Protein AF-0000000067994579 (afdb_homodimer)

Radius of gyration: 26.9 Å; Cα contacts (8 Å, |Δi|>4): 2052; chains: 2; bounding box: 60×89×66 Å

Foldseek 3Di:
DPPDDPVNVPDDCCVNPVPVVVVVVVVVVLPLQFAEWALFFAAADPQQVDLLPDPLQVDFFFDAQPDTPDPDCVVLNVLLVLLFVLVCVLQVFPGKFFFFFALLLLLQLVCLLQHFFAFEEEEADVLLFADCSQAPCVDPNVVRYHYHYFHADPVQSHGDLVSVLVSCQVPLGQEYEAEGHFGFEADDLQSVLVSCVVSVHFYEYECASFSLCSSLVLGDRNRVRGQKYKYFCCRLLNWDRGIMMGHHPVSRVSSSVSSPPNRHGGGSSSRSSRSSVSSVVSNDVLSSVLQVQLQLLQQLLLVLCCDPVNVVQVKHWRSSGGSGFKTKIFQPGHPAAQVRLQVLSVLLRYHWHRDAHNVWPDDPVTHGITITGRNNVSVLPDGNVLSNQVSVLSSQSRHPPHPSVVSSVSRSVSSVVRGDPPPVVPD/DPPDDPVNVPDDCCVNPVPVVVVVVVVVVLPLQFAEWALQFAAADPQQVDLLPDPLQVDFFFDAQPDTPDPDCPVLNVLLVLLFVLVCVLQVFPGKFFFFFALLLLLQLVCLLQHFFAFEEEEADVLLFADCSQAPCVDPNVVRYHYHYFHADPVLSHGDLVSVLVSCQVPLGQEYEAEGHFGFEADDLQSVLVSCVVSVHFYEYECASFSLCSSLVLGDRNRVRGQKYKYFCCRLLNWDRGIMMGHHPVSRVSSSVSSPPNRHGGGSSSRSSRSSVSSVVSNDVLSSVLQVQLQLLQQLLLVLCCDPVNVVQVKHWRSSGGSGFKTKIFQPGHPAAQVRLQVLSVLLRYHWHRDAHNVWPDDPVTHGITITGRNNVSVLPDGNVLSNQVSVLSSQSRHPPHPSVVSSVSRSVSSVVRGDPPPVVPD

Nearest PDB structures (foldseek):
  6uld-assembly1_A  TM=9.970E-01  e=4.420E-70  Mycobacterium tuberculosis
  3h7f-assembly1_A  TM=9.832E-01  e=1.360E-65  Mycobacterium tuberculosis
  6ccz-assembly1_B-2  TM=9.244E-01  e=9.752E-49  Medicago truncatula
  5x3v-assembly1_B  TM=9.174E-01  e=3.386E-45  Homo sapiens
  4uqv-assembly5_H  TM=9.152E-01  e=4.471E-34  Methanocaldococcus jannaschii

Secondary structure (DSSP, 8-state):
-----TTGGGS-HHHH-HHHHHHHHHHHHHHHHSEE--TT-----HHHHHHHTSGGGG----EETTEESSS--HHHHHHHHHHHHHHHHHHT-SEEE---SSHHHHHHHHHHHH--TT-EEEEE-GGGT--GGGT-TTSHHHHHSEEEEE-B-TTT-SB-HHHHHHHHHHH--SEEEEE-SS--S---HHHHHHHHHHHTPEEEEE-TTTHHHHHTTSS--STTT-SEEEEESSSTT---S-EEEEE-GGGHHHHHHIIIIII-SS--HHHHHHHHHHHHHHTSHHHHHHHHHHHHHHHHHHHHHTSHHHHHTT-EEGGGS-SSSEEEEE-TTSSS-HHHHHHHHHHTTEE-EE---TT-SS-TTT-SEEEEE-HHHHHHT--HHHHHHHHHHHHHHHSTT--HHHHHHHHHHHHHHS-SSTTGGG-/-----TTGGGS-HHHH-HHHHHHHHHHHHHHHHSEE--TT-----HHHHHHHTSGGGG----EETTEESSS--HHHHHHHHHHHHHHHHHHT-SEEE---SSHHHHHHHHHHHH--TT-EEEEE-GGGT--GGGT-TTSHHHHHSEEEEE-B-TTT-SB-HHHHHHHHHHH--SEEEEE-SS--S---HHHHHHHHHHHTPEEEEE-TTTHHHHHTTSS--STTT-SEEEEESSSTT---S-EEEEE-GGGHHHHHHIIIIII-SS--HHHHHHHHHHHHHHTSHHHHHHHHHHHHHHHHHHHHHTSHHHHHTT-EEGGGS-SSSEEEEE-TTSSS-HHHHHHHHHHTTEE-EE---TT-SS-TTT-SEEEEE-HHHHHHT--HHHHHHHHHHHHHHHSTT--HHHHHHHHHHHHHHS-SSTTGGG-

Sequence (854 aa):
MTNLSPNVTNLPLAEVDPEVAEAIQHEQERQQNTLEMIASENFAPRAVLEAQGSVLTNKYAEGYPGRRYYGGCEFVDVVEQLAIDRAKALFGADHANVQPHSGAQANNAVMHALLTPGDKIMGLSLAHGGHLTHGMKLNVSGKLYEVVAYGVDEESGRVNMDEVRELALAEKPKVIIAGWSAYTRQLDFASFREIADEVGAYLWVDMAHFAGLVAAGLHPNPVPHAHVVSSTVHKTLGGPRSGFILCVEDLKKKIDSAVFPGQQGGPLMHAIAGKATAFKIAGSDLFKDRQARTLEGAKILADRLNQSDMAEAGVKVISGGTDVHLVLVDLRDAEINGREAEDLLHEAGITVNRNAVPNDPRPPMVTSGLRIGTPALATRGFDTAAFTEVAGIIAETLKPGVDVAAQRARVTALCEKFPLYSGIEEWMTNLSPNVTNLPLAEVDPEVAEAIQHEQERQQNTLEMIASENFAPRAVLEAQGSVLTNKYAEGYPGRRYYGGCEFVDVVEQLAIDRAKALFGADHANVQPHSGAQANNAVMHALLTPGDKIMGLSLAHGGHLTHGMKLNVSGKLYEVVAYGVDEESGRVNMDEVRELALAEKPKVIIAGWSAYTRQLDFASFREIADEVGAYLWVDMAHFAGLVAAGLHPNPVPHAHVVSSTVHKTLGGPRSGFILCVEDLKKKIDSAVFPGQQGGPLMHAIAGKATAFKIAGSDLFKDRQARTLEGAKILADRLNQSDMAEAGVKVISGGTDVHLVLVDLRDAEINGREAEDLLHEAGITVNRNAVPNDPRPPMVTSGLRIGTPALATRGFDTAAFTEVAGIIAETLKPGVDVAAQRARVTALCEKFPLYSGIEEW

Solvent-accessible surface area (backbone atoms only — not comparable to full-atom values): 41045 Å² total; per-residue (Å²): 127,84,81,70,58,97,54,52,52,58,35,52,32,62,74,78,33,44,69,56,40,48,33,52,51,51,42,48,48,49,60,37,62,32,46,60,18,33,56,72,30,20,64,50,22,42,28,32,27,49,30,33,28,32,73,41,55,36,49,66,47,33,67,48,78,97,54,55,66,42,54,86,39,72,37,60,30,52,34,48,48,49,26,30,53,38,50,18,64,51,62,68,39,74,30,49,46,60,55,34,72,24,36,47,46,24,49,50,16,50,46,56,47,77,50,57,77,63,40,36,37,32,16,35,28,57,62,55,17,17,42,59,75,53,32,34,66,71,11,54,40,24,67,41,30,39,69,43,64,44,60,50,39,85,85,59,54,40,73,48,66,66,58,48,41,52,49,39,66,73,65,50,30,53,32,39,43,53,43,49,73,52,70,33,64,81,77,62,49,65,60,50,32,52,44,20,59,72,52,69,22,43,29,36,32,42,38,34,61,49,43,27,34,29,43,46,67,70,39,87,66,50,54,91,48,32,50,31,37,32,25,37,31,23,20,50,47,25,21,37,68,23,12,25,36,33,28,39,67,90,45,43,65,47,43,48,38,16,40,46,60,14,60,32,67,58,43,57,48,11,45,30,39,6,41,27,47,28,38,57,50,41,67,36,69,67,37,30,52,36,47,50,40,11,37,49,35,20,38,45,32,32,55,54,40,61,34,69,70,30,48,74,44,22,37,38,46,52,56,74,36,47,72,36,47,29,36,42,37,37,21,79,64,22,90,52,44,9,41,55,46,32,51,51,35,41,70,20,31,33,36,32,24,47,26,72,36,71,85,47,89,48,56,90,85,40,16,24,6,35,36,41,14,24,46,24,41,23,73,43,60,49,48,73,68,52,32,50,50,52,30,51,43,53,53,48,60,70,33,89,84,49,62,49,69,62,40,24,52,55,42,47,51,51,25,67,76,43,58,51,61,72,63,57,93,72,97,128,84,80,70,58,96,55,52,51,58,36,51,30,62,75,79,33,45,71,55,40,48,32,51,49,53,42,48,49,48,61,37,61,33,45,60,19,33,56,72,30,21,64,51,23,39,28,30,26,51,30,33,27,32,74,40,54,36,48,68,46,32,65,49,77,95,53,56,66,41,55,87,40,73,37,60,31,53,33,49,50,49,25,30,54,38,49,19,63,51,62,67,40,74,29,48,48,60,52,35,71,24,38,48,45,23,50,49,18,52,45,56,46,76,49,56,78,63,41,34,36,32,15,35,29,57,62,53,17,18,40,58,76,54,32,32,66,72,9,53,42,24,66,41,30,40,69,42,66,44,61,49,38,86,83,59,54,40,73,48,66,66,58,47,42,52,48,38,68,73,66,50,30,53,32,39,41,53,43,50,72,53,68,31,64,81,80,63,50,63,62,50,31,53,46,21,60,72,53,71,22,44,30,36,31,40,37,36,62,50,44,27,34,31,43,46,68,71,39,85,67,52,56,89,50,32,50,30,36,33,24,37,31,22,22,50,46,26,19,38,66,22,13,25,37,33,29,39,68,91,46,43,66,47,44,49,38,16,41,46,62,15,57,32,66,57,43,57,48,10,45,29,40,7,41,25,46,27,40,54,49,39,68,34,70,67,38,29,52,37,45,51,40,12,38,50,34,20,39,47,32,34,55,56,39,61,34,69,71,31,48,74,45,22,36,40,46,52,54,74,36,47,73,36,46,30,36,43,37,36,22,78,65,23,93,51,43,9,41,58,47,33,51,52,36,41,70,20,33,34,36,32,24,46,24,72,34,70,86,46,90,48,56,89,87,41,15,23,6,35,36,41,14,25,46,24,42,24,74,44,59,49,47,73,68,53,32,49,50,51,29,49,44,54,52,48,60,70,32,88,86,48,62,50,68,60,40,25,52,53,41,46,51,51,28,68,74,41,59,52,61,73,63,56,92,71,99

Structure (mmCIF, N/CA/C/O backbone):
data_AF-0000000067994579-model_v1
#
loop_
_entity.id
_entity.type
_entity.pdbx_description
1 polymer 'Serine hydroxymethyltransferase'
#
loop_
_atom_site.group_PDB
_atom_site.id
_atom_site.type_symbol
_atom_site.label_atom_id
_atom_site.label_alt_id
_atom_site.label_comp_id
_atom_site.label_asym_id
_atom_site.label_entity_id
_atom_site.label_seq_id
_atom_site.pdbx_PDB_ins_code
_atom_site.Cartn_x
_atom_site.Cartn_y
_atom_site.Cartn_z
_atom_site.occupancy
_atom_site.B_iso_or_equiv
_atom_site.auth_seq_id
_atom_site.auth_comp_id
_atom_site.auth_asym_id
_atom_site.auth_atom_id
_atom_site.pdbx_PDB_model_num
ATOM 1 N N . MET A 1 1 ? 1.056 0.147 32.125 1 35.41 1 MET A N 1
ATOM 2 C CA . MET A 1 1 ? 1.421 1.083 31.062 1 35.41 1 MET A CA 1
ATOM 3 C C . MET A 1 1 ? 2.932 1.106 30.859 1 35.41 1 MET A C 1
ATOM 5 O O . MET A 1 1 ? 3.686 1.431 31.781 1 35.41 1 MET A O 1
ATOM 9 N N . THR A 1 2 ? 3.57 0.225 30.109 1 44.41 2 THR A N 1
ATOM 10 C CA . THR A 1 2 ? 5.023 0.103 30.078 1 44.41 2 THR A CA 1
ATOM 11 C C . THR A 1 2 ? 5.672 1.452 29.797 1 44.41 2 THR A C 1
ATOM 13 O O . THR A 1 2 ? 5.227 2.184 28.906 1 44.41 2 THR A O 1
ATOM 16 N N . ASN A 1 3 ? 6.348 2.004 30.688 1 57.34 3 ASN A N 1
ATOM 17 C CA . ASN A 1 3 ? 7.09 3.258 30.703 1 57.34 3 ASN A CA 1
ATOM 18 C C . ASN A 1 3 ? 8.078 3.338 29.531 1 57.34 3 ASN A C 1
ATOM 20 O O . ASN A 1 3 ? 9.039 2.576 29.484 1 57.34 3 ASN A O 1
ATOM 24 N N . LEU A 1 4 ? 7.488 3.678 28.375 1 67.62 4 LEU A N 1
ATOM 25 C CA . LEU A 1 4 ? 8.398 3.846 27.25 1 67.62 4 LEU A CA 1
ATOM 26 C C . LEU A 1 4 ? 9.414 4.949 27.531 1 67.62 4 LEU A C 1
ATOM 28 O O . LEU A 1 4 ? 9.109 5.918 28.234 1 67.62 4 LEU A O 1
ATOM 32 N N . SER A 1 5 ? 10.656 4.668 27.25 1 72.69 5 SER A N 1
ATOM 33 C CA . SER A 1 5 ? 11.742 5.641 27.375 1 72.69 5 SER A CA 1
ATOM 34 C C . SER A 1 5 ? 11.523 6.828 26.453 1 72.69 5 SER A C 1
ATOM 36 O O . SER A 1 5 ? 10.891 6.699 25.391 1 72.69 5 SER A O 1
ATOM 38 N N . PRO A 1 6 ? 11.906 7.988 26.859 1 73 6 PRO A N 1
ATOM 39 C CA . PRO A 1 6 ? 11.82 9.18 26.016 1 73 6 PRO A CA 1
ATOM 40 C C . PRO A 1 6 ? 12.516 8.992 24.656 1 73 6 PRO A C 1
ATOM 42 O O . PRO A 1 6 ? 12.258 9.75 23.719 1 73 6 PRO A O 1
ATOM 45 N N . ASN A 1 7 ? 13.219 7.895 24.5 1 87.19 7 ASN A N 1
ATOM 46 C CA . ASN A 1 7 ? 13.938 7.609 23.25 1 87.19 7 ASN A CA 1
ATOM 47 C C . ASN A 1 7 ? 13.195 6.586 22.406 1 87.19 7 ASN A C 1
ATOM 49 O O . ASN A 1 7 ? 13.82 5.824 21.656 1 87.19 7 ASN A O 1
ATOM 53 N N . VAL A 1 8 ? 11.938 6.582 22.5 1 94.25 8 VAL A N 1
ATOM 54 C CA . VAL A 1 8 ? 11.125 5.551 21.875 1 94.25 8 VAL A CA 1
ATOM 55 C C . VAL A 1 8 ? 11.367 5.547 20.359 1 94.25 8 VAL A C 1
ATOM 57 O O . VAL A 1 8 ? 11.32 4.496 19.719 1 94.25 8 VAL A O 1
ATOM 60 N N . THR A 1 9 ? 11.773 6.637 19.797 1 95.56 9 THR A N 1
ATOM 61 C CA . THR A 1 9 ? 12.023 6.77 18.375 1 95.56 9 THR A CA 1
ATOM 62 C C . THR A 1 9 ? 13.203 5.895 17.938 1 95.56 9 THR A C 1
ATOM 64 O O . THR A 1 9 ? 13.242 5.41 16.812 1 95.56 9 THR A O 1
ATOM 67 N N . ASN A 1 10 ? 14.148 5.613 18.922 1 96.81 10 ASN A N 1
ATOM 68 C CA . ASN A 1 10 ? 15.391 4.941 18.562 1 96.81 10 ASN A CA 1
ATOM 69 C C . ASN A 1 10 ? 15.445 3.523 19.125 1 96.81 10 ASN A C 1
ATOM 71 O O . ASN A 1 10 ? 16.438 2.811 18.922 1 96.81 10 ASN A O 1
ATOM 75 N N . LEU A 1 11 ? 14.406 3.076 19.828 1 96.88 11 LEU A N 1
ATOM 76 C CA . LEU A 1 11 ? 14.438 1.783 20.5 1 96.88 11 LEU A CA 1
ATOM 77 C C . LEU A 1 11 ? 14.031 0.663 19.547 1 96.88 11 LEU A C 1
ATOM 79 O O . LEU A 1 11 ? 13.172 0.86 18.688 1 96.88 11 LEU A O 1
ATOM 83 N N . PRO A 1 12 ? 14.641 -0.522 19.734 1 96.88 12 PRO A N 1
ATOM 84 C CA . PRO A 1 12 ? 14.297 -1.652 18.875 1 96.88 12 PRO A CA 1
ATOM 85 C C . PRO A 1 12 ? 12.883 -2.18 19.125 1 96.88 12 PRO A C 1
ATOM 87 O O . PRO A 1 12 ? 12.344 -2 20.219 1 96.88 12 PRO A O 1
ATOM 90 N N . LEU A 1 13 ? 12.367 -2.842 18.203 1 98.06 13 LEU A N 1
ATOM 91 C CA . LEU A 1 13 ? 11.008 -3.383 18.234 1 98.06 13 LEU A CA 1
ATOM 92 C C . LEU A 1 13 ? 10.82 -4.289 19.438 1 98.06 13 LEU A C 1
ATOM 94 O O . LEU A 1 13 ? 9.789 -4.223 20.109 1 98.06 13 LEU A O 1
ATOM 98 N N . ALA A 1 14 ? 11.789 -5.145 19.75 1 97.69 14 ALA A N 1
ATOM 99 C CA . ALA A 1 14 ? 11.688 -6.121 20.828 1 97.69 14 ALA A CA 1
ATOM 100 C C . ALA A 1 14 ? 11.477 -5.426 22.172 1 97.69 14 ALA A C 1
ATOM 102 O O . ALA A 1 14 ? 10.836 -5.98 23.078 1 97.69 14 ALA A O 1
ATOM 103 N N . GLU A 1 15 ? 11.984 -4.184 22.266 1 97.38 15 GLU A N 1
ATOM 104 C CA . GLU A 1 15 ? 11.828 -3.418 23.5 1 97.38 15 GLU A CA 1
ATOM 105 C C . GLU A 1 15 ? 10.523 -2.635 23.516 1 97.38 15 GLU A C 1
ATOM 107 O O . GLU A 1 15 ? 9.828 -2.586 24.531 1 97.38 15 GLU A O 1
ATOM 112 N N . VAL A 1 16 ? 10.133 -2.033 22.438 1 97.88 16 VAL A N 1
ATOM 113 C CA . VAL A 1 16 ? 8.961 -1.163 22.344 1 97.88 16 VAL A CA 1
ATOM 114 C C . VAL A 1 16 ? 7.691 -2.006 22.344 1 97.88 16 VAL A C 1
ATOM 116 O O . VAL A 1 16 ? 6.703 -1.653 23 1 97.88 16 VAL A O 1
ATOM 119 N N . ASP A 1 17 ? 7.738 -3.123 21.625 1 98.44 17 ASP A N 1
ATOM 120 C CA . ASP A 1 17 ? 6.559 -3.955 21.406 1 98.44 17 ASP A CA 1
ATOM 121 C C . ASP A 1 17 ? 6.934 -5.434 21.344 1 98.44 17 ASP A C 1
ATOM 123 O O . ASP A 1 17 ? 6.922 -6.039 20.281 1 98.44 17 ASP A O 1
ATOM 127 N N . PRO A 1 18 ? 7.129 -6.051 22.422 1 98.56 18 PRO A N 1
ATOM 128 C CA . PRO A 1 18 ? 7.566 -7.449 22.453 1 98.56 18 PRO A CA 1
ATOM 129 C C . PRO A 1 18 ? 6.539 -8.406 21.859 1 98.56 18 PRO A C 1
ATOM 131 O O . PRO A 1 18 ? 6.91 -9.438 21.297 1 98.56 18 PRO A O 1
ATOM 134 N N . GLU A 1 19 ? 5.238 -8.102 21.938 1 98.69 19 GLU A N 1
ATOM 135 C CA . GLU A 1 19 ? 4.207 -8.969 21.375 1 98.69 19 GLU A CA 1
ATOM 136 C C . GLU A 1 19 ? 4.324 -9.062 19.859 1 98.69 19 GLU A C 1
ATOM 138 O O . GLU A 1 19 ? 4.289 -10.156 19.297 1 98.69 19 GLU A O 1
ATOM 143 N N . VAL A 1 20 ? 4.508 -7.902 19.219 1 98.81 20 VAL A N 1
ATOM 144 C CA . VAL A 1 20 ? 4.672 -7.887 17.766 1 98.81 20 VAL A CA 1
ATOM 145 C C . VAL A 1 20 ? 5.996 -8.539 17.391 1 98.81 20 VAL A C 1
ATOM 147 O O . VAL A 1 20 ? 6.066 -9.312 16.438 1 98.81 20 VAL A O 1
ATOM 150 N N . ALA A 1 21 ? 7.055 -8.211 18.156 1 98.69 21 ALA A N 1
ATOM 151 C CA . ALA A 1 21 ? 8.367 -8.797 17.906 1 98.69 21 ALA A CA 1
ATOM 152 C C . ALA A 1 21 ? 8.305 -10.32 17.953 1 98.69 21 ALA A C 1
ATOM 154 O O . ALA A 1 21 ? 8.891 -11.008 17.109 1 98.69 21 ALA A O 1
ATOM 155 N N . GLU A 1 22 ? 7.574 -10.836 18.922 1 98.69 22 GLU A N 1
ATOM 156 C CA . GLU A 1 22 ? 7.445 -12.281 19.078 1 98.69 22 GLU A CA 1
ATOM 157 C C . GLU A 1 22 ? 6.684 -12.906 17.922 1 98.69 22 GLU A C 1
ATOM 159 O O . GLU A 1 22 ? 7.066 -13.961 17.406 1 98.69 22 GLU A O 1
ATOM 164 N N . ALA A 1 23 ? 5.633 -12.305 17.516 1 98.69 23 ALA A N 1
ATOM 165 C CA . ALA A 1 23 ? 4.855 -12.805 16.391 1 98.69 23 ALA A CA 1
ATOM 166 C C . ALA A 1 23 ? 5.691 -12.828 15.109 1 98.69 23 ALA A C 1
ATOM 168 O O . ALA A 1 23 ? 5.605 -13.773 14.32 1 98.69 23 ALA A O 1
ATOM 169 N N . ILE A 1 24 ? 6.5 -11.781 14.883 1 98.56 24 ILE A N 1
ATOM 170 C CA . ILE A 1 24 ? 7.379 -11.719 13.719 1 98.56 24 ILE A CA 1
ATOM 171 C C . ILE A 1 24 ? 8.406 -12.844 13.789 1 98.56 24 ILE A C 1
ATOM 173 O O . ILE A 1 24 ? 8.688 -13.5 12.789 1 98.56 24 ILE A O 1
ATOM 177 N N . GLN A 1 25 ? 8.953 -13.062 14.945 1 98.31 25 GLN A N 1
ATOM 178 C CA . GLN A 1 25 ? 9.93 -14.133 15.133 1 98.31 25 GLN A CA 1
ATOM 179 C C . GLN A 1 25 ? 9.312 -15.492 14.82 1 98.31 25 GLN A C 1
ATOM 181 O O . GLN A 1 25 ? 9.938 -16.328 14.164 1 98.31 25 GLN A O 1
ATOM 186 N N . HIS A 1 26 ? 8.125 -15.711 15.289 1 98.38 26 HIS A N 1
ATOM 187 C CA . HIS A 1 26 ? 7.445 -16.984 15.023 1 98.38 26 HIS A CA 1
ATOM 188 C C . HIS A 1 26 ? 7.172 -17.156 13.539 1 98.38 26 HIS A C 1
ATOM 190 O O . HIS A 1 26 ? 7.309 -18.266 13.008 1 98.38 26 HIS A O 1
ATOM 196 N N . GLU A 1 27 ? 6.781 -16.125 12.875 1 98.25 27 GLU A N 1
ATOM 197 C CA . GLU A 1 27 ? 6.566 -16.203 11.438 1 98.25 27 GLU A CA 1
ATOM 198 C C . GLU A 1 27 ? 7.871 -16.484 10.703 1 98.25 27 GLU A C 1
ATOM 200 O O . GLU A 1 27 ? 7.891 -17.25 9.734 1 98.25 27 GLU A O 1
ATOM 205 N N . GLN A 1 28 ? 8.961 -15.812 11.141 1 98.06 28 GLN A N 1
ATOM 206 C CA . GLN A 1 28 ? 10.281 -16.094 10.578 1 98.06 28 GLN A CA 1
ATOM 207 C C . GLN A 1 28 ? 10.633 -17.578 10.711 1 98.06 28 GLN A C 1
ATOM 209 O O . GLN A 1 28 ? 11.086 -18.203 9.742 1 98.06 28 GLN A O 1
ATOM 214 N N . GLU A 1 29 ? 10.398 -18.094 11.875 1 97.88 29 GLU A N 1
ATOM 215 C CA . GLU A 1 29 ? 10.672 -19.516 12.133 1 97.88 29 GLU A CA 1
ATOM 216 C C . GLU A 1 29 ? 9.797 -20.406 11.258 1 97.88 29 GLU A C 1
ATOM 218 O O . GLU A 1 29 ? 10.273 -21.422 10.734 1 97.88 29 GLU A O 1
ATOM 223 N N . ARG A 1 30 ? 8.562 -20.062 11.148 1 97.56 30 ARG A N 1
ATOM 224 C CA . ARG A 1 30 ? 7.68 -20.844 10.289 1 97.56 30 ARG A CA 1
ATOM 225 C C . ARG A 1 30 ? 8.195 -20.875 8.859 1 97.56 30 ARG A C 1
ATOM 227 O O . ARG A 1 30 ? 8.258 -21.938 8.234 1 97.56 30 ARG A O 1
ATOM 234 N N . GLN A 1 31 ? 8.562 -19.688 8.328 1 97.88 31 GLN A N 1
ATOM 235 C CA . GLN A 1 31 ? 9.062 -19.609 6.965 1 97.88 31 GLN A CA 1
ATOM 236 C C . GLN A 1 31 ? 10.344 -20.422 6.797 1 97.88 31 GLN A C 1
ATOM 238 O O . GLN A 1 31 ? 10.539 -21.078 5.773 1 97.88 31 GLN A O 1
ATOM 243 N N . GLN A 1 32 ? 11.18 -20.406 7.766 1 98.12 32 GLN A N 1
ATOM 244 C CA . GLN A 1 32 ? 12.469 -21.094 7.699 1 98.12 32 GLN A CA 1
ATOM 245 C C . GLN A 1 32 ? 12.297 -22.594 7.82 1 98.12 32 GLN A C 1
ATOM 247 O O . GLN A 1 32 ? 13.086 -23.359 7.258 1 98.12 32 GLN A O 1
ATOM 252 N N . ASN A 1 33 ? 11.188 -23.016 8.516 1 98.06 33 ASN A N 1
ATOM 253 C CA . ASN A 1 33 ? 11.102 -24.422 8.883 1 98.06 33 ASN A CA 1
ATOM 254 C C . ASN A 1 33 ? 9.969 -25.125 8.133 1 98.06 33 ASN A C 1
ATOM 256 O O . ASN A 1 33 ? 9.586 -26.25 8.492 1 98.06 33 ASN A O 1
ATOM 260 N N . THR A 1 34 ? 9.414 -24.531 7.191 1 98.31 34 THR A N 1
ATOM 261 C CA . THR A 1 34 ? 8.438 -25.125 6.293 1 98.31 34 THR A CA 1
ATOM 262 C C . THR A 1 34 ? 8.75 -24.781 4.84 1 98.31 34 THR A C 1
ATOM 264 O O . THR A 1 34 ? 9.664 -24 4.566 1 98.31 34 THR A O 1
ATOM 267 N N . LEU A 1 35 ? 8.094 -25.469 3.926 1 98.75 35 LEU A N 1
ATOM 268 C CA . LEU A 1 35 ? 8.25 -25.203 2.5 1 98.75 35 LEU A CA 1
ATOM 269 C C . LEU A 1 35 ? 7.07 -24.391 1.969 1 98.75 35 LEU A C 1
ATOM 271 O O . LEU A 1 35 ? 5.938 -24.875 1.949 1 98.75 35 LEU A O 1
ATOM 275 N N . GLU A 1 36 ? 7.367 -23.141 1.636 1 98.25 36 GLU A N 1
ATOM 276 C CA . GLU A 1 36 ? 6.332 -22.266 1.095 1 98.25 36 GLU A CA 1
ATOM 277 C C . GLU A 1 36 ? 6.078 -22.547 -0.381 1 98.25 36 GLU A C 1
ATOM 279 O O . GLU A 1 36 ? 6.953 -22.344 -1.222 1 98.25 36 GLU A O 1
ATOM 284 N N . MET A 1 37 ? 4.863 -23.016 -0.693 1 98.5 37 MET A N 1
ATOM 285 C CA . MET A 1 37 ? 4.543 -23.344 -2.08 1 98.5 37 MET A CA 1
ATOM 286 C C . MET A 1 37 ? 3.211 -22.719 -2.49 1 98.5 37 MET A C 1
ATOM 288 O O . MET A 1 37 ? 2.467 -23.312 -3.277 1 98.5 37 MET A O 1
ATOM 292 N N . ILE A 1 38 ? 2.857 -21.641 -1.866 1 97.44 38 ILE A N 1
ATOM 293 C CA . ILE A 1 38 ? 1.796 -20.797 -2.387 1 97.44 38 ILE A CA 1
ATOM 294 C C . ILE A 1 38 ? 2.275 -20.094 -3.656 1 97.44 38 ILE A C 1
ATOM 296 O O . ILE A 1 38 ? 3.305 -19.406 -3.646 1 97.44 38 ILE A O 1
ATOM 300 N N . ALA A 1 39 ? 1.479 -20.141 -4.703 1 97.19 39 ALA A N 1
ATOM 301 C CA . ALA A 1 39 ? 1.906 -19.719 -6.031 1 97.19 39 ALA A CA 1
ATOM 302 C C . ALA A 1 39 ? 2.191 -18.219 -6.059 1 97.19 39 ALA A C 1
ATOM 304 O O . ALA A 1 39 ? 3.016 -17.75 -6.852 1 97.19 39 ALA A O 1
ATOM 305 N N . SER A 1 40 ? 1.555 -17.469 -5.188 1 96.38 40 SER A N 1
ATOM 306 C CA . SER A 1 40 ? 1.658 -16.016 -5.195 1 96.38 40 SER A CA 1
ATOM 307 C C . SER A 1 40 ? 2.635 -15.516 -4.133 1 96.38 40 SER A C 1
ATOM 309 O O . SER A 1 40 ? 2.686 -14.328 -3.832 1 96.38 40 SER A O 1
ATOM 311 N N . GLU A 1 41 ? 3.406 -16.391 -3.486 1 97.12 41 GLU A N 1
ATOM 312 C CA . GLU A 1 41 ? 4.371 -15.977 -2.471 1 97.12 41 GLU A CA 1
ATOM 313 C C . GLU A 1 41 ? 5.801 -16.281 -2.908 1 97.12 41 GLU A C 1
ATOM 315 O O . GLU A 1 41 ? 6.023 -17.188 -3.721 1 97.12 41 GLU A O 1
ATOM 320 N N . ASN A 1 42 ? 6.617 -15.523 -2.461 1 98.31 42 ASN A N 1
ATOM 321 C CA . ASN A 1 42 ? 8.055 -15.633 -2.65 1 98.31 42 ASN A CA 1
ATOM 322 C C . ASN A 1 42 ? 8.828 -15.031 -1.478 1 98.31 42 ASN A C 1
ATOM 324 O O . ASN A 1 42 ? 8.227 -14.57 -0.506 1 98.31 42 ASN A O 1
ATOM 328 N N . PHE A 1 43 ? 10.141 -15.164 -1.474 1 98.19 43 PHE A N 1
ATOM 329 C CA . PHE A 1 43 ? 10.969 -14.578 -0.432 1 98.19 43 PHE A CA 1
ATOM 330 C C . PHE A 1 43 ? 11.727 -13.367 -0.963 1 98.19 43 PHE A C 1
ATOM 332 O O . PHE A 1 43 ? 12.523 -13.484 -1.896 1 98.19 43 PHE A O 1
ATOM 339 N N . ALA A 1 44 ? 11.438 -12.211 -0.393 1 98.12 44 ALA A N 1
ATOM 340 C CA . ALA A 1 44 ? 12.172 -11 -0.738 1 98.12 44 ALA A CA 1
ATOM 341 C C . ALA A 1 44 ? 13.617 -11.062 -0.247 1 98.12 44 ALA A C 1
ATOM 343 O O . ALA A 1 44 ? 13.875 -11.523 0.867 1 98.12 44 ALA A O 1
ATOM 344 N N . PRO A 1 45 ? 14.539 -10.617 -1.093 1 98.12 45 PRO A N 1
ATOM 345 C CA . PRO A 1 45 ? 15.93 -10.57 -0.633 1 98.12 45 PRO A CA 1
ATOM 346 C C . PRO A 1 45 ? 16.141 -9.609 0.534 1 98.12 45 PRO A C 1
ATOM 348 O O . PRO A 1 45 ? 15.375 -8.656 0.696 1 98.12 45 PRO A O 1
ATOM 351 N N . ARG A 1 46 ? 17.219 -9.906 1.293 1 98.06 46 ARG A N 1
ATOM 352 C CA . ARG A 1 46 ? 17.609 -9.023 2.387 1 98.06 46 ARG A CA 1
ATOM 353 C C . ARG A 1 46 ? 17.688 -7.574 1.925 1 98.06 46 ARG A C 1
ATOM 355 O O . ARG A 1 46 ? 17.234 -6.668 2.635 1 98.06 46 ARG A O 1
ATOM 362 N N . ALA A 1 47 ? 18.234 -7.328 0.728 1 98.5 47 ALA A N 1
ATOM 363 C CA . ALA A 1 47 ? 18.391 -5.988 0.176 1 98.5 47 ALA A CA 1
ATOM 364 C C . ALA A 1 47 ? 17.047 -5.285 0.04 1 98.5 47 ALA A C 1
ATOM 366 O O . ALA A 1 47 ? 16.938 -4.086 0.302 1 98.5 47 ALA A O 1
ATOM 367 N N . VAL A 1 48 ? 16.031 -6.035 -0.374 1 98.62 48 VAL A N 1
ATOM 368 C CA . VAL A 1 48 ? 14.68 -5.492 -0.523 1 98.62 48 VAL A CA 1
ATOM 369 C C . VAL A 1 48 ? 14.078 -5.207 0.853 1 98.62 48 VAL A C 1
ATOM 371 O O . VAL A 1 48 ? 13.445 -4.172 1.056 1 98.62 48 VAL A O 1
ATOM 374 N N . LEU A 1 49 ? 14.266 -6.125 1.818 1 98.56 49 LEU A N 1
ATOM 375 C CA . LEU A 1 49 ? 13.773 -5.914 3.174 1 98.56 49 LEU A CA 1
ATOM 376 C C . LEU A 1 49 ? 14.406 -4.676 3.799 1 98.56 49 LEU A C 1
ATOM 378 O O . LEU A 1 49 ? 13.727 -3.908 4.488 1 98.56 49 LEU A O 1
ATOM 382 N N . GLU A 1 50 ? 15.719 -4.449 3.543 1 98.19 50 GLU A N 1
ATOM 383 C CA . GLU A 1 50 ? 16.406 -3.268 4.043 1 98.19 50 GLU A CA 1
ATOM 384 C C . GLU A 1 50 ? 15.805 -1.989 3.465 1 98.19 50 GLU A C 1
ATOM 386 O O . GLU A 1 50 ? 15.609 -1.011 4.188 1 98.19 50 GLU A O 1
ATOM 391 N N . ALA A 1 51 ? 15.531 -1.996 2.172 1 98.56 51 ALA A N 1
ATOM 392 C CA . ALA A 1 51 ? 14.898 -0.839 1.544 1 98.56 51 ALA A CA 1
ATOM 393 C C . ALA A 1 51 ? 13.523 -0.571 2.146 1 98.56 51 ALA A C 1
ATOM 395 O O . ALA A 1 51 ? 13.172 0.58 2.412 1 98.56 51 ALA A O 1
ATOM 396 N N . GLN A 1 52 ? 12.734 -1.641 2.406 1 97.94 52 GLN A N 1
ATOM 397 C CA . GLN A 1 52 ? 11.398 -1.544 2.99 1 97.94 52 GLN A CA 1
ATOM 398 C C . GLN A 1 52 ? 11.453 -0.903 4.375 1 97.94 52 GLN A C 1
ATOM 400 O O . GLN A 1 52 ? 10.555 -0.143 4.746 1 97.94 52 GLN A O 1
ATOM 405 N N . GLY A 1 53 ? 12.445 -1.226 5.145 1 97.94 53 GLY A N 1
ATOM 406 C CA . GLY A 1 53 ? 12.539 -0.719 6.504 1 97.94 53 GLY A CA 1
ATOM 407 C C . GLY A 1 53 ? 13.383 0.533 6.617 1 97.94 53 GLY A C 1
ATOM 408 O O . GLY A 1 53 ? 13.859 0.872 7.703 1 97.94 53 GLY A O 1
ATOM 409 N N . SER A 1 54 ? 13.625 1.278 5.484 1 98.12 54 SER A N 1
ATOM 410 C CA . SER A 1 54 ? 14.508 2.438 5.477 1 98.12 54 SER A CA 1
ATOM 411 C C . SER A 1 54 ? 13.75 3.715 5.828 1 98.12 54 SER A C 1
ATOM 413 O O . SER A 1 54 ? 12.523 3.701 5.941 1 98.12 54 SER A O 1
ATOM 415 N N . VAL A 1 55 ? 14.508 4.82 5.895 1 98.12 55 VAL A N 1
ATOM 416 C CA . VAL A 1 55 ? 13.977 6.129 6.258 1 98.12 55 VAL A CA 1
ATOM 417 C C . VAL A 1 55 ? 13.094 6.664 5.129 1 98.12 55 VAL A C 1
ATOM 419 O O . VAL A 1 55 ? 12.359 7.637 5.316 1 98.12 55 VAL A O 1
ATOM 422 N N . LEU A 1 56 ? 13.078 5.98 3.977 1 98.19 56 LEU A N 1
ATOM 423 C CA . LEU A 1 56 ? 12.188 6.395 2.898 1 98.19 56 LEU A CA 1
ATOM 424 C C . LEU A 1 56 ? 10.727 6.227 3.301 1 98.19 56 LEU A C 1
ATOM 426 O O . LEU A 1 56 ? 9.836 6.781 2.66 1 98.19 56 LEU A O 1
ATOM 430 N N . THR A 1 57 ? 10.469 5.457 4.375 1 97.12 57 THR A N 1
ATOM 431 C CA . THR A 1 57 ? 9.141 5.32 4.961 1 97.12 57 THR A CA 1
ATOM 432 C C . THR A 1 57 ? 8.586 6.684 5.355 1 97.12 57 THR A C 1
ATOM 434 O O . THR A 1 57 ? 7.367 6.887 5.344 1 97.12 57 THR A O 1
ATOM 437 N N . ASN A 1 58 ? 9.43 7.672 5.594 1 97.25 58 ASN A N 1
ATOM 438 C CA . ASN A 1 58 ? 9.039 8.961 6.152 1 97.25 58 ASN A CA 1
ATOM 439 C C . ASN A 1 58 ? 8.688 9.961 5.059 1 97.25 58 ASN A C 1
ATOM 441 O O . ASN A 1 58 ? 8.086 11 5.332 1 97.25 58 ASN A O 1
ATOM 445 N N . LYS A 1 59 ? 9.094 9.688 3.818 1 95.56 59 LYS A N 1
ATOM 446 C CA . LYS A 1 59 ? 9.141 10.766 2.838 1 95.56 59 LYS A CA 1
ATOM 447 C C . LYS A 1 59 ? 7.898 10.766 1.951 1 95.56 59 LYS A C 1
ATOM 449 O O . LYS A 1 59 ? 7.613 9.766 1.279 1 95.56 59 LYS A O 1
ATOM 454 N N . TYR A 1 60 ? 7.195 11.812 1.959 1 91.19 60 TYR A N 1
ATOM 455 C CA . TYR A 1 60 ? 6.141 12.07 0.983 1 91.19 60 TYR A CA 1
ATOM 456 C C . TYR A 1 60 ? 6.727 12.555 -0.338 1 91.19 60 TYR A C 1
ATOM 458 O O . TYR A 1 60 ? 7.699 13.312 -0.353 1 91.19 60 TYR A O 1
ATOM 466 N N . ALA A 1 61 ? 6.09 12.133 -1.408 1 93.69 61 ALA A N 1
ATOM 467 C CA . ALA A 1 61 ? 6.602 12.5 -2.727 1 93.69 61 ALA A CA 1
ATOM 468 C C . ALA A 1 61 ? 5.477 12.547 -3.756 1 93.69 61 ALA A C 1
ATOM 470 O O . ALA A 1 61 ? 5.598 11.977 -4.844 1 93.69 61 ALA A O 1
ATOM 471 N N . GLU A 1 62 ? 4.422 13.289 -3.484 1 92.19 62 GLU A N 1
ATOM 472 C CA . GLU A 1 62 ? 3.354 13.414 -4.473 1 92.19 62 GLU A CA 1
ATOM 473 C C . GLU A 1 62 ? 3.877 14 -5.781 1 92.19 62 GLU A C 1
ATOM 475 O O . GLU A 1 62 ? 4.75 14.875 -5.773 1 92.19 62 GLU A O 1
ATOM 480 N N . GLY A 1 63 ? 3.309 13.516 -6.832 1 94.31 63 GLY A N 1
ATOM 481 C CA . GLY A 1 63 ? 3.822 13.844 -8.156 1 94.31 63 GLY A CA 1
ATOM 482 C C . GLY A 1 63 ? 4.793 12.812 -8.695 1 94.31 63 GLY A C 1
ATOM 483 O O . GLY A 1 63 ? 4.77 11.648 -8.273 1 94.31 63 GLY A O 1
ATOM 484 N N . TYR A 1 64 ? 5.523 13.227 -9.734 1 96.62 64 TYR A N 1
ATOM 485 C CA . TYR A 1 64 ? 6.492 12.352 -10.391 1 96.62 64 TYR A CA 1
ATOM 486 C C . TYR A 1 64 ? 7.879 12.977 -10.391 1 96.62 64 TYR A C 1
ATOM 488 O O . TYR A 1 64 ? 8.031 14.172 -10.109 1 96.62 64 TYR A O 1
ATOM 496 N N . PRO A 1 65 ? 8.914 12.148 -10.602 1 96.56 65 PRO A N 1
ATOM 497 C CA . PRO A 1 65 ? 10.273 12.68 -10.555 1 96.56 65 PRO A CA 1
ATOM 498 C C . PRO A 1 65 ? 10.438 13.961 -11.375 1 96.56 65 PRO A C 1
ATOM 500 O O . PRO A 1 65 ? 10.039 13.992 -12.547 1 96.56 65 PRO A O 1
ATOM 503 N N . GLY A 1 66 ? 10.977 15.008 -10.75 1 92.81 66 GLY A N 1
ATOM 504 C CA . GLY A 1 66 ? 11.211 16.281 -11.406 1 92.81 66 GLY A CA 1
ATOM 505 C C . GLY A 1 66 ? 10.023 17.219 -11.328 1 92.81 66 GLY A C 1
ATOM 506 O O . GLY A 1 66 ? 10.148 18.406 -11.625 1 92.81 66 GLY A O 1
ATOM 507 N N . ARG A 1 67 ? 8.875 16.766 -10.914 1 91.25 67 ARG A N 1
ATOM 508 C CA . ARG A 1 67 ? 7.66 17.562 -10.781 1 91.25 67 ARG A CA 1
ATOM 509 C C . ARG A 1 67 ? 6.891 17.172 -9.523 1 91.25 67 ARG A C 1
ATOM 511 O O . ARG A 1 67 ? 5.777 16.641 -9.617 1 91.25 67 ARG A O 1
ATOM 518 N N . ARG A 1 68 ? 7.488 17.5 -8.43 1 91.69 68 ARG A N 1
ATOM 519 C CA . ARG A 1 68 ? 6.93 17.125 -7.133 1 91.69 68 ARG A CA 1
ATOM 520 C C . ARG A 1 68 ? 6.172 18.281 -6.508 1 91.69 68 ARG A C 1
ATOM 522 O O . ARG A 1 68 ? 6.508 19.453 -6.738 1 91.69 68 ARG A O 1
ATOM 529 N N . TYR A 1 69 ? 5.184 17.953 -5.668 1 85.5 69 TYR A N 1
ATOM 530 C CA . TYR A 1 69 ? 4.395 18.953 -4.961 1 85.5 69 TYR A CA 1
ATOM 531 C C . TYR A 1 69 ? 4.965 19.203 -3.572 1 85.5 69 TYR A C 1
ATOM 533 O O . TYR A 1 69 ? 4.551 20.156 -2.893 1 85.5 69 TYR A O 1
ATOM 541 N N . TYR A 1 70 ? 5.871 18.406 -3.188 1 86.81 70 TYR A N 1
ATOM 542 C CA . TYR A 1 70 ? 6.508 18.547 -1.882 1 86.81 70 TYR A CA 1
ATOM 543 C C . TYR A 1 70 ? 8 18.812 -2.029 1 86.81 70 TYR A C 1
ATOM 545 O O . TYR A 1 70 ? 8.625 18.375 -2.998 1 86.81 70 TYR A O 1
ATOM 553 N N . GLY A 1 71 ? 8.523 19.547 -1.123 1 87.19 71 GLY A N 1
ATOM 554 C CA . GLY A 1 71 ? 9.953 19.812 -1.108 1 87.19 71 GLY A CA 1
ATOM 555 C C . GLY A 1 71 ? 10.758 18.641 -0.575 1 87.19 71 GLY A C 1
ATOM 556 O O . GLY A 1 71 ? 10.211 17.734 0.051 1 87.19 71 GLY A O 1
ATOM 557 N N . GLY A 1 72 ? 12.039 18.594 -0.879 1 91.94 72 GLY A N 1
ATOM 558 C CA . GLY A 1 72 ? 12.961 17.625 -0.306 1 91.94 72 GLY A CA 1
ATOM 559 C C . GLY A 1 72 ? 12.93 16.281 -1.012 1 91.94 72 GLY A C 1
ATOM 560 O O . GLY A 1 72 ? 13.227 15.25 -0.405 1 91.94 72 GLY A O 1
ATOM 561 N N . CYS A 1 73 ? 12.562 16.234 -2.26 1 94.88 73 CYS A N 1
ATOM 562 C CA . CYS A 1 73 ? 12.367 14.961 -2.945 1 94.88 73 CYS A CA 1
ATOM 563 C C . CYS A 1 73 ? 13.562 14.625 -3.826 1 94.88 73 CYS A C 1
ATOM 565 O O . CYS A 1 73 ? 13.484 13.727 -4.668 1 94.88 73 CYS A O 1
ATOM 567 N N . GLU A 1 74 ? 14.711 15.297 -3.691 1 95.56 74 GLU A N 1
ATOM 568 C CA . GLU A 1 74 ? 15.844 15.148 -4.605 1 95.56 74 GLU A CA 1
ATOM 569 C C . GLU A 1 74 ? 16.359 13.711 -4.617 1 95.56 74 GLU A C 1
ATOM 571 O O . GLU A 1 74 ? 16.703 13.18 -5.676 1 95.56 74 GLU A O 1
ATOM 576 N N . PHE A 1 75 ? 16.359 13.031 -3.51 1 97.38 75 PHE A N 1
ATOM 577 C CA . PHE A 1 75 ? 16.984 11.719 -3.463 1 97.38 75 PHE A CA 1
ATOM 578 C C . PHE A 1 75 ? 15.969 10.617 -3.738 1 97.38 75 PHE A C 1
ATOM 580 O O . PHE A 1 75 ? 16.312 9.578 -4.309 1 97.38 75 PHE A O 1
ATOM 587 N N . VAL A 1 76 ? 14.742 10.859 -3.348 1 97.5 76 VAL A N 1
ATOM 588 C CA . VAL A 1 76 ? 13.719 9.875 -3.67 1 97.5 76 VAL A CA 1
ATOM 589 C C . VAL A 1 76 ? 13.438 9.898 -5.172 1 97.5 76 VAL A C 1
ATOM 591 O O . VAL A 1 76 ? 13.039 8.883 -5.75 1 97.5 76 VAL A O 1
ATOM 594 N N . ASP A 1 77 ? 13.656 11.047 -5.844 1 98.25 77 ASP A N 1
ATOM 595 C CA . ASP A 1 77 ? 13.539 11.109 -7.297 1 98.25 77 ASP A CA 1
ATOM 596 C C . ASP A 1 77 ? 14.555 10.195 -7.969 1 98.25 77 ASP A C 1
ATOM 598 O O . ASP A 1 77 ? 14.258 9.562 -8.992 1 98.25 77 ASP A O 1
ATOM 602 N N . VAL A 1 78 ? 15.758 10.125 -7.387 1 98.69 78 VAL A N 1
ATOM 603 C CA . VAL A 1 78 ? 16.781 9.234 -7.914 1 98.69 78 VAL A CA 1
ATOM 604 C C . VAL A 1 78 ? 16.297 7.789 -7.852 1 98.69 78 VAL A C 1
ATOM 606 O O . VAL A 1 78 ? 16.375 7.055 -8.836 1 98.69 78 VAL A O 1
ATOM 609 N N . VAL A 1 79 ? 15.742 7.41 -6.777 1 98.75 79 VAL A N 1
ATOM 610 C CA . VAL A 1 79 ? 15.281 6.051 -6.531 1 98.75 79 VAL A CA 1
ATOM 611 C C . VAL A 1 79 ? 14.148 5.707 -7.496 1 98.75 79 VAL A C 1
ATOM 613 O O . VAL A 1 79 ? 14.156 4.637 -8.109 1 98.75 79 VAL A O 1
ATOM 616 N N . GLU A 1 80 ? 13.156 6.602 -7.598 1 98.81 80 GLU A N 1
ATOM 617 C CA . GLU A 1 80 ? 12.008 6.328 -8.453 1 98.81 80 GLU A CA 1
ATOM 618 C C . GLU A 1 80 ? 12.422 6.27 -9.922 1 98.81 80 GLU A C 1
ATOM 620 O O . GLU A 1 80 ? 11.93 5.426 -10.68 1 98.81 80 GLU A O 1
ATOM 625 N N . GLN A 1 81 ? 13.336 7.145 -10.312 1 98.81 81 GLN A N 1
ATOM 626 C CA . GLN A 1 81 ? 13.797 7.117 -11.695 1 98.81 81 GLN A CA 1
ATOM 627 C C . GLN A 1 81 ? 14.531 5.812 -12 1 98.81 81 GLN A C 1
ATOM 629 O O . GLN A 1 81 ? 14.383 5.254 -13.094 1 98.81 81 GLN A O 1
ATOM 634 N N . LEU A 1 82 ? 15.344 5.328 -11.055 1 98.88 82 LEU A N 1
ATOM 635 C CA . LEU A 1 82 ? 16.016 4.043 -11.227 1 98.88 82 LEU A CA 1
ATOM 636 C C . LEU A 1 82 ? 14.992 2.93 -11.438 1 98.88 82 LEU A C 1
ATOM 638 O O . LEU A 1 82 ? 15.164 2.086 -12.32 1 98.88 82 LEU A O 1
ATOM 642 N N . ALA A 1 83 ? 13.961 2.932 -10.625 1 98.94 83 ALA A N 1
ATOM 643 C CA . ALA A 1 83 ? 12.922 1.911 -10.742 1 98.94 83 ALA A CA 1
ATOM 644 C C . ALA A 1 83 ? 12.25 1.97 -12.109 1 98.94 83 ALA A C 1
ATOM 646 O O . ALA A 1 83 ? 12.023 0.936 -12.742 1 98.94 83 ALA A O 1
ATOM 647 N N . ILE A 1 84 ? 11.914 3.189 -12.57 1 98.94 84 ILE A N 1
ATOM 648 C CA . ILE A 1 84 ? 11.258 3.393 -13.852 1 98.94 84 ILE A CA 1
ATOM 649 C C . ILE A 1 84 ? 12.156 2.875 -14.977 1 98.94 84 ILE A C 1
ATOM 651 O O . ILE A 1 84 ? 11.719 2.08 -15.812 1 98.94 84 ILE A O 1
ATOM 655 N N . ASP A 1 85 ? 13.414 3.279 -14.953 1 98.88 85 ASP A N 1
ATOM 656 C CA . ASP A 1 85 ? 14.352 2.904 -16 1 98.88 85 ASP A CA 1
ATOM 657 C C . ASP A 1 85 ? 14.562 1.392 -16.047 1 98.88 85 ASP A C 1
ATOM 659 O O . ASP A 1 85 ? 14.578 0.788 -17.125 1 98.88 85 ASP A O 1
ATOM 663 N N . ARG A 1 86 ? 14.68 0.812 -14.922 1 98.88 86 ARG A N 1
ATOM 664 C CA . ARG A 1 86 ? 14.953 -0.619 -14.844 1 98.88 86 ARG A CA 1
ATOM 665 C C . ARG A 1 86 ? 13.742 -1.433 -15.273 1 98.88 86 ARG A C 1
ATOM 667 O O . ARG A 1 86 ? 13.875 -2.463 -15.938 1 98.88 86 ARG A O 1
ATOM 674 N N . ALA A 1 87 ? 12.547 -0.981 -14.906 1 98.88 87 ALA A N 1
ATOM 675 C CA . ALA A 1 87 ? 11.328 -1.66 -15.352 1 98.88 87 ALA A CA 1
ATOM 676 C C . ALA A 1 87 ? 11.195 -1.602 -16.875 1 98.88 87 ALA A C 1
ATOM 678 O O . ALA A 1 87 ? 10.883 -2.605 -17.516 1 98.88 87 ALA A O 1
ATOM 679 N N . LYS A 1 88 ? 11.414 -0.419 -17.438 1 98.81 88 LYS A N 1
ATOM 680 C CA . LYS A 1 88 ? 11.352 -0.264 -18.891 1 98.81 88 LYS A CA 1
ATOM 681 C C . LYS A 1 88 ? 12.352 -1.182 -19.578 1 98.81 88 LYS A C 1
ATOM 683 O O . LYS A 1 88 ? 12.016 -1.847 -20.562 1 98.81 88 LYS A O 1
ATOM 688 N N . ALA A 1 89 ? 13.5 -1.219 -19.062 1 98.56 89 ALA A N 1
ATOM 689 C CA . ALA A 1 89 ? 14.555 -2.021 -19.672 1 98.56 89 ALA A CA 1
ATOM 690 C C . ALA A 1 89 ? 14.242 -3.512 -19.562 1 98.56 89 ALA A C 1
ATOM 692 O O . ALA A 1 89 ? 14.461 -4.266 -20.516 1 98.56 89 ALA A O 1
ATOM 693 N N . LEU A 1 90 ? 13.773 -3.949 -18.453 1 98.44 90 LEU A N 1
ATOM 694 C CA . LEU A 1 90 ? 13.508 -5.355 -18.172 1 98.44 90 LEU A CA 1
ATOM 695 C C . LEU A 1 90 ? 12.469 -5.922 -19.125 1 98.44 90 LEU A C 1
ATOM 697 O O . LEU A 1 90 ? 12.578 -7.07 -19.562 1 98.44 90 LEU A O 1
ATOM 701 N N . PHE A 1 91 ? 11.445 -5.117 -19.484 1 98.81 91 PHE A N 1
ATOM 702 C CA . PHE A 1 91 ? 10.305 -5.672 -20.203 1 98.81 91 PHE A CA 1
ATOM 703 C C . PHE A 1 91 ? 10.211 -5.094 -21.609 1 98.81 91 PHE A C 1
ATOM 705 O O . PHE A 1 91 ? 9.422 -5.559 -22.438 1 98.81 91 PHE A O 1
ATOM 712 N N . GLY A 1 92 ? 11.016 -4.09 -21.922 1 98.56 92 GLY A N 1
ATOM 713 C CA . GLY A 1 92 ? 10.992 -3.447 -23.234 1 98.56 92 GLY A CA 1
ATOM 714 C C . GLY A 1 92 ? 9.797 -2.529 -23.422 1 98.56 92 GLY A C 1
ATOM 715 O O . GLY A 1 92 ? 9.188 -2.516 -24.484 1 98.56 92 GLY A O 1
ATOM 716 N N . ALA A 1 93 ? 9.422 -1.805 -22.391 1 98.75 93 ALA A N 1
ATOM 717 C CA . ALA A 1 93 ? 8.227 -0.977 -22.438 1 98.75 93 ALA A CA 1
ATOM 718 C C . ALA A 1 93 ? 8.562 0.469 -22.797 1 98.75 93 ALA A C 1
ATOM 720 O O . ALA A 1 93 ? 9.648 0.954 -22.453 1 98.75 93 ALA A O 1
ATOM 721 N N . ASP A 1 94 ? 7.617 1.197 -23.375 1 98.69 94 ASP A N 1
ATOM 722 C CA . ASP A 1 94 ? 7.773 2.619 -23.672 1 98.69 94 ASP A CA 1
ATOM 723 C C . ASP A 1 94 ? 7.711 3.451 -22.391 1 98.69 94 ASP A C 1
ATOM 725 O O . ASP A 1 94 ? 8.461 4.414 -22.234 1 98.69 94 ASP A O 1
ATOM 729 N N . HIS A 1 95 ? 6.836 3.059 -21.516 1 98.81 95 HIS A N 1
ATOM 730 C CA . HIS A 1 95 ? 6.605 3.785 -20.281 1 98.81 95 HIS A CA 1
ATOM 731 C C . HIS A 1 95 ? 6.355 2.828 -19.125 1 98.81 95 HIS A C 1
ATOM 733 O O . HIS A 1 95 ? 5.824 1.733 -19.312 1 98.81 95 HIS A O 1
ATOM 739 N N . ALA A 1 96 ? 6.805 3.256 -17.953 1 98.94 96 ALA A N 1
ATOM 740 C CA . ALA A 1 96 ? 6.547 2.512 -16.719 1 98.94 96 ALA A CA 1
ATOM 741 C C . ALA A 1 96 ? 6.129 3.449 -15.594 1 98.94 96 ALA A C 1
ATOM 743 O O . ALA A 1 96 ? 6.781 4.465 -15.344 1 98.94 96 ALA A O 1
ATOM 744 N N . ASN A 1 97 ? 5.031 3.211 -14.992 1 98.94 97 ASN A N 1
ATOM 745 C CA . ASN A 1 97 ? 4.633 3.818 -13.727 1 98.94 97 ASN A CA 1
ATOM 746 C C . ASN A 1 97 ? 4.844 2.863 -12.562 1 98.94 97 ASN A C 1
ATOM 748 O O . ASN A 1 97 ? 4.223 1.8 -12.5 1 98.94 97 ASN A O 1
ATOM 752 N N . VAL A 1 98 ? 5.652 3.23 -11.547 1 98.88 98 VAL A N 1
ATOM 753 C CA . VAL A 1 98 ? 6.055 2.299 -10.5 1 98.88 98 VAL A CA 1
ATOM 754 C C . VAL A 1 98 ? 5.434 2.717 -9.172 1 98.88 98 VAL A C 1
ATOM 756 O O . VAL A 1 98 ? 5.871 2.27 -8.102 1 98.88 98 VAL A O 1
ATOM 759 N N . GLN A 1 99 ? 4.387 3.531 -9.172 1 98.75 99 GLN A N 1
ATOM 760 C CA . GLN A 1 99 ? 3.916 4.145 -7.938 1 98.75 99 GLN A CA 1
ATOM 761 C C . GLN A 1 99 ? 2.814 3.311 -7.293 1 98.75 99 GLN A C 1
ATOM 763 O O . GLN A 1 99 ? 2.568 3.422 -6.09 1 98.75 99 GLN A O 1
ATOM 768 N N . PRO A 1 100 ? 2.062 2.412 -8.047 1 98.69 100 PRO A N 1
ATOM 769 C CA . PRO A 1 100 ? 0.959 1.707 -7.391 1 98.69 100 PRO A CA 1
ATOM 770 C C . PRO A 1 100 ? 1.406 0.933 -6.152 1 98.69 100 PRO A C 1
ATOM 772 O O . PRO A 1 100 ? 2.48 0.327 -6.156 1 98.69 100 PRO A O 1
ATOM 775 N N . HIS A 1 101 ? 0.49 0.906 -5.117 1 98.19 101 HIS A N 1
ATOM 776 C CA . HIS A 1 101 ? 0.815 0.307 -3.83 1 98.19 101 HIS A CA 1
ATOM 777 C C . HIS A 1 101 ? 0.679 -1.212 -3.879 1 98.19 101 HIS A C 1
ATOM 779 O O . HIS A 1 101 ? 1.204 -1.914 -3.012 1 98.19 101 HIS A O 1
ATOM 785 N N . SER A 1 102 ? -0.059 -1.721 -4.809 1 97.62 102 SER A N 1
ATOM 786 C CA . SER A 1 102 ? -0.279 -3.148 -5.008 1 97.62 102 SER A CA 1
ATOM 787 C C . SER A 1 102 ? -0.693 -3.449 -6.445 1 97.62 102 SER A C 1
ATOM 789 O O . SER A 1 102 ? -0.925 -2.533 -7.234 1 97.62 102 SER A O 1
ATOM 791 N N . GLY A 1 103 ? -0.743 -4.715 -6.758 1 97.38 103 GLY A N 1
ATOM 792 C CA . GLY A 1 103 ? -1.255 -5.113 -8.062 1 97.38 103 GLY A CA 1
ATOM 793 C C . GLY A 1 103 ? -2.709 -4.738 -8.273 1 97.38 103 GLY A C 1
ATOM 794 O O . GLY A 1 103 ? -3.094 -4.316 -9.367 1 97.38 103 GLY A O 1
ATOM 795 N N . ALA A 1 104 ? -3.559 -4.902 -7.266 1 96.88 104 ALA A N 1
ATOM 796 C CA . ALA A 1 104 ? -4.969 -4.539 -7.352 1 96.88 104 ALA A CA 1
ATOM 797 C C . ALA A 1 104 ? -5.133 -3.043 -7.617 1 96.88 104 ALA A C 1
ATOM 799 O O . ALA A 1 104 ? -5.992 -2.637 -8.406 1 96.88 104 ALA A O 1
ATOM 800 N N . GLN A 1 105 ? -4.305 -2.266 -6.977 1 97.12 105 GLN A N 1
ATOM 801 C CA . GLN A 1 105 ? -4.383 -0.823 -7.184 1 97.12 105 GLN A CA 1
ATOM 802 C C . GLN A 1 105 ? -3.883 -0.439 -8.578 1 97.12 105 GLN A C 1
ATOM 804 O O . GLN A 1 105 ? -4.387 0.51 -9.18 1 97.12 105 GLN A O 1
ATOM 809 N N . ALA A 1 106 ? -2.846 -1.128 -9.031 1 98.56 106 ALA A N 1
ATOM 810 C CA . ALA A 1 106 ? -2.428 -0.933 -10.422 1 98.56 106 ALA A CA 1
ATOM 811 C C . ALA A 1 106 ? -3.576 -1.221 -11.383 1 98.56 106 ALA A C 1
ATOM 813 O O . ALA A 1 106 ? -3.83 -0.442 -12.305 1 98.56 106 ALA A O 1
ATOM 814 N N . ASN A 1 107 ? -4.281 -2.348 -11.164 1 98.38 107 ASN A N 1
ATOM 815 C CA . ASN A 1 107 ? -5.418 -2.723 -12 1 98.38 107 ASN A CA 1
ATOM 816 C C . ASN A 1 107 ? -6.523 -1.67 -11.953 1 98.38 107 ASN A C 1
ATOM 818 O O . ASN A 1 107 ? -7.105 -1.33 -12.977 1 98.38 107 ASN A O 1
ATOM 822 N N . ASN A 1 108 ? -6.805 -1.164 -10.766 1 97.5 108 ASN A N 1
ATOM 823 C CA . ASN A 1 108 ? -7.805 -0.111 -10.625 1 97.5 108 ASN A CA 1
ATOM 824 C C . ASN A 1 108 ? -7.422 1.135 -11.414 1 97.5 108 ASN A C 1
ATOM 826 O O . ASN A 1 108 ? -8.281 1.777 -12.023 1 97.5 108 ASN A O 1
ATOM 830 N N . ALA A 1 109 ? -6.156 1.477 -11.352 1 98.31 109 ALA A N 1
ATOM 831 C CA . ALA A 1 109 ? -5.684 2.645 -12.094 1 98.31 109 ALA A CA 1
ATOM 832 C C . ALA A 1 109 ? -5.832 2.438 -13.602 1 98.31 109 ALA A C 1
ATOM 834 O O . ALA A 1 109 ? -6.188 3.367 -14.328 1 98.31 109 ALA A O 1
ATOM 835 N N . VAL A 1 110 ? -5.516 1.226 -14.078 1 98.75 110 VAL A N 1
ATOM 836 C CA . VAL A 1 110 ? -5.676 0.919 -15.5 1 98.75 110 VAL A CA 1
ATOM 837 C C . VAL A 1 110 ? -7.137 1.095 -15.898 1 98.75 110 VAL A C 1
ATOM 839 O O . VAL A 1 110 ? -7.438 1.733 -16.906 1 98.75 110 VAL A O 1
ATOM 842 N N . MET A 1 111 ? -8.031 0.554 -15.102 1 97.94 111 MET A N 1
ATOM 843 C CA . MET A 1 111 ? -9.453 0.675 -15.406 1 97.94 111 MET A CA 1
ATOM 844 C C . MET A 1 111 ? -9.898 2.131 -15.336 1 97.94 111 MET A C 1
ATOM 846 O O . MET A 1 111 ? -10.68 2.586 -16.188 1 97.94 111 MET A O 1
ATOM 850 N N . HIS A 1 112 ? -9.398 2.822 -14.344 1 96.88 112 HIS A N 1
ATOM 851 C CA . HIS A 1 112 ? -9.703 4.242 -14.211 1 96.88 112 HIS A CA 1
ATOM 852 C C . HIS A 1 112 ? -9.25 5.02 -15.438 1 96.88 112 HIS A C 1
ATOM 854 O O . HIS A 1 112 ? -9.914 5.969 -15.859 1 96.88 112 HIS A O 1
ATOM 860 N N . ALA A 1 113 ? -8.172 4.68 -15.984 1 98.25 113 ALA A N 1
ATOM 861 C CA . ALA A 1 113 ? -7.582 5.371 -17.125 1 98.25 113 ALA A CA 1
ATOM 862 C C . ALA A 1 113 ? -8.359 5.07 -18.406 1 98.25 113 ALA A C 1
ATOM 864 O O . ALA A 1 113 ? -8.531 5.953 -19.266 1 98.25 113 ALA A O 1
ATOM 865 N N . LEU A 1 114 ? -8.875 3.83 -18.531 1 98.31 114 LEU A N 1
ATOM 866 C CA . LEU A 1 114 ? -9.328 3.379 -19.844 1 98.31 114 LEU A CA 1
ATOM 867 C C . LEU A 1 114 ? -10.852 3.303 -19.906 1 98.31 114 LEU A C 1
ATOM 869 O O . LEU A 1 114 ? -11.43 3.221 -21 1 98.31 114 LEU A O 1
ATOM 873 N N . LEU A 1 115 ? -11.531 3.342 -18.703 1 97.75 115 LEU A N 1
ATOM 874 C CA . LEU A 1 115 ? -12.953 3.002 -18.672 1 97.75 115 LEU A CA 1
ATOM 875 C C . LEU A 1 115 ? -13.758 4.082 -17.969 1 97.75 115 LEU A C 1
ATOM 877 O O . LEU A 1 115 ? -13.203 4.875 -17.203 1 97.75 115 LEU A O 1
ATOM 881 N N . THR A 1 116 ? -14.969 4.148 -18.219 1 95.62 116 THR A N 1
ATOM 882 C CA . THR A 1 116 ? -16.016 4.844 -17.453 1 95.62 116 THR A CA 1
ATOM 883 C C . THR A 1 116 ? -17.047 3.855 -16.938 1 95.62 116 THR A C 1
ATOM 885 O O . THR A 1 116 ? -17.25 2.793 -17.531 1 95.62 116 THR A O 1
ATOM 888 N N . PRO A 1 117 ? -17.656 4.156 -15.812 1 95.12 117 PRO A N 1
ATOM 889 C CA . PRO A 1 117 ? -18.672 3.234 -15.289 1 95.12 117 PRO A CA 1
ATOM 890 C C . PRO A 1 117 ? -19.703 2.836 -16.328 1 95.12 117 PRO A C 1
ATOM 892 O O . PRO A 1 117 ? -20.219 3.693 -17.062 1 95.12 117 PRO A O 1
ATOM 895 N N . GLY A 1 118 ? -19.969 1.569 -16.391 1 96.12 118 GLY A N 1
ATOM 896 C CA . GLY A 1 118 ? -20.906 1.069 -17.375 1 96.12 118 GLY A CA 1
ATOM 897 C C . GLY A 1 118 ? -20.25 0.47 -18.594 1 96.12 118 GLY A C 1
ATOM 898 O O . GLY A 1 118 ? -20.875 -0.279 -19.359 1 96.12 118 GLY A O 1
ATOM 899 N N . ASP A 1 119 ? -19 0.756 -18.828 1 97.88 119 ASP A N 1
ATOM 900 C CA . ASP A 1 119 ? -18.266 0.153 -19.938 1 97.88 119 ASP A CA 1
ATOM 901 C C . ASP A 1 119 ? -18.125 -1.354 -19.75 1 97.88 119 ASP A C 1
ATOM 903 O O . ASP A 1 119 ? -18.188 -1.853 -18.625 1 97.88 119 ASP A O 1
ATOM 907 N N . LYS A 1 120 ? -17.938 -2.041 -20.844 1 98.12 120 LYS A N 1
ATOM 908 C CA . LYS A 1 120 ? -17.844 -3.498 -20.828 1 98.12 120 LYS A CA 1
ATOM 909 C C . LYS A 1 120 ? -16.391 -3.953 -20.812 1 98.12 120 LYS A C 1
ATOM 911 O O . LYS A 1 120 ? -15.57 -3.467 -21.594 1 98.12 120 LYS A O 1
ATOM 916 N N . ILE A 1 121 ? -16.062 -4.84 -19.891 1 98.44 121 ILE A N 1
ATOM 917 C CA . ILE A 1 121 ? -14.758 -5.48 -19.844 1 98.44 121 ILE A CA 1
ATOM 918 C C . ILE A 1 121 ? -14.914 -6.988 -20.047 1 98.44 121 ILE A C 1
ATOM 920 O O . ILE A 1 121 ? -15.953 -7.559 -19.719 1 98.44 121 ILE A O 1
ATOM 924 N N . MET A 1 122 ? -13.914 -7.594 -20.625 1 98.62 122 MET A N 1
ATOM 925 C CA . MET A 1 122 ? -13.922 -9.031 -20.859 1 98.62 122 MET A CA 1
ATOM 926 C C . MET A 1 122 ? -12.648 -9.672 -20.312 1 98.62 122 MET A C 1
ATOM 928 O O . MET A 1 122 ? -11.539 -9.336 -20.75 1 98.62 122 MET A O 1
ATOM 932 N N . GLY A 1 123 ? -12.734 -10.445 -19.312 1 97.5 123 GLY A N 1
ATOM 933 C CA . GLY A 1 123 ? -11.609 -11.141 -18.703 1 97.5 123 GLY A CA 1
ATOM 934 C C . GLY A 1 123 ? -11.891 -12.602 -18.406 1 97.5 123 GLY A C 1
ATOM 935 O O . GLY A 1 123 ? -13 -13.086 -18.656 1 97.5 123 GLY A O 1
ATOM 936 N N . LEU A 1 124 ? -10.93 -13.336 -17.938 1 96.62 124 LEU A N 1
ATOM 937 C CA . LEU A 1 124 ? -11.086 -14.734 -17.562 1 96.62 124 LEU A CA 1
ATOM 938 C C . LEU A 1 124 ? -11.961 -14.867 -16.312 1 96.62 124 LEU A C 1
ATOM 940 O O . LEU A 1 124 ? -11.758 -14.148 -15.336 1 96.62 124 LEU A O 1
ATOM 944 N N . SER A 1 125 ? -12.898 -15.789 -16.391 1 93.31 125 SER A N 1
ATOM 945 C CA . SER A 1 125 ? -13.797 -15.992 -15.258 1 93.31 125 SER A CA 1
ATOM 946 C C . SER A 1 125 ? -13.031 -16.391 -14 1 93.31 125 SER A C 1
ATOM 948 O O . SER A 1 125 ? -12.055 -17.141 -14.078 1 93.31 125 SER A O 1
ATOM 950 N N . LEU A 1 126 ? -13.492 -15.922 -12.898 1 88.81 126 LEU A N 1
ATOM 951 C CA . LEU A 1 126 ? -12.883 -16.266 -11.617 1 88.81 126 LEU A CA 1
ATOM 952 C C . LEU A 1 126 ? -12.914 -17.766 -11.391 1 88.81 126 LEU A C 1
ATOM 954 O O . LEU A 1 126 ? -11.93 -18.344 -10.914 1 88.81 126 LEU A O 1
ATOM 958 N N . ALA A 1 127 ? -13.945 -18.391 -11.734 1 86.44 127 ALA A N 1
ATOM 959 C CA . ALA A 1 127 ? -14.133 -19.828 -11.531 1 86.44 127 ALA A CA 1
ATOM 960 C C . ALA A 1 127 ? -13.148 -20.641 -12.375 1 86.44 127 ALA A C 1
ATOM 962 O O . ALA A 1 127 ? -12.875 -21.797 -12.078 1 86.44 127 ALA A O 1
ATOM 963 N N . HIS A 1 128 ? -12.656 -20 -13.391 1 90.94 128 HIS A N 1
ATOM 964 C CA . HIS A 1 128 ? -11.758 -20.719 -14.297 1 90.94 128 HIS A CA 1
ATOM 965 C C . HIS A 1 128 ? -10.32 -20.234 -14.141 1 90.94 128 HIS A C 1
ATOM 967 O O . HIS A 1 128 ? -9.469 -20.516 -14.984 1 90.94 128 HIS A O 1
ATOM 973 N N . GLY A 1 129 ? -10.117 -19.406 -13.078 1 91.94 129 GLY A N 1
ATOM 974 C CA . GLY A 1 129 ? -8.742 -19.062 -12.773 1 91.94 129 GLY A CA 1
ATOM 975 C C . GLY A 1 129 ? -8.453 -17.578 -12.906 1 91.94 129 GLY A C 1
ATOM 976 O O . GLY A 1 129 ? -7.301 -17.156 -12.781 1 91.94 129 GLY A O 1
ATOM 977 N N . GLY A 1 130 ? -9.469 -16.766 -13.18 1 92 130 GLY A N 1
ATOM 978 C CA . GLY A 1 130 ? -9.297 -15.328 -13.234 1 92 130 GLY A CA 1
ATOM 979 C C . GLY A 1 130 ? -9.008 -14.703 -11.883 1 92 130 GLY A C 1
ATOM 980 O O . GLY A 1 130 ? -8.82 -15.414 -10.898 1 92 130 GLY A O 1
ATOM 981 N N . HIS A 1 131 ? -8.82 -13.414 -11.883 1 88 131 HIS A N 1
ATOM 982 C CA . HIS A 1 131 ? -8.547 -12.664 -10.656 1 88 131 HIS A CA 1
ATOM 983 C C . HIS A 1 131 ? -9.758 -11.844 -10.234 1 88 131 HIS A C 1
ATOM 985 O O . HIS A 1 131 ? -10.586 -11.469 -11.07 1 88 131 HIS A O 1
ATOM 991 N N . LEU A 1 132 ? -9.836 -11.539 -8.992 1 85.81 132 LEU A N 1
ATOM 992 C CA . LEU A 1 132 ? -10.992 -10.828 -8.445 1 85.81 132 LEU A CA 1
ATOM 993 C C . LEU A 1 132 ? -11.141 -9.461 -9.102 1 85.81 132 LEU A C 1
ATOM 995 O O . LEU A 1 132 ? -12.266 -8.977 -9.289 1 85.81 132 LEU A O 1
ATOM 999 N N . THR A 1 133 ? -10.031 -8.82 -9.477 1 89.88 133 THR A N 1
ATOM 1000 C CA . THR A 1 133 ? -10.078 -7.477 -10.031 1 89.88 133 THR A CA 1
ATOM 1001 C C . THR A 1 133 ? -10.539 -7.512 -11.484 1 89.88 133 THR A C 1
ATOM 1003 O O . THR A 1 133 ? -10.695 -6.465 -12.125 1 89.88 133 THR A O 1
ATOM 1006 N N . HIS A 1 134 ? -10.766 -8.672 -12.047 1 90.56 134 HIS A N 1
ATOM 1007 C CA . HIS A 1 134 ? -11.156 -8.781 -13.445 1 90.56 134 HIS A CA 1
ATOM 1008 C C . HIS A 1 134 ? -12.672 -8.859 -13.602 1 90.56 134 HIS A C 1
ATOM 1010 O O . HIS A 1 134 ? -13.172 -9.297 -14.641 1 90.56 134 HIS A O 1
ATOM 1016 N N . GLY A 1 135 ? -13.391 -8.547 -12.469 1 88 135 GLY A N 1
ATOM 1017 C CA . GLY A 1 135 ? -14.828 -8.453 -12.688 1 88 135 GLY A CA 1
ATOM 1018 C C . GLY A 1 135 ? -15.641 -9.133 -11.609 1 88 135 GLY A C 1
ATOM 1019 O O . GLY A 1 135 ? -16.859 -9.242 -11.719 1 88 135 GLY A O 1
ATOM 1020 N N . MET A 1 136 ? -14.969 -9.562 -10.531 1 87.62 136 MET A N 1
ATOM 1021 C CA . MET A 1 136 ? -15.75 -10.133 -9.438 1 87.62 136 MET A CA 1
ATOM 1022 C C . MET A 1 136 ? -16.812 -9.148 -8.969 1 87.62 136 MET A C 1
ATOM 1024 O O . MET A 1 136 ? -16.547 -7.957 -8.812 1 87.62 136 MET A O 1
ATOM 1028 N N . LYS A 1 137 ? -17.969 -9.641 -8.688 1 87.94 137 LYS A N 1
ATOM 1029 C CA . LYS A 1 137 ? -19.125 -8.805 -8.406 1 87.94 137 LYS A CA 1
ATOM 1030 C C . LYS A 1 137 ? -18.875 -7.895 -7.203 1 87.94 137 LYS A C 1
ATOM 1032 O O . LYS A 1 137 ? -19.266 -6.727 -7.207 1 87.94 137 LYS A O 1
ATOM 1037 N N . LEU A 1 138 ? -18.203 -8.383 -6.203 1 89.56 138 LEU A N 1
ATOM 1038 C CA . LEU A 1 138 ? -18 -7.621 -4.977 1 89.56 138 LEU A CA 1
ATOM 1039 C C . LEU A 1 138 ? -16.812 -6.668 -5.117 1 89.56 138 LEU A C 1
ATOM 1041 O O . LEU A 1 138 ? -16.641 -5.77 -4.293 1 89.56 138 LEU A O 1
ATOM 1045 N N . ASN A 1 139 ? -16.031 -6.852 -6.137 1 93.5 139 ASN A N 1
ATOM 1046 C CA . ASN A 1 139 ? -14.891 -5.977 -6.414 1 93.5 139 ASN A CA 1
ATOM 1047 C C . ASN A 1 139 ? -15.328 -4.699 -7.125 1 93.5 139 ASN A C 1
ATOM 1049 O O . ASN A 1 139 ? -16.391 -4.66 -7.742 1 93.5 139 ASN A O 1
ATOM 1053 N N . VAL A 1 140 ? -14.5 -3.684 -7.012 1 94.19 140 VAL A N 1
ATOM 1054 C CA . VAL A 1 140 ? -14.773 -2.41 -7.668 1 94.19 140 VAL A CA 1
ATOM 1055 C C . VAL A 1 140 ? -15 -2.639 -9.156 1 94.19 140 VAL A C 1
ATOM 1057 O O . VAL A 1 140 ? -15.836 -1.969 -9.773 1 94.19 140 VAL A O 1
ATOM 1060 N N . SER A 1 141 ? -14.289 -3.551 -9.766 1 93.88 141 SER A N 1
ATOM 1061 C CA . SER A 1 141 ? -14.43 -3.838 -11.195 1 93.88 141 SER A CA 1
ATOM 1062 C C . SER A 1 141 ? -15.828 -4.359 -11.516 1 93.88 141 SER A C 1
ATOM 1064 O O . SER A 1 141 ? -16.406 -3.996 -12.539 1 93.88 141 SER A O 1
ATOM 1066 N N . GLY A 1 142 ? -16.344 -5.234 -10.656 1 94.06 142 GLY A N 1
ATOM 1067 C CA . GLY A 1 142 ? -17.672 -5.777 -10.875 1 94.06 142 GLY A CA 1
ATOM 1068 C C . GLY A 1 142 ? -18.781 -4.781 -10.594 1 94.06 142 GLY A C 1
ATOM 1069 O O . GLY A 1 142 ? -19.859 -4.844 -11.203 1 94.06 142 GLY A O 1
ATOM 1070 N N . LYS A 1 143 ? -18.547 -3.904 -9.695 1 93.19 143 LYS A N 1
ATOM 1071 C CA . LYS A 1 143 ? -19.547 -2.904 -9.312 1 93.19 143 LYS A CA 1
ATOM 1072 C C . LYS A 1 143 ? -19.641 -1.8 -10.359 1 93.19 143 LYS A C 1
ATOM 1074 O O . LYS A 1 143 ? -20.734 -1.276 -10.617 1 93.19 143 LYS A O 1
ATOM 1079 N N . LEU A 1 144 ? -18.547 -1.462 -11 1 95.81 144 LEU A N 1
ATOM 1080 C CA . LEU A 1 144 ? -18.5 -0.259 -11.828 1 95.81 144 LEU A CA 1
ATOM 1081 C C . LEU A 1 144 ? -18.734 -0.599 -13.297 1 95.81 144 LEU A C 1
ATOM 1083 O O . LEU A 1 144 ? -19.219 0.241 -14.062 1 95.81 144 LEU A O 1
ATOM 1087 N N . TYR A 1 145 ? -18.391 -1.847 -13.68 1 97.19 145 TYR A N 1
ATOM 1088 C CA . TYR A 1 145 ? -18.375 -2.143 -15.102 1 97.19 145 TYR A CA 1
ATOM 1089 C C . TYR A 1 145 ? -19.25 -3.342 -15.422 1 97.19 145 TYR A C 1
ATOM 1091 O O . TYR A 1 145 ? -19.656 -4.086 -14.523 1 97.19 145 TYR A O 1
ATOM 1099 N N . GLU A 1 146 ? -19.609 -3.453 -16.703 1 97.75 146 GLU A N 1
ATOM 1100 C CA . GLU A 1 146 ? -20.281 -4.656 -17.203 1 97.75 146 GLU A CA 1
ATOM 1101 C C . GLU A 1 146 ? -19.266 -5.746 -17.531 1 97.75 146 GLU A C 1
ATOM 1103 O O . GLU A 1 146 ? -18.375 -5.543 -18.359 1 97.75 146 GLU A O 1
ATOM 1108 N N . VAL A 1 147 ? -19.438 -6.93 -16.969 1 97.31 147 VAL A N 1
ATOM 1109 C CA . VAL A 1 147 ? -18.391 -7.941 -17.031 1 97.31 147 VAL A CA 1
ATOM 1110 C C . VAL A 1 147 ? -18.828 -9.086 -17.938 1 97.31 147 VAL A C 1
ATOM 1112 O O . VAL A 1 147 ? -19.906 -9.648 -17.75 1 97.31 147 VAL A O 1
ATOM 1115 N N . VAL A 1 148 ? -18.031 -9.328 -18.891 1 97.19 148 VAL A N 1
ATOM 1116 C CA . VAL A 1 148 ? -18.125 -10.523 -19.734 1 97.19 148 VAL A CA 1
ATOM 1117 C C . VAL A 1 148 ? -16.922 -11.43 -19.469 1 97.19 148 VAL A C 1
ATOM 1119 O O . VAL A 1 148 ? -15.789 -10.953 -19.344 1 97.19 148 VAL A O 1
ATOM 1122 N N . ALA A 1 149 ? -17.203 -12.719 -19.328 1 96.25 149 ALA A N 1
ATOM 1123 C CA . ALA A 1 149 ? -16.094 -13.609 -18.984 1 96.25 149 ALA A CA 1
ATOM 1124 C C . ALA A 1 149 ? -15.922 -14.695 -20.031 1 96.25 149 ALA A C 1
ATOM 1126 O O . ALA A 1 149 ? -16.891 -15.297 -20.484 1 96.25 149 ALA A O 1
ATOM 1127 N N . TYR A 1 150 ? -14.711 -14.805 -20.484 1 96.75 150 TYR A N 1
ATOM 1128 C CA . TYR A 1 150 ? -14.367 -16.016 -21.219 1 96.75 150 TYR A CA 1
ATOM 1129 C C . TYR A 1 150 ? -13.852 -17.094 -20.281 1 96.75 150 TYR A C 1
ATOM 1131 O O . TYR A 1 150 ? -13.672 -16.859 -19.078 1 96.75 150 TYR A O 1
ATOM 1139 N N . GLY A 1 151 ? -13.719 -18.312 -20.75 1 94.25 151 GLY A N 1
ATOM 1140 C CA . GLY A 1 151 ? -13.336 -19.422 -19.891 1 94.25 151 GLY A CA 1
ATOM 1141 C C . GLY A 1 151 ? -12.328 -20.359 -20.547 1 94.25 151 GLY A C 1
ATOM 1142 O O . GLY A 1 151 ? -11.68 -19.984 -21.531 1 94.25 151 GLY A O 1
ATOM 1143 N N . VAL A 1 152 ? -12.102 -21.391 -19.844 1 94.44 152 VAL A N 1
ATOM 1144 C CA . VAL A 1 152 ? -11.234 -22.438 -20.375 1 94.44 152 VAL A CA 1
ATOM 1145 C C . VAL A 1 152 ? -12.094 -23.609 -20.859 1 94.44 152 VAL A C 1
ATOM 1147 O O . VAL A 1 152 ? -13.203 -23.812 -20.375 1 94.44 152 VAL A O 1
ATOM 1150 N N . ASP A 1 153 ? -11.523 -24.234 -21.891 1 92.62 153 ASP A N 1
ATOM 1151 C CA . ASP A 1 153 ? -12.148 -25.484 -22.344 1 92.62 153 ASP A CA 1
ATOM 1152 C C . ASP A 1 153 ? -12.102 -26.547 -21.25 1 92.62 153 ASP A C 1
ATOM 1154 O O . ASP A 1 153 ? -11.062 -26.766 -20.625 1 92.62 153 ASP A O 1
ATOM 1158 N N . GLU A 1 154 ? -13.164 -27.219 -21.047 1 84.19 154 GLU A N 1
ATOM 1159 C CA . GLU A 1 154 ? -13.281 -28.156 -19.922 1 84.19 154 GLU A CA 1
ATOM 1160 C C . GLU A 1 154 ? -12.336 -29.344 -20.094 1 84.19 154 GLU A C 1
ATOM 1162 O O . GLU A 1 154 ? -11.82 -29.875 -19.109 1 84.19 154 GLU A O 1
ATOM 1167 N N . GLU A 1 155 ? -12.172 -29.719 -21.266 1 87.94 155 GLU A N 1
ATOM 1168 C CA . GLU A 1 155 ? -11.367 -30.906 -21.516 1 87.94 155 GLU A CA 1
ATOM 1169 C C . GLU A 1 155 ? -9.875 -30.578 -21.516 1 87.94 155 GLU A C 1
ATOM 1171 O O . GLU A 1 155 ? -9.086 -31.25 -20.844 1 87.94 155 GLU A O 1
ATOM 1176 N N . SER A 1 156 ? -9.523 -29.516 -22.188 1 92.19 156 SER A N 1
ATOM 1177 C CA . SER A 1 156 ? -8.109 -29.203 -22.359 1 92.19 156 SER A CA 1
ATOM 1178 C C . SER A 1 156 ? -7.59 -28.328 -21.234 1 92.19 156 SER A C 1
ATOM 1180 O O . SER A 1 156 ? -6.379 -28.234 -21.016 1 92.19 156 SER A O 1
ATOM 1182 N N . GLY A 1 157 ? -8.523 -27.703 -20.531 1 92 157 GLY A N 1
ATOM 1183 C CA . GLY A 1 157 ? -8.133 -26.75 -19.5 1 92 157 GLY A CA 1
ATOM 1184 C C . GLY A 1 157 ? -7.469 -25.516 -20.047 1 92 157 GLY A C 1
ATOM 1185 O O . GLY A 1 157 ? -6.801 -24.781 -19.312 1 92 157 GLY A O 1
ATOM 1186 N N . ARG A 1 158 ? -7.602 -25.25 -21.344 1 95.81 158 ARG A N 1
ATOM 1187 C CA . ARG A 1 158 ? -6.922 -24.125 -22 1 95.81 158 ARG A CA 1
ATOM 1188 C C . ARG A 1 158 ? -7.926 -23.109 -22.531 1 95.81 158 ARG A C 1
ATOM 1190 O O . ARG A 1 158 ? -9.07 -23.469 -22.828 1 95.81 158 ARG A O 1
ATOM 1197 N N . VAL A 1 159 ? -7.52 -21.891 -22.641 1 96.88 159 VAL A N 1
ATOM 1198 C CA . VAL A 1 159 ? -8.336 -20.844 -23.25 1 96.88 159 VAL A CA 1
ATOM 1199 C C . VAL A 1 159 ? -8.461 -21.094 -24.75 1 96.88 159 VAL A C 1
ATOM 1201 O O . VAL A 1 159 ? -7.461 -21.344 -25.422 1 96.88 159 VAL A O 1
ATOM 1204 N N . ASN A 1 160 ? -9.703 -21.125 -25.234 1 95.88 160 ASN A N 1
ATOM 1205 C CA . ASN A 1 160 ? -9.977 -21.234 -26.656 1 95.88 160 ASN A CA 1
ATOM 1206 C C . ASN A 1 160 ? -10.133 -19.859 -27.312 1 95.88 160 ASN A C 1
ATOM 1208 O O . ASN A 1 160 ? -11.148 -19.203 -27.141 1 95.88 160 ASN A O 1
ATOM 1212 N N . MET A 1 161 ? -9.188 -19.562 -28.188 1 97.44 161 MET A N 1
ATOM 1213 C CA . MET A 1 161 ? -9.148 -18.219 -28.75 1 97.44 161 MET A CA 1
ATOM 1214 C C . MET A 1 161 ? -10.32 -17.969 -29.688 1 97.44 161 MET A C 1
ATOM 1216 O O . MET A 1 161 ? -10.758 -16.844 -29.875 1 97.44 161 MET A O 1
ATOM 1220 N N . ASP A 1 162 ? -10.875 -19.031 -30.266 1 97.31 162 ASP A N 1
ATOM 1221 C CA . ASP A 1 162 ? -12.062 -18.875 -31.094 1 97.31 162 ASP A CA 1
ATOM 1222 C C . ASP A 1 162 ? -13.266 -18.438 -30.266 1 97.31 162 ASP A C 1
ATOM 1224 O O . ASP A 1 162 ? -14.055 -17.609 -30.688 1 97.31 162 ASP A O 1
ATOM 1228 N N . GLU A 1 163 ? -13.352 -19.031 -29.141 1 96.94 163 GLU A N 1
ATOM 1229 C CA . GLU A 1 163 ? -14.422 -18.641 -28.234 1 96.94 163 GLU A CA 1
ATOM 1230 C C . GLU A 1 163 ? -14.242 -17.203 -27.75 1 96.94 163 GLU A C 1
ATOM 1232 O O . GLU A 1 163 ? -15.211 -16.453 -27.625 1 96.94 163 GLU A O 1
ATOM 1237 N N . VAL A 1 164 ? -13.023 -16.828 -27.438 1 98.44 164 VAL A N 1
ATOM 1238 C CA . VAL A 1 164 ? -12.719 -15.469 -27.031 1 98.44 164 VAL A CA 1
ATOM 1239 C C . VAL A 1 164 ? -13.125 -14.5 -28.141 1 98.44 164 VAL A C 1
ATOM 1241 O O . VAL A 1 164 ? -13.758 -13.469 -27.875 1 98.44 164 VAL A O 1
ATOM 1244 N N . ARG A 1 165 ? -12.773 -14.852 -29.375 1 98.62 165 ARG A N 1
ATOM 1245 C CA . ARG A 1 165 ? -13.094 -14.008 -30.516 1 98.62 165 ARG A CA 1
ATOM 1246 C C . ARG A 1 165 ? -14.602 -13.867 -30.688 1 98.62 165 ARG A C 1
ATOM 1248 O O . ARG A 1 165 ? -15.109 -12.758 -30.891 1 98.62 165 ARG A O 1
ATOM 1255 N N . GLU A 1 166 ? -15.273 -14.977 -30.641 1 98.56 166 GLU A N 1
ATOM 1256 C CA . GLU A 1 166 ? -16.719 -14.969 -30.797 1 98.56 166 GLU A CA 1
ATOM 1257 C C . GLU A 1 166 ? -17.391 -14.078 -29.75 1 98.56 166 GLU A C 1
ATOM 1259 O O . GLU A 1 166 ? -18.281 -13.289 -30.062 1 98.56 166 GLU A O 1
ATOM 1264 N N . LEU A 1 167 ? -16.953 -14.258 -28.562 1 98.38 167 LEU A N 1
ATOM 1265 C CA . LEU A 1 167 ? -17.5 -13.477 -27.453 1 98.38 167 LEU A CA 1
ATOM 1266 C C . LEU A 1 167 ? -17.188 -11.992 -27.641 1 98.38 167 LEU A C 1
ATOM 1268 O O . LEU A 1 167 ? -18.047 -11.141 -27.391 1 98.38 167 LEU A O 1
ATOM 1272 N N . ALA A 1 168 ? -15.953 -11.656 -28.031 1 98.75 168 ALA A N 1
ATOM 1273 C CA . ALA A 1 168 ? -15.547 -10.273 -28.234 1 98.75 168 ALA A CA 1
ATOM 1274 C C . ALA A 1 168 ? -16.375 -9.617 -29.344 1 98.75 168 ALA A C 1
ATOM 1276 O O . ALA A 1 168 ? -16.781 -8.461 -29.234 1 98.75 168 ALA A O 1
ATOM 1277 N N . LEU A 1 169 ? -16.594 -10.359 -30.391 1 98.69 169 LEU A N 1
ATOM 1278 C CA . LEU A 1 169 ? -17.375 -9.852 -31.516 1 98.69 169 LEU A CA 1
ATOM 1279 C C . LEU A 1 169 ? -18.828 -9.609 -31.109 1 98.69 169 LEU A C 1
ATOM 1281 O O . LEU A 1 169 ? -19.438 -8.625 -31.516 1 98.69 169 LEU A O 1
ATOM 1285 N N . ALA A 1 170 ? -19.328 -10.5 -30.297 1 98.69 170 ALA A N 1
ATOM 1286 C CA . ALA A 1 170 ? -20.719 -10.406 -29.859 1 98.69 170 ALA A CA 1
ATOM 1287 C C . ALA A 1 170 ? -20.906 -9.281 -28.844 1 98.69 170 ALA A C 1
ATOM 1289 O O . ALA A 1 170 ? -21.906 -8.562 -28.875 1 98.69 170 ALA A O 1
ATOM 1290 N N . GLU A 1 171 ? -19.953 -9.117 -27.938 1 98.5 171 GLU A N 1
ATOM 1291 C CA . GLU A 1 171 ? -20.156 -8.266 -26.766 1 98.5 171 GLU A CA 1
ATOM 1292 C C . GLU A 1 171 ? -19.5 -6.898 -26.953 1 98.5 171 GLU A C 1
ATOM 1294 O O . GLU A 1 171 ? -19.859 -5.93 -26.297 1 98.5 171 GLU A O 1
ATOM 1299 N N . LYS A 1 172 ? -18.5 -6.793 -27.766 1 98.5 172 LYS A N 1
ATOM 1300 C CA . LYS A 1 172 ? -17.797 -5.562 -28.094 1 98.5 172 LYS A CA 1
ATOM 1301 C C . LYS A 1 172 ? -17.312 -4.852 -26.828 1 98.5 172 LYS A C 1
ATOM 1303 O O . LYS A 1 172 ? -17.609 -3.678 -26.609 1 98.5 172 LYS A O 1
ATOM 1308 N N . PRO A 1 173 ? -16.469 -5.512 -26.062 1 98.75 173 PRO A N 1
ATOM 1309 C CA . PRO A 1 173 ? -15.922 -4.867 -24.859 1 98.75 173 PRO A CA 1
ATOM 1310 C C . PRO A 1 173 ? -15 -3.695 -25.188 1 98.75 173 PRO A C 1
ATOM 1312 O O . PRO A 1 173 ? -14.422 -3.646 -26.281 1 98.75 173 PRO A O 1
ATOM 1315 N N . LYS A 1 174 ? -14.898 -2.762 -24.25 1 98.69 174 LYS A N 1
ATOM 1316 C CA . LYS A 1 174 ? -13.953 -1.657 -24.391 1 98.69 174 LYS A CA 1
ATOM 1317 C C . LYS A 1 174 ? -12.531 -2.109 -24.078 1 98.69 174 LYS A C 1
ATOM 1319 O O . LYS A 1 174 ? -11.562 -1.583 -24.625 1 98.69 174 LYS A O 1
ATOM 1324 N N . VAL A 1 175 ? -12.406 -3.055 -23.172 1 98.81 175 VAL A N 1
ATOM 1325 C CA . VAL A 1 175 ? -11.117 -3.607 -22.766 1 98.81 175 VAL A CA 1
ATOM 1326 C C . VAL A 1 175 ? -11.203 -5.133 -22.719 1 98.81 175 VAL A C 1
ATOM 1328 O O . VAL A 1 175 ? -12.156 -5.691 -22.156 1 98.81 175 VAL A O 1
ATOM 1331 N N . ILE A 1 176 ? -10.273 -5.789 -23.297 1 98.88 176 ILE A N 1
ATOM 1332 C CA . ILE A 1 176 ? -10.055 -7.223 -23.125 1 98.88 176 ILE A CA 1
ATOM 1333 C C . ILE A 1 176 ? -8.875 -7.453 -22.188 1 98.88 176 ILE A C 1
ATOM 1335 O O . ILE A 1 176 ? -7.793 -6.906 -22.391 1 98.88 176 ILE A O 1
ATOM 1339 N N . ILE A 1 177 ? -9.102 -8.219 -21.141 1 98.75 177 ILE A N 1
ATOM 1340 C CA . ILE A 1 177 ? -8.102 -8.492 -20.109 1 98.75 177 ILE A CA 1
ATOM 1341 C C . ILE A 1 177 ? -7.52 -9.891 -20.312 1 98.75 177 ILE A C 1
ATOM 1343 O O . ILE A 1 177 ? -8.258 -10.883 -20.312 1 98.75 177 ILE A O 1
ATOM 1347 N N . ALA A 1 178 ? -6.246 -9.953 -20.531 1 98.5 178 ALA A N 1
ATOM 1348 C CA . ALA A 1 178 ? -5.52 -11.219 -20.562 1 98.5 178 ALA A CA 1
ATOM 1349 C C . ALA A 1 178 ? -4.668 -11.383 -19.312 1 98.5 178 ALA A C 1
ATOM 1351 O O . ALA A 1 178 ? -3.566 -10.836 -19.219 1 98.5 178 ALA A O 1
ATOM 1352 N N . GLY A 1 179 ? -5.129 -12.086 -18.359 1 96.81 179 GLY A N 1
ATOM 1353 C CA . GLY A 1 179 ? -4.449 -12.352 -17.094 1 96.81 179 GLY A CA 1
ATOM 1354 C C . GLY A 1 179 ? -5.137 -13.422 -16.266 1 96.81 179 GLY A C 1
ATOM 1355 O O . GLY A 1 179 ? -6.305 -13.734 -16.484 1 96.81 179 GLY A O 1
ATOM 1356 N N . TRP A 1 180 ? -4.422 -13.945 -15.367 1 96.44 180 TRP A N 1
ATOM 1357 C CA . TRP A 1 180 ? -4.969 -15.039 -14.57 1 96.44 180 TRP A CA 1
ATOM 1358 C C . TRP A 1 180 ? -4.238 -15.156 -13.234 1 96.44 180 TRP A C 1
ATOM 1360 O O . TRP A 1 180 ? -3.121 -14.656 -13.086 1 96.44 180 TRP A O 1
ATOM 1370 N N . SER A 1 181 ? -4.922 -15.836 -12.273 1 94.88 181 SER A N 1
ATOM 1371 C CA . SER A 1 181 ? -4.332 -16.188 -10.984 1 94.88 181 SER A CA 1
ATOM 1372 C C . SER A 1 181 ? -4.09 -17.688 -10.883 1 94.88 181 SER A C 1
ATOM 1374 O O . SER A 1 181 ? -3.242 -18.141 -10.102 1 94.88 181 SER A O 1
ATOM 1376 N N . ALA A 1 182 ? -4.906 -18.484 -11.586 1 95.31 182 ALA A N 1
ATOM 1377 C CA . ALA A 1 182 ? -4.84 -19.938 -11.531 1 95.31 182 ALA A CA 1
ATOM 1378 C C . ALA A 1 182 ? -4.992 -20.547 -12.914 1 95.31 182 ALA A C 1
ATOM 1380 O O . ALA A 1 182 ? -6.051 -21.078 -13.258 1 95.31 182 ALA A O 1
ATOM 1381 N N . TYR A 1 183 ? -4.031 -20.453 -13.734 1 95.94 183 TYR A N 1
ATOM 1382 C CA . TYR A 1 183 ? -3.895 -20.984 -15.086 1 95.94 183 TYR A CA 1
ATOM 1383 C C . TYR A 1 183 ? -2.482 -21.5 -15.328 1 95.94 183 TYR A C 1
ATOM 1385 O O . TYR A 1 183 ? -1.504 -20.875 -14.93 1 95.94 183 TYR A O 1
ATOM 1393 N N . THR A 1 184 ? -2.346 -22.625 -15.922 1 97.5 184 THR A N 1
ATOM 1394 C CA . THR A 1 184 ? -1.052 -23.312 -15.891 1 97.5 184 THR A CA 1
ATOM 1395 C C . THR A 1 184 ? -0.402 -23.297 -17.266 1 97.5 184 THR A C 1
ATOM 1397 O O . THR A 1 184 ? 0.598 -23.984 -17.5 1 97.5 184 THR A O 1
ATOM 1400 N N . ARG A 1 185 ? -1.013 -22.578 -18.219 1 97.81 185 ARG A N 1
ATOM 1401 C CA . ARG A 1 185 ? -0.483 -22.5 -19.578 1 97.81 185 ARG A CA 1
ATOM 1402 C C . ARG A 1 185 ? -0.215 -21.062 -19.984 1 97.81 185 ARG A C 1
ATOM 1404 O O . ARG A 1 185 ? -0.471 -20.125 -19.203 1 97.81 185 ARG A O 1
ATOM 1411 N N . GLN A 1 186 ? 0.425 -20.875 -21.109 1 98.06 186 GLN A N 1
ATOM 1412 C CA . GLN A 1 186 ? 0.703 -19.531 -21.625 1 98.06 186 GLN A CA 1
ATOM 1413 C C . GLN A 1 186 ? -0.458 -19.016 -22.453 1 98.06 186 GLN A C 1
ATOM 1415 O O . GLN A 1 186 ? -1.126 -19.781 -23.156 1 98.06 186 GLN A O 1
ATOM 1420 N N . LEU A 1 187 ? -0.748 -17.766 -22.359 1 98 187 LEU A N 1
ATOM 1421 C CA . LEU A 1 187 ? -1.765 -17.141 -23.188 1 98 187 LEU A CA 1
ATOM 1422 C C . LEU A 1 187 ? -1.167 -16.656 -24.5 1 98 187 LEU A C 1
ATOM 1424 O O . LEU A 1 187 ? 0.026 -16.344 -24.578 1 98 187 LEU A O 1
ATOM 1428 N N . ASP A 1 188 ? -1.982 -16.656 -25.531 1 98.19 188 ASP A N 1
ATOM 1429 C CA . ASP A 1 188 ? -1.58 -16.188 -26.859 1 98.19 188 ASP A CA 1
ATOM 1430 C C . ASP A 1 188 ? -1.826 -14.688 -27.016 1 98.19 188 ASP A C 1
ATOM 1432 O O . ASP A 1 188 ? -2.811 -14.273 -27.625 1 98.19 188 ASP A O 1
ATOM 1436 N N . PHE A 1 189 ? -0.853 -13.844 -26.625 1 98.75 189 PHE A N 1
ATOM 1437 C CA . PHE A 1 189 ? -1.037 -12.398 -26.562 1 98.75 189 PHE A CA 1
ATOM 1438 C C . PHE A 1 189 ? -1.225 -11.828 -27.969 1 98.75 189 PHE A C 1
ATOM 1440 O O . PHE A 1 189 ? -1.953 -10.844 -28.141 1 98.75 189 PHE A O 1
ATOM 1447 N N . ALA A 1 190 ? -0.527 -12.398 -28.938 1 98.69 190 ALA A N 1
ATOM 1448 C CA . ALA A 1 190 ? -0.688 -11.938 -30.312 1 98.69 190 ALA A CA 1
ATOM 1449 C C . ALA A 1 190 ? -2.131 -12.102 -30.781 1 98.69 190 ALA A C 1
ATOM 1451 O O . ALA A 1 190 ? -2.703 -11.188 -31.391 1 98.69 190 ALA A O 1
ATOM 1452 N N . SER A 1 191 ? -2.695 -13.266 -30.547 1 98.75 191 SER A N 1
ATOM 1453 C CA . SER A 1 191 ? -4.086 -13.508 -30.906 1 98.75 191 SER A CA 1
ATOM 1454 C C . SER A 1 191 ? -5.031 -12.586 -30.141 1 98.75 191 SER A C 1
ATOM 1456 O O . SER A 1 191 ? -6.012 -12.094 -30.703 1 98.75 191 SER A O 1
ATOM 1458 N N . PHE A 1 192 ? -4.801 -12.375 -28.859 1 98.88 192 PHE A N 1
ATOM 1459 C CA . PHE A 1 192 ? -5.605 -11.445 -28.078 1 98.88 192 PHE A CA 1
ATOM 1460 C C . PHE A 1 192 ? -5.582 -10.055 -28.703 1 98.88 192 PHE A C 1
ATOM 1462 O O . PHE A 1 192 ? -6.613 -9.383 -28.766 1 98.88 192 PHE A O 1
ATOM 1469 N N . ARG A 1 193 ? -4.387 -9.656 -29.141 1 98.81 193 ARG A N 1
ATOM 1470 C CA . ARG A 1 193 ? -4.258 -8.336 -29.75 1 98.81 193 ARG A CA 1
ATOM 1471 C C . ARG A 1 193 ? -5.055 -8.25 -31.047 1 98.81 193 ARG A C 1
ATOM 1473 O O . ARG A 1 193 ? -5.734 -7.25 -31.297 1 98.81 193 ARG A O 1
ATOM 1480 N N . GLU A 1 194 ? -4.973 -9.266 -31.859 1 98.81 194 GLU A N 1
ATOM 1481 C CA . GLU A 1 194 ? -5.738 -9.305 -33.094 1 98.81 194 GLU A CA 1
ATOM 1482 C C . GLU A 1 194 ? -7.23 -9.156 -32.844 1 98.81 194 GLU A C 1
ATOM 1484 O O . GLU A 1 194 ? -7.922 -8.406 -33.531 1 98.81 194 GLU A O 1
ATOM 1489 N N . ILE A 1 195 ? -7.723 -9.867 -31.859 1 98.88 195 ILE A N 1
ATOM 1490 C CA . ILE A 1 195 ? -9.141 -9.828 -31.5 1 98.88 195 ILE A CA 1
ATOM 1491 C C . ILE A 1 195 ? -9.5 -8.438 -30.984 1 98.88 195 ILE A C 1
ATOM 1493 O O . ILE A 1 195 ? -10.539 -7.887 -31.359 1 98.88 195 ILE A O 1
ATOM 1497 N N . ALA A 1 196 ? -8.648 -7.859 -30.109 1 98.88 196 ALA A N 1
ATOM 1498 C CA . ALA A 1 196 ? -8.883 -6.516 -29.594 1 98.88 196 ALA A CA 1
ATOM 1499 C C . ALA A 1 196 ? -8.992 -5.5 -30.719 1 98.88 196 ALA A C 1
ATOM 1501 O O . ALA A 1 196 ? -9.898 -4.668 -30.734 1 98.88 196 ALA A O 1
ATOM 1502 N N . ASP A 1 197 ? -8.062 -5.598 -31.688 1 98.75 197 ASP A N 1
ATOM 1503 C CA . ASP A 1 197 ? -8.07 -4.684 -32.812 1 98.75 197 ASP A CA 1
ATOM 1504 C C . ASP A 1 197 ? -9.344 -4.855 -33.656 1 98.75 197 ASP A C 1
ATOM 1506 O O . ASP A 1 197 ? -9.914 -3.877 -34.125 1 98.75 197 ASP A O 1
ATOM 1510 N N . GLU A 1 198 ? -9.727 -6.082 -33.781 1 98.62 198 GLU A N 1
ATOM 1511 C CA . GLU A 1 198 ? -10.898 -6.395 -34.594 1 98.62 198 GLU A CA 1
ATOM 1512 C C . GLU A 1 198 ? -12.148 -5.727 -34.031 1 98.62 198 GLU A C 1
ATOM 1514 O O . GLU A 1 198 ? -13.023 -5.297 -34.781 1 98.62 198 GLU A O 1
ATOM 1519 N N . VAL A 1 199 ? -12.281 -5.605 -32.781 1 98.62 199 VAL A N 1
ATOM 1520 C CA . VAL A 1 199 ? -13.508 -5.086 -32.188 1 98.62 199 VAL A CA 1
ATOM 1521 C C . VAL A 1 199 ? -13.273 -3.672 -31.656 1 98.62 199 VAL A C 1
ATOM 1523 O O . VAL A 1 199 ? -14.164 -3.072 -31.047 1 98.62 199 VAL A O 1
ATOM 1526 N N . GLY A 1 200 ? -12.086 -3.121 -31.797 1 98.5 200 GLY A N 1
ATOM 1527 C CA . GLY A 1 200 ? -11.766 -1.771 -31.359 1 98.5 200 GLY A CA 1
ATOM 1528 C C . GLY A 1 200 ? -11.531 -1.663 -29.859 1 98.5 200 GLY A C 1
ATOM 1529 O O . GLY A 1 200 ? -11.789 -0.616 -29.266 1 98.5 200 GLY A O 1
ATOM 1530 N N . ALA A 1 201 ? -11.07 -2.727 -29.188 1 98.88 201 ALA A N 1
ATOM 1531 C CA . ALA A 1 201 ? -10.836 -2.75 -27.75 1 98.88 201 ALA A CA 1
ATOM 1532 C C . ALA A 1 201 ? -9.367 -2.488 -27.422 1 98.88 201 ALA A C 1
ATOM 1534 O O . ALA A 1 201 ? -8.492 -2.674 -28.281 1 98.88 201 ALA A O 1
ATOM 1535 N N . TYR A 1 202 ? -9.094 -1.983 -26.188 1 98.88 202 TYR A N 1
ATOM 1536 C CA . TYR A 1 202 ? -7.75 -2.059 -25.641 1 98.88 202 TYR A CA 1
ATOM 1537 C C . TYR A 1 202 ? -7.422 -3.479 -25.188 1 98.88 202 TYR A C 1
ATOM 1539 O O . TYR A 1 202 ? -8.281 -4.184 -24.656 1 98.88 202 TYR A O 1
ATOM 1547 N N . LEU A 1 203 ? -6.207 -3.906 -25.391 1 98.94 203 LEU A N 1
ATOM 1548 C CA . LEU A 1 203 ? -5.707 -5.113 -24.75 1 98.94 203 LEU A CA 1
ATOM 1549 C C . LEU A 1 203 ? -4.922 -4.77 -23.484 1 98.94 203 LEU A C 1
ATOM 1551 O O . LEU A 1 203 ? -3.912 -4.062 -23.547 1 98.94 203 LEU A O 1
ATOM 1555 N N . TRP A 1 204 ? -5.398 -5.219 -22.375 1 98.94 204 TRP A N 1
ATOM 1556 C CA . TRP A 1 204 ? -4.75 -5.109 -21.062 1 98.94 204 TRP A CA 1
ATOM 1557 C C . TRP A 1 204 ? -4.293 -6.477 -20.562 1 98.94 204 TRP A C 1
ATOM 1559 O O . TRP A 1 204 ? -5.102 -7.395 -20.406 1 98.94 204 TRP A O 1
ATOM 1569 N N . VAL A 1 205 ? -2.971 -6.605 -20.344 1 98.94 205 VAL A N 1
ATOM 1570 C CA . VAL A 1 205 ? -2.449 -7.859 -19.812 1 98.94 205 VAL A CA 1
ATOM 1571 C C . VAL A 1 205 ? -2.064 -7.676 -18.344 1 98.94 205 VAL A C 1
ATOM 1573 O O . VAL A 1 205 ? -1.283 -6.781 -18.016 1 98.94 205 VAL A O 1
ATOM 1576 N N . ASP A 1 206 ? -2.643 -8.492 -17.453 1 98.62 206 ASP A N 1
ATOM 1577 C CA . ASP A 1 206 ? -2.215 -8.609 -16.078 1 98.62 206 ASP A CA 1
ATOM 1578 C C . ASP A 1 206 ? -1.191 -9.734 -15.906 1 98.62 206 ASP A C 1
ATOM 1580 O O . ASP A 1 206 ? -1.557 -10.906 -15.828 1 98.62 206 ASP A O 1
ATOM 1584 N N . MET A 1 207 ? 0.078 -9.391 -15.773 1 98.38 207 MET A N 1
ATOM 1585 C CA . MET A 1 207 ? 1.098 -10.438 -15.75 1 98.38 207 MET A CA 1
ATOM 1586 C C . MET A 1 207 ? 1.613 -10.672 -14.336 1 98.38 207 MET A C 1
ATOM 1588 O O . MET A 1 207 ? 2.738 -11.133 -14.148 1 98.38 207 MET A O 1
ATOM 1592 N N . ALA A 1 208 ? 0.824 -10.336 -13.289 1 98.06 208 ALA A N 1
ATOM 1593 C CA . ALA A 1 208 ? 1.207 -10.383 -11.883 1 98.06 208 ALA A CA 1
ATOM 1594 C C . ALA A 1 208 ? 1.901 -11.703 -11.555 1 98.06 208 ALA A C 1
ATOM 1596 O O . ALA A 1 208 ? 2.932 -11.719 -10.875 1 98.06 208 ALA A O 1
ATOM 1597 N N . HIS A 1 209 ? 1.384 -12.781 -12.07 1 98.19 209 HIS A N 1
ATOM 1598 C CA . HIS A 1 209 ? 1.872 -14.094 -11.672 1 98.19 209 HIS A CA 1
ATOM 1599 C C . HIS A 1 209 ? 3.139 -14.469 -12.43 1 98.19 209 HIS A C 1
ATOM 1601 O O . HIS A 1 209 ? 3.992 -15.188 -11.914 1 98.19 209 HIS A O 1
ATOM 1607 N N . PHE A 1 210 ? 3.281 -14.023 -13.688 1 98.56 210 PHE A N 1
ATOM 1608 C CA . PHE A 1 210 ? 4.352 -14.594 -14.5 1 98.56 210 PHE A CA 1
ATOM 1609 C C . PHE A 1 210 ? 5.355 -13.523 -14.898 1 98.56 210 PHE A C 1
ATOM 1611 O O . PHE A 1 210 ? 6.164 -13.734 -15.812 1 98.56 210 PHE A O 1
ATOM 1618 N N . ALA A 1 211 ? 5.367 -12.383 -14.266 1 98.81 211 ALA A N 1
ATOM 1619 C CA . ALA A 1 211 ? 6.25 -11.266 -14.594 1 98.81 211 ALA A CA 1
ATOM 1620 C C . ALA A 1 211 ? 7.715 -11.688 -14.508 1 98.81 211 ALA A C 1
ATOM 1622 O O . ALA A 1 211 ? 8.531 -11.258 -15.328 1 98.81 211 ALA A O 1
ATOM 1623 N N . GLY A 1 212 ? 8.031 -12.438 -13.477 1 98.81 212 GLY A N 1
ATOM 1624 C CA . GLY A 1 212 ? 9.406 -12.898 -13.359 1 98.81 212 GLY A CA 1
ATOM 1625 C C . GLY A 1 212 ? 9.852 -13.766 -14.523 1 98.81 212 GLY A C 1
ATOM 1626 O O . GLY A 1 212 ? 10.984 -13.656 -14.992 1 98.81 212 GLY A O 1
ATOM 1627 N N . LEU A 1 213 ? 8.977 -14.648 -14.984 1 98.88 213 LEU A N 1
ATOM 1628 C CA . LEU A 1 213 ? 9.289 -15.492 -16.125 1 98.88 213 LEU A CA 1
ATOM 1629 C C . LEU A 1 213 ? 9.5 -14.648 -17.391 1 98.88 213 LEU A C 1
ATOM 1631 O O . LEU A 1 213 ? 10.398 -14.938 -18.188 1 98.88 213 LEU A O 1
ATOM 1635 N N . VAL A 1 214 ? 8.695 -13.633 -17.547 1 98.88 214 VAL A N 1
ATOM 1636 C CA . VAL A 1 214 ? 8.844 -12.719 -18.672 1 98.88 214 VAL A CA 1
ATOM 1637 C C . VAL A 1 214 ? 10.18 -11.992 -18.578 1 98.88 214 VAL A C 1
ATOM 1639 O O . VAL A 1 214 ? 10.914 -11.898 -19.578 1 98.88 214 VAL A O 1
ATOM 1642 N N . ALA A 1 215 ? 10.5 -11.477 -17.391 1 98.75 215 ALA A N 1
ATOM 1643 C CA . ALA A 1 215 ? 11.75 -10.75 -17.188 1 98.75 215 ALA A CA 1
ATOM 1644 C C . ALA A 1 215 ? 12.961 -11.617 -17.531 1 98.75 215 ALA A C 1
ATOM 1646 O O . ALA A 1 215 ? 13.961 -11.117 -18.047 1 98.75 215 ALA A O 1
ATOM 1647 N N . ALA A 1 216 ? 12.836 -12.914 -17.344 1 98.5 216 ALA A N 1
ATOM 1648 C CA . ALA A 1 216 ? 13.938 -13.852 -17.547 1 98.5 216 ALA A CA 1
ATOM 1649 C C . ALA A 1 216 ? 13.961 -14.352 -19 1 98.5 216 ALA A C 1
ATOM 1651 O O . ALA A 1 216 ? 14.859 -15.094 -19.391 1 98.5 216 ALA A O 1
ATOM 1652 N N . GLY A 1 217 ? 12.961 -13.953 -19.797 1 98.38 217 GLY A N 1
ATOM 1653 C CA . GLY A 1 217 ? 12.875 -14.383 -21.188 1 98.38 217 GLY A CA 1
ATOM 1654 C C . GLY A 1 217 ? 12.383 -15.812 -21.328 1 98.38 217 GLY A C 1
ATOM 1655 O O . GLY A 1 217 ? 12.648 -16.469 -22.344 1 98.38 217 GLY A O 1
ATOM 1656 N N . LEU A 1 218 ? 11.672 -16.328 -20.312 1 98.75 218 LEU A N 1
ATOM 1657 C CA . LEU A 1 218 ? 11.258 -17.719 -20.312 1 98.75 218 LEU A CA 1
ATOM 1658 C C . LEU A 1 218 ? 9.742 -17.844 -20.453 1 98.75 218 LEU A C 1
ATOM 1660 O O . LEU A 1 218 ? 9.18 -18.922 -20.219 1 98.75 218 LEU A O 1
ATOM 1664 N N . HIS A 1 219 ? 9.062 -16.844 -20.766 1 98.69 219 HIS A N 1
ATOM 1665 C CA . HIS A 1 219 ? 7.637 -16.703 -21.047 1 98.69 219 HIS A CA 1
ATOM 1666 C C . HIS A 1 219 ? 7.383 -15.633 -22.109 1 98.69 219 HIS A C 1
ATOM 1668 O O . HIS A 1 219 ? 8.109 -14.641 -22.172 1 98.69 219 HIS A O 1
ATOM 1674 N N . PRO A 1 220 ? 6.348 -15.805 -22.969 1 98.56 220 PRO A N 1
ATOM 1675 C CA . PRO A 1 220 ? 6.07 -14.734 -23.938 1 98.56 220 PRO A CA 1
ATOM 1676 C C . PRO A 1 220 ? 5.914 -13.367 -23.266 1 98.56 220 PRO A C 1
ATOM 1678 O O . PRO A 1 220 ? 5.301 -13.266 -22.203 1 98.56 220 PRO A O 1
ATOM 1681 N N . ASN A 1 221 ? 6.566 -12.383 -23.859 1 98.75 221 ASN A N 1
ATOM 1682 C CA . ASN A 1 221 ? 6.449 -11 -23.391 1 98.75 221 ASN A CA 1
ATOM 1683 C C . ASN A 1 221 ? 5.18 -10.344 -23.922 1 98.75 221 ASN A C 1
ATOM 1685 O O . ASN A 1 221 ? 4.996 -10.219 -25.141 1 98.75 221 ASN A O 1
ATOM 1689 N N . PRO A 1 222 ? 4.316 -9.906 -23.047 1 98.88 222 PRO A N 1
ATOM 1690 C CA . PRO A 1 222 ? 3.076 -9.289 -23.516 1 98.88 222 PRO A CA 1
ATOM 1691 C C . PRO A 1 222 ? 3.277 -7.863 -24.031 1 98.88 222 PRO A C 1
ATOM 1693 O O . PRO A 1 222 ? 2.412 -7.324 -24.719 1 98.88 222 PRO A O 1
ATOM 1696 N N . VAL A 1 223 ? 4.359 -7.211 -23.703 1 98.81 223 VAL A N 1
ATOM 1697 C CA . VAL A 1 223 ? 4.566 -5.773 -23.875 1 98.81 223 VAL A CA 1
ATOM 1698 C C . VAL A 1 223 ? 4.445 -5.402 -25.344 1 98.81 223 VAL A C 1
ATOM 1700 O O . VAL A 1 223 ? 3.816 -4.398 -25.688 1 98.81 223 VAL A O 1
ATOM 1703 N N . PRO A 1 224 ? 4.988 -6.207 -26.328 1 98.62 224 PRO A N 1
ATOM 1704 C CA . PRO A 1 224 ? 4.875 -5.836 -27.734 1 98.62 224 PRO A CA 1
ATOM 1705 C C . PRO A 1 224 ? 3.436 -5.891 -28.25 1 98.62 224 PRO A C 1
ATOM 1707 O O . PRO A 1 224 ? 3.127 -5.324 -29.297 1 98.62 224 PRO A O 1
ATOM 1710 N N . HIS A 1 225 ? 2.523 -6.562 -27.562 1 98.81 225 HIS A N 1
ATOM 1711 C CA . HIS A 1 225 ? 1.166 -6.781 -28.047 1 98.81 225 HIS A CA 1
ATOM 1712 C C . HIS A 1 225 ? 0.166 -5.906 -27.297 1 98.81 225 HIS A C 1
ATOM 1714 O O . HIS A 1 225 ? -0.799 -5.414 -27.875 1 98.81 225 HIS A O 1
ATOM 1720 N N . ALA A 1 226 ? 0.332 -5.719 -25.969 1 98.88 226 ALA A N 1
ATOM 1721 C CA . ALA A 1 226 ? -0.658 -5.109 -25.094 1 98.88 226 ALA A CA 1
ATOM 1722 C C . ALA A 1 226 ? -0.591 -3.588 -25.156 1 98.88 226 ALA A C 1
ATOM 1724 O O . ALA A 1 226 ? 0.486 -3.016 -25.344 1 98.88 226 ALA A O 1
ATOM 1725 N N . HIS A 1 227 ? -1.706 -2.914 -25.016 1 98.88 227 HIS A N 1
ATOM 1726 C CA . HIS A 1 227 ? -1.721 -1.468 -24.812 1 98.88 227 HIS A CA 1
ATOM 1727 C C . HIS A 1 227 ? -1.225 -1.095 -23.422 1 98.88 227 HIS A C 1
ATOM 1729 O O . HIS A 1 227 ? -0.576 -0.061 -23.25 1 98.88 227 HIS A O 1
ATOM 1735 N N . VAL A 1 228 ? -1.572 -1.909 -22.484 1 98.88 228 VAL A N 1
ATOM 1736 C CA . VAL A 1 228 ? -1.188 -1.734 -21.094 1 98.88 228 VAL A CA 1
ATOM 1737 C C . VAL A 1 228 ? -0.869 -3.092 -20.469 1 98.88 228 VAL A C 1
ATOM 1739 O O . VAL A 1 228 ? -1.534 -4.09 -20.766 1 98.88 228 VAL A O 1
ATOM 1742 N N . VAL A 1 229 ? 0.168 -3.137 -19.641 1 98.94 229 VAL A N 1
ATOM 1743 C CA . VAL A 1 229 ? 0.523 -4.297 -18.828 1 98.94 229 VAL A CA 1
ATOM 1744 C C . VAL A 1 229 ? 0.633 -3.885 -17.359 1 98.94 229 VAL A C 1
ATOM 1746 O O . VAL A 1 229 ? 1.329 -2.922 -17.031 1 98.94 229 VAL A O 1
ATOM 1749 N N . SER A 1 230 ? -0.106 -4.523 -16.484 1 98.88 230 SER A N 1
ATOM 1750 C CA . SER A 1 230 ? 0.021 -4.301 -15.047 1 98.88 230 SER A CA 1
ATOM 1751 C C . SER A 1 230 ? 0.63 -5.512 -14.344 1 98.88 230 SER A C 1
ATOM 1753 O O . SER A 1 230 ? 0.592 -6.625 -14.883 1 98.88 230 SER A O 1
ATOM 1755 N N . SER A 1 231 ? 1.23 -5.246 -13.172 1 98.69 231 SER A N 1
ATOM 1756 C CA . SER A 1 231 ? 1.841 -6.367 -12.461 1 98.69 231 SER A CA 1
ATOM 1757 C C . SER A 1 231 ? 2.068 -6.027 -10.992 1 98.69 231 SER A C 1
ATOM 1759 O O . SER A 1 231 ? 1.896 -4.879 -10.586 1 98.69 231 SER A O 1
ATOM 1761 N N . THR A 1 232 ? 2.316 -7.02 -10.203 1 97.94 232 THR A N 1
ATOM 1762 C CA . THR A 1 232 ? 2.914 -6.887 -8.883 1 97.94 232 THR A CA 1
ATOM 1763 C C . THR A 1 232 ? 4.406 -7.195 -8.93 1 97.94 232 THR A C 1
ATOM 1765 O O . THR A 1 232 ? 4.934 -7.594 -9.977 1 97.94 232 THR A O 1
ATOM 1768 N N . VAL A 1 233 ? 5.086 -7.027 -7.801 1 98.19 233 VAL A N 1
ATOM 1769 C CA . VAL A 1 233 ? 6.531 -7.234 -7.812 1 98.19 233 VAL A CA 1
ATOM 1770 C C . VAL A 1 233 ? 6.898 -8.367 -6.848 1 98.19 233 VAL A C 1
ATOM 1772 O O . VAL A 1 233 ? 8.055 -8.789 -6.797 1 98.19 233 VAL A O 1
ATOM 1775 N N . HIS A 1 234 ? 5.945 -8.922 -6.105 1 97 234 HIS A N 1
ATOM 1776 C CA . HIS A 1 234 ? 6.309 -9.789 -4.988 1 97 234 HIS A CA 1
ATOM 1777 C C . HIS A 1 234 ? 6.102 -11.258 -5.34 1 97 234 HIS A C 1
ATOM 1779 O O . HIS A 1 234 ? 6.438 -12.141 -4.547 1 97 234 HIS A O 1
ATOM 1785 N N . LYS A 1 235 ? 5.504 -11.609 -6.465 1 98 235 LYS A N 1
ATOM 1786 C CA . LYS A 1 235 ? 5.281 -13.008 -6.82 1 98 235 LYS A CA 1
ATOM 1787 C C . LYS A 1 235 ? 6.52 -13.609 -7.473 1 98 235 LYS A C 1
ATOM 1789 O O . LYS A 1 235 ? 7.574 -13.719 -6.84 1 98 235 LYS A O 1
ATOM 1794 N N . THR A 1 236 ? 6.551 -13.805 -8.758 1 98.62 236 THR A N 1
ATOM 1795 C CA . THR A 1 236 ? 7.684 -14.445 -9.422 1 98.62 236 THR A CA 1
ATOM 1796 C C . THR A 1 236 ? 8.867 -13.484 -9.508 1 98.62 236 THR A C 1
ATOM 1798 O O . THR A 1 236 ? 10.016 -13.922 -9.617 1 98.62 236 THR A O 1
ATOM 1801 N N . LEU A 1 237 ? 8.664 -12.164 -9.375 1 98.44 237 LEU A N 1
ATOM 1802 C CA . LEU A 1 237 ? 9.766 -11.203 -9.383 1 98.44 237 LEU A CA 1
ATOM 1803 C C . LEU A 1 237 ? 10.5 -11.211 -8.039 1 98.44 237 LEU A C 1
ATOM 1805 O O . LEU A 1 237 ? 11.656 -10.797 -7.965 1 98.44 237 LEU A O 1
ATOM 1809 N N . GLY A 1 238 ? 9.797 -11.594 -6.969 1 98 238 GLY A N 1
ATOM 1810 C CA . GLY A 1 238 ? 10.43 -11.797 -5.676 1 98 238 GLY A CA 1
ATOM 1811 C C . GLY A 1 238 ? 10.797 -10.5 -4.98 1 98 238 GLY A C 1
ATOM 1812 O O . GLY A 1 238 ? 11.781 -10.453 -4.234 1 98 238 GLY A O 1
ATOM 1813 N N . GLY A 1 239 ? 10.156 -9.438 -5.312 1 98.19 239 GLY A N 1
ATOM 1814 C CA . GLY A 1 239 ? 10.406 -8.148 -4.695 1 98.19 239 GLY A CA 1
ATOM 1815 C C . GLY A 1 239 ? 9.398 -7.789 -3.619 1 98.19 239 GLY A C 1
ATOM 1816 O O . GLY A 1 239 ? 8.797 -8.672 -3.01 1 98.19 239 GLY A O 1
ATOM 1817 N N . PRO A 1 240 ? 9.297 -6.512 -3.295 1 98.25 240 PRO A N 1
ATOM 1818 C CA . PRO A 1 240 ? 8.359 -6.086 -2.254 1 98.25 240 PRO A CA 1
ATOM 1819 C C . PRO A 1 240 ? 6.906 -6.156 -2.707 1 98.25 240 PRO A C 1
ATOM 1821 O O . PRO A 1 240 ? 6.629 -6.133 -3.908 1 98.25 240 PRO A O 1
ATOM 1824 N N . ARG A 1 241 ? 5.984 -6.262 -1.762 1 97.38 241 ARG A N 1
ATOM 1825 C CA . ARG A 1 241 ? 4.566 -6.109 -2.07 1 97.38 241 ARG A CA 1
ATOM 1826 C C . ARG A 1 241 ? 4.277 -4.73 -2.658 1 97.38 241 ARG A C 1
ATOM 1828 O O . ARG A 1 241 ? 4.488 -3.711 -1.998 1 97.38 241 ARG A O 1
ATOM 1835 N N . SER A 1 242 ? 3.855 -4.66 -3.826 1 97.94 242 SER A N 1
ATOM 1836 C CA . SER A 1 242 ? 3.629 -3.436 -4.586 1 97.94 242 SER A CA 1
ATOM 1837 C C . SER A 1 242 ? 3.139 -3.742 -5.996 1 97.94 242 SER A C 1
ATOM 1839 O O . SER A 1 242 ? 2.936 -4.906 -6.352 1 97.94 242 SER A O 1
ATOM 1841 N N . GLY A 1 243 ? 2.871 -2.719 -6.789 1 98.5 243 GLY A N 1
ATOM 1842 C CA . GLY A 1 243 ? 2.453 -2.883 -8.172 1 98.5 243 GLY A CA 1
ATOM 1843 C C . GLY A 1 243 ? 3.137 -1.917 -9.125 1 98.5 243 GLY A C 1
ATOM 1844 O O . GLY A 1 243 ? 3.834 -0.998 -8.688 1 98.5 243 GLY A O 1
ATOM 1845 N N . PHE A 1 244 ? 3.037 -2.168 -10.375 1 98.94 244 PHE A N 1
ATOM 1846 C CA . PHE A 1 244 ? 3.506 -1.256 -11.414 1 98.94 244 PHE A CA 1
ATOM 1847 C C . PHE A 1 244 ? 2.713 -1.449 -12.695 1 98.94 244 PHE A C 1
ATOM 1849 O O . PHE A 1 244 ? 1.969 -2.422 -12.836 1 98.94 244 PHE A O 1
ATOM 1856 N N . ILE A 1 245 ? 2.783 -0.469 -13.586 1 98.94 245 ILE A N 1
ATOM 1857 C CA . ILE A 1 245 ? 2.066 -0.464 -14.852 1 98.94 245 ILE A CA 1
ATOM 1858 C C . ILE A 1 245 ? 3.027 -0.119 -15.992 1 98.94 245 ILE A C 1
ATOM 1860 O O . ILE A 1 245 ? 3.818 0.819 -15.875 1 98.94 245 ILE A O 1
ATOM 1864 N N . LEU A 1 246 ? 3.023 -0.894 -17 1 98.94 246 LEU A N 1
ATOM 1865 C CA . LEU A 1 246 ? 3.676 -0.593 -18.266 1 98.94 246 LEU A CA 1
ATOM 1866 C C . LEU A 1 246 ? 2.648 -0.231 -19.344 1 98.94 246 LEU A C 1
ATOM 1868 O O . LEU A 1 246 ? 1.554 -0.796 -19.375 1 98.94 246 LEU A O 1
ATOM 1872 N N . CYS A 1 247 ? 3.008 0.698 -20.234 1 98.88 247 CYS A N 1
ATOM 1873 C CA . CYS A 1 247 ? 2.061 1.024 -21.297 1 98.88 247 CYS A CA 1
ATOM 1874 C C . CYS A 1 247 ? 2.773 1.647 -22.484 1 98.88 247 CYS A C 1
ATOM 1876 O O . CYS A 1 247 ? 3.957 1.978 -22.406 1 98.88 247 CYS A O 1
ATOM 1878 N N . VAL A 1 248 ? 2.078 1.729 -23.578 1 98.81 248 VAL A N 1
ATOM 1879 C CA . VAL A 1 248 ? 2.566 2.406 -24.766 1 98.81 248 VAL A CA 1
ATOM 1880 C C . VAL A 1 248 ? 2.652 3.91 -24.516 1 98.81 248 VAL A C 1
ATOM 1882 O O . VAL A 1 248 ? 1.99 4.43 -23.609 1 98.81 248 VAL A O 1
ATOM 1885 N N . GLU A 1 249 ? 3.406 4.559 -25.297 1 98.5 249 GLU A N 1
ATOM 1886 C CA . GLU A 1 249 ? 3.689 5.98 -25.125 1 98.5 249 GLU A CA 1
ATOM 1887 C C . GLU A 1 249 ? 2.406 6.805 -25.141 1 98.5 249 GLU A C 1
ATOM 1889 O O . GLU A 1 249 ? 2.262 7.762 -24.375 1 98.5 249 GLU A O 1
ATOM 1894 N N . ASP A 1 250 ? 1.462 6.43 -25.922 1 98.31 250 ASP A N 1
ATOM 1895 C CA . ASP A 1 250 ? 0.248 7.211 -26.141 1 98.31 250 ASP A CA 1
ATOM 1896 C C . ASP A 1 250 ? -0.632 7.223 -24.891 1 98.31 250 ASP A C 1
ATOM 1898 O O . ASP A 1 250 ? -1.479 8.102 -24.734 1 98.31 250 ASP A O 1
ATOM 1902 N N . LEU A 1 251 ? -0.419 6.25 -24.031 1 98.69 251 LEU A N 1
ATOM 1903 C CA . LEU A 1 251 ? -1.294 6.129 -22.859 1 98.69 251 LEU A CA 1
ATOM 1904 C C . LEU A 1 251 ? -0.601 6.637 -21.609 1 98.69 251 LEU A C 1
ATOM 1906 O O . LEU A 1 251 ? -1.2 6.656 -20.531 1 98.69 251 LEU A O 1
ATOM 1910 N N . LYS A 1 252 ? 0.645 7.102 -21.703 1 98.44 252 LYS A N 1
ATOM 1911 C CA . LYS A 1 252 ? 1.478 7.43 -20.547 1 98.44 252 LYS A CA 1
ATOM 1912 C C . LYS A 1 252 ? 0.807 8.484 -19.672 1 98.44 252 LYS A C 1
ATOM 1914 O O . LYS A 1 252 ? 0.722 8.312 -18.453 1 98.44 252 LYS A O 1
ATOM 1919 N N . LYS A 1 253 ? 0.279 9.539 -20.234 1 98.12 253 LYS A N 1
ATOM 1920 C CA . LYS A 1 253 ? -0.33 10.617 -19.453 1 98.12 253 LYS A CA 1
ATOM 1921 C C . LYS A 1 253 ? -1.593 10.141 -18.75 1 98.12 253 LYS A C 1
ATOM 1923 O O . LYS A 1 253 ? -1.825 10.484 -17.578 1 98.12 253 LYS A O 1
ATOM 1928 N N . LYS A 1 254 ? -2.391 9.336 -19.453 1 98.12 254 LYS A N 1
ATOM 1929 C CA . LYS A 1 254 ? -3.633 8.828 -18.875 1 98.12 254 LYS A CA 1
ATOM 1930 C C . LYS A 1 254 ? -3.354 7.902 -17.703 1 98.12 254 LYS A C 1
ATOM 1932 O O . LYS A 1 254 ? -4.035 7.973 -16.672 1 98.12 254 LYS A O 1
ATOM 1937 N N . ILE A 1 255 ? -2.373 7.062 -17.875 1 98.81 255 ILE A N 1
ATOM 1938 C CA . ILE A 1 255 ? -2.033 6.098 -16.828 1 98.81 255 ILE A CA 1
ATOM 1939 C C . ILE A 1 255 ? -1.467 6.832 -15.617 1 98.81 255 ILE A C 1
ATOM 1941 O O . ILE A 1 255 ? -1.873 6.574 -14.484 1 98.81 255 ILE A O 1
ATOM 1945 N N . ASP A 1 256 ? -0.548 7.766 -15.852 1 98.56 256 ASP A N 1
ATOM 1946 C CA . ASP A 1 256 ? 0.058 8.508 -14.75 1 98.56 256 ASP A CA 1
ATOM 1947 C C . ASP A 1 256 ? -0.993 9.305 -13.984 1 98.56 256 ASP A C 1
ATOM 1949 O O . ASP A 1 256 ? -0.97 9.336 -12.75 1 98.56 256 ASP A O 1
ATOM 1953 N N . SER A 1 257 ? -1.946 9.906 -14.695 1 97.81 257 SER A N 1
ATOM 1954 C CA . SER A 1 257 ? -3.012 10.672 -14.062 1 97.81 257 SER A CA 1
ATOM 1955 C C . SER A 1 257 ? -3.953 9.766 -13.273 1 97.81 257 SER A C 1
ATOM 1957 O O . SER A 1 257 ? -4.484 10.172 -12.242 1 97.81 257 SER A O 1
ATOM 1959 N N . ALA A 1 258 ? -4.145 8.562 -13.773 1 98.25 258 ALA A N 1
ATOM 1960 C CA . ALA A 1 258 ? -5.031 7.609 -13.109 1 98.25 258 ALA A CA 1
ATOM 1961 C C . ALA A 1 258 ? -4.422 7.109 -11.805 1 98.25 258 ALA A C 1
ATOM 1963 O O . ALA A 1 258 ? -5.141 6.832 -10.836 1 98.25 258 ALA A O 1
ATOM 1964 N N . VAL A 1 259 ? -3.096 6.98 -11.844 1 98.38 259 VAL A N 1
ATOM 1965 C CA . VAL A 1 259 ? -2.426 6.586 -10.609 1 98.38 259 VAL A CA 1
ATOM 1966 C C . VAL A 1 259 ? -2.424 7.75 -9.625 1 98.38 259 VAL A C 1
ATOM 1968 O O . VAL A 1 259 ? -3.01 7.656 -8.547 1 98.38 259 VAL A O 1
ATOM 1971 N N . PHE A 1 260 ? -1.847 8.852 -9.992 1 97.38 260 PHE A N 1
ATOM 1972 C CA . PHE A 1 260 ? -1.868 10.086 -9.211 1 97.38 260 PHE A CA 1
ATOM 1973 C C . PHE A 1 260 ? -2.283 11.266 -10.078 1 97.38 260 PHE A C 1
ATOM 1975 O O . PHE A 1 260 ? -1.67 11.523 -11.117 1 97.38 260 PHE A O 1
ATOM 1982 N N . PRO A 1 261 ? -3.293 11.922 -9.664 1 95.19 261 PRO A N 1
ATOM 1983 C CA . PRO A 1 261 ? -3.998 11.898 -8.383 1 95.19 261 PRO A CA 1
ATOM 1984 C C . PRO A 1 261 ? -5.27 11.055 -8.422 1 95.19 261 PRO A C 1
ATOM 1986 O O . PRO A 1 261 ? -6.145 11.211 -7.566 1 95.19 261 PRO A O 1
ATOM 1989 N N . GLY A 1 262 ? -5.402 10.172 -9.328 1 96.12 262 GLY A N 1
ATOM 1990 C CA . GLY A 1 262 ? -6.645 9.453 -9.562 1 96.12 262 GLY A CA 1
ATOM 1991 C C . GLY A 1 262 ? -6.988 8.477 -8.453 1 96.12 262 GLY A C 1
ATOM 1992 O O . GLY A 1 262 ? -8.07 8.555 -7.863 1 96.12 262 GLY A O 1
ATOM 1993 N N . GLN A 1 263 ? -6.051 7.578 -8.156 1 95.81 263 GLN A N 1
ATOM 1994 C CA . GLN A 1 263 ? -6.355 6.469 -7.262 1 95.81 263 GLN A CA 1
ATOM 1995 C C . GLN A 1 263 ? -5.699 6.668 -5.898 1 95.81 263 GLN A C 1
ATOM 1997 O O . GLN A 1 263 ? -6.125 6.074 -4.906 1 95.81 263 GLN A O 1
ATOM 2002 N N . GLN A 1 264 ? -4.66 7.469 -5.891 1 95.31 264 GLN A N 1
ATOM 2003 C CA . GLN A 1 264 ? -3.881 7.598 -4.664 1 95.31 264 GLN A CA 1
ATOM 2004 C C . GLN A 1 264 ? -3.244 8.984 -4.562 1 95.31 264 GLN A C 1
ATOM 2006 O O . GLN A 1 264 ? -3.248 9.742 -5.531 1 95.31 264 GLN A O 1
ATOM 2011 N N . GLY A 1 265 ? -2.803 9.32 -3.332 1 92.25 265 GLY A N 1
ATOM 2012 C CA . GLY A 1 265 ? -2.006 10.516 -3.113 1 92.25 265 GLY A CA 1
ATOM 2013 C C . GLY A 1 265 ? -0.517 10.289 -3.293 1 92.25 265 GLY A C 1
ATOM 2014 O O . GLY A 1 265 ? -0.036 10.156 -4.422 1 92.25 265 GLY A O 1
ATOM 2015 N N . GLY A 1 266 ? 0.185 9.992 -2.238 1 91.69 266 GLY A N 1
ATOM 2016 C CA . GLY A 1 266 ? 1.625 9.797 -2.299 1 91.69 266 GLY A CA 1
ATOM 2017 C C . GLY A 1 266 ? 2.021 8.352 -2.523 1 91.69 266 GLY A C 1
ATOM 2018 O O . GLY A 1 266 ? 1.312 7.434 -2.104 1 91.69 266 GLY A O 1
ATOM 2019 N N . PRO A 1 267 ? 3.143 8.125 -3.242 1 96.69 267 PRO A N 1
ATOM 2020 C CA . PRO A 1 267 ? 3.703 6.777 -3.379 1 96.69 267 PRO A CA 1
ATOM 2021 C C . PRO A 1 267 ? 4.406 6.301 -2.111 1 96.69 267 PRO A C 1
ATOM 2023 O O . PRO A 1 267 ? 4.598 7.078 -1.175 1 96.69 267 PRO A O 1
ATOM 2026 N N . LEU A 1 268 ? 4.652 5.02 -1.99 1 98.12 268 LEU A N 1
ATOM 2027 C CA . LEU A 1 268 ? 5.48 4.422 -0.947 1 98.12 268 LEU A CA 1
ATOM 2028 C C . LEU A 1 268 ? 6.93 4.312 -1.399 1 98.12 268 LEU A C 1
ATOM 2030 O O . LEU A 1 268 ? 7.324 3.312 -2.004 1 98.12 268 LEU A O 1
ATOM 2034 N N . MET A 1 269 ? 7.734 5.328 -1.052 1 98.56 269 MET A N 1
ATOM 2035 C CA . MET A 1 269 ? 9.078 5.445 -1.605 1 98.56 269 MET A CA 1
ATOM 2036 C C . MET A 1 269 ? 9.969 4.305 -1.123 1 98.56 269 MET A C 1
ATOM 2038 O O . MET A 1 269 ? 10.852 3.852 -1.851 1 98.56 269 MET A O 1
ATOM 2042 N N . HIS A 1 270 ? 9.742 3.775 0.124 1 98.69 270 HIS A N 1
ATOM 2043 C CA . HIS A 1 270 ? 10.484 2.605 0.593 1 98.69 270 HIS A CA 1
ATOM 2044 C C . HIS A 1 270 ? 10.211 1.394 -0.291 1 98.69 270 HIS A C 1
ATOM 2046 O O . HIS A 1 270 ? 11.133 0.654 -0.639 1 98.69 270 HIS A O 1
ATOM 2052 N N . ALA A 1 271 ? 8.961 1.198 -0.692 1 98.69 271 ALA A N 1
ATOM 2053 C CA . ALA A 1 271 ? 8.602 0.102 -1.587 1 98.69 271 ALA A CA 1
ATOM 2054 C C . ALA A 1 271 ? 9.195 0.311 -2.977 1 98.69 271 ALA A C 1
ATOM 2056 O O . ALA A 1 271 ? 9.586 -0.65 -3.641 1 98.69 271 ALA A O 1
ATOM 2057 N N . ILE A 1 272 ? 9.188 1.588 -3.443 1 98.88 272 ILE A N 1
ATOM 2058 C CA . ILE A 1 272 ? 9.742 1.89 -4.758 1 98.88 272 ILE A CA 1
ATOM 2059 C C . ILE A 1 272 ? 11.242 1.595 -4.762 1 98.88 272 ILE A C 1
ATOM 2061 O O . ILE A 1 272 ? 11.781 1.088 -5.746 1 98.88 272 ILE A O 1
ATOM 2065 N N . ALA A 1 273 ? 11.906 1.879 -3.656 1 98.94 273 ALA A N 1
ATOM 2066 C CA . ALA A 1 273 ? 13.312 1.503 -3.535 1 98.94 273 ALA A CA 1
ATOM 2067 C C . ALA A 1 273 ? 13.484 -0.011 -3.623 1 98.94 273 ALA A C 1
ATOM 2069 O O . ALA A 1 273 ? 14.398 -0.5 -4.301 1 98.94 273 ALA A O 1
ATOM 2070 N N . GLY A 1 274 ? 12.617 -0.72 -2.916 1 98.88 274 GLY A N 1
ATOM 2071 C CA . GLY A 1 274 ? 12.633 -2.17 -3.023 1 98.88 274 GLY A CA 1
ATOM 2072 C C . GLY A 1 274 ? 12.391 -2.666 -4.438 1 98.88 274 GLY A C 1
ATOM 2073 O O . GLY A 1 274 ? 13.031 -3.625 -4.879 1 98.88 274 GLY A O 1
ATOM 2074 N N . LYS A 1 275 ? 11.477 -2.023 -5.152 1 98.88 275 LYS A N 1
ATOM 2075 C CA . LYS A 1 275 ? 11.211 -2.389 -6.539 1 98.88 275 LYS A CA 1
ATOM 2076 C C . LYS A 1 275 ? 12.445 -2.201 -7.41 1 98.88 275 LYS A C 1
ATOM 2078 O O . LYS A 1 275 ? 12.766 -3.059 -8.234 1 98.88 275 LYS A O 1
ATOM 2083 N N . ALA A 1 276 ? 13.078 -1.05 -7.219 1 98.94 276 ALA A N 1
ATOM 2084 C CA . ALA A 1 276 ? 14.281 -0.771 -8 1 98.94 276 ALA A CA 1
ATOM 2085 C C . ALA A 1 276 ? 15.312 -1.885 -7.84 1 98.94 276 ALA A C 1
ATOM 2087 O O . ALA A 1 276 ? 15.891 -2.352 -8.828 1 98.94 276 ALA A O 1
ATOM 2088 N N . THR A 1 277 ? 15.516 -2.295 -6.66 1 98.88 277 THR A N 1
ATOM 2089 C CA . THR A 1 277 ? 16.5 -3.338 -6.359 1 98.88 277 THR A CA 1
ATOM 2090 C C . THR A 1 277 ? 16.047 -4.68 -6.93 1 98.88 277 THR A C 1
ATOM 2092 O O . THR A 1 277 ? 16.844 -5.418 -7.504 1 98.88 277 THR A O 1
ATOM 2095 N N . ALA A 1 278 ? 14.781 -4.996 -6.785 1 98.75 278 ALA A N 1
ATOM 2096 C CA . ALA A 1 278 ? 14.234 -6.238 -7.328 1 98.75 278 ALA A CA 1
ATOM 2097 C C . ALA A 1 278 ? 14.383 -6.285 -8.844 1 98.75 278 ALA A C 1
ATOM 2099 O O . ALA A 1 278 ? 14.703 -7.332 -9.414 1 98.75 278 ALA A O 1
ATOM 2100 N N . PHE A 1 279 ? 14.102 -5.133 -9.5 1 98.88 279 PHE A N 1
ATOM 2101 C CA . PHE A 1 279 ? 14.242 -5.062 -10.953 1 98.88 279 PHE A CA 1
ATOM 2102 C C . PHE A 1 279 ? 15.688 -5.266 -11.367 1 98.88 279 PHE A C 1
ATOM 2104 O O . PHE A 1 279 ? 15.961 -5.895 -12.391 1 98.88 279 PHE A O 1
ATOM 2111 N N . LYS A 1 280 ? 16.594 -4.715 -10.578 1 98.69 280 LYS A N 1
ATOM 2112 C CA . LYS A 1 280 ? 18.016 -4.934 -10.859 1 98.69 280 LYS A CA 1
ATOM 2113 C C . LYS A 1 280 ? 18.359 -6.418 -10.789 1 98.69 280 LYS A C 1
ATOM 2115 O O . LYS A 1 280 ? 19.016 -6.945 -11.688 1 98.69 280 LYS A O 1
ATOM 2120 N N . ILE A 1 281 ? 17.922 -7.086 -9.789 1 98.5 281 ILE A N 1
ATOM 2121 C CA . ILE A 1 281 ? 18.172 -8.516 -9.617 1 98.5 281 ILE A CA 1
ATOM 2122 C C . ILE A 1 281 ? 17.547 -9.289 -10.773 1 98.5 281 ILE A C 1
ATOM 2124 O O . ILE A 1 281 ? 18.172 -10.195 -11.336 1 98.5 281 ILE A O 1
ATOM 2128 N N . ALA A 1 282 ? 16.359 -8.898 -11.211 1 98.5 282 ALA A N 1
ATOM 2129 C CA . ALA A 1 282 ? 15.594 -9.602 -12.25 1 98.5 282 ALA A CA 1
ATOM 2130 C C . ALA A 1 282 ? 16.297 -9.516 -13.594 1 98.5 282 ALA A C 1
ATOM 2132 O O . ALA A 1 282 ? 16.062 -10.344 -14.484 1 98.5 282 ALA A O 1
ATOM 2133 N N . GLY A 1 283 ? 17.156 -8.555 -13.75 1 97.88 283 GLY A N 1
ATOM 2134 C CA . GLY A 1 283 ? 17.891 -8.398 -14.992 1 97.88 283 GLY A CA 1
ATOM 2135 C C . GLY A 1 283 ? 19.172 -9.203 -15.039 1 97.88 283 GLY A C 1
ATOM 2136 O O . GLY A 1 283 ? 19.891 -9.164 -16.031 1 97.88 283 GLY A O 1
ATOM 2137 N N . SER A 1 284 ? 19.453 -10.031 -14.047 1 97.31 284 SER A N 1
ATOM 2138 C CA . SER A 1 284 ? 20.719 -10.75 -13.93 1 97.31 284 SER A CA 1
ATOM 2139 C C . SER A 1 284 ? 20.609 -12.172 -14.461 1 97.31 284 SER A C 1
ATOM 2141 O O . SER A 1 284 ? 19.5 -12.703 -14.586 1 97.31 284 SER A O 1
ATOM 2143 N N . ASP A 1 285 ? 21.766 -12.789 -14.734 1 96.75 285 ASP A N 1
ATOM 2144 C CA . ASP A 1 285 ? 21.812 -14.188 -15.148 1 96.75 285 ASP A CA 1
ATOM 2145 C C . ASP A 1 285 ? 21.406 -15.117 -14.008 1 96.75 285 ASP A C 1
ATOM 2147 O O . ASP A 1 285 ? 20.812 -16.172 -14.234 1 96.75 285 ASP A O 1
ATOM 2151 N N . LEU A 1 286 ? 21.766 -14.68 -12.852 1 96.31 286 LEU A N 1
ATOM 2152 C CA . LEU A 1 286 ? 21.375 -15.461 -11.68 1 96.31 286 LEU A CA 1
ATOM 2153 C C . LEU A 1 286 ? 19.859 -15.586 -11.586 1 96.31 286 LEU A C 1
ATOM 2155 O O . LEU A 1 286 ? 19.344 -16.641 -11.211 1 96.31 286 LEU A O 1
ATOM 2159 N N . PHE A 1 287 ? 19.25 -14.523 -11.906 1 97.81 287 PHE A N 1
ATOM 2160 C CA . PHE A 1 287 ? 17.797 -14.531 -11.867 1 97.81 287 PHE A CA 1
ATOM 2161 C C . PHE A 1 287 ? 17.234 -15.43 -12.969 1 97.81 287 PHE A C 1
ATOM 2163 O O . PHE A 1 287 ? 16.266 -16.156 -12.742 1 97.81 287 PHE A O 1
ATOM 2170 N N . LYS A 1 288 ? 17.766 -15.359 -14.086 1 97.94 288 LYS A N 1
ATOM 2171 C CA . LYS A 1 288 ? 17.344 -16.234 -15.18 1 97.94 288 LYS A CA 1
ATOM 2172 C C . LYS A 1 288 ? 17.469 -17.703 -14.797 1 97.94 288 LYS A C 1
ATOM 2174 O O . LYS A 1 288 ? 16.578 -18.5 -15.086 1 97.94 288 LYS A O 1
ATOM 2179 N N . ASP A 1 289 ? 18.547 -18.016 -14.18 1 97.75 289 ASP A N 1
ATOM 2180 C CA . ASP A 1 289 ? 18.75 -19.391 -13.703 1 97.75 289 ASP A CA 1
ATOM 2181 C C . ASP A 1 289 ? 17.688 -19.781 -12.688 1 97.75 289 ASP A C 1
ATOM 2183 O O . ASP A 1 289 ? 17.156 -20.891 -12.742 1 97.75 289 ASP A O 1
ATOM 2187 N N . ARG A 1 290 ? 17.422 -18.922 -11.734 1 97.5 290 ARG A N 1
ATOM 2188 C CA . ARG A 1 290 ? 16.391 -19.156 -10.727 1 97.5 290 ARG A CA 1
ATOM 2189 C C . ARG A 1 290 ? 15.039 -19.422 -11.367 1 97.5 290 ARG A C 1
ATOM 2191 O O . ARG A 1 290 ? 14.312 -20.328 -10.938 1 97.5 290 ARG A O 1
ATOM 2198 N N . GLN A 1 291 ? 14.68 -18.625 -12.383 1 98.56 291 GLN A N 1
ATOM 2199 C CA . GLN A 1 291 ? 13.398 -18.797 -13.055 1 98.56 291 GLN A CA 1
ATOM 2200 C C . GLN A 1 291 ? 13.352 -20.094 -13.844 1 98.56 291 GLN A C 1
ATOM 2202 O O . GLN A 1 291 ? 12.297 -20.734 -13.945 1 98.56 291 GLN A O 1
ATOM 2207 N N . ALA A 1 292 ? 14.469 -20.469 -14.422 1 98.69 292 ALA A N 1
ATOM 2208 C CA . ALA A 1 292 ? 14.539 -21.766 -15.086 1 98.69 292 ALA A CA 1
ATOM 2209 C C . ALA A 1 292 ? 14.266 -22.906 -14.102 1 98.69 292 ALA A C 1
ATOM 2211 O O . ALA A 1 292 ? 13.539 -23.844 -14.422 1 98.69 292 ALA A O 1
ATOM 2212 N N . ARG A 1 293 ? 14.852 -22.828 -12.945 1 98.56 293 ARG A N 1
ATOM 2213 C CA . ARG A 1 293 ? 14.609 -23.828 -11.914 1 98.56 293 ARG A CA 1
ATOM 2214 C C . ARG A 1 293 ? 13.156 -23.797 -11.445 1 98.56 293 ARG A C 1
ATOM 2216 O O . ARG A 1 293 ? 12.586 -24.828 -11.102 1 98.56 293 ARG A O 1
ATOM 2223 N N . THR A 1 294 ? 12.594 -22.594 -11.359 1 98.75 294 THR A N 1
ATOM 2224 C CA . THR A 1 294 ? 11.18 -22.453 -11.023 1 98.75 294 THR A CA 1
ATOM 2225 C C . THR A 1 294 ? 10.312 -23.266 -11.984 1 98.75 294 THR A C 1
ATOM 2227 O O . THR A 1 294 ? 9.445 -24.031 -11.547 1 98.75 294 THR A O 1
ATOM 2230 N N . LEU A 1 295 ? 10.57 -23.125 -13.266 1 98.88 295 LEU A N 1
ATOM 2231 C CA . LEU A 1 295 ? 9.812 -23.828 -14.289 1 98.88 295 LEU A CA 1
ATOM 2232 C C . LEU A 1 295 ? 10.086 -25.328 -14.219 1 98.88 295 LEU A C 1
ATOM 2234 O O . LEU A 1 295 ? 9.164 -26.141 -14.352 1 98.88 295 LEU A O 1
ATOM 2238 N N . GLU A 1 296 ? 11.32 -25.672 -14.047 1 98.75 296 GLU A N 1
ATOM 2239 C CA . GLU A 1 296 ? 11.688 -27.078 -13.945 1 98.75 296 GLU A CA 1
ATOM 2240 C C . GLU A 1 296 ? 11.008 -27.75 -12.75 1 98.75 296 GLU A C 1
ATOM 2242 O O . GLU A 1 296 ? 10.5 -28.859 -12.859 1 98.75 296 GLU A O 1
ATOM 2247 N N . GLY A 1 297 ? 11.031 -27.031 -11.633 1 98.81 297 GLY A N 1
ATOM 2248 C CA . GLY A 1 297 ? 10.367 -27.547 -10.445 1 98.81 297 GLY A CA 1
ATOM 2249 C C . GLY A 1 297 ? 8.883 -27.797 -10.648 1 98.81 297 GLY A C 1
ATOM 2250 O O . GLY A 1 297 ? 8.359 -28.812 -10.219 1 98.81 297 GLY A O 1
ATOM 2251 N N . ALA A 1 298 ? 8.219 -26.844 -11.281 1 98.88 298 ALA A N 1
ATOM 2252 C CA . ALA A 1 298 ? 6.797 -27 -11.555 1 98.88 298 ALA A CA 1
ATOM 2253 C C . ALA A 1 298 ? 6.535 -28.188 -12.461 1 98.88 298 ALA A C 1
ATOM 2255 O O . ALA A 1 298 ? 5.57 -28.938 -12.258 1 98.88 298 ALA A O 1
ATOM 2256 N N . LYS A 1 299 ? 7.363 -28.359 -13.43 1 98.75 299 LYS A N 1
ATOM 2257 C CA . LYS A 1 299 ? 7.23 -29.5 -14.344 1 98.75 299 LYS A CA 1
ATOM 2258 C C . LYS A 1 299 ? 7.434 -30.812 -13.617 1 98.75 299 LYS A C 1
ATOM 2260 O O . LYS A 1 299 ? 6.691 -31.781 -13.836 1 98.75 299 LYS A O 1
ATOM 2265 N N . ILE A 1 300 ? 8.445 -30.891 -12.789 1 98.88 300 ILE A N 1
ATOM 2266 C CA . ILE A 1 300 ? 8.727 -32.094 -12 1 98.88 300 ILE A CA 1
ATOM 2267 C C . ILE A 1 300 ? 7.508 -32.438 -11.141 1 98.88 300 ILE A C 1
ATOM 2269 O O . ILE A 1 300 ? 7.102 -33.594 -11.07 1 98.88 300 ILE A O 1
ATOM 2273 N N . LEU A 1 301 ? 6.941 -31.453 -10.484 1 98.81 301 LEU A N 1
ATOM 2274 C CA . LEU A 1 301 ? 5.766 -31.641 -9.641 1 98.81 301 LEU A CA 1
ATOM 2275 C C . LEU A 1 301 ? 4.59 -32.156 -10.461 1 98.81 301 LEU A C 1
ATOM 2277 O O . LEU A 1 301 ? 3.93 -33.125 -10.07 1 98.81 301 LEU A O 1
ATOM 2281 N N . ALA A 1 302 ? 4.32 -31.484 -11.617 1 98.75 302 ALA A N 1
ATOM 2282 C CA . ALA A 1 302 ? 3.223 -31.906 -12.477 1 98.75 302 ALA A CA 1
ATOM 2283 C C . ALA A 1 302 ? 3.414 -33.344 -12.953 1 98.75 302 ALA A C 1
ATOM 2285 O O . ALA A 1 302 ? 2.473 -34.125 -12.93 1 98.75 302 ALA A O 1
ATOM 2286 N N . ASP A 1 303 ? 4.621 -33.656 -13.375 1 98.69 303 ASP A N 1
ATOM 2287 C CA . ASP A 1 303 ? 4.93 -35 -13.859 1 98.69 303 ASP A CA 1
ATOM 2288 C C . ASP A 1 303 ? 4.707 -36.031 -12.773 1 98.69 303 ASP A C 1
ATOM 2290 O O . ASP A 1 303 ? 4.145 -37.094 -13.039 1 98.69 303 ASP A O 1
ATOM 2294 N N . ARG A 1 304 ? 5.125 -35.75 -11.594 1 98.75 304 ARG A N 1
ATOM 2295 C CA . ARG A 1 304 ? 4.949 -36.688 -10.492 1 98.75 304 ARG A CA 1
ATOM 2296 C C . ARG A 1 304 ? 3.471 -36.906 -10.195 1 98.75 304 ARG A C 1
ATOM 2298 O O . ARG A 1 304 ? 3.051 -38.031 -9.945 1 98.75 304 ARG A O 1
ATOM 2305 N N . LEU A 1 305 ? 2.664 -35.844 -10.203 1 98.5 305 LEU A N 1
ATOM 2306 C CA . LEU A 1 305 ? 1.25 -35.906 -9.852 1 98.5 305 LEU A CA 1
ATOM 2307 C C . LEU A 1 305 ? 0.44 -36.531 -10.992 1 98.5 305 LEU A C 1
ATOM 2309 O O . LEU A 1 305 ? -0.732 -36.875 -10.82 1 98.5 305 LEU A O 1
ATOM 2313 N N . ASN A 1 306 ? 1.082 -36.719 -12.164 1 98.06 306 ASN A N 1
ATOM 2314 C CA . ASN A 1 306 ? 0.427 -37.312 -13.312 1 98.06 306 ASN A CA 1
ATOM 2315 C C . ASN A 1 306 ? 0.646 -38.844 -13.336 1 98.06 306 ASN A C 1
ATOM 2317 O O . ASN A 1 306 ? 0.087 -39.531 -14.188 1 98.06 306 ASN A O 1
ATOM 2321 N N . GLN A 1 307 ? 1.406 -39.344 -12.43 1 98.25 307 GLN A N 1
ATOM 2322 C CA . GLN A 1 307 ? 1.716 -40.781 -12.43 1 98.25 307 GLN A CA 1
ATOM 2323 C C . GLN A 1 307 ? 0.493 -41.625 -12.039 1 98.25 307 GLN A C 1
ATOM 2325 O O . GLN A 1 307 ? -0.462 -41.094 -11.461 1 98.25 307 GLN A O 1
ATOM 2330 N N . SER A 1 308 ? 0.544 -42.938 -12.273 1 97.88 308 SER A N 1
ATOM 2331 C CA . SER A 1 308 ? -0.605 -43.844 -12.18 1 97.88 308 SER A CA 1
ATOM 2332 C C . SER A 1 308 ? -1.098 -43.938 -10.742 1 97.88 308 SER A C 1
ATOM 2334 O O . SER A 1 308 ? -2.301 -44.094 -10.5 1 97.88 308 SER A O 1
ATOM 2336 N N . ASP A 1 309 ? -0.222 -43.906 -9.859 1 97.44 309 ASP A N 1
ATOM 2337 C CA . ASP A 1 309 ? -0.626 -44.031 -8.469 1 97.44 309 ASP A CA 1
ATOM 2338 C C . ASP A 1 309 ? -1.451 -42.844 -8.016 1 97.44 309 ASP A C 1
ATOM 2340 O O . ASP A 1 309 ? -2.316 -42.969 -7.145 1 97.44 309 ASP A O 1
ATOM 2344 N N . MET A 1 310 ? -1.186 -41.719 -8.562 1 98 310 MET A N 1
ATOM 2345 C CA . MET A 1 310 ? -1.96 -40.531 -8.234 1 98 310 MET A CA 1
ATOM 2346 C C . MET A 1 310 ? -3.336 -40.562 -8.891 1 98 310 MET A C 1
ATOM 2348 O O . MET A 1 310 ? -4.332 -40.188 -8.281 1 98 310 MET A O 1
ATOM 2352 N N . ALA A 1 311 ? -3.332 -41.062 -10.078 1 97.44 311 ALA A N 1
ATOM 2353 C CA . ALA A 1 311 ? -4.613 -41.25 -10.75 1 97.44 311 ALA A CA 1
ATOM 2354 C C . ALA A 1 311 ? -5.5 -42.219 -9.961 1 97.44 311 ALA A C 1
ATOM 2356 O O . ALA A 1 311 ? -6.711 -42 -9.859 1 97.44 311 ALA A O 1
ATOM 2357 N N . GLU A 1 312 ? -4.883 -43.25 -9.492 1 97.44 312 GLU A N 1
ATOM 2358 C CA . GLU A 1 312 ? -5.609 -44.219 -8.695 1 97.44 312 GLU A CA 1
ATOM 2359 C C . GLU A 1 312 ? -6.156 -43.594 -7.414 1 97.44 312 GLU A C 1
ATOM 2361 O O . GLU A 1 312 ? -7.223 -44 -6.93 1 97.44 312 GLU A O 1
ATOM 2366 N N . ALA A 1 313 ? -5.473 -42.594 -6.965 1 97.31 313 ALA A N 1
ATOM 2367 C CA . ALA A 1 313 ? -5.895 -41.906 -5.75 1 97.31 313 ALA A CA 1
ATOM 2368 C C . ALA A 1 313 ? -6.902 -40.812 -6.066 1 97.31 313 ALA A C 1
ATOM 2370 O O . ALA A 1 313 ? -7.352 -40.094 -5.172 1 97.31 313 ALA A O 1
ATOM 2371 N N . GLY A 1 314 ? -7.223 -40.625 -7.371 1 97.44 314 GLY A N 1
ATOM 2372 C CA . GLY A 1 314 ? -8.219 -39.656 -7.777 1 97.44 314 GLY A CA 1
ATOM 2373 C C . GLY A 1 314 ? -7.633 -38.281 -7.988 1 97.44 314 GLY A C 1
ATOM 2374 O O . GLY A 1 314 ? -8.375 -37.281 -8.055 1 97.44 314 GLY A O 1
ATOM 2375 N N . VAL A 1 315 ? -6.297 -38.156 -8.023 1 97.62 315 VAL A N 1
ATOM 2376 C CA . VAL A 1 315 ? -5.617 -36.875 -8.195 1 97.62 315 VAL A CA 1
ATOM 2377 C C . VAL A 1 315 ? -5.332 -36.625 -9.68 1 97.62 315 VAL A C 1
ATOM 2379 O O . VAL A 1 315 ? -4.816 -37.5 -10.367 1 97.62 315 VAL A O 1
ATOM 2382 N N . LYS A 1 316 ? -5.68 -35.469 -10.148 1 96.06 316 LYS A N 1
ATOM 2383 C CA . LYS A 1 316 ? -5.426 -35.094 -11.539 1 96.06 316 LYS A CA 1
ATOM 2384 C C . LYS A 1 316 ? -4.781 -33.719 -11.625 1 96.06 316 LYS A C 1
ATOM 2386 O O . LYS A 1 316 ? -5.047 -32.844 -10.789 1 96.06 316 LYS A O 1
ATOM 2391 N N . VAL A 1 317 ? -3.938 -33.562 -12.594 1 97.06 317 VAL A N 1
ATOM 2392 C CA . VAL A 1 317 ? -3.35 -32.281 -12.891 1 97.06 317 VAL A CA 1
ATOM 2393 C C . 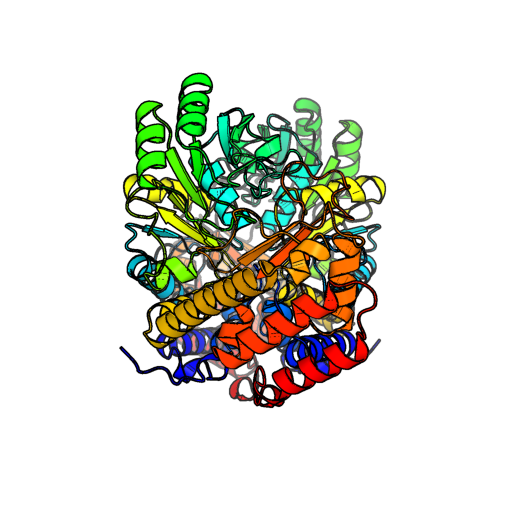VAL A 1 317 ? -4.156 -31.578 -13.992 1 97.06 317 VAL A C 1
ATOM 2395 O O . VAL A 1 317 ? -4.32 -32.125 -15.086 1 97.06 317 VAL A O 1
ATOM 2398 N N . ILE A 1 318 ? -4.668 -30.375 -13.711 1 94.94 318 ILE A N 1
ATOM 2399 C CA . ILE A 1 318 ? -5.453 -29.641 -14.688 1 94.94 318 ILE A CA 1
ATOM 2400 C C . ILE A 1 318 ? -4.582 -29.281 -15.891 1 94.94 318 ILE A C 1
ATOM 2402 O O . ILE A 1 318 ? -3.434 -28.859 -15.727 1 94.94 318 ILE A O 1
ATOM 2406 N N . SER A 1 319 ? -5.07 -29.453 -17.094 1 95.19 319 SER A N 1
ATOM 2407 C CA . SER A 1 319 ? -4.441 -29.203 -18.391 1 95.19 319 SER A CA 1
ATOM 2408 C C . SER A 1 319 ? -3.305 -30.188 -18.641 1 95.19 319 SER A C 1
ATOM 2410 O O . SER A 1 319 ? -2.525 -30.016 -19.578 1 95.19 319 SER A O 1
ATOM 2412 N N . GLY A 1 320 ? -3.033 -31.125 -17.766 1 95.69 320 GLY A N 1
ATOM 2413 C CA . GLY A 1 320 ? -2.09 -32.219 -17.969 1 95.69 320 GLY A CA 1
ATOM 2414 C C . GLY A 1 320 ? -0.659 -31.828 -17.641 1 95.69 320 GLY A C 1
ATOM 2415 O O . GLY A 1 320 ? 0.248 -32.656 -17.719 1 95.69 320 GLY A O 1
ATOM 2416 N N . GLY A 1 321 ? -0.482 -30.656 -17.281 1 97.12 321 GLY A N 1
ATOM 2417 C CA . GLY A 1 321 ? 0.853 -30.156 -16.984 1 97.12 321 GLY A CA 1
ATOM 2418 C C . GLY A 1 321 ? 0.893 -28.656 -16.75 1 97.12 321 GLY A C 1
ATOM 2419 O O . GLY A 1 321 ? -0.086 -28.062 -16.281 1 97.12 321 GLY A O 1
ATOM 2420 N N . THR A 1 322 ? 2.062 -28.125 -16.906 1 98.31 322 THR A N 1
ATOM 2421 C CA . THR A 1 322 ? 2.215 -26.688 -16.703 1 98.31 322 THR A CA 1
ATOM 2422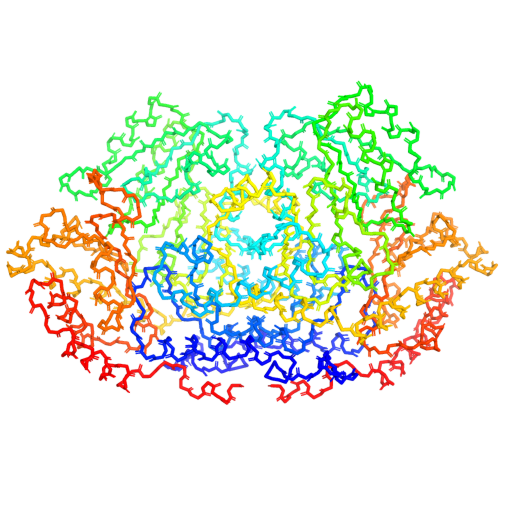 C C . THR A 1 322 ? 3.332 -26.125 -17.578 1 98.31 322 THR A C 1
ATOM 2424 O O . THR A 1 322 ? 4.289 -26.844 -17.906 1 98.31 322 THR A O 1
ATOM 2427 N N . ASP A 1 323 ? 3.137 -24.875 -18.047 1 97.81 323 ASP A N 1
ATOM 2428 C CA . ASP A 1 323 ? 4.18 -24.094 -18.703 1 97.81 323 ASP A CA 1
ATOM 2429 C C . ASP A 1 323 ? 4.645 -22.938 -17.828 1 97.81 323 ASP A C 1
ATOM 2431 O O . ASP A 1 323 ? 5.461 -22.109 -18.25 1 97.81 323 ASP A O 1
ATOM 2435 N N . VAL A 1 324 ? 4.125 -22.859 -16.625 1 98.56 324 VAL A N 1
ATOM 2436 C CA . VAL A 1 324 ? 4.395 -21.703 -15.781 1 98.56 324 VAL A CA 1
ATOM 2437 C C . VAL A 1 324 ? 4.852 -22.172 -14.406 1 98.56 324 VAL A C 1
ATOM 2439 O O . VAL A 1 324 ? 5.328 -23.297 -14.25 1 98.56 324 VAL A O 1
ATOM 2442 N N . HIS A 1 325 ? 4.75 -21.312 -13.383 1 98.81 325 HIS A N 1
ATOM 2443 C CA . HIS A 1 325 ? 5.402 -21.531 -12.094 1 98.81 325 HIS A CA 1
ATOM 2444 C C . HIS A 1 325 ? 4.484 -22.266 -11.125 1 98.81 325 HIS A C 1
ATOM 2446 O O . HIS A 1 325 ? 4.781 -22.359 -9.93 1 98.81 325 HIS A O 1
ATOM 2452 N N . LEU A 1 326 ? 3.289 -22.75 -11.586 1 98.62 326 LEU A N 1
ATOM 2453 C CA . LEU A 1 326 ? 2.355 -23.375 -10.656 1 98.62 326 LEU A CA 1
ATOM 2454 C C . LEU A 1 326 ? 1.662 -24.578 -11.297 1 98.62 326 LEU A C 1
ATOM 2456 O O . LEU A 1 326 ? 1.679 -24.719 -12.523 1 98.62 326 LEU A O 1
ATOM 2460 N N . VAL A 1 327 ? 1.175 -25.453 -10.461 1 98.44 327 VAL A N 1
ATOM 2461 C CA . VAL A 1 327 ? 0.395 -26.625 -10.844 1 98.44 327 VAL A CA 1
ATOM 2462 C C . VAL A 1 327 ? -0.978 -26.562 -10.172 1 98.44 327 VAL A C 1
ATOM 2464 O O . VAL A 1 327 ? -1.092 -26.203 -9 1 98.44 327 VAL A O 1
ATOM 2467 N N . LEU A 1 328 ? -1.974 -26.844 -10.945 1 97.25 328 LEU A N 1
ATOM 2468 C CA . LEU A 1 328 ? -3.326 -26.953 -10.406 1 97.25 328 LEU A CA 1
ATOM 2469 C C . LEU A 1 328 ? -3.725 -28.422 -10.25 1 97.25 328 LEU A C 1
ATOM 2471 O O . LEU A 1 328 ? -3.65 -29.203 -11.203 1 97.25 328 LEU A O 1
ATOM 2475 N N . VAL A 1 329 ? -4.125 -28.719 -9.094 1 97.81 329 VAL A N 1
ATOM 2476 C CA . VAL A 1 329 ? -4.469 -30.094 -8.75 1 97.81 329 VAL A CA 1
ATOM 2477 C C . VAL A 1 329 ? -5.98 -30.234 -8.586 1 97.81 329 VAL A C 1
ATOM 2479 O O . VAL A 1 329 ? -6.605 -29.453 -7.867 1 97.81 329 VAL A O 1
ATOM 2482 N N . ASP A 1 330 ? -6.535 -31.172 -9.25 1 96.38 330 ASP A N 1
ATOM 2483 C CA . ASP A 1 330 ? -7.953 -31.5 -9.18 1 96.38 330 ASP A CA 1
ATOM 2484 C C . ASP A 1 330 ? -8.195 -32.688 -8.25 1 96.38 330 ASP A C 1
ATOM 2486 O O . ASP A 1 330 ? -7.684 -33.781 -8.484 1 96.38 330 ASP A O 1
ATOM 2490 N N . LEU A 1 331 ? -8.961 -32.438 -7.246 1 97.25 331 LEU A N 1
ATOM 2491 C CA . LEU A 1 331 ? -9.211 -33.438 -6.234 1 97.25 331 LEU A CA 1
ATOM 2492 C C . LEU A 1 331 ? -10.672 -33.875 -6.238 1 97.25 331 LEU A C 1
ATOM 2494 O O . LEU A 1 331 ? -11.148 -34.5 -5.293 1 97.25 331 LEU A O 1
ATOM 2498 N N . ARG A 1 332 ? -11.461 -33.688 -7.297 1 95.69 332 ARG A N 1
ATOM 2499 C CA . ARG A 1 332 ? -12.883 -34 -7.359 1 95.69 332 ARG A CA 1
ATOM 2500 C C . ARG A 1 332 ? -13.117 -35.5 -7.199 1 95.69 332 ARG A C 1
ATOM 2502 O O . ARG A 1 332 ? -14.117 -35.938 -6.609 1 95.69 332 ARG A O 1
ATOM 2509 N N . ASP A 1 333 ? -12.172 -36.156 -7.66 1 95.69 333 ASP A N 1
ATOM 2510 C CA . ASP A 1 333 ? -12.328 -37.594 -7.633 1 95.69 333 ASP A CA 1
ATOM 2511 C C . ASP A 1 333 ? -11.516 -38.219 -6.496 1 95.69 333 ASP A C 1
ATOM 2513 O O . ASP A 1 333 ? -11.406 -39.438 -6.395 1 95.69 333 ASP A O 1
ATOM 2517 N N . ALA A 1 334 ? -10.852 -37.469 -5.762 1 96.56 334 ALA A N 1
ATOM 2518 C CA . ALA A 1 334 ? -10.078 -37.938 -4.617 1 96.56 334 ALA A CA 1
ATOM 2519 C C . ALA A 1 334 ? -10.961 -38.062 -3.377 1 96.56 334 ALA A C 1
ATOM 2521 O O . ALA A 1 334 ? -12.055 -37.5 -3.326 1 96.56 334 ALA A O 1
ATOM 2522 N N . GLU A 1 335 ? -10.492 -38.812 -2.42 1 95.38 335 GLU A N 1
ATOM 2523 C CA . GLU A 1 335 ? -11.211 -38.938 -1.156 1 95.38 335 GLU A CA 1
ATOM 2524 C C . GLU A 1 335 ? -11.164 -37.656 -0.354 1 95.38 335 GLU A C 1
ATOM 2526 O O . GLU A 1 335 ? -12.102 -37.312 0.375 1 95.38 335 GLU A O 1
ATOM 2531 N N . ILE A 1 336 ? -10.086 -36.906 -0.495 1 96.12 336 ILE A N 1
ATOM 2532 C CA . ILE A 1 336 ? -9.906 -35.688 0.266 1 96.12 336 ILE A CA 1
ATOM 2533 C C . ILE A 1 336 ? -10.297 -34.469 -0.591 1 96.12 336 ILE A C 1
ATOM 2535 O O . ILE A 1 336 ? -10.164 -34.5 -1.816 1 96.12 336 ILE A O 1
ATOM 2539 N N . ASN A 1 337 ? -10.852 -33.375 0.045 1 96.56 337 ASN A N 1
ATOM 2540 C CA . ASN A 1 337 ? -11.156 -32.125 -0.647 1 96.56 337 ASN A CA 1
ATOM 2541 C C . ASN A 1 337 ? -10 -31.141 -0.556 1 96.56 337 ASN A C 1
ATOM 2543 O O . ASN A 1 337 ? -8.93 -31.484 -0.054 1 96.56 337 ASN A O 1
ATOM 2547 N N . GLY A 1 338 ? -10.195 -29.953 -1.137 1 96.62 338 GLY A N 1
ATOM 2548 C CA . GLY A 1 338 ? -9.141 -28.953 -1.167 1 96.62 338 GLY A CA 1
ATOM 2549 C C . GLY A 1 338 ? -8.688 -28.516 0.216 1 96.62 338 GLY A C 1
ATOM 2550 O O . GLY A 1 338 ? -7.484 -28.438 0.479 1 96.62 338 GLY A O 1
ATOM 2551 N N . ARG A 1 339 ? -9.609 -28.25 1.099 1 95.75 339 ARG A N 1
ATOM 2552 C CA . ARG A 1 339 ? -9.297 -27.797 2.449 1 95.75 339 ARG A CA 1
ATOM 2553 C C . ARG A 1 339 ? -8.539 -28.859 3.225 1 95.75 339 ARG A C 1
ATOM 2555 O O . ARG A 1 339 ? -7.547 -28.578 3.893 1 95.75 339 ARG A O 1
ATOM 2562 N N . GLU A 1 340 ? -8.992 -30.031 3.15 1 96.31 340 GLU A N 1
ATOM 2563 C CA . GLU A 1 340 ? -8.352 -31.141 3.838 1 96.31 340 GLU A CA 1
ATOM 2564 C C . GLU A 1 340 ? -6.934 -31.375 3.314 1 96.31 340 GLU A C 1
ATOM 2566 O O . GLU A 1 340 ? -6.016 -31.656 4.09 1 96.31 340 GLU A O 1
ATOM 2571 N N . ALA A 1 341 ? -6.809 -31.312 2.004 1 97.56 341 ALA A N 1
ATOM 2572 C CA . ALA A 1 341 ? -5.488 -31.469 1.401 1 97.56 341 ALA A CA 1
ATOM 2573 C C . ALA A 1 341 ? -4.535 -30.375 1.873 1 97.56 341 ALA A C 1
ATOM 2575 O O . ALA A 1 341 ? -3.373 -30.641 2.184 1 97.56 341 ALA A O 1
ATOM 2576 N N . GLU A 1 342 ? -4.996 -29.125 1.846 1 96.69 342 GLU A N 1
ATOM 2577 C CA . GLU A 1 342 ? -4.215 -28 2.346 1 96.69 342 GLU A CA 1
ATOM 2578 C C . GLU A 1 342 ? -3.76 -28.234 3.783 1 96.69 342 GLU A C 1
ATOM 2580 O O . GLU A 1 342 ? -2.594 -28.016 4.117 1 96.69 342 GLU A O 1
ATOM 2585 N N . ASP A 1 343 ? -4.656 -28.688 4.637 1 95.62 343 ASP A N 1
ATOM 2586 C CA . ASP A 1 343 ? -4.367 -28.938 6.047 1 95.62 343 ASP A CA 1
ATOM 2587 C C . ASP A 1 343 ? -3.342 -30.062 6.207 1 95.62 343 ASP A C 1
ATOM 2589 O O . ASP A 1 343 ? -2.438 -29.969 7.039 1 95.62 343 ASP A O 1
ATOM 2593 N N . LEU A 1 344 ? -3.568 -31.094 5.434 1 97.06 344 LEU A N 1
ATOM 2594 C CA . LEU A 1 344 ? -2.664 -32.219 5.504 1 97.06 344 LEU A CA 1
ATOM 2595 C C . LEU A 1 344 ? -1.252 -31.828 5.086 1 97.06 344 LEU A C 1
ATOM 2597 O O . LEU A 1 344 ? -0.275 -32.25 5.719 1 97.06 344 LEU A O 1
ATOM 2601 N N . LEU A 1 345 ? -1.152 -31.125 4.023 1 98.19 345 LEU A N 1
ATOM 2602 C CA . LEU A 1 345 ? 0.151 -30.656 3.561 1 98.19 345 LEU A CA 1
ATOM 2603 C C . LEU A 1 345 ? 0.781 -29.719 4.574 1 98.19 345 LEU A C 1
ATOM 2605 O O . LEU A 1 345 ? 1.994 -29.75 4.793 1 98.19 345 LEU A O 1
ATOM 2609 N N . HIS A 1 346 ? -0.025 -28.875 5.152 1 96.81 346 HIS A N 1
ATOM 2610 C CA . HIS A 1 346 ? 0.471 -27.984 6.195 1 96.81 346 HIS A CA 1
ATOM 2611 C C . HIS A 1 346 ? 1.054 -28.766 7.363 1 96.81 346 HIS A C 1
ATOM 2613 O O . HIS A 1 346 ? 2.104 -28.406 7.898 1 96.81 346 HIS A O 1
ATOM 2619 N N . GLU A 1 347 ? 0.36 -29.781 7.773 1 97.31 347 GLU A N 1
ATOM 2620 C CA . GLU A 1 347 ? 0.853 -30.656 8.836 1 97.31 347 GLU A CA 1
ATOM 2621 C C . GLU A 1 347 ? 2.178 -31.297 8.453 1 97.31 347 GLU A C 1
ATOM 2623 O O . GLU A 1 347 ? 3.035 -31.531 9.305 1 97.31 347 GLU A O 1
ATOM 2628 N N . ALA A 1 348 ? 2.299 -31.578 7.18 1 98.38 348 ALA A N 1
ATOM 2629 C CA . ALA A 1 348 ? 3.535 -32.188 6.684 1 98.38 348 ALA A CA 1
ATOM 2630 C C . ALA A 1 348 ? 4.629 -31.141 6.527 1 98.38 348 ALA A C 1
ATOM 2632 O O . ALA A 1 348 ? 5.785 -31.469 6.246 1 98.38 348 ALA A O 1
ATOM 2633 N N . GLY A 1 349 ? 4.312 -29.828 6.676 1 98.31 349 GLY A N 1
ATOM 2634 C CA . GLY A 1 349 ? 5.301 -28.766 6.617 1 98.31 349 GLY A CA 1
ATOM 2635 C C . GLY A 1 349 ? 5.344 -28.062 5.273 1 98.31 349 GLY A C 1
ATOM 2636 O O . GLY A 1 349 ? 6.324 -27.391 4.953 1 98.31 349 GLY A O 1
ATOM 2637 N N . ILE A 1 350 ? 4.355 -28.281 4.445 1 98.62 350 ILE A N 1
ATOM 2638 C CA . ILE A 1 350 ? 4.27 -27.625 3.145 1 98.62 350 ILE A CA 1
ATOM 2639 C C . ILE A 1 350 ? 3.057 -26.703 3.115 1 98.62 350 ILE A C 1
ATOM 2641 O O . ILE A 1 350 ? 1.926 -27.141 3.338 1 98.62 350 ILE A O 1
ATOM 2645 N N . THR A 1 351 ? 3.316 -25.422 2.879 1 97.5 351 THR A N 1
ATOM 2646 C CA . THR A 1 351 ? 2.236 -24.438 2.854 1 97.5 351 THR A CA 1
ATOM 2647 C C . THR A 1 351 ? 1.749 -24.219 1.425 1 97.5 351 THR A C 1
ATOM 2649 O O . THR A 1 351 ? 2.521 -23.797 0.562 1 97.5 351 THR A O 1
ATOM 2652 N N . VAL A 1 352 ? 0.512 -24.547 1.129 1 96.75 352 VAL A N 1
ATOM 2653 C CA . VAL A 1 352 ? -0.127 -24.328 -0.166 1 96.75 352 VAL A CA 1
ATOM 2654 C C . VAL A 1 352 ? -1.472 -23.641 0.029 1 96.75 352 VAL A C 1
ATOM 2656 O O . VAL A 1 352 ? -1.827 -23.266 1.149 1 96.75 352 VAL A O 1
ATOM 2659 N N . ASN A 1 353 ? -2.145 -23.312 -1.024 1 93.38 353 ASN A N 1
ATOM 2660 C CA . ASN A 1 353 ? -3.508 -22.812 -0.874 1 93.38 353 ASN A CA 1
ATOM 2661 C C . ASN A 1 353 ? -4.508 -23.688 -1.63 1 93.38 353 ASN A C 1
ATOM 2663 O O . ASN A 1 353 ? -4.215 -24.172 -2.725 1 93.38 353 ASN A O 1
ATOM 2667 N N . ARG A 1 354 ? -5.633 -23.938 -0.972 1 94.06 354 ARG A N 1
ATOM 2668 C CA . ARG A 1 354 ? -6.754 -24.562 -1.667 1 94.06 354 ARG A CA 1
ATOM 2669 C C . ARG A 1 354 ? -7.273 -23.656 -2.779 1 94.06 354 ARG A C 1
ATOM 2671 O O . ARG A 1 354 ? -7.164 -22.438 -2.697 1 94.06 354 ARG A O 1
ATOM 2678 N N . ASN A 1 355 ? -7.723 -24.266 -3.793 1 93.94 355 ASN A N 1
ATOM 2679 C CA . ASN A 1 355 ? -8.148 -23.531 -4.973 1 93.94 355 ASN A CA 1
ATOM 2680 C C . ASN A 1 355 ? -9.336 -24.188 -5.66 1 93.94 355 ASN A C 1
ATOM 2682 O O . ASN A 1 355 ? -9.398 -25.422 -5.746 1 93.94 355 ASN A O 1
ATOM 2686 N N . ALA A 1 356 ? -10.211 -23.359 -6.098 1 91.5 356 ALA A N 1
ATOM 2687 C CA . ALA A 1 356 ? -11.312 -23.891 -6.895 1 91.5 356 ALA A CA 1
ATOM 2688 C C . ALA A 1 356 ? -10.82 -24.422 -8.234 1 91.5 356 ALA A C 1
ATOM 2690 O O . ALA A 1 356 ? -9.836 -23.938 -8.781 1 91.5 356 ALA A O 1
ATOM 2691 N N . VAL A 1 357 ? -11.469 -25.469 -8.727 1 90.62 357 VAL A N 1
ATOM 2692 C CA . VAL A 1 357 ? -11.234 -25.984 -10.07 1 90.62 357 VAL A CA 1
ATOM 2693 C C . VAL A 1 357 ? -12.422 -25.656 -10.969 1 90.62 357 VAL A C 1
ATOM 2695 O O . VAL A 1 357 ? -13.5 -25.297 -10.477 1 90.62 357 VAL A O 1
ATOM 2698 N N . PRO A 1 358 ? -12.172 -25.594 -12.289 1 86.38 358 PRO A N 1
ATOM 2699 C CA . PRO A 1 358 ? -13.312 -25.312 -13.172 1 86.38 358 PRO A CA 1
ATOM 2700 C C . PRO A 1 358 ? -14.5 -26.234 -12.883 1 86.38 358 PRO A C 1
ATOM 2702 O O . PRO A 1 358 ? -14.344 -27.453 -12.789 1 86.38 358 PRO A O 1
ATOM 2705 N N . ASN A 1 359 ? -15.672 -25.688 -12.664 1 84.19 359 ASN A N 1
ATOM 2706 C CA . ASN A 1 359 ? -16.906 -26.406 -12.344 1 84.19 359 ASN A CA 1
ATOM 2707 C C . ASN A 1 359 ? -16.812 -27.109 -10.992 1 84.19 359 ASN A C 1
ATOM 2709 O O . ASN A 1 359 ? -17.234 -28.25 -10.859 1 84.19 359 ASN A O 1
ATOM 2713 N N . ASP A 1 360 ? -16.25 -26.406 -10.078 1 91.06 360 ASP A N 1
ATOM 2714 C CA . ASP A 1 360 ? -16.047 -26.953 -8.742 1 91.06 360 ASP A CA 1
ATOM 2715 C C . ASP A 1 360 ? -17.375 -27.234 -8.047 1 91.06 360 ASP A C 1
ATOM 2717 O O . ASP A 1 360 ? -18.188 -26.344 -7.879 1 91.06 360 ASP A O 1
ATOM 2721 N N . PRO A 1 361 ? -17.594 -28.438 -7.625 1 92.44 361 PRO A N 1
ATOM 2722 C CA . PRO A 1 361 ? -18.844 -28.781 -6.949 1 92.44 361 PRO A CA 1
ATOM 2723 C C . PRO A 1 361 ? -18.875 -28.312 -5.496 1 92.44 361 PRO A C 1
ATOM 2725 O O . PRO A 1 361 ? -19.938 -28.328 -4.859 1 92.44 361 PRO A O 1
ATOM 2728 N N . ARG A 1 362 ? -17.766 -27.938 -4.922 1 93.25 362 ARG A N 1
ATOM 2729 C CA . ARG A 1 362 ? -17.656 -27.562 -3.512 1 93.25 362 ARG A CA 1
ATOM 2730 C C . ARG A 1 362 ? -17.594 -26.047 -3.344 1 93.25 362 ARG A C 1
ATOM 2732 O O . ARG A 1 362 ? -17.219 -25.328 -4.27 1 93.25 362 ARG A O 1
ATOM 2739 N N . PRO A 1 363 ? -17.984 -25.562 -2.164 1 89.06 363 PRO A N 1
ATOM 2740 C CA . PRO A 1 363 ? -17.953 -24.125 -1.931 1 89.06 363 PRO A CA 1
ATOM 2741 C C . PRO A 1 363 ? -16.531 -23.562 -1.851 1 89.06 363 PRO A C 1
ATOM 2743 O O . PRO A 1 363 ? -15.586 -24.312 -1.598 1 89.06 363 PRO A O 1
ATOM 2746 N N . PRO A 1 364 ? -16.422 -22.234 -1.941 1 83.31 364 PRO A N 1
ATOM 2747 C CA . PRO A 1 364 ? -15.117 -21.562 -2.01 1 83.31 364 PRO A CA 1
ATOM 2748 C C . PRO A 1 364 ? -14.25 -21.828 -0.779 1 83.31 364 PRO A C 1
ATOM 2750 O O . PRO A 1 364 ? -13.023 -21.812 -0.871 1 83.31 364 PRO A O 1
ATOM 2753 N N . MET A 1 365 ? -14.773 -22.094 0.346 1 86.38 365 MET A N 1
ATOM 2754 C CA . MET A 1 365 ? -13.992 -22.266 1.566 1 86.38 365 MET A CA 1
ATOM 2755 C C . MET A 1 365 ? -13.492 -23.703 1.69 1 86.38 365 MET A C 1
ATOM 2757 O O . MET A 1 365 ? -12.609 -23.984 2.494 1 86.38 365 MET A O 1
ATOM 2761 N N . VAL A 1 366 ? -13.977 -24.609 0.956 1 91.19 366 VAL A N 1
ATOM 2762 C CA . VAL A 1 366 ? -13.586 -26.016 0.991 1 91.19 366 VAL A CA 1
ATOM 2763 C C . VAL A 1 366 ? -12.828 -26.375 -0.282 1 91.19 366 VAL A C 1
ATOM 2765 O O . VAL A 1 366 ? -11.688 -26.859 -0.22 1 91.19 366 VAL A O 1
ATOM 2768 N N . THR A 1 367 ? -13.336 -26.062 -1.46 1 93.25 367 THR A N 1
ATOM 2769 C CA . THR A 1 367 ? -12.844 -26.203 -2.826 1 93.25 367 THR A CA 1
ATOM 2770 C C . THR A 1 367 ? -12.516 -27.656 -3.135 1 93.25 367 THR A C 1
ATOM 2772 O O . THR A 1 367 ? -12.625 -28.516 -2.266 1 93.25 367 THR A O 1
ATOM 2775 N N . SER A 1 368 ? -12.156 -27.953 -4.371 1 96.25 368 SER A N 1
ATOM 2776 C CA . SER A 1 368 ? -11.852 -29.297 -4.848 1 96.25 368 SER A CA 1
ATOM 2777 C C . SER A 1 368 ? -10.461 -29.359 -5.461 1 96.25 368 SER A C 1
ATOM 2779 O O . SER A 1 368 ? -10.188 -30.219 -6.297 1 96.25 368 SER A O 1
ATOM 2781 N N . GLY A 1 369 ? -9.68 -28.391 -5.094 1 96.31 369 GLY A N 1
ATOM 2782 C CA . GLY A 1 369 ? -8.359 -28.422 -5.707 1 96.31 369 GLY A CA 1
ATOM 2783 C C . GLY A 1 369 ? -7.309 -27.688 -4.898 1 96.31 369 GLY A C 1
ATOM 2784 O O . GLY A 1 369 ? -7.586 -27.203 -3.799 1 96.31 369 GLY A O 1
ATOM 2785 N N . LEU A 1 370 ? -6.082 -27.734 -5.398 1 97.38 370 LEU A N 1
ATOM 2786 C CA . LEU A 1 370 ? -4.926 -27.031 -4.867 1 97.38 370 LEU A CA 1
ATOM 2787 C C . LEU A 1 370 ? -4.227 -26.234 -5.965 1 97.38 370 LEU A C 1
ATOM 2789 O O . LEU A 1 370 ? -4.277 -26.594 -7.141 1 97.38 370 LEU A O 1
ATOM 2793 N N . ARG A 1 371 ? -3.74 -25.109 -5.617 1 97.56 371 ARG A N 1
ATOM 2794 C CA . ARG A 1 371 ? -2.791 -24.344 -6.418 1 97.56 371 ARG A CA 1
ATOM 2795 C C . ARG A 1 371 ? -1.411 -24.328 -5.77 1 97.56 371 ARG A C 1
ATOM 2797 O O . ARG A 1 371 ? -1.23 -23.766 -4.691 1 97.56 371 ARG A O 1
ATOM 2804 N N . ILE A 1 372 ? -0.449 -25.016 -6.383 1 98.5 372 ILE A N 1
ATOM 2805 C CA . ILE A 1 372 ? 0.868 -25.234 -5.793 1 98.5 372 ILE A CA 1
ATOM 2806 C C . ILE A 1 372 ? 1.931 -24.531 -6.633 1 98.5 372 ILE A C 1
ATOM 2808 O O . ILE A 1 372 ? 2.062 -24.797 -7.828 1 98.5 372 ILE A O 1
ATOM 2812 N N . GLY A 1 373 ? 2.652 -23.609 -6.008 1 98.56 373 GLY A N 1
ATOM 2813 C CA . GLY A 1 373 ? 3.66 -22.828 -6.715 1 98.56 373 GLY A CA 1
ATOM 2814 C C . GLY A 1 373 ? 5.078 -23.219 -6.34 1 98.56 373 GLY A C 1
ATOM 2815 O O . GLY A 1 373 ? 5.305 -23.844 -5.301 1 98.56 373 GLY A O 1
ATOM 2816 N N . THR A 1 374 ? 6.074 -22.828 -7.168 1 98.75 374 THR A N 1
ATOM 2817 C CA . THR A 1 374 ? 7.434 -23.312 -6.965 1 98.75 374 THR A CA 1
ATOM 2818 C C . THR A 1 374 ? 8.406 -22.141 -6.82 1 98.75 374 THR A C 1
ATOM 2820 O O . THR A 1 374 ? 9.594 -22.359 -6.547 1 98.75 374 THR A O 1
ATOM 2823 N N . PRO A 1 375 ? 7.941 -20.891 -6.988 1 98.56 375 PRO A N 1
ATOM 2824 C CA . PRO A 1 375 ? 8.914 -19.797 -7.031 1 98.56 375 PRO A CA 1
ATOM 2825 C C . PRO A 1 375 ? 9.688 -19.641 -5.723 1 98.56 375 PRO A C 1
ATOM 2827 O O . PRO A 1 375 ? 10.898 -19.406 -5.742 1 98.56 375 PRO A O 1
ATOM 2830 N N . ALA A 1 376 ? 9.047 -19.719 -4.594 1 98.44 376 ALA A N 1
ATOM 2831 C CA . ALA A 1 376 ? 9.695 -19.516 -3.299 1 98.44 376 ALA A CA 1
ATOM 2832 C C . ALA A 1 376 ? 10.789 -20.547 -3.066 1 98.44 376 ALA A C 1
ATOM 2834 O O . ALA A 1 376 ? 11.844 -20.234 -2.51 1 98.44 376 ALA A O 1
ATOM 2835 N N . LEU A 1 377 ? 10.547 -21.797 -3.498 1 98.62 377 LEU A N 1
ATOM 2836 C CA . LEU A 1 377 ? 11.539 -22.844 -3.301 1 98.62 377 LEU A CA 1
ATOM 2837 C C . LEU A 1 377 ? 12.75 -22.625 -4.203 1 98.62 377 LEU A C 1
ATOM 2839 O O . LEU A 1 377 ? 13.883 -22.922 -3.812 1 98.62 377 LEU A O 1
ATOM 2843 N N . ALA A 1 378 ? 12.5 -22.188 -5.43 1 98.31 378 ALA A N 1
ATOM 2844 C CA . ALA A 1 378 ? 13.625 -21.828 -6.293 1 98.31 378 ALA A CA 1
ATOM 2845 C C . ALA A 1 378 ? 14.453 -20.719 -5.68 1 98.31 378 ALA A C 1
ATOM 2847 O O . ALA A 1 378 ? 15.688 -20.75 -5.734 1 98.31 378 ALA A O 1
ATOM 2848 N N . THR A 1 379 ? 13.82 -19.719 -5.109 1 97.56 379 THR A N 1
ATOM 2849 C CA . THR A 1 379 ? 14.516 -18.625 -4.438 1 97.56 379 THR A CA 1
ATOM 2850 C C . THR A 1 379 ? 15.336 -19.141 -3.266 1 97.56 379 THR A C 1
ATOM 2852 O O . THR A 1 379 ? 16.453 -18.656 -3.021 1 97.56 379 THR A O 1
ATOM 2855 N N . ARG A 1 380 ? 14.734 -20.141 -2.609 1 96.81 380 ARG A N 1
ATOM 2856 C CA . ARG A 1 380 ? 15.383 -20.75 -1.454 1 96.81 380 ARG A CA 1
ATOM 2857 C C . ARG A 1 380 ? 16.594 -21.578 -1.881 1 96.81 380 ARG A C 1
ATOM 2859 O O . ARG A 1 380 ? 17.438 -21.938 -1.051 1 96.81 380 ARG A O 1
ATOM 2866 N N . GLY A 1 381 ? 16.688 -21.969 -3.182 1 97 381 GLY A N 1
ATOM 2867 C CA . GLY A 1 381 ? 17.891 -22.625 -3.695 1 97 381 GLY A CA 1
ATOM 2868 C C . GLY A 1 381 ? 17.641 -24.047 -4.156 1 97 381 GLY A C 1
ATOM 2869 O O . GLY A 1 381 ? 18.578 -24.781 -4.449 1 97 381 GLY A O 1
ATOM 2870 N N . PHE A 1 382 ? 16.391 -24.406 -4.234 1 98.25 382 PHE A N 1
ATOM 2871 C CA . PHE A 1 382 ? 16.078 -25.781 -4.602 1 98.25 382 PHE A CA 1
ATOM 2872 C C . PHE A 1 382 ? 16.641 -26.125 -5.973 1 98.25 382 PHE A C 1
ATOM 2874 O O . PHE A 1 382 ? 16.578 -25.312 -6.898 1 98.25 382 PHE A O 1
ATOM 2881 N N . ASP A 1 383 ? 17.203 -27.266 -6.078 1 97.62 383 ASP A N 1
ATOM 2882 C CA . ASP A 1 383 ? 17.656 -27.844 -7.344 1 97.62 383 ASP A CA 1
ATOM 2883 C C . ASP A 1 383 ? 16.75 -28.969 -7.801 1 97.62 383 ASP A C 1
ATOM 2885 O O . ASP A 1 383 ? 15.695 -29.203 -7.195 1 97.62 383 ASP A O 1
ATOM 2889 N N . THR A 1 384 ? 17.141 -29.641 -8.859 1 98.44 384 THR A N 1
ATOM 2890 C CA . THR A 1 384 ? 16.328 -30.688 -9.469 1 98.44 384 THR A CA 1
ATOM 2891 C C . THR A 1 384 ? 16.031 -31.797 -8.461 1 98.44 384 THR A C 1
ATOM 2893 O O . THR A 1 384 ? 14.891 -32.25 -8.352 1 98.44 384 THR A O 1
ATOM 2896 N N . ALA A 1 385 ? 17 -32.188 -7.719 1 98.69 385 ALA A N 1
ATOM 2897 C CA . ALA A 1 385 ? 16.828 -33.281 -6.746 1 98.69 385 ALA A CA 1
ATOM 2898 C C . ALA A 1 385 ? 15.875 -32.875 -5.633 1 98.69 385 ALA A C 1
ATOM 2900 O O . ALA A 1 385 ? 15.055 -33.688 -5.195 1 98.69 385 ALA A O 1
ATOM 2901 N N . ALA A 1 386 ? 16.047 -31.672 -5.141 1 98.81 386 ALA A N 1
ATOM 2902 C CA . ALA A 1 386 ? 15.172 -31.172 -4.074 1 98.81 386 ALA A CA 1
ATOM 2903 C C . ALA A 1 386 ? 13.727 -31.078 -4.551 1 98.81 386 ALA A C 1
ATOM 2905 O O . ALA A 1 386 ? 12.797 -31.422 -3.816 1 98.81 386 ALA A O 1
ATOM 2906 N N . PHE A 1 387 ? 13.461 -30.578 -5.77 1 98.88 387 PHE A N 1
ATOM 2907 C CA . PHE A 1 387 ? 12.109 -30.5 -6.32 1 98.88 387 PHE A CA 1
ATOM 2908 C C . PHE A 1 387 ? 11.523 -31.891 -6.516 1 98.88 387 PHE A C 1
ATOM 2910 O O . PHE A 1 387 ? 10.32 -32.094 -6.324 1 98.88 387 PHE A O 1
ATOM 2917 N N . THR A 1 388 ? 12.367 -32.844 -6.926 1 98.88 388 THR A N 1
ATOM 2918 C CA . THR A 1 388 ? 11.906 -34.219 -7.047 1 98.88 388 THR A CA 1
ATOM 2919 C C . THR A 1 388 ? 11.453 -34.75 -5.691 1 98.88 388 THR A C 1
ATOM 2921 O O . THR A 1 388 ? 10.406 -35.406 -5.594 1 98.88 388 THR A O 1
ATOM 2924 N N . GLU A 1 389 ? 12.258 -34.469 -4.688 1 98.88 389 GLU A N 1
ATOM 2925 C CA . GLU A 1 389 ? 11.938 -34.906 -3.336 1 98.88 389 GLU A CA 1
ATOM 2926 C C . GLU A 1 389 ? 10.625 -34.312 -2.846 1 98.88 389 GLU A C 1
ATOM 2928 O O . GLU A 1 389 ? 9.773 -35.031 -2.32 1 98.88 389 GLU A O 1
ATOM 2933 N N . VAL A 1 390 ? 10.445 -33.031 -3 1 98.81 390 VAL A N 1
ATOM 2934 C CA . VAL A 1 390 ? 9.234 -32.406 -2.49 1 98.81 390 VAL A CA 1
ATOM 2935 C C . VAL A 1 390 ? 8.023 -32.875 -3.293 1 98.81 390 VAL A C 1
ATOM 2937 O O . VAL A 1 390 ? 6.934 -33.031 -2.746 1 98.81 390 VAL A O 1
ATOM 2940 N N . ALA A 1 391 ? 8.172 -33.094 -4.586 1 98.88 391 ALA A N 1
ATOM 2941 C CA . ALA A 1 391 ? 7.094 -33.656 -5.395 1 98.88 391 ALA A CA 1
ATOM 2942 C C . ALA A 1 391 ? 6.656 -35.031 -4.855 1 98.88 391 ALA A C 1
ATOM 2944 O O . ALA A 1 391 ? 5.461 -35.312 -4.816 1 98.88 391 ALA A O 1
ATOM 2945 N N . GLY A 1 392 ? 7.621 -35.812 -4.492 1 98.75 392 GLY A N 1
ATOM 2946 C CA . GLY A 1 392 ? 7.32 -37.094 -3.875 1 98.75 392 GLY A CA 1
ATOM 2947 C C . GLY A 1 392 ? 6.574 -36.938 -2.561 1 98.75 392 GLY A C 1
ATOM 2948 O O . GLY A 1 392 ? 5.637 -37.719 -2.293 1 98.75 392 GLY A O 1
ATOM 2949 N N . ILE A 1 393 ? 6.992 -36.031 -1.722 1 98.88 393 ILE A N 1
ATOM 2950 C CA . ILE A 1 393 ? 6.348 -35.781 -0.436 1 98.88 393 ILE A CA 1
ATOM 2951 C C . ILE A 1 393 ? 4.891 -35.406 -0.658 1 98.88 393 ILE A C 1
ATOM 2953 O O . ILE A 1 393 ? 3.99 -35.906 0.01 1 98.88 393 ILE A O 1
ATOM 2957 N N . ILE A 1 394 ? 4.637 -34.438 -1.608 1 98.81 394 ILE A N 1
ATOM 2958 C CA . ILE A 1 394 ? 3.287 -33.969 -1.9 1 98.81 394 ILE A CA 1
ATOM 2959 C C . ILE A 1 394 ? 2.432 -35.156 -2.395 1 98.81 394 ILE A C 1
ATOM 2961 O O . ILE A 1 394 ? 1.307 -35.344 -1.927 1 98.81 394 ILE A O 1
ATOM 2965 N N . ALA A 1 395 ? 2.975 -35.938 -3.324 1 98.62 395 ALA A N 1
ATOM 2966 C CA . ALA A 1 395 ? 2.248 -37.094 -3.859 1 98.62 395 ALA A CA 1
ATOM 2967 C C . ALA A 1 395 ? 1.849 -38.062 -2.748 1 98.62 395 ALA A C 1
ATOM 2969 O O . ALA A 1 395 ? 0.69 -38.469 -2.664 1 98.62 395 ALA A O 1
ATOM 2970 N N . GLU A 1 396 ? 2.773 -38.375 -1.916 1 98.31 396 GLU A N 1
ATOM 2971 C CA . GLU A 1 396 ? 2.498 -39.312 -0.828 1 98.31 396 GLU A CA 1
ATOM 2972 C C . GLU A 1 396 ? 1.47 -38.75 0.143 1 98.31 396 GLU A C 1
ATOM 2974 O O . GLU A 1 396 ? 0.61 -39.469 0.645 1 98.31 396 GLU A O 1
ATOM 2979 N N . THR A 1 397 ? 1.61 -37.469 0.434 1 98.31 397 THR A N 1
ATOM 2980 C CA . THR A 1 397 ? 0.746 -36.812 1.407 1 98.31 397 THR A CA 1
ATOM 2981 C C . THR A 1 397 ? -0.701 -36.812 0.922 1 98.31 397 THR A C 1
ATOM 2983 O O . THR A 1 397 ? -1.633 -36.875 1.729 1 98.31 397 THR A O 1
ATOM 2986 N N . LEU A 1 398 ? -0.931 -36.75 -0.396 1 97.94 398 LEU A N 1
ATOM 2987 C CA . LEU A 1 398 ? -2.273 -36.656 -0.956 1 97.94 398 LEU A CA 1
ATOM 2988 C C . LEU A 1 398 ? -2.936 -38 -1.058 1 97.94 398 LEU A C 1
ATOM 2990 O O . LEU A 1 398 ? -4.141 -38.094 -1.303 1 97.94 398 LEU A O 1
ATOM 2994 N N . LYS A 1 399 ? -2.234 -39.094 -0.809 1 96.88 399 LYS A N 1
ATOM 2995 C CA . LYS A 1 399 ? -2.791 -40.438 -0.862 1 96.88 399 LYS A CA 1
ATOM 2996 C C . LYS A 1 399 ? -3.479 -40.812 0.451 1 96.88 399 LYS A C 1
ATOM 2998 O O . LYS A 1 399 ? -3.117 -40.281 1.511 1 96.88 399 LYS A O 1
ATOM 3003 N N . PRO A 1 400 ? -4.473 -41.719 0.334 1 94.62 400 PRO A N 1
ATOM 3004 C CA . PRO A 1 400 ? -5.109 -42.188 1.567 1 94.62 400 PRO A CA 1
ATOM 3005 C C . PRO A 1 400 ? -4.133 -42.906 2.496 1 94.62 400 PRO A C 1
ATOM 3007 O O . PRO A 1 400 ? -3.256 -43.656 2.031 1 94.62 400 PRO A O 1
ATOM 3010 N N . GLY A 1 401 ? -4.281 -42.719 3.746 1 92.69 401 GLY A N 1
ATOM 3011 C CA . GLY A 1 401 ? -3.529 -43.438 4.746 1 92.69 401 GLY A CA 1
ATOM 3012 C C . GLY A 1 401 ? -2.1 -42.969 4.898 1 92.69 401 GLY A C 1
ATOM 3013 O O . GLY A 1 401 ? -1.23 -43.719 5.352 1 92.69 401 GLY A O 1
ATOM 3014 N N . VAL A 1 402 ? -1.844 -41.719 4.508 1 93.12 402 VAL A N 1
ATOM 3015 C CA . VAL A 1 402 ? -0.498 -41.156 4.551 1 93.12 402 VAL A CA 1
ATOM 3016 C C . VAL A 1 402 ? 0.005 -41.125 5.992 1 93.12 402 VAL A C 1
ATOM 3018 O O . VAL A 1 402 ? -0.765 -40.875 6.918 1 93.12 402 VAL A O 1
ATOM 3021 N N . ASP A 1 403 ? 1.308 -41.469 6.191 1 97.19 403 ASP A N 1
ATOM 3022 C CA . ASP A 1 403 ? 2.047 -41.188 7.418 1 97.19 403 ASP A CA 1
ATOM 3023 C C . ASP A 1 403 ? 2.594 -39.75 7.402 1 97.19 403 ASP A C 1
ATOM 3025 O O . ASP A 1 403 ? 3.746 -39.531 7.027 1 97.19 403 ASP A O 1
ATOM 3029 N N . VAL A 1 404 ? 1.856 -38.875 7.906 1 97.56 404 VAL A N 1
ATOM 3030 C CA . VAL A 1 404 ? 2.16 -37.469 7.805 1 97.56 404 VAL A CA 1
ATOM 3031 C C . VAL A 1 404 ? 3.463 -37.156 8.539 1 97.56 404 VAL A C 1
ATOM 3033 O O . VAL A 1 404 ? 4.238 -36.281 8.117 1 97.56 404 VAL A O 1
ATOM 3036 N N . ALA A 1 405 ? 3.686 -37.812 9.664 1 98.06 405 ALA A N 1
ATOM 3037 C CA . ALA A 1 405 ? 4.902 -37.594 10.445 1 98.06 405 ALA A CA 1
ATOM 3038 C C . ALA A 1 405 ? 6.145 -37.938 9.625 1 98.06 405 ALA A C 1
ATOM 3040 O O . ALA A 1 405 ? 7.168 -37.25 9.734 1 98.06 405 ALA A O 1
ATOM 3041 N N . ALA A 1 406 ? 6.059 -38.969 8.875 1 98.44 406 ALA A N 1
ATOM 3042 C CA . ALA A 1 406 ? 7.18 -39.344 8.016 1 98.44 406 ALA A CA 1
ATOM 3043 C C . ALA A 1 406 ? 7.449 -38.281 6.953 1 98.44 406 ALA A C 1
ATOM 3045 O O . ALA A 1 406 ? 8.602 -38 6.625 1 98.44 406 ALA A O 1
ATOM 3046 N N . GLN A 1 407 ? 6.379 -37.75 6.348 1 98.56 407 GLN A N 1
ATOM 3047 C CA . GLN A 1 407 ? 6.543 -36.719 5.352 1 98.56 407 GLN A CA 1
ATOM 3048 C C . GLN A 1 407 ? 7.117 -35.438 5.977 1 98.56 407 GLN A C 1
ATOM 3050 O O . GLN A 1 407 ? 7.961 -34.781 5.375 1 98.56 407 GLN A O 1
ATOM 3055 N N . ARG A 1 408 ? 6.668 -35.125 7.227 1 98.62 408 ARG A N 1
ATOM 3056 C CA . ARG A 1 408 ? 7.188 -33.969 7.953 1 98.62 408 ARG A CA 1
ATOM 3057 C C . ARG A 1 408 ? 8.695 -34.094 8.164 1 98.62 408 ARG A C 1
ATOM 3059 O O . ARG A 1 408 ? 9.422 -33.094 8.062 1 98.62 408 ARG A O 1
ATOM 3066 N N . ALA A 1 409 ? 9.125 -35.25 8.477 1 98.75 409 ALA A N 1
ATOM 3067 C CA . ALA A 1 409 ? 10.555 -35.5 8.672 1 98.75 409 ALA A CA 1
ATOM 3068 C C . ALA A 1 409 ? 11.328 -35.219 7.387 1 98.75 409 ALA A C 1
ATOM 3070 O O . ALA A 1 409 ? 12.438 -34.688 7.422 1 98.75 409 ALA A O 1
ATOM 3071 N N . ARG A 1 410 ? 10.781 -35.625 6.285 1 98.69 410 ARG A N 1
ATOM 3072 C CA . ARG A 1 410 ? 11.414 -35.406 4.988 1 98.69 410 ARG A CA 1
ATOM 3073 C C . ARG A 1 410 ? 11.461 -33.906 4.66 1 98.69 410 ARG A C 1
ATOM 3075 O O . ARG A 1 410 ? 12.461 -33.438 4.133 1 98.69 410 ARG A O 1
ATOM 3082 N N . VAL A 1 411 ? 10.406 -33.188 5.008 1 98.81 411 VAL A N 1
ATOM 3083 C CA . VAL A 1 411 ? 10.367 -31.734 4.809 1 98.81 411 VAL A CA 1
ATOM 3084 C C . VAL A 1 411 ? 11.422 -31.062 5.684 1 98.81 411 VAL A C 1
ATOM 3086 O O . VAL A 1 411 ? 12.125 -30.156 5.227 1 98.81 411 VAL A O 1
ATOM 3089 N N . THR A 1 412 ? 11.531 -31.484 6.934 1 98.75 412 THR A N 1
ATOM 3090 C CA . THR A 1 412 ? 12.516 -30.938 7.855 1 98.75 412 THR A CA 1
ATOM 3091 C C . THR A 1 412 ? 13.93 -31.094 7.293 1 98.75 412 THR A C 1
ATOM 3093 O O . THR A 1 412 ? 14.742 -30.172 7.359 1 98.75 412 THR A O 1
ATOM 3096 N N . ALA A 1 413 ? 14.172 -32.25 6.707 1 98.75 413 ALA A N 1
ATOM 3097 C CA . ALA A 1 413 ? 15.477 -32.5 6.121 1 98.75 413 ALA A CA 1
ATOM 3098 C C . ALA A 1 413 ? 15.766 -31.562 4.965 1 98.75 413 ALA A C 1
ATOM 3100 O O . ALA A 1 413 ? 16.891 -31.094 4.797 1 98.75 413 ALA A O 1
ATOM 3101 N N . LEU A 1 414 ? 14.781 -31.297 4.133 1 98.81 414 LEU A N 1
ATOM 3102 C CA . LEU A 1 414 ? 14.938 -30.359 3.023 1 98.81 414 LEU A CA 1
ATOM 3103 C C . LEU A 1 414 ? 15.211 -28.953 3.537 1 98.81 414 LEU A C 1
ATOM 3105 O O . LEU A 1 414 ? 16.062 -28.234 2.994 1 98.81 414 LEU A O 1
ATOM 3109 N N . CYS A 1 415 ? 14.469 -28.547 4.59 1 98.56 415 CYS A N 1
ATOM 3110 C CA . CYS A 1 415 ? 14.656 -27.219 5.156 1 98.56 415 CYS A CA 1
ATOM 3111 C C . CYS A 1 415 ? 16.078 -27.062 5.707 1 98.56 415 CYS A C 1
ATOM 3113 O O . CYS A 1 415 ? 16.672 -25.984 5.586 1 98.56 415 CYS A O 1
ATOM 3115 N N . GLU A 1 416 ? 16.594 -28.109 6.32 1 98.19 416 GLU A N 1
ATOM 3116 C CA . GLU A 1 416 ? 17.938 -28.078 6.871 1 98.19 416 GLU A CA 1
ATOM 3117 C C . GLU A 1 416 ? 18.984 -28 5.766 1 98.19 416 GLU A C 1
ATOM 3119 O O . GLU A 1 416 ? 20 -27.312 5.906 1 98.19 416 GLU A O 1
ATOM 3124 N N . LYS A 1 417 ? 18.734 -28.688 4.703 1 98.12 417 LYS A N 1
ATOM 3125 C CA . LYS A 1 417 ? 19.672 -28.719 3.586 1 98.12 417 LYS A CA 1
ATOM 3126 C C . LYS A 1 417 ? 19.672 -27.406 2.818 1 98.12 417 LYS A C 1
ATOM 3128 O O . LYS A 1 417 ? 20.703 -27 2.271 1 98.12 417 LYS A O 1
ATOM 3133 N N . PHE A 1 418 ? 18.547 -26.703 2.752 1 97.75 418 PHE A N 1
ATOM 3134 C CA . PHE A 1 418 ? 18.391 -25.438 2.047 1 97.75 418 PHE A CA 1
ATOM 3135 C C . PHE A 1 418 ? 17.891 -24.359 2.99 1 97.75 418 PHE A C 1
ATOM 3137 O O . PHE A 1 418 ? 16.75 -23.906 2.873 1 97.75 418 PHE A O 1
ATOM 3144 N N . PRO A 1 419 ? 18.766 -23.875 3.859 1 97.25 419 PRO A N 1
ATOM 3145 C CA . PRO A 1 419 ? 18.312 -22.891 4.844 1 97.25 419 PRO A CA 1
ATOM 3146 C C . PRO A 1 419 ? 17.875 -21.562 4.203 1 97.25 419 PRO A C 1
ATOM 3148 O O . PRO A 1 419 ? 18.469 -21.125 3.219 1 97.25 419 PRO A O 1
ATOM 3151 N N . LEU A 1 420 ? 16.828 -21.016 4.695 1 97.25 420 LEU A N 1
ATOM 3152 C CA . LEU A 1 420 ? 16.328 -19.719 4.262 1 97.25 420 LEU A CA 1
ATOM 3153 C C . LEU A 1 420 ? 16.812 -18.609 5.188 1 97.25 420 LEU A C 1
ATOM 3155 O O . LEU A 1 420 ? 16.703 -18.719 6.41 1 97.25 420 LEU A O 1
ATOM 3159 N N . TYR A 1 421 ? 17.328 -17.469 4.57 1 96.94 421 TYR A N 1
ATOM 3160 C CA . TYR A 1 421 ? 17.734 -16.266 5.289 1 96.94 421 TYR A CA 1
ATOM 3161 C C . TYR A 1 421 ? 18.844 -16.578 6.289 1 96.94 421 TYR A C 1
ATOM 3163 O O . TYR A 1 421 ? 18.75 -16.219 7.465 1 96.94 421 TYR A O 1
ATOM 3171 N N . SER A 1 422 ? 19.844 -17.219 5.812 1 94.69 422 SER A N 1
ATOM 3172 C CA . SER A 1 422 ? 20.984 -17.531 6.66 1 94.69 422 SER A CA 1
ATOM 3173 C C . SER A 1 422 ? 21.594 -16.266 7.25 1 94.69 422 SER A C 1
ATOM 3175 O O . SER A 1 422 ? 21.906 -15.312 6.523 1 94.69 422 SER A O 1
ATOM 3177 N N . GLY A 1 423 ? 21.688 -16.203 8.578 1 93.31 423 GLY A N 1
ATOM 3178 C CA . GLY A 1 423 ? 22.297 -15.078 9.258 1 93.31 423 GLY A CA 1
ATOM 3179 C C . GLY A 1 423 ? 21.328 -13.953 9.539 1 93.31 423 GLY A C 1
ATOM 3180 O O . GLY A 1 423 ? 21.734 -12.844 9.891 1 93.31 423 GLY A O 1
ATOM 3181 N N . ILE A 1 424 ? 20.094 -14.211 9.461 1 94.25 424 ILE A N 1
ATOM 3182 C CA . ILE A 1 424 ? 19.062 -13.172 9.57 1 94.25 424 ILE A CA 1
ATOM 3183 C C . ILE A 1 424 ? 19.156 -12.492 10.93 1 94.25 424 ILE A C 1
ATOM 3185 O O . ILE A 1 424 ? 18.844 -11.305 11.062 1 94.25 424 ILE A O 1
ATOM 3189 N N . GLU A 1 425 ? 19.625 -13.195 11.953 1 89.12 425 GLU A N 1
ATOM 3190 C CA . GLU A 1 425 ? 19.734 -12.625 13.289 1 89.12 425 GLU A CA 1
ATOM 3191 C C . GLU A 1 425 ? 20.781 -11.508 13.328 1 89.12 425 GLU A C 1
ATOM 3193 O O . GLU A 1 425 ? 20.812 -10.719 14.273 1 89.12 425 GLU A O 1
ATOM 3198 N N . GLU A 1 426 ? 21.547 -11.445 12.211 1 88.44 426 GLU A N 1
ATOM 3199 C CA . GLU A 1 426 ? 22.641 -10.477 12.172 1 88.44 426 GLU A CA 1
ATOM 3200 C C . GLU A 1 426 ? 22.328 -9.328 11.219 1 88.44 426 GLU A C 1
ATOM 3202 O O . GLU A 1 426 ? 23.156 -8.445 11.008 1 88.44 426 GLU A O 1
ATOM 3207 N N . TRP A 1 427 ? 21.234 -9.57 10.602 1 89 427 TRP A N 1
ATOM 3208 C CA . TRP A 1 427 ? 20.906 -8.508 9.656 1 89 427 TRP A CA 1
ATOM 3209 C C . TRP A 1 427 ? 20.766 -7.168 10.367 1 89 427 TRP A C 1
ATOM 3211 O O . TRP A 1 427 ? 20.266 -7.105 11.492 1 89 427 TRP A O 1
ATOM 3221 N N . MET B 1 1 ? 27.656 -6.359 -16.203 1 35.31 1 MET B N 1
ATOM 3222 C CA . MET B 1 1 ? 26.625 -7.125 -15.516 1 35.31 1 MET B CA 1
ATOM 3223 C C . MET B 1 1 ? 27.094 -7.578 -14.141 1 35.31 1 MET B C 1
ATOM 3225 O O . MET B 1 1 ? 28.094 -8.297 -14.031 1 35.31 1 MET B O 1
ATOM 3229 N N . THR B 1 2 ? 27.031 -6.82 -13.062 1 44.78 2 THR B N 1
ATOM 3230 C CA . THR B 1 2 ? 27.672 -7.164 -11.797 1 44.78 2 THR B CA 1
ATOM 3231 C C . THR B 1 2 ? 27.281 -8.57 -11.359 1 44.78 2 THR B C 1
ATOM 3233 O O . THR B 1 2 ? 26.094 -8.938 -11.406 1 44.78 2 THR B O 1
ATOM 3236 N N . ASN B 1 3 ? 28.156 -9.469 -11.344 1 57.66 3 ASN B N 1
ATOM 3237 C CA . ASN B 1 3 ? 28.094 -10.875 -10.977 1 57.66 3 ASN B CA 1
ATOM 3238 C C . ASN B 1 3 ? 27.516 -11.055 -9.57 1 57.66 3 ASN B C 1
ATOM 3240 O O . ASN B 1 3 ? 28.125 -10.664 -8.586 1 57.66 3 ASN B O 1
ATOM 3244 N N . LEU B 1 4 ? 26.172 -10.969 -9.555 1 67.62 4 LEU B N 1
ATOM 3245 C CA . LEU B 1 4 ? 25.578 -11.219 -8.25 1 67.62 4 LEU B CA 1
ATOM 3246 C C . LEU B 1 4 ? 25.891 -12.625 -7.762 1 67.62 4 LEU B C 1
ATOM 3248 O O . LEU B 1 4 ? 26.031 -13.547 -8.562 1 67.62 4 LEU B O 1
ATOM 3252 N N . SER B 1 5 ? 26.297 -12.711 -6.508 1 73.06 5 SER B N 1
ATOM 3253 C CA . SER B 1 5 ? 26.562 -13.984 -5.859 1 73.06 5 SER B CA 1
ATOM 3254 C C . SER B 1 5 ? 25.312 -14.844 -5.777 1 73.06 5 SER B C 1
ATOM 3256 O O . SER B 1 5 ? 24.203 -14.32 -5.734 1 73.06 5 SER B O 1
ATOM 3258 N N . PRO B 1 6 ? 25.453 -16.125 -5.887 1 73.25 6 PRO B N 1
ATOM 3259 C CA . PRO B 1 6 ? 24.312 -17.031 -5.738 1 73.25 6 PRO B CA 1
ATOM 3260 C C . PRO B 1 6 ? 23.562 -16.828 -4.426 1 73.25 6 PRO B C 1
ATOM 3262 O O . PRO B 1 6 ? 22.406 -17.266 -4.293 1 73.25 6 PRO B O 1
ATOM 3265 N N . ASN B 1 7 ? 24.109 -16.016 -3.551 1 87.38 7 ASN B N 1
ATOM 3266 C CA . ASN B 1 7 ? 23.484 -15.758 -2.256 1 87.38 7 ASN B CA 1
ATOM 3267 C C . ASN B 1 7 ? 22.766 -14.406 -2.24 1 87.38 7 ASN B C 1
ATOM 3269 O O . ASN B 1 7 ? 22.672 -13.766 -1.195 1 87.38 7 ASN B O 1
ATO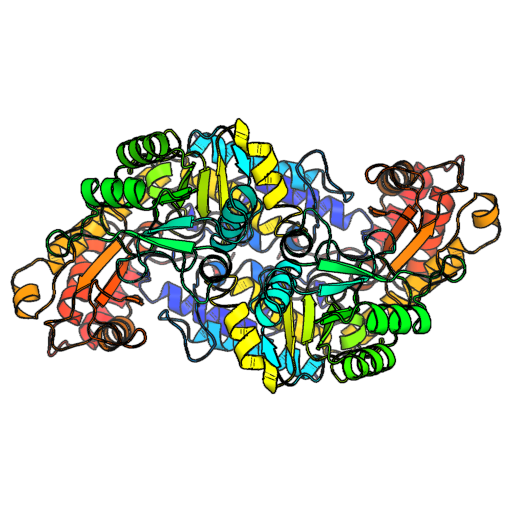M 3273 N N . VAL B 1 8 ? 22.312 -14.008 -3.35 1 94.25 8 VAL B N 1
ATOM 3274 C CA . VAL B 1 8 ? 21.75 -12.664 -3.51 1 94.25 8 VAL B CA 1
ATOM 3275 C C . VAL B 1 8 ? 20.594 -12.469 -2.523 1 94.25 8 VAL B C 1
ATOM 3277 O O . VAL B 1 8 ? 20.375 -11.359 -2.037 1 94.25 8 VAL B O 1
ATOM 3280 N N . THR B 1 9 ? 19.953 -13.508 -2.094 1 95.56 9 THR B N 1
ATOM 3281 C CA . THR B 1 9 ? 18.828 -13.445 -1.169 1 95.56 9 THR B CA 1
ATOM 3282 C C . THR B 1 9 ? 19.281 -12.93 0.197 1 95.56 9 THR B C 1
ATOM 3284 O O . THR B 1 9 ? 18.516 -12.281 0.906 1 95.56 9 THR B O 1
ATOM 3287 N N . ASN B 1 10 ? 20.609 -13.148 0.537 1 96.75 10 ASN B N 1
ATOM 3288 C CA . ASN B 1 10 ? 21.078 -12.859 1.887 1 96.75 10 ASN B CA 1
ATOM 3289 C C . ASN B 1 10 ? 22.016 -11.664 1.903 1 96.75 10 ASN B C 1
ATOM 3291 O O . ASN B 1 10 ? 22.531 -11.281 2.959 1 96.75 10 ASN B O 1
ATOM 3295 N N . LEU B 1 11 ? 22.297 -11.047 0.752 1 96.88 11 LEU B N 1
ATOM 3296 C CA . LEU B 1 11 ? 23.297 -9.984 0.674 1 96.88 11 LEU B CA 1
ATOM 3297 C C . LEU B 1 11 ? 22.672 -8.633 1.026 1 96.88 11 LEU B C 1
ATOM 3299 O O . LEU B 1 11 ? 21.516 -8.383 0.716 1 96.88 11 LEU B O 1
ATOM 3303 N N . PRO B 1 12 ? 23.484 -7.766 1.659 1 96.81 12 PRO B N 1
ATOM 3304 C CA . PRO B 1 12 ? 22.969 -6.445 2.025 1 96.81 12 PRO B CA 1
ATOM 3305 C C . PRO B 1 12 ? 22.719 -5.551 0.812 1 96.81 12 PRO B C 1
ATOM 3307 O O . PRO B 1 12 ? 23.344 -5.75 -0.242 1 96.81 12 PRO B O 1
ATOM 3310 N N . LEU B 1 13 ? 21.938 -4.59 0.988 1 98.06 13 LEU B N 1
ATOM 3311 C CA . LEU B 1 13 ? 21.531 -3.66 -0.062 1 98.06 13 LEU B CA 1
ATOM 3312 C C . LEU B 1 13 ? 22.75 -2.984 -0.682 1 98.06 13 LEU B C 1
ATOM 3314 O O . LEU B 1 13 ? 22.828 -2.842 -1.904 1 98.06 13 LEU B O 1
ATOM 3318 N N . ALA B 1 14 ? 23.719 -2.555 0.13 1 97.62 14 ALA B N 1
ATOM 3319 C CA . ALA B 1 14 ? 24.891 -1.819 -0.342 1 97.62 14 ALA B CA 1
ATOM 3320 C C . ALA B 1 14 ? 25.688 -2.65 -1.339 1 97.62 14 ALA B C 1
ATOM 3322 O O . ALA B 1 14 ? 26.328 -2.102 -2.238 1 97.62 14 ALA B O 1
ATOM 3323 N N . GLU B 1 15 ? 25.594 -3.982 -1.192 1 97.38 15 GLU B N 1
ATOM 3324 C CA . GLU B 1 15 ? 26.312 -4.875 -2.1 1 97.38 15 GLU B CA 1
ATOM 3325 C C . GLU B 1 15 ? 25.484 -5.18 -3.342 1 97.38 15 GLU B C 1
ATOM 3327 O O . GLU B 1 15 ? 26 -5.191 -4.457 1 97.38 15 GLU B O 1
ATOM 3332 N N . VAL B 1 16 ? 24.219 -5.41 -3.219 1 97.88 16 VAL B N 1
ATOM 3333 C CA . VAL B 1 16 ? 23.344 -5.828 -4.312 1 97.88 16 VAL B CA 1
ATOM 3334 C C . VAL B 1 16 ? 23.047 -4.633 -5.215 1 97.88 16 VAL B C 1
ATOM 3336 O O . VAL B 1 16 ? 23.031 -4.762 -6.441 1 97.88 16 VAL B O 1
ATOM 3339 N N . ASP B 1 17 ? 22.828 -3.482 -4.602 1 98.44 17 ASP B N 1
ATOM 3340 C CA . ASP B 1 17 ? 22.391 -2.291 -5.32 1 98.44 17 ASP B CA 1
ATOM 3341 C C . ASP B 1 17 ? 22.984 -1.027 -4.703 1 98.44 17 ASP B C 1
ATOM 3343 O O . ASP B 1 17 ? 22.266 -0.26 -4.047 1 98.44 17 ASP B O 1
ATOM 3347 N N . PRO B 1 18 ? 24.172 -0.72 -4.977 1 98.56 18 PRO B N 1
ATOM 3348 C CA . PRO B 1 18 ? 24.844 0.429 -4.371 1 98.56 18 PRO B CA 1
ATOM 3349 C C . PRO B 1 18 ? 24.203 1.761 -4.738 1 98.56 18 PRO B C 1
ATOM 3351 O O . PRO B 1 18 ? 24.219 2.707 -3.949 1 98.56 18 PRO B O 1
ATOM 3354 N N . GLU B 1 19 ? 23.578 1.886 -5.922 1 98.69 19 GLU B N 1
ATOM 3355 C CA . GLU B 1 19 ? 22.938 3.131 -6.336 1 98.69 19 GLU B CA 1
ATOM 3356 C C . GLU B 1 19 ? 21.734 3.461 -5.438 1 98.69 19 GLU B C 1
ATOM 3358 O O . GLU B 1 19 ? 21.609 4.594 -4.969 1 98.69 19 GLU B O 1
ATOM 3363 N N . VAL B 1 20 ? 20.922 2.441 -5.176 1 98.81 20 VAL B N 1
ATOM 3364 C CA . VAL B 1 20 ? 19.781 2.645 -4.293 1 98.81 20 VAL B CA 1
ATOM 3365 C C . VAL B 1 20 ? 20.266 2.895 -2.867 1 98.81 20 VAL B C 1
ATOM 3367 O O . VAL B 1 20 ? 19.734 3.768 -2.172 1 98.81 20 VAL B O 1
ATOM 3370 N N . ALA B 1 21 ? 21.266 2.111 -2.439 1 98.69 21 ALA B N 1
ATOM 3371 C CA . ALA B 1 21 ? 21.812 2.283 -1.098 1 98.69 21 ALA B CA 1
ATOM 3372 C C . ALA B 1 21 ? 22.328 3.707 -0.893 1 98.69 21 ALA B C 1
ATOM 3374 O O . ALA B 1 21 ? 22.109 4.305 0.163 1 98.69 21 ALA B O 1
ATOM 3375 N N . GLU B 1 22 ? 22.969 4.234 -1.899 1 98.69 22 GLU B N 1
ATOM 3376 C CA . GLU B 1 22 ? 23.516 5.586 -1.822 1 98.69 22 GLU B CA 1
ATOM 3377 C C . GLU B 1 22 ? 22.406 6.625 -1.74 1 98.69 22 GLU B C 1
ATOM 3379 O O . GLU B 1 22 ? 22.5 7.578 -0.961 1 98.69 22 GLU B O 1
ATOM 3384 N N . ALA B 1 23 ? 21.406 6.48 -2.529 1 98.69 23 ALA B N 1
ATOM 3385 C CA . ALA B 1 23 ? 20.281 7.414 -2.502 1 98.69 23 ALA B CA 1
ATOM 3386 C C . ALA B 1 23 ? 19.594 7.402 -1.141 1 98.69 23 ALA B C 1
ATOM 3388 O O . ALA B 1 23 ? 19.203 8.453 -0.629 1 98.69 23 ALA B O 1
ATOM 3389 N N . ILE B 1 24 ? 19.422 6.207 -0.543 1 98.56 24 ILE B N 1
ATOM 3390 C CA . ILE B 1 24 ? 18.828 6.086 0.779 1 98.56 24 ILE B CA 1
ATOM 3391 C C . ILE B 1 24 ? 19.703 6.785 1.813 1 98.56 24 ILE B C 1
ATOM 3393 O O . ILE B 1 24 ? 19.203 7.492 2.689 1 98.56 24 ILE B O 1
ATOM 3397 N N . GLN B 1 25 ? 20.984 6.598 1.715 1 98.31 25 GLN B N 1
ATOM 3398 C CA . GLN B 1 25 ? 21.922 7.246 2.633 1 98.31 25 GLN B CA 1
ATOM 3399 C C . GLN B 1 25 ? 21.828 8.766 2.529 1 98.31 25 GLN B C 1
ATOM 3401 O O . GLN B 1 25 ? 21.828 9.461 3.545 1 98.31 25 GLN B O 1
ATOM 3406 N N . HIS B 1 26 ? 21.75 9.266 1.339 1 98.44 26 HIS B N 1
ATOM 3407 C CA . HIS B 1 26 ? 21.641 10.711 1.143 1 98.44 26 HIS B CA 1
ATOM 3408 C C . HIS B 1 26 ? 20.344 11.242 1.719 1 98.44 26 HIS B C 1
ATOM 3410 O O . HIS B 1 26 ? 20.312 12.32 2.314 1 98.44 26 HIS B O 1
ATOM 3416 N N . GLU B 1 27 ? 19.281 10.531 1.54 1 98.25 27 GLU B N 1
ATOM 3417 C CA . GLU B 1 27 ? 18 10.945 2.121 1 98.25 27 GLU B CA 1
ATOM 3418 C C . GLU B 1 27 ? 18.062 10.922 3.646 1 98.25 27 GLU B C 1
ATOM 3420 O O . GLU B 1 27 ? 17.5 11.805 4.305 1 98.25 27 GLU B O 1
ATOM 3425 N N . GLN B 1 28 ? 18.703 9.859 4.203 1 98.12 28 GLN B N 1
ATOM 3426 C CA . GLN B 1 28 ? 18.906 9.797 5.648 1 98.12 28 GLN B CA 1
ATOM 3427 C C . GLN B 1 28 ? 19.641 11.031 6.152 1 98.12 28 GLN B C 1
ATOM 3429 O O . GLN B 1 28 ? 19.234 11.648 7.137 1 98.12 28 GLN B O 1
ATOM 3434 N N . GLU B 1 29 ? 20.688 11.383 5.453 1 97.88 29 GLU B N 1
ATOM 3435 C CA . GLU B 1 29 ? 21.484 12.555 5.812 1 97.88 29 GLU B CA 1
ATOM 3436 C C . GLU B 1 29 ? 20.656 13.836 5.703 1 97.88 29 GLU B C 1
ATOM 3438 O O . GLU B 1 29 ? 20.75 14.719 6.555 1 97.88 29 GLU B O 1
ATOM 3443 N N . ARG B 1 30 ? 19.891 13.938 4.656 1 97.56 30 ARG B N 1
ATOM 3444 C CA . ARG B 1 30 ? 19.031 15.102 4.508 1 97.56 30 ARG B CA 1
ATOM 3445 C C . ARG B 1 30 ? 18.078 15.227 5.688 1 97.56 30 ARG B C 1
ATOM 3447 O O . ARG B 1 30 ? 17.922 16.312 6.262 1 97.56 30 ARG B O 1
ATOM 3454 N N . GLN B 1 31 ? 17.422 14.117 6.051 1 97.88 31 GLN B N 1
ATOM 3455 C CA . GLN B 1 31 ? 16.484 14.133 7.16 1 97.88 31 GLN B CA 1
ATOM 3456 C C . GLN B 1 31 ? 17.172 14.508 8.469 1 97.88 31 GLN B C 1
ATOM 3458 O O . GLN B 1 31 ? 16.609 15.242 9.289 1 97.88 31 GLN B O 1
ATOM 3463 N N . GLN B 1 32 ? 18.344 14.047 8.656 1 98.12 32 GLN B N 1
ATOM 3464 C CA . GLN B 1 32 ? 19.078 14.273 9.898 1 98.12 32 GLN B CA 1
ATOM 3465 C C . GLN B 1 32 ? 19.594 15.711 9.977 1 98.12 32 GLN B C 1
ATOM 3467 O O . GLN B 1 32 ? 19.719 16.266 11.062 1 98.12 32 GLN B O 1
ATOM 3472 N N . ASN B 1 33 ? 19.812 16.328 8.766 1 98.06 33 ASN B N 1
ATOM 3473 C CA . ASN B 1 33 ? 20.547 17.594 8.766 1 98.06 33 ASN B CA 1
ATOM 3474 C C . ASN B 1 33 ? 19.641 18.75 8.336 1 98.06 33 ASN B C 1
ATOM 3476 O O . ASN B 1 33 ? 20.125 19.844 8.039 1 98.06 33 ASN B O 1
ATOM 3480 N N . THR B 1 34 ? 18.406 18.547 8.242 1 98.31 34 THR B N 1
ATOM 3481 C CA . THR B 1 34 ? 17.422 19.578 8.008 1 98.31 34 THR B CA 1
ATOM 3482 C C . THR B 1 34 ? 16.234 19.438 8.953 1 98.31 34 THR B C 1
ATOM 3484 O O . THR B 1 34 ? 16.156 18.469 9.719 1 98.31 34 THR B O 1
ATOM 3487 N N . LEU B 1 35 ? 15.391 20.438 9.008 1 98.75 35 LEU B N 1
ATOM 3488 C CA . LEU B 1 35 ? 14.18 20.406 9.82 1 98.75 35 LEU B CA 1
ATOM 3489 C C . LEU B 1 35 ? 12.953 20.125 8.961 1 98.75 35 LEU B C 1
ATOM 3491 O O . LEU B 1 35 ? 12.594 20.953 8.109 1 98.75 35 LEU B O 1
ATOM 3495 N N . GLU B 1 36 ? 12.398 18.938 9.156 1 98.25 36 GLU B N 1
ATOM 3496 C CA . GLU B 1 36 ? 11.203 18.562 8.406 1 98.25 36 GLU B CA 1
ATOM 3497 C C . GLU B 1 36 ? 9.953 19.188 9.008 1 98.25 36 GLU B C 1
ATOM 3499 O O . GLU B 1 36 ? 9.562 18.859 10.125 1 98.25 36 GLU B O 1
ATOM 3504 N N . MET B 1 37 ? 9.297 20.062 8.234 1 98.5 37 MET B N 1
ATOM 3505 C CA . MET B 1 37 ? 8.102 20.734 8.742 1 98.5 37 MET B CA 1
ATOM 3506 C C . MET B 1 37 ? 6.969 20.656 7.723 1 98.5 37 MET B C 1
ATOM 3508 O O . MET B 1 37 ? 6.172 21.594 7.613 1 98.5 37 MET B O 1
ATOM 3512 N N . ILE B 1 38 ? 6.988 19.656 6.898 1 97.38 38 ILE B N 1
ATOM 3513 C CA . ILE B 1 38 ? 5.809 19.297 6.121 1 97.38 38 ILE B CA 1
ATOM 3514 C C . ILE B 1 38 ? 4.734 18.734 7.047 1 97.38 38 ILE B C 1
ATOM 3516 O O . ILE B 1 38 ? 4.98 17.766 7.777 1 97.38 38 ILE B O 1
ATOM 3520 N N . ALA B 1 39 ? 3.529 19.25 6.938 1 97.19 39 ALA B N 1
ATOM 3521 C CA . ALA B 1 39 ? 2.469 18.969 7.902 1 97.19 39 ALA B CA 1
ATOM 3522 C C . ALA B 1 39 ? 2.09 17.484 7.883 1 97.19 39 ALA B C 1
ATOM 3524 O O . ALA B 1 39 ? 1.647 16.938 8.891 1 97.19 39 ALA B O 1
ATOM 3525 N N . SER B 1 40 ? 2.295 16.812 6.762 1 96.38 40 SER B N 1
ATOM 3526 C CA . SER B 1 40 ? 1.867 15.43 6.586 1 96.38 40 SER B CA 1
ATOM 3527 C C . SER B 1 40 ? 3.033 14.461 6.766 1 96.38 40 SER B C 1
ATOM 3529 O O . SER B 1 40 ? 2.92 13.281 6.441 1 96.38 40 SER B O 1
ATOM 3531 N N . GLU B 1 41 ? 4.191 14.898 7.23 1 97.12 41 GLU B N 1
ATOM 3532 C CA . GLU B 1 41 ? 5.34 14.023 7.434 1 97.12 41 GLU B CA 1
ATOM 3533 C C . GLU B 1 41 ? 5.711 13.93 8.906 1 97.12 41 GLU B C 1
ATOM 3535 O O . GLU B 1 41 ? 5.418 14.844 9.688 1 97.12 41 GLU B O 1
ATOM 3540 N N . ASN B 1 42 ? 6.203 12.875 9.219 1 98.31 42 ASN B N 1
ATOM 3541 C CA . ASN B 1 42 ? 6.723 12.547 10.547 1 98.31 42 ASN B CA 1
ATOM 3542 C C . ASN B 1 42 ? 7.852 11.523 10.461 1 98.31 42 ASN B C 1
ATOM 3544 O O . ASN B 1 42 ? 8.25 11.117 9.367 1 98.31 42 ASN B O 1
ATOM 3548 N N . PHE B 1 43 ? 8.477 11.219 11.586 1 98.19 43 PHE B N 1
ATOM 3549 C CA . PHE B 1 43 ? 9.531 10.211 11.633 1 98.19 43 PHE B CA 1
ATOM 3550 C C . PHE B 1 43 ? 9.031 8.938 12.305 1 98.19 43 PHE B C 1
ATOM 3552 O O . PHE B 1 43 ? 8.656 8.961 13.484 1 98.19 43 PHE B O 1
ATOM 3559 N N . ALA B 1 44 ? 9.008 7.859 11.547 1 98.12 44 ALA B N 1
ATOM 3560 C CA . ALA B 1 44 ? 8.648 6.555 12.109 1 98.12 44 ALA B CA 1
ATOM 3561 C C . ALA B 1 44 ? 9.727 6.062 13.07 1 98.12 44 ALA B C 1
ATOM 3563 O O . ALA B 1 44 ? 10.922 6.195 12.805 1 98.12 44 ALA B O 1
ATOM 3564 N N . PRO B 1 45 ? 9.289 5.508 14.203 1 98.12 45 PRO B N 1
ATOM 3565 C CA . PRO B 1 45 ? 10.273 4.938 15.125 1 98.12 45 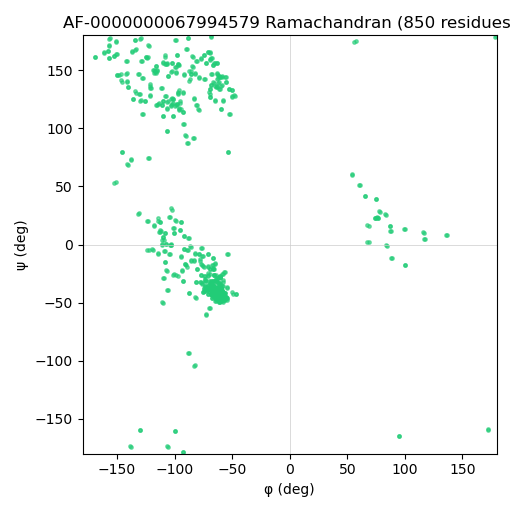PRO B CA 1
ATOM 3566 C C . PRO B 1 45 ? 11.031 3.76 14.516 1 98.12 45 PRO B C 1
ATOM 3568 O O . PRO B 1 45 ? 10.523 3.092 13.609 1 98.12 45 PRO B O 1
ATOM 3571 N N . ARG B 1 46 ? 12.234 3.545 15.078 1 98.06 46 ARG B N 1
ATOM 3572 C CA . ARG B 1 46 ? 13.039 2.396 14.688 1 98.06 46 ARG B CA 1
ATOM 3573 C C . ARG B 1 46 ? 12.219 1.113 14.711 1 98.06 46 ARG B C 1
ATOM 3575 O O . ARG B 1 46 ? 12.328 0.281 13.805 1 98.06 46 ARG B O 1
ATOM 3582 N N . ALA B 1 47 ? 11.383 0.932 15.75 1 98.5 47 ALA B N 1
ATOM 3583 C CA . ALA B 1 47 ? 10.562 -0.263 15.922 1 98.5 47 ALA B CA 1
ATOM 3584 C C . ALA B 1 47 ? 9.625 -0.453 14.727 1 98.5 47 ALA B C 1
ATOM 3586 O O . ALA B 1 47 ? 9.406 -1.578 14.273 1 98.5 47 ALA B O 1
ATOM 3587 N N . VAL B 1 48 ? 9.07 0.64 14.227 1 98.62 48 VAL B N 1
ATOM 3588 C CA . VAL B 1 48 ? 8.172 0.601 13.078 1 98.62 48 VAL B CA 1
ATOM 3589 C C . VAL B 1 48 ? 8.961 0.271 11.812 1 98.62 48 VAL B C 1
ATOM 3591 O O . VAL B 1 48 ? 8.516 -0.521 10.984 1 98.62 48 VAL B O 1
ATOM 3594 N N . LEU B 1 49 ? 10.148 0.887 11.648 1 98.56 49 LEU B N 1
ATOM 3595 C CA . LEU B 1 49 ? 10.992 0.598 10.492 1 98.56 49 LEU B CA 1
ATOM 3596 C C . LEU B 1 49 ? 11.398 -0.873 10.469 1 98.56 49 LEU B C 1
ATOM 3598 O O . LEU B 1 49 ? 11.422 -1.494 9.398 1 98.56 49 LEU B O 1
ATOM 3602 N N . GLU B 1 50 ? 11.695 -1.453 11.656 1 98.19 50 GLU B N 1
ATOM 3603 C CA . GLU B 1 50 ? 12.039 -2.869 11.758 1 98.19 50 GLU B CA 1
ATOM 3604 C C . GLU B 1 50 ? 10.875 -3.75 11.312 1 98.19 50 GLU B C 1
ATOM 3606 O O . GLU B 1 50 ? 11.07 -4.73 10.594 1 98.19 50 GLU B O 1
ATOM 3611 N N . ALA B 1 51 ? 9.672 -3.42 11.758 1 98.56 51 ALA B N 1
ATOM 3612 C CA . ALA B 1 51 ? 8.492 -4.172 11.344 1 98.56 51 ALA B CA 1
ATOM 3613 C C . ALA B 1 51 ? 8.297 -4.09 9.828 1 98.56 51 ALA B C 1
ATOM 3615 O O . ALA B 1 51 ? 7.992 -5.094 9.18 1 98.56 51 ALA B O 1
ATOM 3616 N N . GLN B 1 52 ? 8.508 -2.893 9.227 1 97.94 52 GLN B N 1
ATOM 3617 C CA . GLN B 1 52 ? 8.375 -2.66 7.793 1 97.94 52 GLN B CA 1
ATOM 3618 C C . GLN B 1 52 ? 9.352 -3.527 7.004 1 97.94 52 GLN B C 1
ATOM 3620 O O . GLN B 1 52 ? 9.023 -4.012 5.918 1 97.94 52 GLN B O 1
ATOM 3625 N N . GLY B 1 53 ? 10.539 -3.688 7.492 1 97.94 53 GLY B N 1
ATOM 3626 C CA . GLY B 1 53 ? 11.555 -4.441 6.777 1 97.94 53 GLY B CA 1
ATOM 3627 C C . GLY B 1 53 ? 11.617 -5.898 7.195 1 97.94 53 GLY B C 1
ATOM 3628 O O . GLY B 1 53 ? 12.625 -6.57 6.965 1 97.94 53 GLY B O 1
ATOM 3629 N N . SER B 1 54 ? 10.531 -6.453 7.844 1 98.12 54 SER B N 1
ATOM 3630 C CA . SER B 1 54 ? 10.547 -7.812 8.367 1 98.12 54 SER B CA 1
ATOM 3631 C C . SER B 1 54 ? 10.094 -8.82 7.316 1 98.12 54 SER B C 1
ATOM 3633 O O . SER B 1 54 ? 9.641 -8.43 6.234 1 98.12 54 SER B O 1
ATOM 3635 N N . VAL B 1 55 ? 10.125 -10.102 7.707 1 98.12 55 VAL B N 1
ATOM 3636 C CA . VAL B 1 55 ? 9.773 -11.211 6.832 1 98.12 55 VAL B CA 1
ATOM 3637 C C . VAL B 1 55 ? 8.266 -11.219 6.578 1 98.12 55 VAL B C 1
ATOM 3639 O O . VAL B 1 55 ? 7.781 -11.914 5.688 1 98.12 55 VAL B O 1
ATOM 3642 N N . LEU B 1 56 ? 7.516 -10.367 7.285 1 98.19 56 LEU B N 1
ATOM 3643 C CA . LEU B 1 56 ? 6.082 -10.266 7.023 1 98.19 56 LEU B CA 1
ATOM 3644 C C . LEU B 1 56 ? 5.824 -9.719 5.625 1 98.19 56 LEU B C 1
ATOM 3646 O O . LEU B 1 56 ? 4.711 -9.828 5.109 1 98.19 56 LEU B O 1
ATOM 3650 N N . THR B 1 57 ? 6.852 -9.109 5.008 1 97.12 57 THR B N 1
ATOM 3651 C CA . THR B 1 57 ? 6.789 -8.664 3.621 1 97.12 57 THR B CA 1
ATOM 3652 C C . THR B 1 57 ? 6.438 -9.82 2.693 1 97.12 57 THR B C 1
ATOM 3654 O O . THR B 1 57 ? 5.816 -9.617 1.646 1 97.12 57 THR B O 1
ATOM 3657 N N . ASN B 1 58 ? 6.695 -11.055 3.09 1 97.25 58 ASN B N 1
ATOM 3658 C CA . ASN B 1 58 ? 6.578 -12.227 2.23 1 97.25 58 ASN B CA 1
ATOM 3659 C C . ASN B 1 58 ? 5.184 -12.844 2.311 1 97.25 58 ASN B C 1
ATOM 3661 O O . ASN B 1 58 ? 4.812 -13.664 1.472 1 97.25 58 ASN B O 1
ATOM 3665 N N . LYS B 1 59 ? 4.418 -12.492 3.346 1 95.56 59 LYS B N 1
ATOM 3666 C CA . LYS B 1 59 ? 3.271 -13.328 3.686 1 95.56 59 LYS B CA 1
ATOM 3667 C C . LYS B 1 59 ? 1.982 -12.758 3.107 1 95.56 59 LYS B C 1
ATOM 3669 O O . LYS B 1 59 ? 1.615 -11.617 3.408 1 95.56 59 LYS B O 1
ATOM 3674 N N . TYR B 1 60 ? 1.343 -13.508 2.318 1 91.25 60 TYR B N 1
ATOM 3675 C CA . TYR B 1 60 ? -0.023 -13.219 1.894 1 91.25 60 TYR B CA 1
ATOM 3676 C C . TYR B 1 60 ? -1.024 -13.617 2.971 1 91.25 60 TYR B C 1
ATOM 3678 O O . TYR B 1 60 ? -0.86 -14.641 3.633 1 91.25 60 TYR B O 1
ATOM 3686 N N . ALA B 1 61 ? -2.055 -12.805 3.082 1 93.81 61 ALA B N 1
ATOM 3687 C CA . ALA B 1 61 ? -3.051 -13.07 4.117 1 93.81 61 ALA B CA 1
ATOM 3688 C C . ALA B 1 61 ? -4.426 -12.555 3.699 1 93.81 61 ALA B C 1
ATOM 3690 O O . ALA B 1 61 ? -5.09 -11.852 4.465 1 93.81 61 ALA B O 1
ATOM 3691 N N . GLU B 1 62 ? -4.902 -12.961 2.537 1 92.31 62 GLU B N 1
ATOM 3692 C CA . GLU B 1 62 ? -6.246 -12.555 2.127 1 92.31 62 GLU B CA 1
ATOM 3693 C C . GLU B 1 62 ? -7.293 -13.023 3.133 1 92.31 62 GLU B C 1
ATOM 3695 O O . GLU B 1 62 ? -7.18 -14.109 3.701 1 92.31 62 GLU B O 1
ATOM 3700 N N . GLY B 1 63 ? -8.266 -12.188 3.285 1 94.31 63 GLY B N 1
ATOM 3701 C CA . GLY B 1 63 ? -9.25 -12.422 4.332 1 94.31 63 GLY B CA 1
ATOM 3702 C C . GLY B 1 63 ? -8.938 -11.672 5.617 1 94.31 63 GLY B C 1
ATOM 3703 O O . GLY B 1 63 ? -8.227 -10.664 5.598 1 94.31 63 GLY B O 1
ATOM 3704 N N . TYR B 1 64 ? -9.617 -12.102 6.688 1 96.62 64 TYR B N 1
ATOM 3705 C CA . TYR B 1 64 ? -9.461 -11.477 7.996 1 96.62 64 TYR B CA 1
ATOM 3706 C C . TYR B 1 64 ? -9.047 -12.508 9.039 1 96.62 64 TYR B C 1
ATOM 3708 O O . TYR B 1 64 ? -9.125 -13.719 8.797 1 96.62 64 TYR B O 1
ATOM 3716 N N . PRO B 1 65 ? -8.484 -12.031 10.172 1 96.69 65 PRO B N 1
ATOM 3717 C CA . PRO B 1 65 ? -8.008 -12.984 11.18 1 96.69 65 PRO B CA 1
ATOM 3718 C C . PRO B 1 65 ? -9.039 -14.062 11.5 1 96.69 65 PRO B C 1
ATOM 3720 O O . PRO B 1 65 ? -10.203 -13.758 11.758 1 96.69 65 PRO B O 1
ATOM 3723 N N . GLY B 1 66 ? -8.617 -15.328 11.438 1 92.81 66 GLY B N 1
ATOM 3724 C CA . GLY B 1 66 ? -9.469 -16.469 11.727 1 92.81 66 GLY B CA 1
ATOM 3725 C C . GLY B 1 66 ? -10.234 -16.969 10.516 1 92.81 66 GLY B C 1
ATOM 3726 O O . GLY B 1 66 ? -10.797 -18.062 10.547 1 92.81 66 GLY B O 1
ATOM 3727 N N . ARG B 1 67 ? -10.25 -16.25 9.438 1 91.31 67 ARG B N 1
ATOM 3728 C CA . ARG B 1 67 ? -10.93 -16.625 8.203 1 91.31 67 ARG B CA 1
ATOM 3729 C C . ARG B 1 67 ? -10.102 -16.234 6.984 1 91.31 67 ARG B C 1
ATOM 3731 O O . ARG B 1 67 ? -10.492 -15.375 6.199 1 91.31 67 ARG B O 1
ATOM 3738 N N . ARG B 1 68 ? -9.031 -16.938 6.855 1 91.75 68 ARG B N 1
ATOM 3739 C CA . ARG B 1 68 ? -8.078 -16.656 5.789 1 91.75 68 ARG B CA 1
ATOM 3740 C C . ARG B 1 68 ? -8.266 -17.609 4.613 1 91.75 68 ARG B C 1
ATOM 3742 O O . ARG B 1 68 ? -8.68 -18.766 4.797 1 91.75 68 ARG B O 1
ATOM 3749 N N . TYR B 1 69 ? -7.891 -17.125 3.426 1 85.62 69 TYR B N 1
ATOM 3750 C CA . TYR B 1 69 ? -7.977 -17.938 2.215 1 85.62 69 TYR B CA 1
ATOM 3751 C C . TYR B 1 69 ? -6.648 -18.625 1.929 1 85.62 69 TYR B C 1
ATOM 3753 O O . TYR B 1 69 ? -6.57 -19.5 1.066 1 85.62 69 TYR B O 1
ATOM 3761 N N . TYR B 1 70 ? -5.656 -18.234 2.623 1 86.81 70 TYR B N 1
A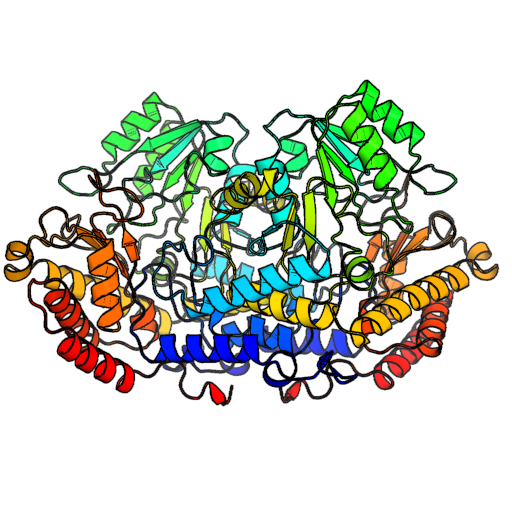TOM 3762 C CA . TYR B 1 70 ? -4.328 -18.812 2.463 1 86.81 70 TYR B CA 1
ATOM 3763 C C . TYR B 1 70 ? -3.883 -19.516 3.738 1 86.81 70 TYR B C 1
ATOM 3765 O O . TYR B 1 70 ? -4.277 -19.125 4.84 1 86.81 70 TYR B O 1
ATOM 3773 N N . GLY B 1 71 ? -3.131 -20.547 3.582 1 87.19 71 GLY B N 1
ATOM 3774 C CA . GLY B 1 71 ? -2.566 -21.234 4.73 1 87.19 71 GLY B CA 1
ATOM 3775 C C . GLY B 1 71 ? -1.382 -20.516 5.34 1 87.19 71 GLY B C 1
ATOM 3776 O O . GLY B 1 71 ? -0.812 -19.609 4.719 1 87.19 71 GLY B O 1
ATOM 3777 N N . GLY B 1 72 ? -1.052 -20.812 6.559 1 91.88 72 GLY B N 1
ATOM 3778 C CA . GLY B 1 72 ? 0.151 -20.328 7.211 1 91.88 72 GLY B CA 1
ATOM 3779 C C . GLY B 1 72 ? -0.016 -18.938 7.805 1 91.88 72 GLY B C 1
ATOM 3780 O O . GLY B 1 72 ? 0.956 -18.188 7.938 1 91.88 72 GLY B O 1
ATOM 3781 N N . CYS B 1 73 ? -1.212 -18.547 8.141 1 94.88 73 CYS B N 1
ATOM 3782 C CA . CYS B 1 73 ? -1.464 -17.172 8.57 1 94.88 73 CYS B CA 1
ATOM 3783 C C . CYS B 1 73 ? -1.56 -17.078 10.086 1 94.88 73 CYS B C 1
ATOM 3785 O O . CYS B 1 73 ? -2.016 -16.078 10.625 1 94.88 73 CYS B O 1
ATOM 3787 N N . GLU B 1 74 ? -1.144 -18.094 10.852 1 95.5 74 GLU B N 1
ATOM 3788 C CA . GLU B 1 74 ? -1.359 -18.156 12.297 1 95.5 74 GLU B CA 1
ATOM 3789 C C . GLU B 1 74 ? -0.679 -16.984 13.008 1 95.5 74 GLU B C 1
ATOM 3791 O O . GLU B 1 74 ? -1.239 -16.406 13.945 1 95.5 74 GLU B O 1
ATOM 3796 N N . PHE B 1 75 ? 0.469 -16.578 12.57 1 97.38 75 PHE B N 1
ATOM 3797 C CA . PHE B 1 75 ? 1.21 -15.562 13.32 1 97.38 75 PHE B CA 1
ATOM 3798 C C . PHE B 1 75 ? 0.882 -14.164 12.812 1 97.38 75 PHE B C 1
ATOM 3800 O O . PHE B 1 75 ? 0.892 -13.203 13.578 1 97.38 75 PHE B O 1
ATOM 3807 N N . VAL B 1 76 ? 0.584 -14.07 11.531 1 97.56 76 VAL B N 1
ATOM 3808 C CA . VAL B 1 76 ? 0.176 -12.758 11.031 1 97.56 76 VAL B CA 1
ATOM 3809 C C . VAL B 1 76 ? -1.21 -12.414 11.562 1 97.56 76 VAL B C 1
ATOM 3811 O O . VAL B 1 76 ? -1.542 -11.234 11.727 1 97.56 76 VAL B O 1
ATOM 3814 N N . ASP B 1 77 ? -2.043 -13.422 11.883 1 98.25 77 ASP B N 1
ATOM 3815 C CA . ASP B 1 77 ? -3.332 -13.172 12.516 1 98.25 77 ASP B CA 1
ATOM 3816 C C . ASP B 1 77 ? -3.148 -12.531 13.891 1 98.25 77 ASP B C 1
ATOM 3818 O O . ASP B 1 77 ? -3.932 -11.664 14.289 1 98.25 77 ASP B O 1
ATOM 3822 N N . VAL B 1 78 ? -2.117 -12.961 14.602 1 98.69 78 VAL B N 1
ATOM 3823 C CA . VAL B 1 78 ? -1.813 -12.367 15.898 1 98.69 78 VAL B CA 1
ATOM 3824 C C . VAL B 1 78 ? -1.518 -10.883 15.727 1 98.69 78 VAL B C 1
ATOM 3826 O O . VAL B 1 78 ? -2.068 -10.047 16.453 1 98.69 78 VAL B O 1
ATOM 3829 N N . VAL B 1 79 ? -0.733 -10.555 14.797 1 98.75 79 VAL B N 1
ATOM 3830 C CA . VAL B 1 79 ? -0.294 -9.188 14.539 1 98.75 79 VAL B CA 1
ATOM 3831 C C . VAL B 1 79 ? -1.493 -8.32 14.148 1 98.75 79 VAL B C 1
ATOM 3833 O O . VAL B 1 79 ? -1.664 -7.219 14.672 1 98.75 79 VAL B O 1
ATOM 3836 N N . GLU B 1 80 ? -2.305 -8.812 13.211 1 98.81 80 GLU B N 1
ATOM 3837 C CA . GLU B 1 80 ? -3.447 -8.031 12.742 1 98.81 80 GLU B CA 1
ATOM 3838 C C . GLU B 1 80 ? -4.473 -7.836 13.859 1 98.81 80 GLU B C 1
ATOM 3840 O O . GLU B 1 80 ? -5.051 -6.754 13.992 1 98.81 80 GLU B O 1
ATOM 3845 N N . GLN B 1 81 ? -4.676 -8.867 14.656 1 98.81 81 GLN B N 1
ATOM 3846 C CA . GLN B 1 81 ? -5.613 -8.734 15.758 1 98.81 81 GLN B CA 1
ATOM 3847 C C . GLN B 1 81 ? -5.125 -7.707 16.781 1 98.81 81 GLN B C 1
ATOM 3849 O O . GLN B 1 81 ? -5.922 -6.941 17.328 1 98.81 81 GLN B O 1
ATOM 3854 N N . LEU B 1 82 ? -3.814 -7.695 17.062 1 98.88 82 LEU B N 1
ATOM 3855 C CA . LEU B 1 82 ? -3.248 -6.684 17.938 1 98.88 82 LEU B CA 1
ATOM 3856 C C . LEU B 1 82 ? -3.521 -5.281 17.406 1 98.88 82 LEU B C 1
ATOM 3858 O O . LEU B 1 82 ? -3.91 -4.391 18.172 1 98.88 82 LEU B O 1
ATOM 3862 N N . ALA B 1 83 ? -3.299 -5.109 16.125 1 98.94 83 ALA B N 1
ATOM 3863 C CA . ALA B 1 83 ? -3.529 -3.803 15.508 1 98.94 83 ALA B CA 1
ATOM 3864 C C . ALA B 1 83 ? -4.992 -3.385 15.641 1 98.94 83 ALA B C 1
ATOM 3866 O O . ALA B 1 83 ? -5.285 -2.234 15.977 1 98.94 83 ALA B O 1
ATOM 3867 N N . ILE B 1 84 ? -5.914 -4.324 15.375 1 98.94 84 ILE B N 1
ATOM 3868 C CA . ILE B 1 84 ? -7.348 -4.062 15.453 1 98.94 84 ILE B CA 1
ATOM 3869 C C . ILE B 1 84 ? -7.719 -3.662 16.875 1 98.94 84 ILE B C 1
ATOM 3871 O O . ILE B 1 84 ? -8.359 -2.629 17.094 1 98.94 84 ILE B O 1
ATOM 3875 N N . ASP B 1 85 ? -7.27 -4.445 17.844 1 98.88 85 ASP B N 1
ATOM 3876 C CA . ASP B 1 85 ? -7.613 -4.203 19.234 1 98.88 85 ASP B CA 1
ATOM 3877 C C . ASP B 1 85 ? -7.062 -2.859 19.719 1 98.88 85 ASP B C 1
ATOM 3879 O O . ASP B 1 85 ? -7.758 -2.107 20.406 1 98.88 85 ASP B O 1
ATOM 3883 N N . ARG B 1 86 ? -5.883 -2.57 19.359 1 98.88 86 ARG B N 1
ATOM 3884 C CA . ARG B 1 86 ? -5.234 -1.343 19.812 1 98.88 86 ARG B CA 1
ATOM 3885 C C . ARG B 1 86 ? -5.875 -0.116 19.172 1 98.88 86 ARG B C 1
ATOM 3887 O O . ARG B 1 86 ? -6.039 0.917 19.812 1 98.88 86 ARG B O 1
ATOM 3894 N N . ALA B 1 87 ? -6.25 -0.224 17.891 1 98.88 87 ALA B N 1
ATOM 3895 C CA . ALA B 1 87 ? -6.945 0.881 17.234 1 98.88 87 ALA B CA 1
ATOM 3896 C C . ALA B 1 87 ? -8.289 1.15 17.906 1 98.88 87 ALA B C 1
ATOM 3898 O O . ALA B 1 87 ? -8.648 2.305 18.156 1 98.88 87 ALA B O 1
ATOM 3899 N N . LYS B 1 88 ? -9.039 0.09 18.156 1 98.88 88 LYS B N 1
ATOM 3900 C CA . LYS B 1 88 ? -10.336 0.235 18.812 1 98.88 88 LYS B CA 1
ATOM 3901 C C . LYS B 1 88 ? -10.18 0.894 20.188 1 98.88 88 LYS B C 1
ATOM 3903 O O . LYS B 1 88 ? -10.938 1.801 20.531 1 98.88 88 LYS B O 1
ATOM 3908 N N . ALA B 1 89 ? -9.219 0.462 20.875 1 98.56 89 ALA B N 1
ATOM 3909 C CA . ALA B 1 89 ? -9 0.982 22.219 1 98.56 89 ALA B CA 1
ATOM 3910 C C . ALA B 1 89 ? -8.578 2.447 22.188 1 98.56 89 ALA B C 1
ATOM 3912 O O . ALA B 1 89 ? -9.031 3.254 23 1 98.56 89 ALA B O 1
ATOM 3913 N N . LEU B 1 90 ? -7.711 2.795 21.297 1 98.44 90 LEU B N 1
ATOM 3914 C CA . LEU B 1 90 ? -7.137 4.133 21.188 1 98.44 90 LEU B CA 1
ATOM 3915 C C . LEU B 1 90 ? -8.219 5.172 20.922 1 98.44 90 LEU B C 1
ATOM 3917 O O . LEU B 1 90 ? -8.164 6.281 21.453 1 98.44 90 LEU B O 1
ATOM 3921 N N . PHE B 1 91 ? -9.234 4.832 20.094 1 98.81 91 PHE B N 1
ATOM 3922 C CA . PHE B 1 91 ? -10.164 5.848 19.625 1 98.81 91 PHE B CA 1
ATOM 3923 C C . PHE B 1 91 ? -11.562 5.602 20.156 1 98.81 91 PHE B C 1
ATOM 3925 O O . PHE B 1 91 ? -12.453 6.441 20 1 98.81 91 PHE B O 1
ATOM 3932 N N . GLY B 1 92 ? -11.797 4.477 20.812 1 98.62 92 GLY B N 1
ATOM 3933 C CA . GLY B 1 92 ? -13.109 4.129 21.344 1 98.62 92 GLY B CA 1
ATOM 3934 C C . GLY B 1 92 ? -14.086 3.695 20.281 1 98.62 92 GLY B C 1
ATOM 3935 O O . GLY B 1 92 ? -15.258 4.082 20.312 1 98.62 92 GLY B O 1
ATOM 3936 N N . ALA B 1 93 ? -13.625 2.941 19.297 1 98.75 93 ALA B N 1
ATOM 3937 C CA . ALA B 1 93 ? -14.469 2.57 18.172 1 98.75 93 ALA B CA 1
ATOM 3938 C C . ALA B 1 93 ? -15.07 1.183 18.359 1 98.75 93 ALA B C 1
ATOM 3940 O O . ALA B 1 93 ? -14.469 0.322 19.016 1 98.75 93 ALA B O 1
ATOM 3941 N N . ASP B 1 94 ? -16.219 0.925 17.734 1 98.69 94 ASP B N 1
ATOM 3942 C CA . ASP B 1 94 ? -16.844 -0.392 17.75 1 98.69 94 ASP B CA 1
ATOM 3943 C C . ASP B 1 94 ? -16.078 -1.381 16.875 1 98.69 94 ASP B C 1
ATOM 3945 O O . ASP B 1 94 ? -15.922 -2.547 17.25 1 98.69 94 ASP B O 1
ATOM 3949 N N . HIS B 1 95 ? -15.617 -0.899 15.781 1 98.81 95 HIS B N 1
ATOM 3950 C CA . HIS B 1 95 ? -14.914 -1.732 14.812 1 98.81 95 HIS B CA 1
ATOM 3951 C C . HIS B 1 95 ? -13.742 -0.979 14.18 1 98.81 95 HIS B C 1
ATOM 3953 O O . HIS B 1 95 ? -13.797 0.244 14.039 1 98.81 95 HIS B O 1
ATOM 3959 N N . ALA B 1 96 ? -12.711 -1.735 13.867 1 98.94 96 ALA B N 1
ATOM 3960 C CA . ALA B 1 96 ? -11.555 -1.193 13.164 1 98.94 96 ALA B CA 1
ATOM 3961 C C . ALA B 1 96 ? -11.102 -2.137 12.047 1 98.94 96 ALA B C 1
ATOM 3963 O O . ALA B 1 96 ? -10.93 -3.336 12.281 1 98.94 96 ALA B O 1
ATOM 3964 N N . ASN B 1 97 ? -11.008 -1.671 10.875 1 98.94 97 ASN B N 1
ATOM 3965 C CA . ASN B 1 97 ? -10.328 -2.342 9.773 1 98.94 97 ASN B CA 1
ATOM 3966 C C . ASN B 1 97 ? -8.945 -1.739 9.523 1 98.94 97 ASN B C 1
ATOM 3968 O O . ASN B 1 97 ? -8.836 -0.563 9.172 1 98.94 97 ASN B O 1
ATOM 3972 N N . VAL B 1 98 ? -7.855 -2.527 9.609 1 98.88 98 VAL B N 1
ATOM 3973 C CA . VAL B 1 98 ? -6.504 -1.985 9.578 1 98.88 98 VAL B CA 1
ATOM 3974 C C . VAL B 1 98 ? -5.801 -2.418 8.297 1 98.88 98 VAL B C 1
ATOM 3976 O O . VAL B 1 98 ? -4.574 -2.344 8.195 1 98.88 98 VAL B O 1
ATOM 3979 N N . GLN B 1 99 ? -6.539 -2.836 7.27 1 98.75 99 GLN B N 1
ATOM 3980 C CA . GLN B 1 99 ? -5.91 -3.488 6.125 1 98.75 99 GLN B CA 1
ATOM 3981 C C . GLN B 1 99 ? -5.586 -2.48 5.027 1 98.75 99 GLN B C 1
ATOM 3983 O O . GLN B 1 99 ? -4.719 -2.725 4.188 1 98.75 99 GLN B O 1
ATOM 3988 N N . PRO B 1 100 ? -6.266 -1.267 4.949 1 98.69 100 PRO B N 1
ATOM 3989 C CA . PRO B 1 100 ? -5.977 -0.379 3.818 1 98.69 100 PRO B CA 1
ATOM 3990 C C . PRO B 1 100 ? -4.496 -0.036 3.699 1 98.69 100 PRO B C 1
ATOM 3992 O O . PRO B 1 100 ? -3.824 0.182 4.711 1 98.69 100 PRO B O 1
ATOM 3995 N N . HIS B 1 101 ? -4.023 0.09 2.406 1 98.12 101 HIS B N 1
ATOM 3996 C CA . HIS B 1 101 ? -2.609 0.301 2.127 1 98.12 101 HIS B CA 1
ATOM 3997 C C . HIS B 1 101 ? -2.221 1.763 2.32 1 98.12 101 HIS B C 1
ATOM 3999 O O . HIS B 1 101 ? -1.037 2.084 2.443 1 98.12 101 HIS B O 1
ATOM 4005 N N . SER B 1 102 ? -3.17 2.646 2.275 1 97.62 102 SER B N 1
ATOM 4006 C CA . SER B 1 102 ? -2.975 4.078 2.461 1 97.62 102 SER B CA 1
ATOM 4007 C C . SER B 1 102 ? -4.262 4.762 2.91 1 97.62 102 SER B C 1
ATOM 4009 O O . SER B 1 102 ? -5.324 4.133 2.949 1 97.62 102 SER B O 1
ATOM 4011 N N . GLY B 1 103 ? -4.137 6.008 3.271 1 97.31 103 GLY B N 1
ATOM 4012 C CA . GLY B 1 103 ? -5.324 6.785 3.592 1 97.31 103 GLY B CA 1
ATOM 4013 C C . GLY B 1 103 ? -6.27 6.941 2.414 1 97.31 103 GLY B C 1
ATOM 4014 O O . GLY B 1 103 ? -7.488 6.879 2.578 1 97.31 103 GLY B O 1
ATOM 4015 N N . ALA B 1 104 ? -5.754 7.188 1.215 1 96.88 104 ALA B N 1
ATOM 4016 C CA . ALA B 1 104 ? -6.57 7.32 0.013 1 96.88 104 ALA B CA 1
ATOM 4017 C C . ALA B 1 104 ? -7.348 6.035 -0.267 1 96.88 104 ALA B C 1
ATOM 4019 O O . ALA B 1 104 ? -8.516 6.082 -0.654 1 96.88 104 ALA B O 1
ATOM 4020 N N . GLN B 1 105 ? -6.699 4.926 -0.052 1 97.12 105 GLN B N 1
ATOM 4021 C CA . GLN B 1 105 ? -7.371 3.652 -0.279 1 97.12 105 GLN B CA 1
ATOM 4022 C C . GLN B 1 105 ? -8.438 3.395 0.784 1 97.12 105 GLN B C 1
ATOM 4024 O O . GLN B 1 105 ? -9.469 2.789 0.499 1 97.12 105 GLN B O 1
ATOM 4029 N N . ALA B 1 106 ? -8.141 3.783 2.02 1 98.56 106 ALA B N 1
ATOM 4030 C CA . ALA B 1 106 ? -9.172 3.725 3.047 1 98.56 106 ALA B CA 1
ATOM 4031 C C . ALA B 1 106 ? -10.398 4.539 2.639 1 98.56 106 ALA B C 1
ATOM 4033 O O . ALA B 1 106 ? -11.531 4.07 2.756 1 98.56 106 ALA B O 1
ATOM 4034 N N . ASN B 1 107 ? -10.164 5.777 2.148 1 98.38 107 ASN B N 1
ATOM 4035 C CA . ASN B 1 107 ? -11.242 6.648 1.698 1 98.38 107 ASN B CA 1
ATOM 4036 C C . ASN B 1 107 ? -12.031 6.016 0.554 1 98.38 107 ASN B C 1
ATOM 4038 O O . ASN B 1 107 ? -13.266 6.082 0.532 1 98.38 107 ASN B O 1
ATOM 4042 N N . ASN B 1 108 ? -11.328 5.414 -0.399 1 97.5 108 ASN B N 1
ATOM 4043 C CA . ASN B 1 108 ? -11.992 4.738 -1.506 1 97.5 108 ASN B CA 1
ATOM 4044 C C . ASN B 1 108 ? -12.883 3.604 -1.013 1 97.5 108 ASN B C 1
ATOM 4046 O O . ASN B 1 108 ? -13.977 3.395 -1.543 1 97.5 108 ASN B O 1
ATOM 4050 N N . ALA B 1 109 ? -12.383 2.861 -0.043 1 98.31 109 ALA B N 1
ATOM 4051 C CA . ALA B 1 109 ? -13.164 1.763 0.513 1 98.31 109 ALA B CA 1
ATOM 4052 C C . ALA B 1 109 ? -14.422 2.281 1.203 1 98.31 109 ALA B C 1
ATOM 4054 O O . ALA B 1 109 ? -15.492 1.671 1.105 1 98.31 109 ALA B O 1
ATOM 4055 N N . VAL B 1 110 ? -14.297 3.396 1.943 1 98.75 110 VAL B N 1
ATOM 4056 C CA . VAL B 1 110 ? -15.453 3.996 2.596 1 98.75 110 VAL B CA 1
ATOM 4057 C C . VAL B 1 110 ? -16.5 4.379 1.549 1 98.75 110 VAL B C 1
ATOM 4059 O O . VAL B 1 110 ? -17.688 4.07 1.701 1 98.75 110 VAL B O 1
ATOM 4062 N N . MET B 1 111 ? -16.047 5.02 0.492 1 97.94 111 MET B N 1
ATOM 4063 C CA . MET B 1 111 ? -16.969 5.426 -0.566 1 97.94 111 MET B CA 1
ATOM 4064 C C . MET B 1 111 ? -17.578 4.207 -1.247 1 97.94 111 MET B C 1
ATOM 4066 O O . MET B 1 111 ? -18.781 4.191 -1.542 1 97.94 111 MET B O 1
ATOM 4070 N N . HIS B 1 112 ? -16.75 3.213 -1.473 1 96.88 112 HIS B N 1
ATOM 4071 C CA . HIS B 1 112 ? -17.234 1.97 -2.064 1 96.88 112 HIS B CA 1
ATOM 4072 C C . HIS B 1 112 ? -18.312 1.33 -1.196 1 96.88 112 HIS B C 1
ATOM 4074 O O . HIS B 1 112 ? -19.266 0.742 -1.715 1 96.88 112 HIS B O 1
ATOM 4080 N N . ALA B 1 113 ? -18.188 1.402 0.055 1 98.25 113 ALA B N 1
ATOM 4081 C CA . ALA B 1 113 ? -19.094 0.783 1.009 1 98.25 113 ALA B CA 1
ATOM 4082 C C . ALA B 1 113 ? -20.422 1.546 1.077 1 98.25 113 ALA B C 1
ATOM 4084 O O . ALA B 1 113 ? -21.484 0.942 1.204 1 98.25 113 ALA B O 1
ATOM 4085 N N . LEU B 1 114 ? -20.359 2.889 0.946 1 98.31 114 LEU B N 1
ATOM 4086 C CA . LEU B 1 114 ? -21.5 3.693 1.334 1 98.31 114 LEU B CA 1
ATOM 4087 C C . LEU B 1 114 ? -22.203 4.27 0.106 1 98.31 114 LEU B C 1
ATOM 4089 O O . LEU B 1 114 ? -23.344 4.734 0.196 1 98.31 114 LEU B O 1
ATOM 4093 N N . LEU B 1 115 ? -21.516 4.23 -1.1 1 97.75 115 LEU B N 1
ATOM 4094 C CA . LEU B 1 115 ? -22.016 5 -2.232 1 97.75 115 LEU B CA 1
ATOM 4095 C C . LEU B 1 115 ? -22.125 4.125 -3.479 1 97.75 115 LEU B C 1
ATOM 4097 O O . LEU B 1 115 ? -21.484 3.068 -3.557 1 97.75 115 LEU B O 1
ATOM 4101 N N . THR B 1 116 ? -22.891 4.496 -4.367 1 95.69 116 THR B N 1
ATOM 4102 C CA . THR B 1 116 ? -22.938 4.047 -5.754 1 95.69 116 THR B CA 1
ATOM 4103 C C . THR B 1 116 ? -22.672 5.203 -6.711 1 95.69 116 THR B C 1
ATOM 4105 O O . THR B 1 116 ? -22.906 6.363 -6.375 1 95.69 116 THR B O 1
ATOM 4108 N N . PRO B 1 117 ? -22.094 4.914 -7.859 1 95.12 117 PRO B N 1
ATOM 4109 C CA . PRO B 1 117 ? -21.797 6 -8.805 1 95.12 117 PRO B CA 1
ATOM 4110 C C . PRO B 1 117 ? -23.016 6.895 -9.055 1 95.12 117 PRO B C 1
ATOM 4112 O O . PRO B 1 117 ? -24.125 6.395 -9.266 1 95.12 117 PRO B O 1
ATOM 4115 N N . GLY B 1 118 ? -22.781 8.172 -9 1 96.12 118 GLY B N 1
ATOM 4116 C CA . GLY B 1 118 ? -23.859 9.117 -9.188 1 96.12 118 GLY B CA 1
ATOM 4117 C C . GLY B 1 118 ? -24.391 9.688 -7.891 1 96.12 118 GLY B C 1
ATOM 4118 O O . GLY B 1 118 ? -25.062 10.719 -7.887 1 96.12 118 GLY B O 1
ATOM 4119 N N . ASP B 1 119 ? -24.109 9.055 -6.781 1 97.88 119 ASP B N 1
ATOM 4120 C CA . ASP B 1 119 ? -24.531 9.586 -5.48 1 97.88 119 ASP B CA 1
ATOM 4121 C C . ASP B 1 119 ? -23.812 10.906 -5.18 1 97.88 119 ASP B C 1
ATOM 4123 O O . ASP B 1 119 ? -22.75 11.18 -5.727 1 97.88 119 ASP B O 1
ATOM 4127 N N . LYS B 1 120 ? -24.438 11.695 -4.324 1 98.12 120 LYS B N 1
ATOM 4128 C CA . LYS B 1 120 ? -23.891 13.016 -3.986 1 98.12 120 LYS B CA 1
ATOM 4129 C C . LYS B 1 120 ? -23.094 12.961 -2.693 1 98.12 120 LYS B C 1
ATOM 4131 O O . LYS B 1 120 ? -23.531 12.391 -1.696 1 98.12 120 LYS B O 1
ATOM 4136 N N . ILE B 1 121 ? -21.891 13.508 -2.738 1 98.44 121 ILE B N 1
ATOM 4137 C CA . ILE B 1 121 ? -21.062 13.672 -1.546 1 98.44 121 ILE B CA 1
ATOM 4138 C C . ILE B 1 121 ? -20.812 15.156 -1.291 1 98.44 121 ILE B C 1
ATOM 4140 O O . ILE B 1 121 ? -20.828 15.961 -2.225 1 98.44 121 ILE B O 1
ATOM 4144 N N . MET B 1 122 ? -20.672 15.508 -0.039 1 98.56 122 MET B N 1
ATOM 4145 C CA . MET B 1 122 ? -20.391 16.891 0.346 1 98.56 122 MET B CA 1
ATOM 4146 C C . MET B 1 122 ? -19.172 16.969 1.247 1 98.56 122 MET B C 1
ATOM 4148 O O . MET B 1 122 ? -19.141 16.375 2.326 1 98.56 122 MET B O 1
ATOM 4152 N N . GLY B 1 123 ? -18.125 17.531 0.799 1 97.5 123 GLY B N 1
ATOM 4153 C CA . GLY B 1 123 ? -16.891 17.703 1.557 1 97.5 123 GLY B CA 1
ATOM 4154 C C . GLY B 1 123 ? -16.312 19.094 1.438 1 97.5 123 GLY B C 1
ATOM 4155 O O . GLY B 1 123 ? -16.859 19.953 0.734 1 97.5 123 GLY B O 1
ATOM 4156 N N . LEU B 1 124 ? -15.242 19.391 2.137 1 96.56 124 LEU B N 1
ATOM 4157 C CA . LEU B 1 124 ? -14.547 20.672 2.07 1 96.56 124 LEU B CA 1
ATOM 4158 C C . LEU B 1 124 ? -13.859 20.844 0.721 1 96.56 124 LEU B C 1
ATOM 4160 O O . LEU B 1 124 ? -13.18 19.922 0.243 1 96.56 124 LEU B O 1
ATOM 4164 N N . SER B 1 125 ? -14.039 22.016 0.145 1 93.25 125 SER B N 1
ATOM 4165 C CA . SER B 1 125 ? -13.43 22.281 -1.152 1 93.25 125 SER B CA 1
ATOM 4166 C C . SER B 1 125 ? -11.914 22.172 -1.086 1 93.25 125 SER B C 1
ATOM 4168 O O . SER B 1 125 ? -11.297 22.562 -0.096 1 93.25 125 SER B O 1
ATOM 4170 N N . LEU B 1 126 ? -11.359 21.672 -2.139 1 88.75 126 LEU B N 1
ATOM 4171 C CA . LEU B 1 126 ? -9.906 21.547 -2.232 1 88.75 126 LEU B CA 1
ATOM 4172 C C . LEU B 1 126 ? -9.242 22.906 -2.094 1 88.75 126 LEU B C 1
ATOM 4174 O O . LEU B 1 126 ? -8.219 23.047 -1.414 1 88.75 126 LEU B O 1
ATOM 4178 N N . ALA B 1 127 ? -9.789 23.906 -2.654 1 86.38 127 ALA B N 1
ATOM 4179 C CA . ALA B 1 127 ? -9.25 25.25 -2.648 1 86.38 127 ALA B CA 1
ATOM 4180 C C . ALA B 1 127 ? -9.25 25.844 -1.241 1 86.38 127 ALA B C 1
ATOM 4182 O O . ALA B 1 127 ? -8.508 26.781 -0.951 1 86.38 127 ALA B O 1
ATOM 4183 N N . HIS B 1 128 ? -10.078 25.281 -0.42 1 90.88 128 HIS B N 1
ATOM 4184 C CA . HIS B 1 128 ? -10.211 25.812 0.929 1 90.88 128 HIS B CA 1
ATOM 4185 C C . HIS B 1 128 ? -9.594 24.875 1.96 1 90.88 128 HIS B C 1
ATOM 4187 O O . HIS B 1 128 ? -9.836 25.016 3.16 1 90.88 128 HIS B O 1
ATOM 4193 N N . GLY B 1 129 ? -8.875 23.859 1.424 1 91.88 129 GLY B N 1
ATOM 4194 C CA . GLY B 1 129 ? -8.117 23.031 2.357 1 91.88 129 GLY B CA 1
ATOM 4195 C C . GLY B 1 129 ? -8.578 21.594 2.389 1 91.88 129 GLY B C 1
ATOM 4196 O O . GLY B 1 129 ? -8.102 20.797 3.205 1 91.88 129 GLY B O 1
ATOM 4197 N N . GLY B 1 130 ? -9.523 21.219 1.524 1 92.06 130 GLY B N 1
ATOM 4198 C CA . GLY B 1 130 ? -9.961 19.828 1.431 1 92.06 130 GLY B CA 1
ATOM 4199 C C . GLY B 1 130 ? -8.906 18.906 0.863 1 92.06 130 GLY B C 1
ATOM 4200 O O . GLY B 1 130 ? -7.766 19.328 0.64 1 92.06 130 GLY B O 1
ATOM 4201 N N . HIS B 1 131 ? -9.234 17.641 0.771 1 88.12 131 HIS B N 1
ATOM 4202 C CA . HIS B 1 131 ? -8.328 16.625 0.229 1 88.12 131 HIS B CA 1
ATOM 4203 C C . HIS B 1 131 ? -8.773 16.172 -1.157 1 88.12 131 HIS B C 1
ATOM 4205 O O . HIS B 1 131 ? -9.961 16.25 -1.484 1 88.12 131 HIS B O 1
ATOM 4211 N N . LEU B 1 132 ? -7.871 15.695 -1.923 1 86.19 132 LEU B N 1
ATOM 4212 C CA . LEU B 1 132 ? -8.156 15.305 -3.299 1 86.19 132 LEU B CA 1
ATOM 4213 C C . LEU B 1 132 ? -9.211 14.203 -3.342 1 86.19 132 LEU B C 1
ATOM 4215 O O . LEU B 1 132 ? -10.023 14.148 -4.27 1 86.19 132 LEU B O 1
ATOM 4219 N N . THR B 1 133 ? -9.227 13.32 -2.34 1 89.81 133 THR B N 1
ATOM 4220 C CA . THR B 1 133 ? -10.148 12.188 -2.338 1 89.81 133 THR B CA 1
ATOM 4221 C C . THR B 1 133 ? -11.555 12.641 -1.971 1 89.81 133 THR B C 1
ATOM 4223 O O . THR B 1 133 ? -12.492 11.836 -1.961 1 89.81 133 THR B O 1
ATOM 4226 N N . HIS B 1 134 ? -11.758 13.898 -1.659 1 90.62 134 HIS B N 1
ATOM 4227 C CA . HIS B 1 134 ? -13.062 14.383 -1.238 1 90.62 134 HIS B CA 1
ATOM 4228 C C . HIS B 1 134 ? -13.836 14.977 -2.412 1 90.62 134 HIS B C 1
ATOM 4230 O O . HIS B 1 134 ? -14.781 15.742 -2.213 1 90.62 134 HIS B O 1
ATOM 4236 N N . GLY B 1 135 ? -13.312 14.711 -3.654 1 88.06 135 GLY B N 1
ATOM 4237 C CA . GLY B 1 135 ? -14.164 15.133 -4.754 1 88.06 135 GLY B CA 1
ATOM 4238 C C . GLY B 1 135 ? -13.398 15.828 -5.867 1 88.06 135 GLY B C 1
ATOM 4239 O O . GLY B 1 135 ? -14.008 16.344 -6.809 1 88.06 135 GLY B O 1
ATOM 4240 N N . MET B 1 136 ? -12.062 15.797 -5.773 1 87.81 136 MET B N 1
ATOM 4241 C CA . MET B 1 136 ? -11.32 16.375 -6.891 1 87.81 136 MET B CA 1
ATOM 4242 C C . MET B 1 136 ? -11.719 15.727 -8.211 1 87.81 136 MET B C 1
ATOM 4244 O O . MET B 1 136 ? -11.852 14.5 -8.281 1 87.81 136 MET B O 1
ATOM 4248 N N . LYS B 1 137 ? -11.828 16.5 -9.227 1 88.06 137 LYS B N 1
ATOM 4249 C CA . LYS B 1 137 ? -12.383 16.047 -10.5 1 88.06 137 LYS B CA 1
ATOM 4250 C C . LYS B 1 137 ? -11.562 14.898 -11.078 1 88.06 137 LYS B C 1
ATOM 4252 O O . LYS B 1 137 ? -12.117 13.938 -11.625 1 88.06 137 LYS B O 1
ATOM 4257 N N . LEU B 1 138 ? -10.273 14.938 -10.938 1 89.62 138 LEU B N 1
ATOM 4258 C CA . LEU B 1 138 ? -9.398 13.938 -11.547 1 89.62 138 LEU B CA 1
ATOM 4259 C C . LEU B 1 138 ? -9.305 12.695 -10.664 1 89.62 138 LEU B C 1
ATOM 4261 O O . LEU B 1 138 ? -8.82 11.648 -11.102 1 89.62 138 LEU B O 1
ATOM 4265 N N . ASN B 1 139 ? -9.742 12.797 -9.438 1 93.62 139 ASN B N 1
ATOM 4266 C CA . ASN B 1 139 ? -9.75 11.672 -8.508 1 93.62 139 ASN B CA 1
ATOM 4267 C C . ASN B 1 139 ? -10.953 10.758 -8.742 1 93.62 139 ASN B C 1
ATOM 4269 O O . ASN B 1 139 ? -11.953 11.18 -9.328 1 93.62 139 ASN B O 1
ATOM 4273 N N . VAL B 1 140 ? -10.812 9.539 -8.289 1 94.19 140 VAL B N 1
ATOM 4274 C CA . VAL B 1 140 ? -11.898 8.562 -8.414 1 94.19 140 VAL B CA 1
ATOM 4275 C C . VAL B 1 140 ? -13.172 9.133 -7.797 1 94.19 140 VAL B C 1
ATOM 4277 O O . VAL B 1 140 ? -14.273 8.891 -8.305 1 94.19 140 VAL B O 1
ATOM 4280 N N . SER B 1 141 ? -13.07 9.859 -6.715 1 93.94 141 SER B N 1
ATOM 4281 C CA . SER B 1 141 ? -14.234 10.438 -6.051 1 93.94 141 SER B CA 1
ATOM 4282 C C . SER B 1 141 ? -14.953 11.43 -6.957 1 93.94 141 SER B C 1
ATOM 4284 O O . SER B 1 141 ? -16.188 11.469 -6.988 1 93.94 141 SER B O 1
ATOM 4286 N N . GLY B 1 142 ? -14.18 12.258 -7.672 1 94.12 142 GLY B N 1
ATOM 4287 C CA . GLY B 1 142 ? -14.781 13.227 -8.57 1 94.12 142 GLY B CA 1
ATOM 4288 C C . GLY B 1 142 ? -15.352 12.609 -9.828 1 94.12 142 GLY B C 1
ATOM 4289 O O . GLY B 1 142 ? -16.312 13.117 -10.398 1 94.12 142 GLY B O 1
ATOM 4290 N N . LYS B 1 143 ? -14.781 11.547 -10.25 1 93.25 143 LYS B N 1
ATOM 4291 C CA . LYS B 1 143 ? -15.219 10.859 -11.461 1 93.25 143 LYS B CA 1
ATOM 4292 C C . LYS B 1 143 ? -16.5 10.07 -11.211 1 93.25 143 LYS B C 1
ATOM 4294 O O . LYS B 1 143 ? -17.359 9.977 -12.086 1 93.25 143 LYS B O 1
ATOM 4299 N N . LEU B 1 144 ? -16.672 9.531 -10.023 1 95.88 144 LEU B N 1
ATOM 4300 C CA . LEU B 1 144 ? -17.719 8.555 -9.789 1 95.88 144 LEU B CA 1
ATOM 4301 C C . LEU B 1 144 ? -18.938 9.219 -9.156 1 95.88 144 LEU B C 1
ATOM 4303 O O . LEU B 1 144 ? -20.062 8.734 -9.32 1 95.88 144 LEU B O 1
ATOM 4307 N N . TYR B 1 145 ? -18.703 10.328 -8.438 1 97.19 145 TYR B N 1
ATOM 4308 C CA . TYR B 1 145 ? -19.797 10.867 -7.633 1 97.19 145 TYR B CA 1
ATOM 4309 C C . TYR B 1 145 ? -20.062 12.32 -7.98 1 97.19 145 TYR B C 1
ATOM 4311 O O . TYR B 1 145 ? -19.25 12.969 -8.641 1 97.19 145 TYR B O 1
ATOM 4319 N N . GLU B 1 146 ? -21.266 12.781 -7.594 1 97.75 146 GLU B N 1
ATOM 4320 C CA . GLU B 1 146 ? -21.594 14.203 -7.668 1 97.75 146 GLU B CA 1
ATOM 4321 C C . GLU B 1 146 ? -21.062 14.953 -6.445 1 97.75 146 GLU B C 1
ATOM 4323 O O . GLU B 1 146 ? -21.406 14.625 -5.312 1 97.75 146 GLU B O 1
ATOM 4328 N N . VAL B 1 147 ? -20.281 16 -6.668 1 97.31 147 VAL B N 1
ATOM 4329 C CA . VAL B 1 147 ? -19.547 16.625 -5.574 1 97.31 147 VAL B CA 1
ATOM 4330 C C . VAL B 1 147 ? -20.125 17.984 -5.258 1 97.31 147 VAL B C 1
ATOM 4332 O O . VAL B 1 147 ? -20.266 18.828 -6.152 1 97.31 147 VAL B O 1
ATOM 4335 N N . VAL B 1 148 ? -20.5 18.141 -4.051 1 97.19 148 VAL B N 1
ATOM 4336 C CA . VAL B 1 148 ? -20.859 19.422 -3.471 1 97.19 148 VAL B CA 1
ATOM 4337 C C . VAL B 1 148 ? -19.812 19.828 -2.438 1 97.19 148 VAL B C 1
ATOM 4339 O O . VAL B 1 148 ? -19.359 19.016 -1.637 1 97.19 148 VAL B O 1
ATOM 4342 N N . ALA B 1 149 ? -19.406 21.078 -2.496 1 96.25 149 ALA B N 1
ATOM 4343 C CA . ALA B 1 149 ? -18.344 21.5 -1.592 1 96.25 149 ALA B CA 1
ATOM 4344 C C . ALA B 1 149 ? -18.781 22.641 -0.692 1 96.25 149 ALA B C 1
ATOM 4346 O O . ALA B 1 149 ? -19.406 23.594 -1.159 1 96.25 149 ALA B O 1
ATOM 4347 N N . TYR B 1 150 ? -18.578 22.438 0.561 1 96.75 150 TYR B N 1
ATOM 4348 C CA . TYR B 1 150 ? -18.656 23.578 1.453 1 96.75 150 TYR B CA 1
ATOM 4349 C C . TYR B 1 150 ? -17.281 24.25 1.605 1 96.75 150 TYR B C 1
ATOM 4351 O O . TYR B 1 150 ? -16.281 23.734 1.1 1 96.75 150 TYR B O 1
ATOM 4359 N N . GLY B 1 151 ? -17.234 25.422 2.178 1 94.25 151 GLY B N 1
ATOM 4360 C CA . GLY B 1 151 ? -15.992 26.172 2.266 1 94.25 151 GLY B CA 1
ATOM 4361 C C . GLY B 1 151 ? -15.789 26.828 3.615 1 94.25 151 GLY B C 1
ATOM 4362 O O . GLY B 1 151 ? -16.438 26.453 4.598 1 94.25 151 GLY B O 1
ATOM 4363 N N . VAL B 1 152 ? -14.766 27.578 3.641 1 94.44 152 VAL B N 1
ATOM 4364 C CA . VAL B 1 152 ? -14.492 28.375 4.828 1 94.44 152 VAL B CA 1
ATOM 4365 C C . VAL B 1 152 ? -14.906 29.828 4.586 1 94.44 152 VAL B C 1
ATOM 4367 O O . VAL B 1 152 ? -14.93 30.297 3.445 1 94.44 152 VAL B O 1
ATOM 4370 N N . ASP B 1 153 ? -15.305 30.422 5.711 1 92.69 153 ASP B N 1
ATOM 4371 C CA . ASP B 1 153 ? -15.562 31.859 5.656 1 92.69 153 ASP B CA 1
ATOM 4372 C C . ASP B 1 153 ? -14.289 32.625 5.32 1 92.69 153 ASP B C 1
ATOM 4374 O O . ASP B 1 153 ? -13.234 32.375 5.906 1 92.69 153 ASP B O 1
ATOM 4378 N N . GLU B 1 154 ? -14.383 33.562 4.461 1 84.31 154 GLU B N 1
ATOM 4379 C CA . GLU B 1 154 ? -13.203 34.281 3.955 1 84.31 154 GLU B CA 1
ATOM 4380 C C . GLU B 1 154 ? -12.539 35.094 5.055 1 84.31 154 GLU B C 1
ATOM 4382 O O . GLU B 1 154 ? -11.312 35.25 5.07 1 84.31 154 GLU B O 1
ATOM 4387 N N . GLU B 1 155 ? -13.312 35.625 5.863 1 87.94 155 GLU B N 1
ATOM 4388 C CA . GLU B 1 155 ? -12.781 36.5 6.891 1 87.94 155 GLU B CA 1
ATOM 4389 C C . GLU B 1 155 ? -12.227 35.719 8.07 1 87.94 155 GLU B C 1
ATOM 4391 O O . GLU B 1 155 ? -11.102 35.969 8.516 1 87.94 155 GLU B O 1
ATOM 4396 N N . SER B 1 156 ? -12.977 34.75 8.523 1 92.19 156 SER B N 1
ATOM 4397 C CA . SER B 1 156 ? -12.594 34.031 9.742 1 92.19 156 SER B CA 1
ATOM 4398 C C . SER B 1 156 ? -11.695 32.844 9.422 1 92.19 156 SER B C 1
ATOM 4400 O O . SER B 1 156 ? -11.016 32.312 10.305 1 92.19 156 SER B O 1
ATOM 4402 N N . GLY B 1 157 ? -11.734 32.406 8.164 1 92.06 157 GLY B N 1
ATOM 4403 C CA . GLY B 1 157 ? -10.992 31.234 7.777 1 92.06 157 GLY B CA 1
ATOM 4404 C C . GLY B 1 157 ? -11.555 29.953 8.383 1 92.06 157 GLY B C 1
ATOM 4405 O O . GLY B 1 157 ? -10.875 28.922 8.422 1 92.06 157 GLY B O 1
ATOM 4406 N N . ARG B 1 158 ? -12.797 30 8.898 1 95.81 158 ARG B N 1
ATOM 4407 C CA . ARG B 1 158 ? -13.391 28.859 9.594 1 95.81 158 ARG B CA 1
ATOM 4408 C C . ARG B 1 158 ? -14.617 28.344 8.836 1 95.81 158 ARG B C 1
ATOM 4410 O O . ARG B 1 158 ? -15.258 29.094 8.102 1 95.81 158 ARG B O 1
ATOM 4417 N N . VAL B 1 159 ? -14.906 27.094 9.008 1 96.88 159 VAL B N 1
ATOM 4418 C CA . VAL B 1 159 ? -16.109 26.5 8.445 1 96.88 159 VAL B CA 1
ATOM 4419 C C . VAL B 1 159 ? -17.344 27.047 9.164 1 96.88 159 VAL B C 1
ATOM 4421 O O . VAL B 1 159 ? -17.391 27.062 10.398 1 96.88 159 VAL B O 1
ATOM 4424 N N . ASN B 1 160 ? -18.297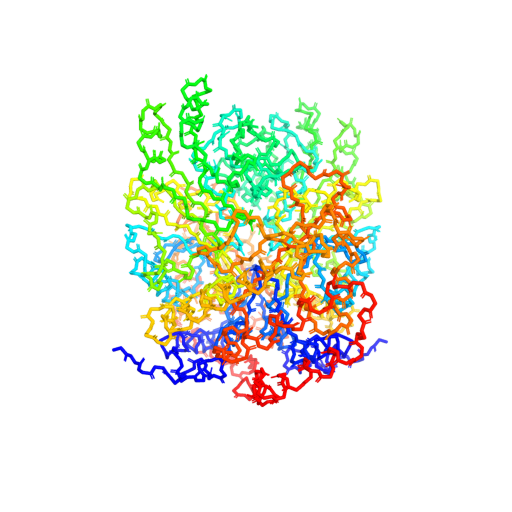 27.562 8.391 1 95.88 160 ASN B N 1
ATOM 4425 C CA . ASN B 1 160 ? -19.562 28.031 8.922 1 95.88 160 ASN B CA 1
ATOM 4426 C C . ASN B 1 160 ? -20.625 26.922 8.875 1 95.88 160 ASN B C 1
ATOM 4428 O O . ASN B 1 160 ? -21.141 26.594 7.805 1 95.88 160 ASN B O 1
ATOM 4432 N N . MET B 1 161 ? -21.047 26.5 10.047 1 97.5 161 MET B N 1
ATOM 4433 C CA . MET B 1 161 ? -21.922 25.328 10.125 1 97.5 161 MET B CA 1
ATOM 4434 C C . MET B 1 161 ? -23.312 25.672 9.586 1 97.5 161 MET B C 1
ATOM 4436 O O . MET B 1 161 ? -24.016 24.781 9.102 1 97.5 161 MET B O 1
ATOM 4440 N N . ASP B 1 162 ? -23.703 26.938 9.617 1 97.25 162 ASP B N 1
ATOM 4441 C CA . ASP B 1 162 ? -24.969 27.328 9.016 1 97.25 162 ASP B CA 1
ATOM 4442 C C . ASP B 1 162 ? -24.938 27.156 7.5 1 97.25 162 ASP B C 1
ATOM 4444 O O . ASP B 1 162 ? -25.922 26.719 6.902 1 97.25 162 ASP B O 1
ATOM 4448 N N . GLU B 1 163 ? -23.844 27.531 6.953 1 96.94 163 GLU B N 1
ATOM 4449 C CA . GLU B 1 163 ? -23.688 27.344 5.516 1 96.94 163 GLU B CA 1
ATOM 4450 C C . GLU B 1 163 ? -23.672 25.859 5.156 1 96.94 163 GLU B C 1
ATOM 4452 O O . GLU B 1 163 ? -24.25 25.453 4.141 1 96.94 163 GLU B O 1
ATOM 4457 N N . VAL B 1 164 ? -23 25.062 5.941 1 98.38 164 VAL B N 1
ATOM 4458 C CA . VAL B 1 164 ? -22.969 23.625 5.734 1 98.38 164 VAL B CA 1
ATOM 4459 C C . VAL B 1 164 ? -24.391 23.062 5.785 1 98.38 164 VAL B C 1
ATOM 4461 O O . VAL B 1 164 ? -24.766 22.25 4.93 1 98.38 164 VAL B O 1
ATOM 4464 N N . ARG B 1 165 ? -25.141 23.516 6.781 1 98.62 165 ARG B N 1
ATOM 4465 C CA . ARG B 1 165 ? -26.516 23.031 6.945 1 98.62 165 ARG B CA 1
ATOM 4466 C C . ARG B 1 165 ? -27.375 23.422 5.746 1 98.62 165 ARG B C 1
ATOM 4468 O O . ARG B 1 165 ? -28.109 22.594 5.211 1 98.62 165 ARG B O 1
ATOM 4475 N N . GLU B 1 166 ? -27.266 24.672 5.367 1 98.56 166 GLU B N 1
ATOM 4476 C CA . GLU B 1 166 ? -28.047 25.156 4.234 1 98.56 166 GLU B CA 1
ATOM 4477 C C . GLU B 1 166 ? -27.75 24.344 2.973 1 98.56 166 GLU B C 1
ATOM 4479 O O . GLU B 1 166 ? -28.656 23.953 2.246 1 98.56 166 GLU B O 1
ATOM 4484 N N . LEU B 1 167 ? -26.5 24.141 2.76 1 98.38 167 LEU B N 1
ATOM 4485 C CA . LEU B 1 167 ? -26.078 23.391 1.586 1 98.38 167 LEU B CA 1
ATOM 4486 C C . LEU B 1 167 ? -26.578 21.953 1.66 1 98.38 167 LEU B C 1
ATOM 4488 O O . LEU B 1 167 ? -27.016 21.391 0.656 1 98.38 167 LEU B O 1
ATOM 4492 N N . ALA B 1 168 ? -26.453 21.312 2.828 1 98.75 168 ALA B N 1
ATOM 4493 C CA . ALA B 1 168 ? -26.906 19.922 3.02 1 98.75 168 ALA B CA 1
ATOM 4494 C C . ALA B 1 168 ? -28.406 19.797 2.779 1 98.75 168 ALA B C 1
ATOM 4496 O O . ALA B 1 168 ? -28.859 18.828 2.166 1 98.75 168 ALA B O 1
ATOM 4497 N N . LEU B 1 169 ? -29.141 20.75 3.273 1 98.69 169 LEU B N 1
ATOM 4498 C CA . LEU B 1 169 ? -30.578 20.734 3.107 1 98.69 169 LEU B CA 1
ATOM 4499 C C . LEU B 1 169 ? -30.969 20.906 1.641 1 98.69 169 LEU B C 1
ATOM 4501 O O . LEU B 1 169 ? -31.906 20.266 1.163 1 98.69 169 LEU B O 1
ATOM 4505 N N . ALA B 1 170 ? -30.219 21.734 0.962 1 98.69 170 ALA B N 1
ATOM 4506 C CA . ALA B 1 170 ? -30.516 22.016 -0.441 1 98.69 170 ALA B CA 1
ATOM 4507 C C . ALA B 1 170 ? -30.109 20.844 -1.331 1 98.69 170 ALA B C 1
ATOM 4509 O O . ALA B 1 170 ? -30.828 20.516 -2.285 1 98.69 170 ALA B O 1
ATOM 4510 N N . GLU B 1 171 ? -28.984 20.203 -1.032 1 98.5 171 GLU B N 1
ATOM 4511 C CA . GLU B 1 171 ? -28.359 19.266 -1.96 1 98.5 171 GLU B CA 1
ATOM 4512 C C . GLU B 1 171 ? -28.672 17.828 -1.566 1 98.5 171 GLU B C 1
ATOM 4514 O O . GLU B 1 171 ? -28.578 16.922 -2.396 1 98.5 171 GLU B O 1
ATOM 4519 N N . LYS B 1 172 ? -28.938 17.562 -0.346 1 98.5 172 LYS B N 1
ATOM 4520 C CA . LYS B 1 172 ? -29.297 16.25 0.189 1 98.5 172 LYS B CA 1
ATOM 4521 C C . LYS B 1 172 ? -28.25 15.195 -0.186 1 98.5 172 LYS B C 1
ATOM 4523 O O . LYS B 1 172 ? -28.578 14.164 -0.764 1 98.5 172 LYS B O 1
ATOM 4528 N N . PRO B 1 173 ? -27.016 15.398 0.236 1 98.75 173 PRO B N 1
ATOM 4529 C CA . PRO B 1 173 ? -25.984 14.398 -0.051 1 98.75 173 PRO B CA 1
ATOM 4530 C C . PRO B 1 173 ? -26.219 13.078 0.674 1 98.75 173 PRO B C 1
ATOM 4532 O O . PRO B 1 173 ? -26.891 13.047 1.71 1 98.75 173 PRO B O 1
ATOM 4535 N N . LYS B 1 174 ? -25.688 12 0.116 1 98.69 174 LYS B N 1
ATOM 4536 C CA . LYS B 1 174 ? -25.734 10.703 0.771 1 98.69 174 LYS B CA 1
ATOM 4537 C C . LYS B 1 174 ? -24.688 10.602 1.881 1 98.69 174 LYS B C 1
ATOM 4539 O O . LYS B 1 174 ? -24.891 9.906 2.877 1 98.69 174 LYS B O 1
ATOM 4544 N N . VAL B 1 175 ? -23.578 11.273 1.687 1 98.81 175 VAL B N 1
ATOM 4545 C CA . VAL B 1 175 ? -22.484 11.297 2.654 1 98.81 175 VAL B CA 1
ATOM 4546 C C . VAL B 1 175 ? -22 12.727 2.844 1 98.81 175 VAL B C 1
ATOM 4548 O O . VAL B 1 175 ? -21.781 13.453 1.867 1 98.81 175 VAL B O 1
ATOM 4551 N N . ILE B 1 176 ? -21.875 13.164 4.047 1 98.88 176 ILE B N 1
ATOM 4552 C CA . ILE B 1 176 ? -21.172 14.391 4.41 1 98.88 176 ILE B CA 1
ATOM 4553 C C . ILE B 1 176 ? -19.781 14.055 4.953 1 98.88 176 ILE B C 1
ATOM 4555 O O . ILE B 1 176 ? -19.656 13.242 5.871 1 98.88 176 ILE B O 1
ATOM 4559 N N . ILE B 1 177 ? -18.75 14.641 4.367 1 98.75 177 ILE B N 1
ATOM 4560 C CA . ILE B 1 177 ? -17.375 14.375 4.727 1 98.75 177 ILE B CA 1
ATOM 4561 C C . ILE B 1 177 ? -16.828 15.523 5.578 1 98.75 177 ILE B C 1
ATOM 4563 O O . ILE B 1 177 ? -16.844 16.688 5.148 1 98.75 177 ILE B O 1
ATOM 4567 N N . ALA B 1 178 ? -16.422 15.211 6.762 1 98.5 178 ALA B N 1
ATOM 4568 C CA . ALA B 1 178 ? -15.711 16.156 7.621 1 98.5 178 ALA B CA 1
ATOM 4569 C C . ALA B 1 178 ? -14.234 15.805 7.719 1 98.5 178 ALA B C 1
ATOM 4571 O O . ALA B 1 178 ? -13.844 14.93 8.492 1 98.5 178 ALA B O 1
ATOM 4572 N N . GLY B 1 179 ? -13.422 16.422 6.965 1 96.81 179 GLY B N 1
ATOM 4573 C CA . GLY B 1 179 ? -11.984 16.219 6.93 1 96.81 179 GLY B CA 1
ATOM 4574 C C . GLY B 1 179 ? -11.25 17.266 6.121 1 96.81 179 GLY B C 1
ATOM 4575 O O . GLY B 1 179 ? -11.859 17.984 5.316 1 96.81 179 GLY B O 1
ATOM 4576 N N . TRP B 1 180 ? -10.008 17.359 6.355 1 96.44 180 TRP B N 1
ATOM 4577 C CA . TRP B 1 180 ? -9.234 18.406 5.684 1 96.44 180 TRP B CA 1
ATOM 4578 C C . TRP B 1 180 ? -7.762 18.031 5.625 1 96.44 180 TRP B C 1
ATOM 4580 O O . TRP B 1 180 ? -7.297 17.188 6.387 1 96.44 180 TRP B O 1
ATOM 4590 N N . SER B 1 181 ? -7.035 18.703 4.684 1 94.88 181 SER B N 1
ATOM 4591 C CA . SER B 1 181 ? -5.586 18.609 4.574 1 94.88 181 SER B CA 1
ATOM 4592 C C . SER B 1 181 ? -4.906 19.906 5.004 1 94.88 181 SER B C 1
ATOM 4594 O O . SER B 1 181 ? -3.736 19.891 5.395 1 94.88 181 SER B O 1
ATOM 4596 N N . ALA B 1 182 ? -5.609 21.031 4.832 1 95.31 182 ALA B N 1
ATOM 4597 C CA . ALA B 1 182 ? -5.055 22.344 5.129 1 95.31 182 ALA B CA 1
ATOM 4598 C C . ALA B 1 182 ? -6.086 23.219 5.836 1 95.31 182 ALA B C 1
ATOM 4600 O O . ALA B 1 182 ? -6.664 24.125 5.223 1 95.31 182 ALA B O 1
ATOM 4601 N N . TYR B 1 183 ? -6.379 22.984 7.055 1 95.88 183 TYR B N 1
ATOM 4602 C CA . TYR B 1 183 ? -7.277 23.672 7.965 1 95.88 183 TYR B CA 1
ATOM 4603 C C . TYR B 1 183 ? -6.688 23.75 9.367 1 95.88 183 TYR B C 1
ATOM 4605 O O . TYR B 1 183 ? -6.113 22.781 9.859 1 95.88 183 TYR B O 1
ATOM 4613 N N . THR B 1 184 ? -6.758 24.859 9.992 1 97.44 184 THR B N 1
ATOM 4614 C CA . THR B 1 184 ? -5.941 25.062 11.18 1 97.44 184 THR B CA 1
ATOM 4615 C C . THR B 1 184 ? -6.809 25.094 12.438 1 97.44 184 THR B C 1
ATOM 4617 O O . THR B 1 184 ? -6.336 25.453 13.516 1 97.44 184 THR B O 1
ATOM 4620 N N . ARG B 1 185 ? -8.102 24.797 12.273 1 97.81 185 ARG B N 1
ATOM 4621 C CA . ARG B 1 185 ? -9.023 24.812 13.406 1 97.81 185 ARG B CA 1
ATOM 4622 C C . ARG B 1 185 ? -9.711 23.469 13.578 1 97.81 185 ARG B C 1
ATOM 4624 O O . ARG B 1 185 ? -9.484 22.547 12.789 1 97.81 185 ARG B O 1
ATOM 4631 N N . GLN B 1 186 ? -10.43 23.297 14.664 1 98.06 186 GLN B N 1
ATOM 4632 C CA . GLN B 1 186 ? -11.164 22.062 14.914 1 98.06 186 GLN B CA 1
ATOM 4633 C C . GLN B 1 186 ? -12.555 22.109 14.281 1 98.06 186 GLN B C 1
ATOM 4635 O O . GLN B 1 186 ? -13.188 23.172 14.234 1 98.06 186 GLN B O 1
ATOM 4640 N N . LEU B 1 187 ? -12.984 21.031 13.734 1 98.06 187 LEU B N 1
ATOM 4641 C CA . LEU B 1 187 ? -14.336 20.922 13.195 1 98.06 187 LEU B CA 1
ATOM 4642 C C . LEU B 1 187 ? -15.328 20.531 14.289 1 98.06 187 LEU B C 1
ATOM 4644 O O . LEU B 1 187 ? -14.953 19.859 15.258 1 98.06 187 LEU B O 1
ATOM 4648 N N . ASP B 1 188 ? -16.562 20.984 14.148 1 98.19 188 ASP B N 1
ATOM 4649 C CA . ASP B 1 188 ? -17.641 20.672 15.078 1 98.19 188 ASP B CA 1
ATOM 4650 C C . ASP B 1 188 ? -18.359 19.391 14.672 1 98.19 188 ASP B C 1
ATOM 4652 O O . ASP B 1 188 ? -19.438 19.438 14.094 1 98.19 188 ASP B O 1
ATOM 4656 N N . PHE B 1 189 ? -17.859 18.219 15.125 1 98.75 189 PHE B N 1
ATOM 4657 C CA . PHE B 1 189 ? -18.359 16.922 14.672 1 98.75 189 PHE B CA 1
ATOM 4658 C C . PHE B 1 189 ? -19.797 16.719 15.133 1 98.75 189 PHE B C 1
ATOM 4660 O O . PHE B 1 189 ? -20.594 16.078 14.438 1 98.75 189 PHE B O 1
ATOM 4667 N N . ALA B 1 190 ? -20.125 17.203 16.328 1 98.69 190 ALA B N 1
ATOM 4668 C CA . ALA B 1 190 ? -21.5 17.078 16.812 1 98.69 190 ALA B CA 1
ATOM 4669 C C . ALA B 1 190 ? -22.469 17.781 15.883 1 98.69 190 ALA B C 1
ATOM 4671 O O . ALA B 1 190 ? -23.531 17.234 15.547 1 98.69 190 ALA B O 1
ATOM 4672 N N . SER B 1 191 ? -22.156 19 15.508 1 98.75 191 SER B N 1
ATOM 4673 C CA . SER B 1 191 ? -23 19.75 14.578 1 98.75 191 SER B CA 1
ATOM 4674 C C . SER B 1 191 ? -23.062 19.047 13.219 1 98.75 191 SER B C 1
ATOM 4676 O O . SER B 1 191 ? -24.125 19.016 12.594 1 98.75 191 SER B O 1
ATOM 4678 N N . PHE B 1 192 ? -21.953 18.547 12.703 1 98.88 192 PHE B N 1
ATOM 4679 C CA . PHE B 1 192 ? -21.969 17.797 11.453 1 98.88 192 PHE B CA 1
ATOM 4680 C C . PHE B 1 192 ? -22.922 16.609 11.539 1 98.88 192 PHE B C 1
ATOM 4682 O O . PHE B 1 192 ? -23.641 16.328 10.586 1 98.88 192 PHE B O 1
ATOM 4689 N N . ARG B 1 193 ? -22.891 15.93 12.695 1 98.81 193 ARG B N 1
ATOM 4690 C CA . ARG B 1 193 ? -23.766 14.773 12.875 1 98.81 193 ARG B CA 1
ATOM 4691 C C . ARG B 1 193 ? -25.234 15.195 12.859 1 98.81 193 ARG B C 1
ATOM 4693 O O . ARG B 1 193 ? -26.062 14.531 12.234 1 98.81 193 ARG B O 1
ATOM 4700 N N . GLU B 1 194 ? -25.531 16.266 13.531 1 98.81 194 GLU B N 1
ATOM 4701 C CA . GLU B 1 194 ? -26.906 16.781 13.539 1 98.81 194 GLU B CA 1
ATOM 4702 C C . GLU B 1 194 ? -27.391 17.062 12.125 1 98.81 194 GLU B C 1
ATOM 4704 O O . GLU B 1 194 ? -28.516 16.719 11.766 1 98.81 194 GLU B O 1
ATOM 4709 N N . ILE B 1 195 ? -26.578 17.703 11.344 1 98.88 195 ILE B N 1
ATOM 4710 C CA . ILE B 1 195 ? -26.922 18.062 9.969 1 98.88 195 ILE B CA 1
ATOM 4711 C C . ILE B 1 195 ? -27.094 16.797 9.141 1 98.88 195 ILE B C 1
ATOM 4713 O O . ILE B 1 195 ? -28.047 16.688 8.359 1 98.88 195 ILE B O 1
ATOM 4717 N N . ALA B 1 196 ? -26.172 15.812 9.297 1 98.88 196 ALA B N 1
ATOM 4718 C CA . ALA B 1 196 ? -26.266 14.547 8.578 1 98.88 196 ALA B CA 1
ATOM 4719 C C . ALA B 1 196 ? -27.594 13.844 8.891 1 98.88 196 ALA B C 1
ATOM 4721 O O . ALA B 1 196 ? -28.281 13.367 7.98 1 98.88 196 ALA B O 1
ATOM 4722 N N . ASP B 1 197 ? -27.953 13.82 10.18 1 98.75 197 ASP B N 1
ATOM 4723 C CA . ASP B 1 197 ? -29.203 13.188 10.586 1 98.75 197 ASP B CA 1
ATOM 4724 C C . ASP B 1 197 ? -30.406 13.914 9.984 1 98.75 197 ASP B C 1
ATOM 4726 O O . ASP B 1 197 ? -31.375 13.273 9.57 1 98.75 197 ASP B O 1
ATOM 4730 N N . GLU B 1 198 ? -30.281 15.195 9.961 1 98.62 198 GLU B N 1
ATOM 4731 C CA . GLU B 1 198 ? -31.391 16.016 9.453 1 98.62 198 GLU B CA 1
ATOM 4732 C C . GLU B 1 198 ? -31.688 15.695 7.996 1 98.62 198 GLU B C 1
ATOM 4734 O O . GLU B 1 198 ? -32.844 15.711 7.574 1 98.62 198 GLU B O 1
ATOM 4739 N N . VAL B 1 199 ? -30.734 15.383 7.211 1 98.62 199 VAL B N 1
ATOM 4740 C CA . VAL B 1 199 ? -30.953 15.188 5.781 1 98.62 199 VAL B CA 1
ATOM 4741 C C . VAL B 1 199 ? -30.859 13.703 5.445 1 98.62 199 VAL B C 1
ATOM 4743 O O . VAL B 1 199 ? -30.953 13.312 4.277 1 98.62 199 VAL B O 1
ATOM 4746 N N . GLY B 1 200 ? -30.625 12.828 6.418 1 98.5 200 GLY B N 1
ATOM 4747 C CA . GLY B 1 200 ? -30.547 11.391 6.211 1 98.5 200 GLY B CA 1
ATOM 4748 C C . GLY B 1 200 ? -29.234 10.938 5.613 1 98.5 200 GLY B C 1
ATOM 4749 O O . GLY B 1 200 ? -29.188 9.93 4.898 1 98.5 200 GLY B O 1
ATOM 4750 N N . ALA B 1 201 ? -28.125 11.648 5.844 1 98.88 201 ALA B N 1
ATOM 4751 C CA . ALA B 1 201 ? -26.812 11.328 5.301 1 98.88 201 ALA B CA 1
ATOM 4752 C C . ALA B 1 201 ? -25.969 10.555 6.312 1 98.88 201 ALA B C 1
ATOM 4754 O O . ALA B 1 201 ? -26.25 10.594 7.516 1 98.88 201 ALA B O 1
ATOM 4755 N N . TYR B 1 202 ? -24.984 9.773 5.805 1 98.88 202 TYR B N 1
ATOM 4756 C CA . TYR B 1 202 ? -23.891 9.305 6.656 1 98.88 202 TYR B CA 1
ATOM 4757 C C . TYR B 1 202 ? -22.922 10.438 6.969 1 98.88 202 TYR B C 1
ATOM 4759 O O . TYR B 1 202 ? -22.641 11.273 6.105 1 98.88 202 TYR B O 1
ATOM 4767 N N . LEU B 1 203 ? -22.406 10.484 8.164 1 98.94 203 LEU B N 1
ATOM 4768 C CA . LEU B 1 203 ? -21.25 11.32 8.484 1 98.94 203 LEU B CA 1
ATOM 4769 C C . LEU B 1 203 ? -19.969 10.516 8.422 1 98.94 203 LEU B C 1
ATOM 4771 O O . LEU B 1 203 ? -19.797 9.547 9.164 1 98.94 203 LEU B O 1
ATOM 4775 N N . TRP B 1 204 ? -19.109 10.875 7.539 1 98.94 204 TRP B N 1
ATOM 4776 C CA . TRP B 1 204 ? -17.766 10.32 7.387 1 98.94 204 TRP B CA 1
ATOM 4777 C C . TRP B 1 204 ? -16.703 11.352 7.77 1 98.94 204 TRP B C 1
ATOM 4779 O O . TRP B 1 204 ? -16.641 12.438 7.184 1 98.94 204 TRP B O 1
ATOM 4789 N N . VAL B 1 205 ? -15.883 11.016 8.773 1 98.94 205 VAL B N 1
ATOM 4790 C CA . VAL B 1 205 ? -14.805 11.906 9.172 1 98.94 205 VAL B CA 1
ATOM 4791 C C . VAL B 1 205 ? -13.469 11.344 8.703 1 98.94 205 VAL B C 1
ATOM 4793 O O . VAL B 1 205 ? -13.125 10.203 9.016 1 98.94 205 VAL B O 1
ATOM 4796 N N . ASP B 1 206 ? -12.727 12.117 7.91 1 98.62 206 ASP B N 1
ATOM 4797 C CA . ASP B 1 206 ? -11.336 11.836 7.57 1 98.62 206 ASP B CA 1
ATOM 4798 C C . ASP B 1 206 ? -10.383 12.516 8.555 1 98.62 206 ASP B C 1
ATOM 4800 O O . ASP B 1 206 ? -10.102 13.711 8.43 1 98.62 206 ASP B O 1
ATOM 4804 N N . MET B 1 207 ? -9.812 11.773 9.477 1 98.44 207 MET B N 1
ATOM 4805 C CA . MET B 1 207 ? -9.008 12.414 10.508 1 98.44 207 MET B CA 1
ATOM 4806 C C . MET B 1 207 ? -7.52 12.203 10.25 1 98.44 207 MET B C 1
ATOM 4808 O O . MET B 1 207 ? -6.711 12.242 11.188 1 98.44 207 MET B O 1
ATOM 4812 N N . ALA B 1 208 ? -7.102 11.953 9 1 98.06 208 ALA B N 1
ATOM 4813 C CA . ALA B 1 208 ? -5.738 11.617 8.609 1 98.06 208 ALA B CA 1
ATOM 4814 C C . ALA B 1 208 ? -4.73 12.555 9.266 1 98.06 208 ALA B C 1
ATOM 4816 O O . ALA B 1 208 ? -3.701 12.109 9.781 1 98.06 208 ALA B O 1
ATOM 4817 N N . HIS B 1 209 ? -5.043 13.812 9.297 1 98.19 209 HIS B N 1
ATOM 4818 C CA . HIS B 1 209 ? -4.07 14.805 9.742 1 98.19 209 HIS B CA 1
ATOM 4819 C C . HIS B 1 209 ? -4.023 14.883 11.266 1 98.19 209 HIS B C 1
ATOM 4821 O O . HIS B 1 209 ? -2.979 15.188 11.844 1 98.19 209 HIS B O 1
ATOM 4827 N N . PHE B 1 210 ? -5.156 14.648 11.945 1 98.56 210 PHE B N 1
ATOM 4828 C CA . PHE B 1 210 ? -5.176 14.984 13.359 1 98.56 210 PHE B CA 1
ATOM 4829 C C . PHE B 1 210 ? -5.41 13.742 14.211 1 98.56 210 PHE B C 1
ATOM 4831 O O . PHE B 1 210 ? -5.734 13.844 15.398 1 98.56 210 PHE B O 1
ATOM 4838 N N . ALA B 1 211 ? -5.234 12.562 13.68 1 98.81 211 ALA B N 1
ATOM 4839 C CA . ALA B 1 211 ? -5.473 11.305 14.375 1 98.81 211 ALA B CA 1
ATOM 4840 C C . ALA B 1 211 ? -4.617 11.203 15.633 1 98.81 211 ALA B C 1
ATOM 4842 O O . ALA B 1 211 ? -5.078 10.703 16.672 1 98.81 211 ALA B O 1
ATOM 4843 N N . GLY B 1 212 ? -3.373 11.602 15.516 1 98.81 212 GLY B N 1
ATOM 4844 C CA . GLY B 1 212 ? -2.514 11.57 16.688 1 98.81 212 GLY B CA 1
ATOM 4845 C C . GLY B 1 212 ? -3.012 12.445 17.828 1 98.81 212 GLY B C 1
ATOM 4846 O O . GLY B 1 212 ? -2.932 12.062 18.984 1 98.81 212 GLY B O 1
ATOM 4847 N N . LEU B 1 213 ? -3.5 13.633 17.484 1 98.88 213 LEU B N 1
ATOM 4848 C CA . LEU B 1 213 ? -4.047 14.531 18.5 1 98.88 213 LEU B CA 1
ATOM 4849 C C . LEU B 1 213 ? -5.27 13.914 19.172 1 98.88 213 LEU B C 1
ATOM 4851 O O . LEU B 1 213 ? -5.445 14.039 20.391 1 98.88 213 LEU B O 1
ATOM 4855 N N . VAL B 1 214 ? -6.098 13.25 18.391 1 98.88 214 VAL B N 1
ATOM 4856 C CA . VAL B 1 214 ? -7.27 12.57 18.922 1 98.88 214 VAL B CA 1
ATOM 4857 C C . VAL B 1 214 ? -6.828 11.445 19.859 1 98.88 214 VAL B C 1
ATOM 4859 O O . VAL B 1 214 ? -7.352 11.305 20.969 1 98.88 214 VAL B O 1
ATOM 4862 N N . ALA B 1 215 ? -5.859 10.641 19.422 1 98.75 215 ALA B N 1
ATOM 4863 C CA . ALA B 1 215 ? -5.355 9.523 20.219 1 98.75 215 ALA B CA 1
ATOM 4864 C C . ALA B 1 215 ? -4.832 10.008 21.562 1 98.75 215 ALA B C 1
ATOM 4866 O O . ALA B 1 215 ? -4.973 9.32 22.578 1 98.75 215 ALA B O 1
ATOM 4867 N N . ALA B 1 216 ? -4.297 11.211 21.609 1 98.5 216 ALA B N 1
ATOM 4868 C CA . ALA B 1 216 ? -3.688 11.773 22.812 1 98.5 216 ALA B CA 1
ATOM 4869 C C . ALA B 1 216 ? -4.723 12.492 23.672 1 98.5 216 ALA B C 1
ATOM 4871 O O . ALA B 1 216 ? -4.406 12.969 24.766 1 98.5 216 ALA B O 1
ATOM 4872 N N . GLY B 1 217 ? -5.965 12.586 23.188 1 98.38 217 GLY B N 1
ATOM 4873 C CA . GLY B 1 217 ? -7.023 13.273 23.906 1 98.38 217 GLY B CA 1
ATOM 4874 C C . GLY B 1 217 ? -6.902 14.789 23.844 1 98.38 217 GLY B C 1
ATOM 4875 O O . GLY B 1 217 ? -7.426 15.492 24.703 1 98.38 217 GLY B O 1
ATOM 4876 N N . LEU B 1 218 ? -6.215 15.305 22.828 1 98.75 218 LEU B N 1
ATOM 4877 C CA . LEU B 1 218 ? -5.938 16.734 22.734 1 98.75 218 LEU B CA 1
ATOM 4878 C C . LEU B 1 218 ? -6.691 17.359 21.562 1 98.75 218 LEU B C 1
ATOM 4880 O O . LEU B 1 218 ? -6.41 18.5 21.172 1 98.75 218 LEU B O 1
ATOM 4884 N N . HIS B 1 219 ? -7.594 16.703 20.984 1 98.69 219 HIS B N 1
ATOM 4885 C CA . HIS B 1 219 ? -8.5 17.078 19.906 1 98.69 219 HIS B CA 1
ATOM 4886 C C . HIS B 1 219 ? -9.844 16.375 20.031 1 98.69 219 HIS B C 1
ATOM 4888 O O . HIS B 1 219 ? -9.906 15.234 20.5 1 98.69 219 HIS B O 1
ATOM 4894 N N . PRO B 1 220 ? -10.977 17.031 19.641 1 98.56 220 PRO B N 1
ATOM 4895 C CA . PRO B 1 220 ? -12.25 16.312 19.703 1 98.56 220 PRO B CA 1
ATOM 4896 C C . PRO B 1 220 ? -12.195 14.969 18.969 1 98.56 220 PRO B C 1
ATOM 4898 O O . PRO B 1 220 ? -11.609 14.875 17.891 1 98.56 220 PRO B O 1
ATOM 4901 N N . ASN B 1 221 ? -12.719 13.945 19.641 1 98.75 221 ASN B N 1
ATOM 4902 C CA . ASN B 1 221 ? -12.828 12.617 19.047 1 98.75 221 ASN B CA 1
ATOM 4903 C C . ASN B 1 221 ? -14.047 12.516 18.125 1 98.75 221 ASN B C 1
ATOM 4905 O O . ASN B 1 221 ? -15.18 12.688 18.578 1 98.75 221 ASN B O 1
ATOM 4909 N N . PRO B 1 222 ? -13.836 12.227 16.875 1 98.88 222 PRO B N 1
ATOM 4910 C CA . PRO B 1 222 ? -14.984 12.148 15.961 1 98.88 222 PRO B CA 1
ATOM 4911 C C . PRO B 1 222 ? -15.773 10.859 16.125 1 98.88 222 PRO B C 1
ATOM 4913 O O . PRO B 1 222 ? -16.922 10.758 15.656 1 98.88 222 PRO B O 1
ATOM 4916 N N . VAL B 1 223 ? -15.242 9.836 16.75 1 98.81 223 VAL B N 1
ATOM 4917 C CA . VAL B 1 223 ? -15.75 8.469 16.734 1 98.81 223 VAL B CA 1
ATOM 4918 C C . VAL B 1 223 ? -17.156 8.438 17.328 1 98.81 223 VAL B C 1
ATOM 4920 O O . VAL B 1 223 ? -18.047 7.77 16.781 1 98.81 223 VAL B O 1
ATOM 4923 N N . PRO B 1 224 ? -17.469 9.188 18.438 1 98.62 224 PRO B N 1
ATOM 4924 C CA . PRO B 1 224 ? -18.812 9.141 19 1 98.62 224 PRO B CA 1
ATOM 4925 C C . PRO B 1 224 ? -19.859 9.75 18.062 1 98.62 224 PRO B C 1
ATOM 4927 O O . PRO B 1 224 ? -21.062 9.516 18.25 1 98.62 224 PRO B O 1
ATOM 4930 N N . HIS B 1 225 ? -19.484 10.539 17.078 1 98.81 225 HIS B N 1
ATOM 4931 C CA . HIS B 1 225 ? -20.422 11.273 16.234 1 98.81 225 HIS B CA 1
ATOM 4932 C C . HIS B 1 225 ? -20.531 10.641 14.844 1 98.81 225 HIS B C 1
ATOM 4934 O O . HIS B 1 225 ? -21.609 10.617 14.25 1 98.81 225 HIS B O 1
ATOM 4940 N N . ALA B 1 226 ? -19.406 10.164 14.266 1 98.88 226 ALA B N 1
ATOM 4941 C CA . ALA B 1 226 ? -19.312 9.758 12.867 1 98.88 226 ALA B CA 1
ATOM 4942 C C . ALA B 1 226 ? -19.828 8.336 12.68 1 98.88 226 ALA B C 1
ATOM 4944 O O . ALA B 1 226 ? -19.688 7.488 13.562 1 98.88 226 ALA B O 1
ATOM 4945 N N . HIS B 1 227 ? -20.406 8.039 11.547 1 98.88 227 HIS B N 1
ATOM 4946 C CA . HIS B 1 227 ? -20.719 6.668 11.164 1 98.88 227 HIS B CA 1
ATOM 4947 C C . HIS B 1 227 ? -19.453 5.902 10.789 1 98.88 227 HIS B C 1
ATOM 4949 O O . HIS B 1 227 ? -19.359 4.703 11.039 1 98.88 227 HIS B O 1
ATOM 4955 N N . VAL B 1 228 ? -18.562 6.59 10.172 1 98.94 228 VAL B N 1
ATOM 4956 C CA . VAL B 1 228 ? -17.281 6.047 9.734 1 98.94 228 VAL B CA 1
ATOM 4957 C C . VAL B 1 228 ? -16.188 7.09 9.938 1 98.94 228 VAL B C 1
ATOM 4959 O O . VAL B 1 228 ? -16.406 8.281 9.719 1 98.94 228 VAL B O 1
ATOM 4962 N N . VAL B 1 229 ? -15.016 6.648 10.391 1 98.94 229 VAL B N 1
ATOM 4963 C CA . VAL B 1 229 ? -13.805 7.461 10.484 1 98.94 229 VAL B CA 1
ATOM 4964 C C . VAL B 1 229 ? -12.664 6.773 9.742 1 98.94 229 VAL B C 1
ATOM 4966 O O . VAL B 1 229 ? -12.391 5.594 9.969 1 98.94 229 VAL B O 1
ATOM 4969 N N . SER B 1 230 ? -12.047 7.434 8.789 1 98.88 230 SER B N 1
ATOM 4970 C CA . SER B 1 230 ? -10.859 6.918 8.109 1 98.88 230 SER B CA 1
ATOM 4971 C C . SER B 1 230 ? -9.625 7.719 8.492 1 98.88 230 SER B C 1
ATOM 4973 O O . SER B 1 230 ? -9.727 8.859 8.945 1 98.88 230 SER B O 1
ATOM 4975 N N . SER B 1 231 ? -8.461 7.074 8.336 1 98.69 231 SER B N 1
ATOM 4976 C CA . SER B 1 231 ? -7.23 7.785 8.68 1 98.69 231 SER B CA 1
ATOM 4977 C C . SER B 1 231 ? -6.012 7.125 8.047 1 98.69 231 SER B C 1
ATOM 4979 O O . SER B 1 231 ? -6.113 6.031 7.484 1 98.69 231 SER B O 1
ATOM 4981 N N . THR B 1 232 ? -4.922 7.812 8.031 1 97.88 232 THR B N 1
ATOM 4982 C CA . THR B 1 232 ? -3.59 7.254 7.828 1 97.88 232 THR B CA 1
ATOM 4983 C C . THR B 1 232 ? -2.873 7.062 9.164 1 97.88 232 THR B C 1
ATOM 4985 O O . THR B 1 232 ? -3.387 7.457 10.211 1 97.88 232 THR B O 1
ATOM 4988 N N . VAL B 1 233 ? -1.68 6.484 9.109 1 98.19 233 VAL B N 1
ATOM 4989 C CA . VAL B 1 233 ? -0.983 6.207 10.367 1 98.19 233 VAL B CA 1
ATOM 4990 C C . VAL B 1 233 ? 0.347 6.957 10.391 1 98.19 233 VAL B C 1
ATOM 4992 O O . VAL B 1 233 ? 1.043 6.961 11.414 1 98.19 233 VAL B O 1
ATOM 4995 N N . HIS B 1 234 ? 0.721 7.652 9.32 1 97 234 HIS B N 1
ATOM 4996 C CA . HIS B 1 234 ? 2.096 8.125 9.219 1 97 234 HIS B CA 1
ATOM 4997 C C . HIS B 1 234 ? 2.186 9.625 9.5 1 97 234 HIS B C 1
ATOM 4999 O O . HIS B 1 234 ? 3.281 10.188 9.547 1 97 234 HIS B O 1
ATOM 5005 N N . LYS B 1 235 ? 1.096 10.359 9.625 1 97.94 235 LYS B N 1
ATOM 5006 C CA . LYS B 1 235 ? 1.147 11.797 9.883 1 97.94 235 LYS B CA 1
ATOM 5007 C C . LYS B 1 235 ? 1.348 12.086 11.367 1 97.94 235 LYS B C 1
ATOM 5009 O O . LYS B 1 235 ? 2.391 11.75 11.938 1 97.94 235 LYS B O 1
ATOM 5014 N N . THR B 1 236 ? 0.346 12.484 12.094 1 98.62 236 THR B N 1
ATOM 5015 C CA . THR B 1 236 ? 0.501 12.828 13.508 1 98.62 236 THR B CA 1
ATOM 5016 C C . THR B 1 236 ? 0.647 11.578 14.359 1 98.62 236 THR B C 1
ATOM 5018 O O . THR B 1 236 ? 1.206 11.633 15.461 1 98.62 236 THR B O 1
ATOM 5021 N N . LEU B 1 237 ? 0.251 10.383 13.867 1 98.5 237 LEU B N 1
ATOM 5022 C CA . LEU B 1 237 ? 0.427 9.141 14.609 1 98.5 237 LEU B CA 1
ATOM 5023 C C . LEU B 1 237 ? 1.874 8.664 14.531 1 98.5 237 LEU B C 1
ATOM 5025 O O . LEU B 1 237 ? 2.32 7.891 15.383 1 98.5 237 LEU B O 1
ATOM 5029 N N . GLY B 1 238 ? 2.578 9.047 13.469 1 98 238 GLY B N 1
ATOM 5030 C CA . GLY B 1 238 ? 4.008 8.789 13.367 1 98 238 GLY B CA 1
ATOM 5031 C C . GLY B 1 238 ? 4.336 7.34 13.078 1 98 238 GLY B C 1
ATOM 5032 O O . GLY B 1 238 ? 5.383 6.84 13.492 1 98 238 GLY B O 1
ATOM 5033 N N . GLY B 1 239 ? 3.428 6.613 12.516 1 98.19 239 GLY B N 1
ATOM 5034 C CA . GLY B 1 239 ? 3.645 5.219 12.172 1 98.19 239 GLY B CA 1
ATOM 5035 C C . GLY B 1 239 ? 3.984 5.016 10.703 1 98.19 239 GLY B C 1
ATOM 5036 O O . GLY B 1 239 ? 4.516 5.918 10.055 1 98.19 239 GLY B O 1
ATOM 5037 N N . PRO B 1 240 ? 3.801 3.805 10.211 1 98.25 240 PRO B N 1
ATOM 5038 C CA . PRO B 1 240 ? 4.113 3.521 8.812 1 98.25 240 PRO B CA 1
ATOM 5039 C C . PRO B 1 240 ? 3.109 4.141 7.844 1 98.25 240 PRO B C 1
ATOM 5041 O O . PRO B 1 240 ? 1.971 4.422 8.227 1 98.25 240 PRO B O 1
ATOM 5044 N N . ARG B 1 241 ? 3.518 4.371 6.609 1 97.38 241 ARG B N 1
ATOM 5045 C CA . ARG B 1 241 ? 2.576 4.75 5.559 1 97.38 241 ARG B CA 1
ATOM 5046 C C . ARG B 1 241 ? 1.52 3.668 5.355 1 97.38 241 ARG B C 1
ATOM 5048 O O . ARG B 1 241 ? 1.844 2.535 4.996 1 97.38 241 ARG B O 1
ATOM 5055 N N . SER B 1 242 ? 0.337 3.949 5.594 1 97.94 242 SER B N 1
ATOM 5056 C CA . SER B 1 242 ? -0.792 3.025 5.562 1 97.94 242 SER B CA 1
ATOM 5057 C C . SER B 1 242 ? -2.094 3.729 5.93 1 97.94 242 SER B C 1
ATOM 5059 O O . SER B 1 242 ? -2.113 4.945 6.129 1 97.94 242 SER B O 1
ATOM 5061 N N . GLY B 1 243 ? -3.209 3.002 5.934 1 98.44 243 GLY B N 1
ATOM 5062 C CA . GLY B 1 243 ? -4.5 3.547 6.324 1 98.44 243 GLY B CA 1
ATOM 5063 C C . GLY B 1 243 ? -5.301 2.607 7.207 1 98.44 243 GLY B C 1
ATOM 5064 O O . GLY B 1 243 ? -4.922 1.449 7.398 1 98.44 243 GLY B O 1
ATOM 5065 N N . PHE B 1 244 ? -6.309 3.111 7.82 1 98.94 244 PHE B N 1
ATOM 5066 C CA . PHE B 1 244 ? -7.262 2.307 8.578 1 98.94 244 PHE B CA 1
ATOM 5067 C C . PHE B 1 244 ? -8.633 2.979 8.617 1 98.94 244 PHE B C 1
ATOM 5069 O O . PHE B 1 244 ? -8.758 4.152 8.25 1 98.94 244 PHE B O 1
ATOM 5076 N N . ILE B 1 245 ? -9.648 2.205 8.945 1 98.94 245 ILE B N 1
ATOM 5077 C CA . ILE B 1 245 ? -11.031 2.666 9 1 98.94 245 ILE B CA 1
ATOM 5078 C C . ILE B 1 245 ? -11.664 2.246 10.328 1 98.94 245 ILE B C 1
ATOM 5080 O O . ILE B 1 245 ? -11.516 1.101 10.758 1 98.94 245 ILE B O 1
ATOM 5084 N N . LEU B 1 246 ? -12.266 3.158 10.992 1 98.94 246 LEU B N 1
ATOM 5085 C CA . LEU B 1 246 ? -13.133 2.904 12.133 1 98.94 246 LEU B CA 1
ATOM 5086 C C . LEU B 1 246 ? -14.602 3.098 11.758 1 98.94 246 LEU B C 1
ATOM 5088 O O . LEU B 1 246 ? -14.93 3.98 10.961 1 98.94 246 LEU B O 1
ATOM 5092 N N . CYS B 1 247 ? -15.484 2.281 12.344 1 98.88 247 CYS B N 1
ATOM 5093 C CA . CYS B 1 247 ? -16.891 2.479 12.039 1 98.88 247 CYS B CA 1
ATOM 5094 C C . CYS B 1 247 ? -17.781 1.893 13.133 1 98.88 247 CYS B C 1
ATOM 5096 O O . CYS B 1 247 ? -17.281 1.188 14.023 1 98.88 247 CYS B O 1
ATOM 5098 N N . VAL B 1 248 ? -19.016 2.24 13.102 1 98.81 248 VAL B N 1
ATOM 5099 C CA . VAL B 1 248 ? -20.031 1.678 14 1 98.81 248 VAL B CA 1
ATOM 5100 C C . VAL B 1 248 ? -20.25 0.207 13.664 1 98.81 248 VAL B C 1
ATOM 5102 O O . VAL B 1 248 ? -19.953 -0.234 12.547 1 98.81 248 VAL B O 1
ATOM 5105 N N . GLU B 1 249 ? -20.781 -0.491 14.57 1 98.5 249 GLU B N 1
ATOM 5106 C CA . GLU B 1 249 ? -20.969 -1.934 14.453 1 98.5 249 GLU B CA 1
ATOM 5107 C C . GLU B 1 249 ? -21.828 -2.283 13.242 1 98.5 249 GLU B C 1
ATOM 5109 O O . GLU B 1 249 ? -21.562 -3.268 12.547 1 98.5 249 GLU B O 1
ATOM 5114 N N . ASP B 1 250 ? -22.781 -1.483 12.93 1 98.31 250 ASP B N 1
ATOM 5115 C CA . ASP B 1 250 ? -23.766 -1.773 11.883 1 98.31 250 ASP B CA 1
ATOM 5116 C C . ASP B 1 250 ? -23.109 -1.734 10.5 1 98.31 250 ASP B C 1
ATOM 5118 O O . ASP B 1 250 ? -23.641 -2.307 9.547 1 98.31 250 ASP B O 1
ATOM 5122 N N . LEU B 1 251 ? -21.969 -1.062 10.406 1 98.69 251 LEU B N 1
ATOM 5123 C CA . LEU B 1 251 ? -21.344 -0.881 9.102 1 98.69 251 LEU B CA 1
ATOM 5124 C C . LEU B 1 251 ? -20.156 -1.811 8.93 1 98.69 251 LEU B C 1
ATOM 5126 O O . LEU B 1 251 ? -19.516 -1.835 7.871 1 98.69 251 LEU B O 1
ATOM 5130 N N . LYS B 1 252 ? -19.828 -2.627 9.938 1 98.5 252 LYS B N 1
ATOM 5131 C CA . LYS B 1 252 ? -18.594 -3.418 9.977 1 98.5 252 LYS B CA 1
ATOM 5132 C C . LYS B 1 252 ? -18.5 -4.34 8.766 1 98.5 252 LYS B C 1
ATOM 5134 O O . LYS B 1 252 ? -17.469 -4.383 8.094 1 98.5 252 LYS B O 1
ATOM 5139 N N . LYS B 1 253 ? -19.547 -5.047 8.414 1 98.12 253 LYS B N 1
ATOM 5140 C CA . LYS B 1 253 ? -19.516 -5.996 7.305 1 98.12 253 LYS B CA 1
ATOM 5141 C C . LYS B 1 253 ? -19.328 -5.277 5.973 1 98.12 253 LYS B C 1
ATOM 5143 O O . LYS B 1 253 ? -18.562 -5.734 5.113 1 98.12 253 LYS B O 1
ATOM 5148 N N . LYS B 1 254 ? -20.016 -4.145 5.82 1 98.12 254 LYS B N 1
ATOM 5149 C CA . LYS B 1 254 ? -19.922 -3.373 4.582 1 98.12 254 LYS B CA 1
ATOM 5150 C C . LYS B 1 254 ? -18.516 -2.826 4.379 1 98.12 254 LYS B C 1
ATOM 5152 O O . LYS B 1 254 ? -17.984 -2.865 3.268 1 98.12 254 LYS B O 1
ATOM 5157 N N . ILE B 1 255 ? -17.953 -2.324 5.449 1 98.81 255 ILE B N 1
ATOM 5158 C CA . ILE B 1 255 ? -16.625 -1.735 5.371 1 98.81 255 ILE B CA 1
ATOM 5159 C C . ILE B 1 255 ? -15.594 -2.824 5.082 1 98.81 255 ILE B C 1
ATOM 5161 O O . ILE B 1 255 ? -14.742 -2.664 4.207 1 98.81 255 ILE B O 1
ATOM 5165 N N . ASP B 1 256 ? -15.68 -3.941 5.797 1 98.56 256 ASP B N 1
ATOM 5166 C CA . ASP B 1 256 ? -14.727 -5.031 5.598 1 98.56 256 ASP B CA 1
ATOM 5167 C C . ASP B 1 256 ? -14.805 -5.574 4.172 1 98.56 256 ASP B C 1
ATOM 5169 O O . ASP B 1 256 ? -13.773 -5.844 3.547 1 98.56 256 ASP B O 1
ATOM 5173 N N . SER B 1 257 ? -16.031 -5.691 3.633 1 97.88 257 SER B N 1
ATOM 5174 C CA . SER B 1 257 ? -16.219 -6.184 2.271 1 97.88 257 SER B CA 1
ATOM 5175 C C . SER B 1 257 ? -15.688 -5.188 1.246 1 97.88 257 SER B C 1
ATOM 5177 O O . SER B 1 257 ? -15.188 -5.582 0.192 1 97.88 257 SER B O 1
ATOM 5179 N N . ALA B 1 258 ? -15.797 -3.916 1.56 1 98.25 258 ALA B N 1
ATOM 5180 C CA . ALA B 1 258 ? -15.328 -2.869 0.652 1 98.25 258 ALA B CA 1
ATOM 5181 C C . ALA B 1 258 ? -13.805 -2.842 0.583 1 98.25 258 ALA B C 1
ATOM 5183 O O . ALA B 1 258 ? -13.234 -2.535 -0.464 1 98.25 258 ALA B O 1
ATOM 5184 N N . VAL B 1 259 ? -13.219 -3.139 1.748 1 98.38 259 VAL B N 1
ATOM 5185 C CA . VAL B 1 259 ? -11.758 -3.219 1.745 1 98.38 259 VAL B CA 1
ATOM 5186 C C . VAL B 1 259 ? -11.312 -4.484 1.018 1 98.38 259 VAL B C 1
ATOM 5188 O O . VAL B 1 259 ? -10.656 -4.41 -0.022 1 98.38 259 VAL B O 1
ATOM 5191 N N . PHE B 1 260 ? -11.695 -5.617 1.486 1 97.44 260 PHE B N 1
ATOM 5192 C CA . PHE B 1 260 ? -11.453 -6.898 0.834 1 97.44 260 PHE B CA 1
ATOM 5193 C C . PHE B 1 260 ? -12.75 -7.695 0.711 1 97.44 260 PHE B C 1
ATOM 5195 O O . PHE B 1 260 ? -13.43 -7.934 1.708 1 97.44 260 PHE B O 1
ATOM 5202 N N . PRO B 1 261 ? -13.055 -8.062 -0.47 1 95.19 261 PRO B N 1
ATOM 5203 C CA . PRO B 1 261 ? -12.289 -8.055 -1.718 1 95.19 261 PRO B CA 1
ATOM 5204 C C . PRO B 1 261 ? -12.617 -6.852 -2.604 1 95.19 261 PRO B C 1
ATOM 5206 O O . PRO B 1 261 ? -12.336 -6.871 -3.805 1 95.19 261 PRO B O 1
ATOM 5209 N N . GLY B 1 262 ? -13.156 -5.82 -2.084 1 96.12 262 GLY B N 1
ATOM 5210 C CA . GLY B 1 262 ? -13.672 -4.707 -2.863 1 96.12 262 GLY B CA 1
ATOM 5211 C C . GLY B 1 262 ? -12.586 -3.895 -3.539 1 96.12 262 GLY B C 1
ATOM 5212 O O . GLY B 1 262 ? -12.609 -3.713 -4.758 1 96.12 262 GLY B O 1
ATOM 5213 N N . GLN B 1 263 ? -11.625 -3.424 -2.736 1 95.88 263 GLN B N 1
ATOM 5214 C CA . GLN B 1 263 ? -10.648 -2.465 -3.244 1 95.88 263 GLN B CA 1
ATOM 5215 C C . GLN B 1 263 ? -9.281 -3.115 -3.432 1 95.88 263 GLN B C 1
ATOM 5217 O O . GLN B 1 263 ? -8.445 -2.609 -4.184 1 95.88 263 GLN B O 1
ATOM 5222 N N . GLN B 1 264 ? -9.078 -4.199 -2.723 1 95.31 264 GLN B N 1
ATOM 5223 C CA . GLN B 1 264 ? -7.746 -4.797 -2.723 1 95.31 264 GLN B CA 1
ATOM 5224 C C . GLN B 1 264 ? -7.82 -6.305 -2.496 1 95.31 264 GLN B C 1
ATOM 5226 O O . GLN B 1 264 ? -8.875 -6.832 -2.141 1 95.31 264 GLN B O 1
ATOM 5231 N N . GLY B 1 265 ? -6.707 -6.988 -2.818 1 92.19 265 GLY B N 1
ATOM 5232 C CA . GLY B 1 265 ? -6.559 -8.398 -2.49 1 92.19 265 GLY B CA 1
ATOM 5233 C C . GLY B 1 265 ? -5.965 -8.625 -1.113 1 92.19 265 GLY B C 1
ATOM 5234 O O . GLY B 1 265 ? -6.641 -8.445 -0.1 1 92.19 265 GLY B O 1
ATOM 5235 N N . GLY B 1 266 ? -4.676 -8.781 -1.021 1 91.75 266 GLY B N 1
ATOM 5236 C CA . GLY B 1 266 ? -4.02 -9.055 0.246 1 91.75 266 GLY B CA 1
ATOM 5237 C C . GLY B 1 266 ? -3.566 -7.797 0.966 1 91.75 266 GLY B C 1
ATOM 5238 O O . GLY B 1 266 ? -3.225 -6.801 0.329 1 91.75 266 GLY B O 1
ATOM 5239 N N . PRO B 1 267 ? -3.609 -7.816 2.318 1 96.75 267 PRO B N 1
ATOM 5240 C CA . PRO B 1 267 ? -3.043 -6.719 3.109 1 96.75 267 PRO B CA 1
ATOM 5241 C C . PRO B 1 267 ? -1.517 -6.738 3.133 1 96.75 267 PRO B C 1
ATOM 5243 O O . PRO B 1 267 ? -0.899 -7.695 2.664 1 96.75 267 PRO B O 1
ATOM 5246 N N . LEU B 1 268 ? -0.894 -5.648 3.504 1 98.12 268 LEU B N 1
ATOM 5247 C CA . LEU B 1 268 ? 0.538 -5.551 3.768 1 98.12 268 LEU B CA 1
ATOM 5248 C C . LEU B 1 268 ? 0.841 -5.836 5.234 1 98.12 268 LEU B C 1
ATOM 5250 O O . LEU B 1 268 ? 0.839 -4.922 6.062 1 98.12 268 LEU B O 1
ATOM 5254 N N . MET B 1 269 ? 1.159 -7.098 5.535 1 98.56 269 MET B N 1
ATOM 5255 C CA . MET B 1 269 ? 1.257 -7.539 6.922 1 98.56 269 MET B CA 1
ATOM 5256 C C . MET B 1 269 ? 2.424 -6.855 7.629 1 98.56 269 MET B C 1
ATOM 5258 O O . MET B 1 269 ? 2.355 -6.586 8.828 1 98.56 269 MET B O 1
ATOM 5262 N N . HIS B 1 270 ? 3.535 -6.523 6.898 1 98.69 270 HIS B N 1
ATOM 5263 C CA . HIS B 1 270 ? 4.629 -5.762 7.492 1 98.69 270 HIS B CA 1
ATOM 5264 C C . HIS B 1 270 ? 4.16 -4.383 7.949 1 98.69 270 HIS B C 1
ATOM 5266 O O . HIS B 1 270 ? 4.516 -3.932 9.039 1 98.69 270 HIS B O 1
ATOM 5272 N N . ALA B 1 271 ? 3.328 -3.725 7.141 1 98.69 271 ALA B N 1
ATOM 5273 C CA . ALA B 1 271 ? 2.773 -2.424 7.508 1 98.69 271 ALA B CA 1
ATOM 5274 C C . ALA B 1 271 ? 1.808 -2.551 8.68 1 98.69 271 ALA B C 1
ATOM 5276 O O . ALA B 1 271 ? 1.735 -1.662 9.531 1 98.69 271 ALA B O 1
ATOM 5277 N N . ILE B 1 272 ? 1.012 -3.648 8.68 1 98.88 272 ILE B N 1
ATOM 5278 C CA . ILE B 1 272 ? 0.065 -3.863 9.766 1 98.88 272 ILE B CA 1
ATOM 5279 C C . ILE B 1 272 ? 0.824 -4.074 11.078 1 98.88 272 ILE B C 1
ATOM 5281 O O . ILE B 1 272 ? 0.401 -3.594 12.133 1 98.88 272 ILE B O 1
ATOM 5285 N N . ALA B 1 273 ? 1.948 -4.754 11.008 1 98.94 273 ALA B N 1
ATOM 5286 C CA . ALA B 1 273 ? 2.795 -4.883 12.195 1 98.94 273 ALA B CA 1
ATOM 5287 C C . ALA B 1 273 ? 3.285 -3.518 12.664 1 98.94 273 ALA B C 1
ATOM 5289 O O . ALA B 1 273 ? 3.281 -3.23 13.867 1 98.94 273 ALA B O 1
ATOM 5290 N N . GLY B 1 274 ? 3.717 -2.709 11.711 1 98.88 274 GLY B N 1
ATOM 5291 C CA . GLY B 1 274 ? 4.098 -1.346 12.047 1 98.88 274 GLY B CA 1
ATOM 5292 C C . GLY B 1 274 ? 2.971 -0.547 12.672 1 98.88 274 GLY B C 1
ATOM 5293 O O . GLY B 1 274 ? 3.191 0.223 13.609 1 98.88 274 GLY B O 1
ATOM 5294 N N . LYS B 1 275 ? 1.758 -0.715 12.148 1 98.88 275 LYS B N 1
ATOM 5295 C CA . LYS B 1 275 ? 0.594 -0.032 12.711 1 98.88 275 LYS B CA 1
ATOM 5296 C C . LYS B 1 275 ? 0.355 -0.444 14.156 1 98.88 275 LYS B C 1
ATOM 5298 O O . LYS B 1 275 ? 0.081 0.402 15.016 1 98.88 275 LYS B O 1
ATOM 5303 N N . ALA B 1 276 ? 0.431 -1.752 14.375 1 98.94 276 ALA B N 1
ATOM 5304 C CA . ALA B 1 276 ? 0.222 -2.25 15.734 1 98.94 276 ALA B CA 1
ATOM 5305 C C . ALA B 1 276 ? 1.175 -1.58 16.719 1 98.94 276 ALA B C 1
ATOM 5307 O O . ALA B 1 276 ? 0.76 -1.149 17.797 1 98.94 276 ALA B O 1
ATOM 5308 N N . THR B 1 277 ? 2.387 -1.482 16.359 1 98.88 277 THR B N 1
ATOM 5309 C CA . THR B 1 277 ? 3.408 -0.884 17.219 1 98.88 277 THR B CA 1
ATOM 5310 C C . THR B 1 277 ? 3.164 0.613 17.375 1 98.88 277 THR B C 1
ATOM 5312 O O . THR B 1 277 ? 3.277 1.146 18.484 1 98.88 277 THR B O 1
ATOM 5315 N N . ALA B 1 278 ? 2.822 1.286 16.312 1 98.75 278 ALA B N 1
ATOM 5316 C CA . ALA B 1 278 ? 2.523 2.715 16.375 1 98.75 278 ALA B CA 1
ATOM 5317 C C . ALA B 1 278 ? 1.336 2.99 17.281 1 98.75 278 ALA B C 1
ATOM 5319 O O . ALA B 1 278 ? 1.34 3.967 18.047 1 98.75 278 ALA B O 1
ATOM 5320 N N . PHE B 1 279 ? 0.296 2.135 17.172 1 98.88 279 PHE B N 1
ATOM 5321 C CA . PHE B 1 279 ? -0.877 2.297 18.016 1 98.88 279 PHE B CA 1
ATOM 5322 C C . PHE B 1 279 ? -0.514 2.096 19.484 1 98.88 279 PHE B C 1
ATOM 5324 O O . PHE B 1 279 ? -1.046 2.781 20.359 1 98.88 279 PHE B O 1
ATOM 5331 N N . LYS B 1 280 ? 0.365 1.142 19.734 1 98.69 280 LYS B N 1
ATOM 5332 C CA . LYS B 1 280 ? 0.833 0.94 21.109 1 98.69 280 LYS B CA 1
ATOM 5333 C C . LYS B 1 280 ? 1.524 2.191 21.641 1 98.69 280 LYS B C 1
ATOM 5335 O O . LYS B 1 280 ? 1.24 2.637 22.75 1 98.69 280 LYS B O 1
ATOM 5340 N N . ILE B 1 281 ? 2.381 2.77 20.875 1 98.5 281 ILE B N 1
ATOM 5341 C CA . ILE B 1 281 ? 3.094 3.984 21.266 1 98.5 281 ILE B CA 1
ATOM 5342 C C . ILE B 1 281 ? 2.098 5.121 21.484 1 98.5 281 ILE B C 1
ATOM 5344 O O . ILE B 1 281 ? 2.205 5.867 22.453 1 98.5 281 ILE B O 1
ATOM 5348 N N . ALA B 1 282 ? 1.074 5.223 20.641 1 98.56 282 ALA B N 1
ATOM 5349 C CA . ALA B 1 282 ? 0.1 6.309 20.672 1 98.56 282 ALA B CA 1
ATOM 5350 C C . ALA B 1 282 ? -0.744 6.254 21.938 1 98.56 282 ALA B C 1
ATOM 5352 O O . ALA B 1 282 ? -1.33 7.262 22.344 1 98.56 282 ALA B O 1
ATOM 5353 N N . GLY B 1 283 ? -0.789 5.117 22.562 1 97.88 283 GLY B N 1
ATOM 5354 C CA . GLY B 1 283 ? -1.56 4.969 23.781 1 97.88 283 GLY B CA 1
ATOM 5355 C C . GLY B 1 283 ? -0.768 5.309 25.031 1 97.88 283 GLY B C 1
ATOM 5356 O O . GLY B 1 283 ? -1.292 5.234 26.141 1 97.88 283 GLY B O 1
ATOM 5357 N N . SER B 1 284 ? 0.451 5.805 24.906 1 97.38 284 SER B N 1
ATOM 5358 C CA . SER B 1 284 ? 1.343 6.035 26.031 1 97.38 284 SER B CA 1
ATOM 5359 C C . SER B 1 284 ? 1.306 7.496 26.484 1 97.38 284 SER B C 1
ATOM 5361 O O . SER B 1 284 ? 0.886 8.367 25.719 1 97.38 284 SER B O 1
ATOM 5363 N N . ASP B 1 285 ? 1.798 7.75 27.703 1 96.75 285 ASP B N 1
ATOM 5364 C CA . ASP B 1 285 ? 1.921 9.109 28.219 1 96.75 285 ASP B CA 1
ATOM 5365 C C . ASP B 1 285 ? 3 9.891 27.469 1 96.75 285 ASP B C 1
ATOM 5367 O O . ASP B 1 285 ? 2.883 11.102 27.281 1 96.75 285 ASP B O 1
ATOM 5371 N N . LEU B 1 286 ? 3.977 9.156 27.078 1 96.38 286 LEU B N 1
ATOM 5372 C CA . LEU B 1 286 ? 5.039 9.781 26.297 1 96.38 286 LEU B CA 1
ATOM 5373 C C . LEU B 1 286 ? 4.488 10.375 25.016 1 96.38 286 LEU B C 1
ATOM 5375 O O . LEU B 1 286 ? 4.906 11.453 24.594 1 96.38 286 LEU B O 1
ATOM 5379 N N . PHE B 1 287 ? 3.592 9.633 24.484 1 97.81 287 PHE B N 1
ATOM 5380 C CA . PHE B 1 287 ? 2.982 10.109 23.234 1 97.81 287 PHE B CA 1
ATOM 5381 C C . PHE B 1 287 ? 2.1 11.32 23.5 1 97.81 287 PHE B C 1
ATOM 5383 O O . PHE B 1 287 ? 2.086 12.266 22.703 1 97.81 287 PHE B O 1
ATOM 5390 N N . LYS B 1 288 ? 1.38 11.312 24.516 1 98 288 LYS B N 1
ATOM 5391 C CA . LYS B 1 288 ? 0.56 12.461 24.891 1 98 288 LYS B CA 1
ATOM 5392 C C . LYS B 1 288 ? 1.415 13.711 25.062 1 98 288 LYS B C 1
ATOM 5394 O O . LYS B 1 288 ? 1.036 14.797 24.625 1 98 288 LYS B O 1
ATOM 5399 N N . ASP B 1 289 ? 2.516 13.539 25.719 1 97.81 289 ASP B N 1
ATOM 5400 C CA . ASP B 1 289 ? 3.449 14.648 25.891 1 97.81 289 ASP B CA 1
ATOM 5401 C C . ASP B 1 289 ? 3.949 15.172 24.547 1 97.81 289 ASP B C 1
ATOM 5403 O O . ASP B 1 289 ? 4.027 16.375 24.344 1 97.81 289 ASP B O 1
ATOM 5407 N N . ARG B 1 290 ? 4.336 14.281 23.672 1 97.5 290 ARG B N 1
ATOM 5408 C CA . ARG B 1 290 ? 4.805 14.641 22.328 1 97.5 290 ARG B CA 1
ATOM 5409 C C . ARG B 1 290 ? 3.748 15.445 21.578 1 97.5 290 ARG B C 1
ATOM 5411 O O . ARG B 1 290 ? 4.07 16.438 20.922 1 97.5 290 ARG B O 1
ATOM 5418 N N . GLN B 1 291 ? 2.484 15.008 21.672 1 98.56 291 GLN B N 1
ATOM 5419 C CA . GLN B 1 291 ? 1.407 15.703 20.969 1 98.56 291 GLN B CA 1
ATOM 5420 C C . GLN B 1 291 ? 1.147 17.078 21.578 1 98.56 291 GLN B C 1
ATOM 5422 O O . GLN B 1 291 ? 0.796 18.016 20.875 1 98.56 291 GLN B O 1
ATOM 5427 N N . ALA B 1 292 ? 1.289 17.172 22.875 1 98.69 292 ALA B N 1
ATOM 5428 C CA . ALA B 1 292 ? 1.18 18.484 23.531 1 98.69 292 ALA B CA 1
ATOM 5429 C C . ALA B 1 292 ? 2.244 19.438 23 1 98.69 292 ALA B C 1
ATOM 5431 O O . ALA B 1 292 ? 1.956 20.609 22.734 1 98.69 292 ALA B O 1
ATOM 5432 N N . ARG B 1 293 ? 3.453 18.953 22.875 1 98.56 293 ARG B N 1
ATOM 5433 C CA . ARG B 1 293 ? 4.527 19.781 22.328 1 98.56 293 ARG B CA 1
ATOM 5434 C C . ARG B 1 293 ? 4.266 20.125 20.859 1 98.56 293 ARG B C 1
ATOM 5436 O O . ARG B 1 293 ? 4.625 21.203 20.406 1 98.56 293 ARG B O 1
ATOM 5443 N N . THR B 1 294 ? 3.682 19.172 20.125 1 98.75 294 THR B N 1
ATOM 5444 C CA . THR B 1 294 ? 3.285 19.438 18.734 1 98.75 294 THR B CA 1
ATOM 5445 C C . THR B 1 294 ? 2.361 20.641 18.656 1 98.75 294 THR B C 1
ATOM 5447 O O . THR B 1 294 ? 2.584 21.547 17.859 1 98.75 294 THR B O 1
ATOM 5450 N N . LEU B 1 295 ? 1.368 20.672 19.5 1 98.88 295 LEU B N 1
ATOM 5451 C CA . LEU B 1 295 ? 0.404 21.766 19.531 1 98.88 295 LEU B CA 1
ATOM 5452 C C . LEU B 1 295 ? 1.062 23.062 20.016 1 98.88 295 LEU B C 1
ATOM 5454 O O . LEU B 1 295 ? 0.807 24.125 19.453 1 98.88 295 LEU B O 1
ATOM 5458 N N . GLU B 1 296 ? 1.864 22.938 21.016 1 98.75 296 GLU B N 1
ATOM 5459 C CA . GLU B 1 296 ? 2.566 24.109 21.531 1 98.75 296 GLU B CA 1
ATOM 5460 C C . GLU B 1 296 ? 3.475 24.719 20.469 1 98.75 296 GLU B C 1
ATOM 5462 O O . GLU B 1 296 ? 3.518 25.953 20.312 1 98.75 296 GLU B O 1
ATOM 5467 N N . GLY B 1 297 ? 4.188 23.844 19.781 1 98.81 297 GLY B N 1
ATOM 5468 C CA . GLY B 1 297 ? 5.051 24.312 18.703 1 98.81 297 GLY B CA 1
ATOM 5469 C C . GLY B 1 297 ? 4.297 25.062 17.625 1 98.81 297 GLY B C 1
ATOM 5470 O O . GLY B 1 297 ? 4.75 26.109 17.156 1 98.81 297 GLY B O 1
ATOM 5471 N N . ALA B 1 298 ? 3.174 24.516 17.219 1 98.88 298 ALA B N 1
ATOM 5472 C CA . ALA B 1 298 ? 2.359 25.156 16.203 1 98.88 298 ALA B CA 1
ATOM 5473 C C . ALA B 1 298 ? 1.87 26.531 16.672 1 98.88 298 ALA B C 1
ATOM 5475 O O . ALA B 1 298 ? 1.85 27.484 15.898 1 98.88 298 ALA B O 1
ATOM 5476 N N . LYS B 1 299 ? 1.485 26.609 17.906 1 98.75 299 LYS B N 1
ATOM 5477 C CA . LYS B 1 299 ? 1.025 27.859 18.469 1 98.75 299 LYS B CA 1
ATOM 5478 C C . LYS B 1 299 ? 2.15 28.891 18.516 1 98.75 299 LYS B C 1
ATOM 5480 O O . LYS B 1 299 ? 1.939 30.062 18.188 1 98.75 299 LYS B O 1
ATOM 5485 N N . ILE B 1 300 ? 3.318 28.484 18.938 1 98.88 300 ILE B N 1
ATOM 5486 C CA . ILE B 1 300 ? 4.484 29.359 18.984 1 98.88 300 ILE B CA 1
ATOM 5487 C C . ILE B 1 300 ? 4.77 29.906 17.594 1 98.88 300 ILE B C 1
ATOM 5489 O O . ILE B 1 300 ? 5.031 31.094 17.422 1 98.88 300 ILE B O 1
ATOM 5493 N N . LEU B 1 301 ? 4.75 29.047 16.594 1 98.81 301 LEU B N 1
ATOM 5494 C CA . LEU B 1 301 ? 4.992 29.453 15.211 1 98.81 301 LEU B CA 1
ATOM 5495 C C . LEU B 1 301 ? 3.949 30.469 14.75 1 98.81 301 LEU B C 1
ATOM 5497 O O . LEU B 1 301 ? 4.293 31.5 14.172 1 98.81 301 LEU B O 1
ATOM 5501 N N . ALA B 1 302 ? 2.654 30.141 14.992 1 98.75 302 ALA B N 1
ATOM 5502 C CA . ALA B 1 302 ? 1.577 31.047 14.602 1 98.75 302 ALA B CA 1
ATOM 5503 C C . ALA B 1 302 ? 1.73 32.406 15.273 1 98.75 302 ALA B C 1
ATOM 5505 O O . ALA B 1 302 ? 1.581 33.438 14.625 1 98.75 302 ALA B O 1
ATOM 5506 N N . ASP B 1 303 ? 2.014 32.375 16.547 1 98.69 303 ASP B N 1
ATOM 5507 C CA . ASP B 1 303 ? 2.174 33.625 17.312 1 98.69 303 ASP B CA 1
ATOM 5508 C C . ASP B 1 303 ? 3.318 34.469 16.75 1 98.69 303 ASP B C 1
ATOM 5510 O O . ASP B 1 303 ? 3.189 35.688 16.625 1 98.69 303 ASP B O 1
ATOM 5514 N N . ARG B 1 304 ? 4.395 33.844 16.438 1 98.75 304 ARG B N 1
ATOM 5515 C CA . ARG B 1 304 ? 5.543 34.562 15.898 1 98.75 304 ARG B CA 1
ATOM 5516 C C . ARG B 1 304 ? 5.203 35.188 14.547 1 98.75 304 ARG B C 1
ATOM 5518 O O . ARG B 1 304 ? 5.59 36.312 14.273 1 98.75 304 ARG B O 1
ATOM 5525 N N . LEU B 1 305 ? 4.5 34.469 13.688 1 98.5 305 LEU B N 1
ATOM 5526 C CA . LEU B 1 305 ? 4.184 34.906 12.336 1 98.5 305 LEU B CA 1
ATOM 5527 C C . LEU B 1 305 ? 3.064 35.938 12.359 1 98.5 305 LEU B C 1
ATOM 5529 O O . LEU B 1 305 ? 2.805 36.625 11.352 1 98.5 305 LEU B O 1
ATOM 5533 N N . ASN B 1 306 ? 2.434 36.125 13.531 1 98.12 306 ASN B N 1
ATOM 5534 C CA . ASN B 1 306 ? 1.381 37.125 13.695 1 98.12 306 ASN B CA 1
ATOM 5535 C C . ASN B 1 306 ? 1.94 38.469 14.172 1 98.12 306 ASN B C 1
ATOM 5537 O O . ASN B 1 306 ? 1.205 39.438 14.281 1 98.12 306 ASN B O 1
ATOM 5541 N N . GLN B 1 307 ? 3.205 38.531 14.43 1 98.25 307 GLN B N 1
ATOM 5542 C CA . GLN B 1 307 ? 3.805 39.75 14.953 1 98.25 307 GLN B CA 1
ATOM 5543 C C . GLN B 1 307 ? 3.846 40.844 13.883 1 98.25 307 GLN B C 1
ATOM 5545 O O . GLN B 1 307 ? 3.729 40.562 12.688 1 98.25 307 GLN B O 1
ATOM 5550 N N . SER B 1 308 ? 4.105 42.125 14.289 1 97.88 308 SER B N 1
ATOM 5551 C CA . SER B 1 308 ? 3.957 43.312 13.445 1 97.88 308 SER B CA 1
ATOM 5552 C C . SER B 1 308 ? 4.98 43.312 12.312 1 97.88 308 SER B C 1
ATOM 5554 O O . SER B 1 308 ? 4.688 43.75 11.203 1 97.88 308 SER B O 1
ATOM 5556 N N . ASP B 1 309 ? 6.09 42.812 12.578 1 97.44 309 ASP B N 1
ATOM 5557 C CA . ASP B 1 309 ? 7.121 42.812 11.547 1 97.44 309 ASP B CA 1
ATOM 5558 C C . ASP B 1 309 ? 6.746 41.875 10.406 1 97.44 309 ASP B C 1
ATOM 5560 O O . ASP B 1 309 ? 7.125 42.094 9.25 1 97.44 309 ASP B O 1
ATOM 5564 N N . MET B 1 310 ? 6.047 40.844 10.703 1 98 310 MET B N 1
ATOM 5565 C CA . MET B 1 310 ? 5.594 39.906 9.664 1 98 310 MET B CA 1
ATOM 5566 C C . MET B 1 310 ? 4.453 40.531 8.859 1 98 310 MET B C 1
ATOM 5568 O O . MET B 1 310 ? 4.395 40.375 7.633 1 98 310 MET B O 1
ATOM 5572 N N . ALA B 1 311 ? 3.611 41.188 9.562 1 97.44 311 ALA B N 1
ATOM 5573 C CA . ALA B 1 311 ? 2.545 41.906 8.875 1 97.44 311 ALA B CA 1
ATOM 5574 C C . ALA B 1 311 ? 3.119 42.938 7.906 1 97.44 311 ALA B C 1
ATOM 5576 O O . ALA B 1 311 ? 2.607 43.125 6.797 1 97.44 311 ALA B O 1
ATOM 5577 N N . GLU B 1 312 ? 4.121 43.625 8.367 1 97.44 312 GLU B N 1
ATOM 5578 C CA . GLU B 1 312 ? 4.781 44.625 7.535 1 97.44 312 GLU B CA 1
ATOM 5579 C C . GLU B 1 312 ? 5.41 43.969 6.301 1 97.44 312 GLU B C 1
ATOM 5581 O O . GLU B 1 312 ? 5.469 44.594 5.234 1 97.44 312 GLU B O 1
ATOM 5586 N N . ALA B 1 313 ? 5.773 42.75 6.453 1 97.31 313 ALA B N 1
ATOM 5587 C CA . ALA B 1 313 ? 6.379 42 5.348 1 97.31 313 ALA B CA 1
ATOM 5588 C C . ALA B 1 313 ? 5.312 41.375 4.465 1 97.31 313 ALA B C 1
ATOM 5590 O O . ALA B 1 313 ? 5.633 40.688 3.492 1 97.31 313 ALA B O 1
ATOM 5591 N N . GLY B 1 314 ? 4.023 41.562 4.836 1 97.44 314 GLY B N 1
ATOM 5592 C CA . GLY B 1 314 ? 2.924 41.031 4.035 1 97.44 314 GLY B CA 1
ATOM 5593 C C . GLY B 1 314 ? 2.561 39.625 4.371 1 97.44 314 GLY B C 1
ATOM 5594 O O . GLY B 1 314 ? 1.859 38.938 3.605 1 97.44 314 GLY B O 1
ATOM 5595 N N . VAL B 1 315 ? 3.076 39.062 5.488 1 97.62 315 VAL B N 1
ATOM 5596 C CA . VAL B 1 315 ? 2.82 37.688 5.906 1 97.62 315 VAL B CA 1
ATOM 5597 C C . VAL B 1 315 ? 1.629 37.656 6.863 1 97.62 315 VAL B C 1
ATOM 5599 O O . VAL B 1 315 ? 1.566 38.438 7.816 1 97.62 315 VAL B O 1
ATOM 5602 N N . LYS B 1 316 ? 0.712 36.781 6.602 1 96.06 316 LYS B N 1
ATOM 5603 C CA . LYS B 1 316 ? -0.459 36.625 7.453 1 96.06 316 LYS B CA 1
ATOM 5604 C C . LYS B 1 316 ? -0.689 35.156 7.785 1 96.06 316 LYS B C 1
ATOM 5606 O O . LYS B 1 316 ? -0.39 34.281 6.973 1 96.06 316 LYS B O 1
ATOM 5611 N N . VAL B 1 317 ? -1.178 34.906 8.953 1 97 317 VAL B N 1
ATOM 5612 C CA . VAL B 1 317 ? -1.584 33.562 9.367 1 97 317 VAL B CA 1
ATOM 5613 C C . VAL B 1 317 ? -3.082 33.406 9.133 1 97 317 VAL B C 1
ATOM 5615 O O . VAL B 1 317 ? -3.895 34.156 9.664 1 97 317 VAL B O 1
ATOM 5618 N N . ILE B 1 318 ? -3.457 32.375 8.352 1 94.94 318 ILE B N 1
ATOM 5619 C CA . ILE B 1 318 ? -4.863 32.125 8.055 1 94.94 318 ILE B CA 1
ATOM 5620 C C . ILE B 1 318 ? -5.594 31.75 9.344 1 94.94 318 ILE B C 1
ATOM 5622 O O . ILE B 1 318 ? -5.086 30.953 10.133 1 94.94 318 ILE B O 1
ATOM 5626 N N . SER B 1 319 ? -6.766 32.281 9.586 1 95.19 319 SER B N 1
ATOM 5627 C CA . SER B 1 319 ? -7.645 32.094 10.734 1 95.19 319 SER B CA 1
ATOM 5628 C C . SER B 1 319 ? -7.035 32.688 12 1 95.19 319 SER B C 1
ATOM 5630 O O . SER B 1 319 ? -7.531 32.469 13.109 1 95.19 319 SER B O 1
ATOM 5632 N N . GLY B 1 320 ? -5.883 33.312 11.953 1 95.69 320 GLY B N 1
ATOM 5633 C CA . GLY B 1 320 ? -5.266 34.062 13.039 1 95.69 320 GLY B CA 1
ATOM 5634 C C . GLY B 1 320 ? -4.492 33.188 14 1 95.69 320 GLY B C 1
ATOM 5635 O O . GLY B 1 320 ? -3.902 33.688 14.961 1 95.69 320 GLY B O 1
ATOM 5636 N N . GLY B 1 321 ? -4.484 31.969 13.742 1 97.12 321 GLY B N 1
ATOM 5637 C CA . GLY B 1 321 ? -3.811 31.016 14.617 1 97.12 321 GLY B CA 1
ATOM 5638 C C . GLY B 1 321 ? -4.074 29.562 14.25 1 97.12 321 GLY B C 1
ATOM 5639 O O . GLY B 1 321 ? -4.301 29.25 13.078 1 97.12 321 GLY B O 1
ATOM 5640 N N . THR B 1 322 ? -3.865 28.719 15.203 1 98.25 322 THR B N 1
ATOM 5641 C CA . THR B 1 322 ? -4.086 27.297 14.961 1 98.25 322 THR B CA 1
ATOM 5642 C C . THR B 1 322 ? -4.5 26.594 16.25 1 98.25 322 THR B C 1
ATOM 5644 O O . THR B 1 322 ? -4.121 27 17.344 1 98.25 322 THR B O 1
ATOM 5647 N N . ASP B 1 323 ? -5.383 25.562 16.078 1 97.75 323 ASP B N 1
ATOM 5648 C CA . ASP B 1 323 ? -5.723 24.641 17.156 1 97.75 323 ASP B CA 1
ATOM 5649 C C . ASP B 1 323 ? -5.148 23.25 16.875 1 97.75 323 ASP B C 1
ATOM 5651 O O . ASP B 1 323 ? -5.402 22.297 17.625 1 97.75 323 ASP B O 1
ATOM 5655 N N . VAL B 1 324 ? -4.406 23.125 15.812 1 98.56 324 VAL B N 1
ATOM 5656 C CA . VAL B 1 324 ? -3.949 21.812 15.391 1 98.56 324 VAL B CA 1
ATOM 5657 C C . VAL B 1 324 ? -2.441 21.844 15.148 1 98.56 324 VAL B C 1
ATOM 5659 O O . VAL B 1 324 ? -1.74 22.703 15.664 1 98.56 324 VAL B O 1
ATOM 5662 N N . HIS B 1 325 ? -1.899 20.891 14.375 1 98.81 325 HIS B N 1
ATOM 5663 C CA . HIS B 1 325 ? -0.464 20.641 14.297 1 98.81 325 HIS B CA 1
ATOM 5664 C C . HIS B 1 325 ? 0.173 21.438 13.164 1 98.81 325 HIS B C 1
ATOM 5666 O O . HIS B 1 325 ? 1.331 21.203 12.812 1 98.81 325 HIS B O 1
ATOM 5672 N N . LEU B 1 326 ? -0.591 22.359 12.492 1 98.62 326 LEU B N 1
ATOM 5673 C CA . LEU B 1 326 ? -0.029 23.062 11.344 1 98.62 326 LEU B CA 1
ATOM 5674 C C . LEU B 1 326 ? -0.49 24.516 11.32 1 98.62 326 LEU B C 1
ATOM 5676 O O . LEU B 1 326 ? -1.458 24.891 11.992 1 98.62 326 LEU B O 1
ATOM 5680 N N . VAL B 1 327 ? 0.278 25.344 10.641 1 98.44 327 VAL B N 1
ATOM 5681 C CA . VAL B 1 327 ? -0.015 26.75 10.398 1 98.44 327 VAL B CA 1
ATOM 5682 C C . VAL B 1 327 ? -0.085 27.016 8.898 1 98.44 327 VAL B C 1
ATOM 5684 O O . VAL B 1 327 ? 0.726 26.5 8.133 1 98.44 327 VAL B O 1
ATOM 5687 N N . LEU B 1 328 ? -1.084 27.734 8.508 1 97.25 328 LEU B N 1
ATOM 5688 C CA . LEU B 1 328 ? -1.2 28.172 7.121 1 97.25 328 LEU B CA 1
ATOM 5689 C C . LEU B 1 328 ? -0.772 29.625 6.973 1 97.25 328 LEU B C 1
ATOM 5691 O O . LEU B 1 328 ? -1.297 30.5 7.664 1 97.25 328 LEU B O 1
ATOM 5695 N N . VAL B 1 329 ? 0.128 29.828 6.109 1 97.81 329 VAL B N 1
ATOM 5696 C CA . VAL B 1 329 ? 0.703 31.141 5.898 1 97.81 329 VAL B CA 1
ATOM 5697 C C . VAL B 1 329 ? 0.21 31.719 4.574 1 97.81 329 VAL B C 1
ATOM 5699 O O . VAL B 1 329 ? 0.284 31.062 3.537 1 97.81 329 VAL B O 1
ATOM 5702 N N . ASP B 1 330 ? -0.29 32.875 4.625 1 96.44 330 ASP B N 1
ATOM 5703 C CA . ASP B 1 330 ? -0.755 33.625 3.461 1 96.44 330 ASP B CA 1
ATOM 5704 C C . ASP B 1 330 ? 0.295 34.656 3.002 1 96.44 330 ASP B C 1
ATOM 5706 O O . ASP B 1 330 ? 0.673 35.531 3.756 1 96.44 330 ASP B O 1
ATOM 5710 N N . LEU B 1 331 ? 0.718 34.469 1.799 1 97.25 331 LEU B N 1
ATOM 5711 C CA . LEU B 1 331 ? 1.78 35.312 1.259 1 97.25 331 LEU B CA 1
ATOM 5712 C C . LEU B 1 331 ? 1.262 36.156 0.115 1 97.25 331 LEU B C 1
ATOM 5714 O O . LEU B 1 331 ? 2.049 36.719 -0.653 1 97.25 331 LEU B O 1
ATOM 5718 N N . ARG B 1 332 ? -0.03 36.438 -0.029 1 95.62 332 ARG B N 1
ATOM 5719 C CA . ARG B 1 332 ? -0.612 37.219 -1.13 1 95.62 332 ARG B CA 1
ATOM 5720 C C . ARG B 1 332 ? -0.102 38.656 -1.132 1 95.62 332 ARG B C 1
ATOM 5722 O O . ARG B 1 332 ? 0.082 39.25 -2.193 1 95.62 332 ARG B O 1
ATOM 5729 N N . ASP B 1 333 ? 0.145 39.031 0.023 1 95.62 333 ASP B N 1
ATOM 5730 C CA . ASP B 1 333 ? 0.566 40.438 0.149 1 95.62 333 ASP B CA 1
ATOM 5731 C C . ASP B 1 333 ? 2.076 40.531 0.354 1 95.62 333 ASP B C 1
ATOM 5733 O O . ASP B 1 333 ? 2.602 41.625 0.617 1 95.62 333 ASP B O 1
ATOM 5737 N N . ALA B 1 334 ? 2.738 39.469 0.396 1 96.56 334 ALA B N 1
ATOM 5738 C CA . ALA B 1 334 ? 4.191 39.469 0.537 1 96.56 334 ALA B CA 1
ATOM 5739 C C . ALA B 1 334 ? 4.875 39.625 -0.817 1 96.56 334 ALA B C 1
ATOM 5741 O O . ALA B 1 334 ? 4.25 39.438 -1.863 1 96.56 334 ALA B O 1
ATOM 5742 N N . GLU B 1 335 ? 6.121 40 -0.789 1 95.31 335 GLU B N 1
ATOM 5743 C CA . GLU B 1 335 ? 6.898 40.094 -2.018 1 95.31 335 GLU B CA 1
ATOM 5744 C C . GLU B 1 335 ? 7.172 38.75 -2.635 1 95.31 335 GLU B C 1
ATOM 5746 O O . GLU B 1 335 ? 7.258 38.594 -3.857 1 95.31 335 GLU B O 1
ATOM 5751 N N . ILE B 1 336 ? 7.293 37.719 -1.799 1 96.12 336 ILE B N 1
ATOM 5752 C CA . ILE B 1 336 ? 7.613 36.375 -2.271 1 96.12 336 ILE B CA 1
ATOM 5753 C C . ILE B 1 336 ? 6.336 35.562 -2.381 1 96.12 336 ILE B C 1
ATOM 5755 O O . ILE B 1 336 ? 5.379 35.781 -1.631 1 96.12 336 ILE B O 1
ATOM 5759 N N . ASN B 1 337 ? 6.273 34.594 -3.375 1 96.56 337 ASN B N 1
ATOM 5760 C CA . ASN B 1 337 ? 5.156 33.656 -3.506 1 96.56 337 ASN B CA 1
ATOM 5761 C C . ASN B 1 337 ? 5.43 32.375 -2.766 1 96.56 337 ASN B C 1
ATOM 5763 O O . ASN B 1 337 ? 6.434 32.25 -2.061 1 96.56 337 ASN B O 1
ATOM 5767 N N . GLY B 1 338 ? 4.469 31.422 -2.846 1 96.69 338 GLY B N 1
ATOM 5768 C CA . GLY B 1 338 ? 4.594 30.156 -2.135 1 96.69 338 GLY B CA 1
ATOM 5769 C C . GLY B 1 338 ? 5.816 29.359 -2.547 1 96.69 338 GLY B C 1
ATOM 5770 O O . GLY B 1 338 ? 6.543 28.844 -1.695 1 96.69 338 GLY B O 1
ATOM 5771 N N . ARG B 1 339 ? 6.047 29.234 -3.828 1 95.81 339 ARG B N 1
ATOM 5772 C CA . ARG B 1 339 ? 7.172 28.453 -4.348 1 95.81 339 ARG B CA 1
ATOM 5773 C C . ARG B 1 339 ? 8.5 29.062 -3.916 1 95.81 339 ARG B C 1
ATOM 5775 O O . ARG B 1 339 ? 9.406 28.344 -3.484 1 95.81 339 ARG B O 1
ATOM 5782 N N . GLU B 1 340 ? 8.617 30.312 -4.039 1 96.31 340 GLU B N 1
ATOM 5783 C CA . GLU B 1 340 ? 9.836 31.016 -3.648 1 96.31 340 GLU B CA 1
ATOM 5784 C C . GLU B 1 340 ? 10.102 30.859 -2.152 1 96.31 340 GLU B C 1
ATOM 5786 O O . GLU B 1 340 ? 11.25 30.688 -1.733 1 96.31 340 GLU B O 1
ATOM 5791 N N . ALA B 1 341 ? 9.039 31.016 -1.386 1 97.62 341 ALA B N 1
ATOM 5792 C CA . ALA B 1 341 ? 9.172 30.844 0.059 1 97.62 341 ALA B CA 1
ATOM 5793 C C . ALA B 1 341 ? 9.641 29.438 0.411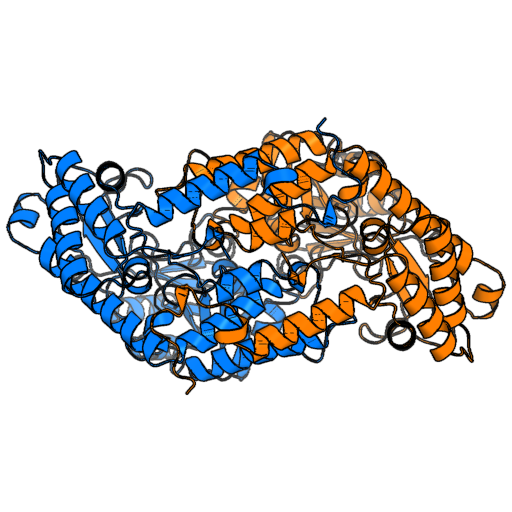 1 97.62 341 ALA B C 1
ATOM 5795 O O . ALA B 1 341 ? 10.508 29.266 1.274 1 97.62 341 ALA B O 1
ATOM 5796 N N . GLU B 1 342 ? 9.023 28.438 -0.187 1 96.69 342 GLU B N 1
ATOM 5797 C CA . GLU B 1 342 ? 9.422 27.047 0.001 1 96.69 342 GLU B CA 1
ATOM 5798 C C . GLU B 1 342 ? 10.906 26.859 -0.316 1 96.69 342 GLU B C 1
ATOM 5800 O O . GLU B 1 342 ? 11.625 26.219 0.448 1 96.69 342 GLU B O 1
ATOM 5805 N N . ASP B 1 343 ? 11.367 27.406 -1.427 1 95.62 343 ASP B N 1
ATOM 5806 C CA . ASP B 1 343 ? 12.75 27.281 -1.861 1 95.62 343 ASP B CA 1
ATOM 5807 C C . ASP B 1 343 ? 13.703 27.969 -0.88 1 95.62 343 ASP B C 1
ATOM 5809 O O . ASP B 1 343 ? 14.766 27.438 -0.568 1 95.62 343 ASP B O 1
ATOM 5813 N N . LEU B 1 344 ? 13.281 29.141 -0.482 1 97.06 344 LEU B N 1
ATOM 5814 C CA . LEU B 1 344 ? 14.109 29.891 0.449 1 97.06 344 LEU B CA 1
ATOM 5815 C C . LEU B 1 344 ? 14.266 29.141 1.771 1 97.06 344 LEU B C 1
ATOM 5817 O O . LEU B 1 344 ? 15.359 29.094 2.338 1 97.06 344 LEU B O 1
ATOM 5821 N N . LEU B 1 345 ? 13.188 28.656 2.271 1 98.19 345 LEU B N 1
ATOM 5822 C CA . LEU B 1 345 ? 13.234 27.891 3.514 1 98.19 345 LEU B CA 1
ATOM 5823 C C . LEU B 1 345 ? 14.055 26.625 3.34 1 98.19 345 LEU B C 1
ATOM 5825 O O . LEU B 1 345 ? 14.781 26.219 4.25 1 98.19 345 LEU B O 1
ATOM 5829 N N . HIS B 1 346 ? 13.906 25.984 2.219 1 96.88 346 HIS B N 1
ATOM 5830 C CA . HIS B 1 346 ? 14.719 24.812 1.931 1 96.88 346 HIS B CA 1
ATOM 5831 C C . HIS B 1 346 ? 16.203 25.141 1.964 1 96.88 346 HIS B C 1
ATOM 5833 O O . HIS B 1 346 ? 17 24.359 2.498 1 96.88 346 HIS B O 1
ATOM 5839 N N . GLU B 1 347 ? 16.562 26.234 1.361 1 97.31 347 GLU B N 1
ATOM 5840 C CA . GLU B 1 347 ? 17.953 26.672 1.385 1 97.31 347 GLU B CA 1
ATOM 5841 C C . GLU B 1 347 ? 18.422 26.938 2.812 1 97.31 347 GLU B C 1
ATOM 5843 O O . GLU B 1 347 ? 19.594 26.703 3.133 1 97.31 347 GLU B O 1
ATOM 5848 N N . ALA B 1 348 ? 17.516 27.391 3.621 1 98.38 348 ALA B N 1
ATOM 5849 C CA . ALA B 1 348 ? 17.844 27.641 5.023 1 98.38 348 ALA B CA 1
ATOM 5850 C C . ALA B 1 348 ? 17.859 26.344 5.824 1 98.38 348 ALA B C 1
ATOM 5852 O O . ALA B 1 348 ? 18.25 26.328 6.996 1 98.38 348 ALA B O 1
ATOM 5853 N N . GLY B 1 349 ? 17.422 25.203 5.242 1 98.31 349 GLY B N 1
ATOM 5854 C CA . GLY B 1 349 ? 17.469 23.906 5.898 1 98.31 349 GLY B CA 1
ATOM 5855 C C . GLY B 1 349 ? 16.141 23.484 6.5 1 98.31 349 GLY B C 1
ATOM 5856 O O . GLY B 1 349 ? 16.094 22.609 7.359 1 98.31 349 GLY B O 1
ATOM 5857 N N . ILE B 1 350 ? 15.078 24.172 6.141 1 98.62 350 ILE B N 1
ATOM 5858 C CA . ILE B 1 350 ? 13.742 23.828 6.617 1 98.62 350 ILE B CA 1
ATOM 5859 C C . ILE B 1 350 ? 12.883 23.359 5.445 1 98.62 350 ILE B C 1
ATOM 5861 O O . ILE B 1 350 ? 12.703 24.078 4.465 1 98.62 350 ILE B O 1
ATOM 5865 N N . THR B 1 351 ? 12.383 22.141 5.551 1 97.5 351 THR B N 1
ATOM 5866 C CA . THR B 1 351 ? 11.57 21.578 4.477 1 97.5 351 THR B CA 1
ATOM 5867 C C . THR B 1 351 ? 10.086 21.781 4.766 1 97.5 351 THR B C 1
ATOM 5869 O O . THR B 1 351 ? 9.57 21.312 5.777 1 97.5 351 THR B O 1
ATOM 5872 N N . VAL B 1 352 ? 9.391 22.547 3.941 1 96.81 352 VAL B N 1
ATOM 5873 C CA . VAL B 1 352 ? 7.957 22.797 4.039 1 96.81 352 VAL B CA 1
ATOM 5874 C C . VAL B 1 352 ? 7.297 22.547 2.684 1 96.81 352 VAL B C 1
ATOM 5876 O O . VAL B 1 352 ? 7.953 22.094 1.74 1 96.81 352 VAL B O 1
ATOM 5879 N N . ASN B 1 353 ? 6.012 22.672 2.609 1 93.5 353 ASN B N 1
ATOM 5880 C CA . ASN B 1 353 ? 5.359 22.609 1.306 1 93.5 353 ASN B CA 1
ATOM 5881 C C . ASN B 1 353 ? 4.566 23.891 1.013 1 93.5 353 ASN B C 1
ATOM 5883 O O . ASN B 1 353 ? 3.938 24.453 1.909 1 93.5 353 ASN B O 1
ATOM 5887 N N . ARG B 1 354 ? 4.715 24.359 -0.22 1 94.12 354 ARG B N 1
ATOM 5888 C CA . ARG B 1 354 ? 3.834 25.422 -0.689 1 94.12 354 ARG B CA 1
ATOM 5889 C C . ARG B 1 354 ? 2.383 24.953 -0.719 1 94.12 354 ARG B C 1
ATOM 5891 O O . ARG B 1 354 ? 2.107 23.766 -0.897 1 94.12 354 ARG B O 1
ATOM 5898 N N . ASN B 1 355 ? 1.527 25.859 -0.467 1 93.94 355 ASN B N 1
ATOM 5899 C CA . ASN B 1 355 ? 0.111 25.516 -0.351 1 93.94 355 ASN B CA 1
ATOM 5900 C C . ASN B 1 355 ? -0.774 26.656 -0.866 1 93.94 355 ASN B C 1
ATOM 5902 O O . ASN B 1 355 ? -0.475 27.828 -0.65 1 93.94 355 ASN B O 1
ATOM 5906 N N . ALA B 1 356 ? -1.805 26.234 -1.515 1 91.44 356 ALA B N 1
ATOM 5907 C CA . ALA B 1 356 ? -2.793 27.234 -1.927 1 91.44 356 ALA B CA 1
ATOM 5908 C C . ALA B 1 356 ? -3.516 27.812 -0.719 1 91.44 356 ALA B C 1
ATOM 5910 O O . ALA B 1 356 ? -3.688 27.141 0.299 1 91.44 356 ALA B O 1
ATOM 5911 N N . VAL B 1 357 ? -3.875 29.094 -0.815 1 90.44 357 VAL B N 1
ATOM 5912 C CA . VAL B 1 357 ? -4.727 29.75 0.171 1 90.44 357 VAL B CA 1
ATOM 5913 C C . VAL B 1 357 ? -6.117 29.984 -0.419 1 90.44 357 VAL B C 1
ATOM 5915 O O . VAL B 1 357 ? -6.301 29.906 -1.637 1 90.44 357 VAL B O 1
ATOM 5918 N N . PRO B 1 358 ? -7.129 30.094 0.47 1 86.25 358 PRO B N 1
ATOM 5919 C CA . PRO B 1 358 ? -8.461 30.375 -0.08 1 86.25 358 PRO B CA 1
ATOM 5920 C C . PRO B 1 358 ? -8.461 31.547 -1.055 1 86.25 358 PRO B C 1
ATOM 5922 O O . PRO B 1 358 ? -7.914 32.594 -0.745 1 86.25 358 PRO B O 1
ATOM 5925 N N . ASN B 1 359 ? -8.984 31.375 -2.252 1 84 359 ASN B N 1
ATOM 5926 C CA . ASN B 1 359 ? -9.031 32.375 -3.309 1 84 359 ASN B CA 1
ATOM 5927 C C . ASN B 1 359 ? -7.641 32.75 -3.803 1 84 359 ASN B C 1
ATOM 5929 O O . ASN B 1 359 ? -7.348 33.938 -4.023 1 84 359 ASN B O 1
ATOM 5933 N N . ASP B 1 360 ? -6.836 31.75 -3.934 1 90.88 360 ASP B N 1
ATOM 5934 C CA . ASP B 1 360 ? -5.449 31.953 -4.352 1 90.88 360 ASP B CA 1
ATOM 5935 C C . ASP B 1 360 ? -5.379 32.5 -5.77 1 90.88 360 ASP B C 1
ATOM 5937 O O . ASP B 1 360 ? -5.898 31.891 -6.707 1 90.88 360 ASP B O 1
ATOM 5941 N N . PRO B 1 361 ? -4.73 33.625 -5.965 1 92.25 361 PRO B N 1
ATOM 5942 C CA . PRO B 1 361 ? -4.617 34.188 -7.305 1 92.25 361 PRO B CA 1
ATOM 5943 C C . PRO B 1 361 ? -3.566 33.5 -8.164 1 92.25 361 PRO B C 1
ATOM 5945 O O . PRO B 1 361 ? -3.508 33.719 -9.375 1 92.25 361 PRO B O 1
ATOM 5948 N N . ARG B 1 362 ? -2.723 32.688 -7.598 1 93.12 362 ARG B N 1
ATOM 5949 C CA . ARG B 1 362 ? -1.617 32.031 -8.305 1 93.12 362 ARG B CA 1
ATOM 5950 C C . ARG B 1 362 ? -1.936 30.578 -8.625 1 93.12 362 ARG B C 1
ATOM 5952 O O . ARG B 1 362 ? -2.771 29.969 -7.961 1 93.12 362 ARG B O 1
ATOM 5959 N N . PRO B 1 363 ? -1.271 30.047 -9.641 1 89.06 363 PRO B N 1
ATOM 5960 C CA . PRO B 1 363 ? -1.529 28.641 -10.016 1 89.06 363 PRO B CA 1
ATOM 5961 C C . PRO B 1 363 ? -1.014 27.656 -8.977 1 89.06 363 PRO B C 1
ATOM 5963 O O . PRO B 1 363 ? -0.146 28 -8.164 1 89.06 363 PRO B O 1
ATOM 5966 N N . PRO B 1 364 ? -1.461 26.406 -9.07 1 83.44 364 PRO B N 1
ATOM 5967 C CA . PRO B 1 364 ? -1.158 25.375 -8.07 1 83.44 364 PRO B CA 1
ATOM 5968 C C . PRO B 1 364 ? 0.339 25.109 -7.934 1 83.44 364 PRO B C 1
ATOM 5970 O O . PRO B 1 364 ? 0.804 24.719 -6.863 1 83.44 364 PRO B O 1
ATOM 5973 N N . MET B 1 365 ? 1.136 25.312 -8.906 1 86.38 365 MET B N 1
ATOM 5974 C CA . MET B 1 365 ? 2.561 25 -8.844 1 86.38 365 MET B CA 1
ATOM 5975 C C . MET B 1 365 ? 3.344 26.156 -8.227 1 86.38 365 MET B C 1
ATOM 5977 O O . MET B 1 365 ? 4.5 25.984 -7.836 1 86.38 365 MET B O 1
ATOM 5981 N N . VAL B 1 366 ? 2.811 27.297 -8.078 1 91.25 366 VAL B N 1
ATOM 5982 C CA . VAL B 1 366 ? 3.467 28.469 -7.516 1 91.25 366 VAL B CA 1
ATOM 5983 C C . VAL B 1 366 ? 2.855 28.797 -6.152 1 91.25 366 VAL B C 1
ATOM 5985 O O . VAL B 1 366 ? 3.566 28.859 -5.148 1 91.25 366 VAL B O 1
ATOM 5988 N N . THR B 1 367 ? 1.546 28.875 -6.02 1 93.19 367 THR B N 1
ATOM 5989 C CA . THR B 1 367 ? 0.668 29.109 -4.875 1 93.19 367 THR B CA 1
ATOM 5990 C C . THR B 1 367 ? 1.031 30.406 -4.168 1 93.19 367 THR B C 1
ATOM 5992 O O . THR B 1 367 ? 1.99 31.078 -4.547 1 93.19 367 THR B O 1
ATOM 5995 N N . SER B 1 368 ? 0.246 30.797 -3.186 1 96.25 368 SER B N 1
ATOM 5996 C CA . SER B 1 368 ? 0.416 32.031 -2.438 1 96.25 368 SER B CA 1
ATOM 5997 C C . SER B 1 368 ? 0.549 31.766 -0.942 1 96.25 368 SER B C 1
ATOM 5999 O O . SER B 1 368 ? 0.254 32.625 -0.12 1 96.25 368 SER B O 1
ATOM 6001 N N . GLY B 1 369 ? 0.896 30.547 -0.658 1 96.31 369 GLY B N 1
ATOM 6002 C CA . GLY B 1 369 ? 0.982 30.266 0.767 1 96.31 369 GLY B CA 1
ATOM 6003 C C . GLY B 1 369 ? 1.881 29.094 1.091 1 96.31 369 GLY B C 1
ATOM 6004 O O . GLY B 1 369 ? 2.512 28.516 0.198 1 96.31 369 GLY B O 1
ATOM 6005 N N . LEU B 1 370 ? 2.035 28.844 2.387 1 97.38 370 LEU B N 1
ATOM 6006 C CA . LEU B 1 370 ? 2.762 27.719 2.947 1 97.38 370 LEU B CA 1
ATOM 6007 C C . LEU B 1 370 ? 1.896 26.953 3.947 1 97.38 370 LEU B C 1
ATOM 6009 O O . LEU B 1 370 ? 1.015 27.531 4.582 1 97.38 370 LEU B O 1
ATOM 6013 N N . ARG B 1 371 ? 2.039 25.688 3.965 1 97.56 371 ARG B N 1
ATOM 6014 C CA . ARG B 1 371 ? 1.548 24.828 5.031 1 97.56 371 ARG B CA 1
ATOM 6015 C C . ARG B 1 371 ? 2.701 24.25 5.848 1 97.56 371 ARG B C 1
ATOM 6017 O O . ARG B 1 371 ? 3.506 23.469 5.332 1 97.56 371 ARG B O 1
ATOM 6024 N N . ILE B 1 372 ? 2.832 24.688 7.102 1 98.5 372 ILE B N 1
ATOM 6025 C CA . ILE B 1 372 ? 3.98 24.359 7.938 1 98.5 372 ILE B CA 1
ATOM 6026 C C . ILE B 1 372 ? 3.523 23.531 9.133 1 98.5 372 ILE B C 1
ATOM 6028 O O . ILE B 1 372 ? 2.666 23.953 9.906 1 98.5 372 ILE B O 1
ATOM 6032 N N . GLY B 1 373 ? 4.07 22.312 9.234 1 98.56 373 GLY B N 1
ATOM 6033 C CA . GLY B 1 373 ? 3.678 21.406 10.297 1 98.56 373 GLY B CA 1
ATOM 6034 C C . GLY B 1 373 ? 4.746 21.219 11.359 1 98.56 373 GLY B C 1
ATOM 6035 O O . GLY B 1 373 ? 5.918 21.531 11.125 1 98.56 373 GLY B O 1
ATOM 6036 N N . THR B 1 374 ? 4.363 20.719 12.555 1 98.75 374 THR B N 1
ATOM 6037 C CA . THR B 1 374 ? 5.293 20.688 13.68 1 98.75 374 THR B CA 1
ATOM 6038 C C . THR B 1 374 ? 5.473 19.266 14.203 1 98.75 374 THR B C 1
ATOM 6040 O O . THR B 1 374 ? 6.293 19.031 15.086 1 98.75 374 THR B O 1
ATOM 6043 N N . PRO B 1 375 ? 4.719 18.266 13.656 1 98.56 375 PRO B N 1
ATOM 6044 C CA . PRO B 1 375 ? 4.77 16.953 14.289 1 98.56 375 PRO B CA 1
ATOM 6045 C C . PRO B 1 375 ? 6.156 16.312 14.234 1 98.56 375 PRO B C 1
ATOM 6047 O O . PRO B 1 375 ? 6.605 15.711 15.211 1 98.56 375 PRO B O 1
ATOM 6050 N N . ALA B 1 376 ? 6.84 16.391 13.133 1 98.44 376 ALA B N 1
ATOM 6051 C CA . ALA B 1 376 ? 8.148 15.75 12.961 1 98.44 376 ALA B CA 1
ATOM 6052 C C . ALA B 1 376 ? 9.156 16.312 13.953 1 98.44 376 ALA B C 1
ATOM 6054 O O . ALA B 1 376 ? 9.992 15.578 14.484 1 98.44 376 ALA B O 1
ATOM 6055 N N . LEU B 1 377 ? 9.094 17.641 14.195 1 98.62 377 LEU B N 1
ATOM 6056 C CA . LEU B 1 377 ? 10.031 18.25 15.125 1 98.62 377 LEU B CA 1
ATOM 6057 C C . LEU B 1 377 ? 9.75 17.828 16.562 1 98.62 377 LEU B C 1
ATOM 6059 O O . LEU B 1 377 ? 10.672 17.656 17.359 1 98.62 377 LEU B O 1
ATOM 6063 N N . ALA B 1 378 ? 8.477 17.719 16.906 1 98.31 378 ALA B N 1
ATOM 6064 C CA . ALA B 1 378 ? 8.141 17.188 18.234 1 98.31 378 ALA B CA 1
ATOM 6065 C C . ALA B 1 378 ? 8.672 15.766 18.406 1 98.31 378 ALA B C 1
ATOM 6067 O O . ALA B 1 378 ? 9.18 15.414 19.469 1 98.31 378 ALA B O 1
ATOM 6068 N N . THR B 1 379 ? 8.547 14.938 17.391 1 97.56 379 THR B N 1
ATOM 6069 C CA . THR B 1 379 ? 9.062 13.578 17.422 1 97.56 379 THR B CA 1
ATOM 6070 C C . THR B 1 379 ? 10.578 13.578 17.594 1 97.56 379 THR B C 1
ATOM 6072 O O . THR B 1 379 ? 11.133 12.734 18.312 1 97.56 379 THR B O 1
ATOM 6075 N N . ARG B 1 380 ? 11.18 14.594 16.938 1 96.88 380 ARG B N 1
ATOM 6076 C CA . ARG B 1 380 ? 12.633 14.742 17 1 96.88 380 ARG B CA 1
ATOM 6077 C C . ARG B 1 380 ? 13.078 15.195 18.391 1 96.88 380 ARG B C 1
ATOM 6079 O O . ARG B 1 380 ? 14.258 15.102 18.734 1 96.88 380 ARG B O 1
ATOM 6086 N N . GLY B 1 381 ? 12.156 15.773 19.203 1 97 381 GLY B N 1
ATOM 6087 C CA . GLY B 1 381 ? 12.469 16.094 20.594 1 97 381 GLY B CA 1
ATOM 6088 C C . GLY B 1 381 ? 12.422 17.578 20.891 1 97 381 GLY B C 1
ATOM 6089 O O . GLY B 1 381 ? 12.828 18.016 21.969 1 97 381 GLY B O 1
ATOM 6090 N N . PHE B 1 382 ? 11.922 18.328 19.953 1 98.25 382 PHE B N 1
ATOM 6091 C CA . PHE B 1 382 ? 11.914 19.781 20.141 1 98.25 382 PHE B CA 1
ATOM 6092 C C . PHE B 1 382 ? 11.125 20.156 21.391 1 98.25 382 PHE B C 1
ATOM 6094 O O . PHE B 1 382 ? 10.062 19.609 21.656 1 98.25 382 PHE B O 1
ATOM 6101 N N . ASP B 1 383 ? 11.672 21.062 22.125 1 97.62 383 ASP B N 1
ATOM 6102 C CA . ASP B 1 383 ? 11 21.688 23.266 1 97.62 383 ASP B CA 1
ATOM 6103 C C . ASP B 1 383 ? 10.57 23.109 22.938 1 97.62 383 ASP B C 1
ATOM 6105 O O . ASP B 1 383 ? 10.688 23.562 21.797 1 97.62 383 ASP B O 1
ATOM 6109 N N . THR B 1 384 ? 10.07 23.797 23.938 1 98.44 384 THR B N 1
ATOM 6110 C CA . THR B 1 384 ? 9.539 25.156 23.766 1 98.44 384 THR B CA 1
ATOM 6111 C C . THR B 1 384 ? 10.602 26.078 23.203 1 98.44 384 THR B C 1
ATOM 6113 O O . THR B 1 384 ? 10.336 26.859 22.281 1 98.44 384 THR B O 1
ATOM 6116 N N . ALA B 1 385 ? 11.789 26 23.703 1 98.69 385 ALA B N 1
ATOM 6117 C CA . ALA B 1 385 ? 12.867 26.875 23.266 1 98.69 385 ALA B CA 1
ATOM 6118 C C . ALA B 1 385 ? 13.242 26.609 21.812 1 98.69 385 ALA B C 1
ATOM 6120 O O . ALA B 1 385 ? 13.508 27.531 21.047 1 98.69 385 ALA B O 1
ATOM 6121 N N . ALA B 1 386 ? 13.344 25.328 21.469 1 98.81 386 ALA B N 1
ATOM 6122 C CA . ALA B 1 386 ? 13.68 24.953 20.109 1 98.81 386 ALA B CA 1
ATOM 6123 C C . ALA B 1 386 ? 12.609 25.422 19.125 1 98.81 386 ALA B C 1
ATOM 6125 O O . ALA B 1 386 ? 12.922 25.906 18.031 1 98.81 386 ALA B O 1
ATOM 6126 N N . PHE B 1 387 ? 11.312 25.281 19.438 1 98.88 387 PHE B N 1
ATOM 6127 C CA . PHE B 1 387 ? 10.227 25.75 18.594 1 98.88 387 PHE B CA 1
ATOM 6128 C C . PHE B 1 387 ? 10.25 27.266 18.453 1 98.88 387 PHE B C 1
ATOM 6130 O O . PHE B 1 387 ? 9.938 27.797 17.391 1 98.88 387 PHE B O 1
ATOM 6137 N N . THR B 1 388 ? 10.594 27.953 19.547 1 98.88 388 THR B N 1
ATOM 6138 C CA . THR B 1 388 ? 10.734 29.406 19.484 1 98.88 388 THR B CA 1
ATOM 6139 C C . THR B 1 388 ? 11.836 29.797 18.5 1 98.88 388 THR B C 1
ATOM 6141 O O . THR B 1 388 ? 11.656 30.719 17.688 1 98.88 388 THR B O 1
ATOM 6144 N N . GLU B 1 389 ? 12.93 29.062 18.594 1 98.88 389 GLU B N 1
ATOM 6145 C CA . GLU B 1 389 ? 14.062 29.328 17.719 1 98.88 389 GLU B CA 1
ATOM 6146 C C . GLU B 1 389 ? 13.695 29.109 16.25 1 98.88 389 GLU B C 1
ATOM 6148 O O . GLU B 1 389 ? 13.984 29.953 15.398 1 98.88 389 GLU B O 1
ATOM 6153 N N . VAL B 1 390 ? 13.07 28.016 15.953 1 98.81 390 VAL B N 1
ATOM 6154 C CA . VAL B 1 390 ? 12.758 27.719 14.555 1 98.81 390 VAL B CA 1
ATOM 6155 C C . VAL B 1 390 ? 11.703 28.703 14.047 1 98.81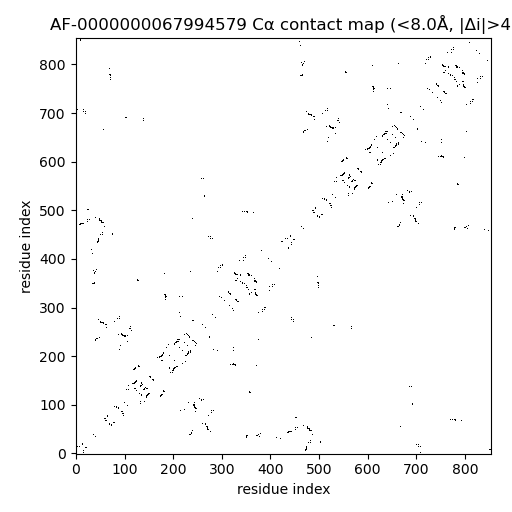 390 VAL B C 1
ATOM 6157 O O . VAL B 1 390 ? 11.727 29.094 12.883 1 98.81 390 VAL B O 1
ATOM 6160 N N . ALA B 1 391 ? 10.758 29.094 14.883 1 98.88 391 ALA B N 1
ATOM 6161 C CA . ALA B 1 391 ? 9.781 30.109 14.5 1 98.88 391 ALA B CA 1
ATOM 6162 C C . ALA B 1 391 ? 10.477 31.422 14.109 1 98.88 391 ALA B C 1
ATOM 6164 O O . ALA B 1 391 ? 10.078 32.062 13.148 1 98.88 391 ALA B O 1
ATOM 6165 N N . GLY B 1 392 ? 11.461 31.766 14.875 1 98.75 392 GLY B N 1
ATOM 6166 C CA . GLY B 1 392 ? 12.258 32.938 14.539 1 98.75 392 GLY B CA 1
ATOM 6167 C C . GLY B 1 392 ? 12.984 32.812 13.211 1 98.75 392 GLY B C 1
ATOM 6168 O O . GLY B 1 392 ? 13.031 33.75 12.43 1 98.75 392 GLY B O 1
ATOM 6169 N N . ILE B 1 393 ? 13.57 31.656 12.961 1 98.88 393 ILE B N 1
ATOM 6170 C CA . ILE B 1 393 ? 14.281 31.406 11.711 1 98.88 393 ILE B CA 1
ATOM 6171 C C . ILE B 1 393 ? 13.32 31.547 10.531 1 98.88 393 ILE B C 1
ATOM 6173 O O . ILE B 1 393 ? 13.648 32.188 9.531 1 98.88 393 ILE B O 1
ATOM 6177 N N . ILE B 1 394 ? 12.109 30.922 10.648 1 98.81 394 ILE B N 1
ATOM 6178 C CA . ILE B 1 394 ? 11.117 30.969 9.578 1 98.81 394 ILE B CA 1
ATOM 6179 C C . ILE B 1 394 ? 10.695 32.406 9.336 1 98.81 394 ILE B C 1
ATOM 6181 O O . ILE B 1 394 ? 10.648 32.875 8.188 1 98.81 394 ILE B O 1
ATOM 6185 N N . ALA B 1 395 ? 10.414 33.156 10.406 1 98.62 395 ALA B N 1
ATOM 6186 C CA . ALA B 1 395 ? 10.016 34.562 10.289 1 98.62 395 ALA B CA 1
ATOM 6187 C C . ALA B 1 395 ? 11.078 35.375 9.562 1 98.62 395 ALA B C 1
ATOM 6189 O O . ALA B 1 395 ? 10.766 36.125 8.625 1 98.62 395 ALA B O 1
ATOM 6190 N N . GLU B 1 396 ? 12.289 35.25 9.969 1 98.38 396 GLU B N 1
ATOM 6191 C CA . GLU B 1 396 ? 13.383 36 9.352 1 98.38 396 GLU B CA 1
ATOM 6192 C C . GLU B 1 396 ? 13.555 35.625 7.883 1 98.38 396 GLU B C 1
ATOM 6194 O O . GLU B 1 396 ? 13.82 36.469 7.043 1 98.38 396 GLU B O 1
ATOM 6199 N N . THR B 1 397 ? 13.453 34.344 7.617 1 98.31 397 THR B N 1
ATOM 6200 C CA . THR B 1 397 ? 13.68 33.812 6.27 1 98.31 397 THR B CA 1
ATOM 6201 C C . THR B 1 397 ? 12.625 34.375 5.305 1 98.31 397 THR B C 1
ATOM 6203 O O . THR B 1 397 ? 12.898 34.562 4.121 1 98.31 397 THR B O 1
ATOM 6206 N N . LEU B 1 398 ? 11.398 34.625 5.789 1 97.88 398 LEU B N 1
ATOM 6207 C CA . LEU B 1 398 ? 10.297 35.062 4.934 1 97.88 398 LEU B CA 1
ATOM 6208 C C . LEU B 1 398 ? 10.359 36.562 4.684 1 97.88 398 LEU B C 1
ATOM 6210 O O . LEU B 1 398 ? 9.648 37.094 3.82 1 97.88 398 LEU B O 1
ATOM 6214 N N . LYS B 1 399 ? 11.227 37.281 5.328 1 96.88 399 LYS B N 1
ATOM 6215 C CA . LYS B 1 399 ? 11.367 38.75 5.141 1 96.88 399 LYS B CA 1
ATOM 6216 C C . LYS B 1 399 ? 12.273 39.062 3.957 1 96.88 399 LYS B C 1
ATOM 6218 O O . LYS B 1 399 ? 13.164 38.25 3.623 1 96.88 399 LYS B O 1
ATOM 6223 N N . PRO B 1 400 ? 12.031 40.25 3.361 1 94.62 400 PRO B N 1
ATOM 6224 C CA . PRO B 1 400 ? 12.93 40.656 2.279 1 94.62 400 PRO B CA 1
ATOM 6225 C C . PRO B 1 400 ? 14.375 40.844 2.75 1 94.62 400 PRO B C 1
ATOM 6227 O O . PRO B 1 400 ? 14.609 41.312 3.857 1 94.62 400 PRO B O 1
ATOM 6230 N N . GLY B 1 401 ? 15.289 40.469 1.94 1 92.75 401 GLY B N 1
ATOM 6231 C CA . GLY B 1 401 ? 16.688 40.719 2.191 1 92.75 401 GLY B CA 1
ATOM 6232 C C . GLY B 1 401 ? 17.297 39.781 3.223 1 92.75 401 GLY B C 1
ATOM 6233 O O . GLY B 1 401 ? 18.312 40.125 3.852 1 92.75 401 GLY B O 1
ATOM 6234 N N . VAL B 1 402 ? 16.688 38.625 3.412 1 93.19 402 VAL B N 1
ATOM 6235 C CA . VAL B 1 402 ? 17.141 37.656 4.414 1 93.19 402 VAL B CA 1
ATOM 6236 C C . VAL B 1 402 ? 18.562 37.219 4.082 1 93.19 402 VAL B C 1
ATOM 6238 O O . VAL B 1 402 ? 18.906 37.031 2.912 1 93.19 402 VAL B O 1
ATOM 6241 N N . ASP B 1 403 ? 19.422 37.062 5.137 1 97.19 403 ASP B N 1
ATOM 6242 C CA . ASP B 1 403 ? 20.688 36.344 5.07 1 97.19 403 ASP B CA 1
ATOM 6243 C C . ASP B 1 403 ? 20.453 34.844 5.27 1 97.19 403 ASP B C 1
ATOM 6245 O O . ASP B 1 403 ? 20.578 34.344 6.387 1 97.19 403 ASP B O 1
ATOM 6249 N N . VAL B 1 404 ? 20.266 34.156 4.23 1 97.56 404 VAL B N 1
ATOM 6250 C CA . VAL B 1 404 ? 19.859 32.75 4.273 1 97.56 404 VAL B CA 1
ATOM 6251 C C . VAL B 1 404 ? 20.953 31.922 4.926 1 97.56 404 VAL B C 1
ATOM 6253 O O . VAL B 1 404 ? 20.656 30.953 5.633 1 97.56 404 VAL B O 1
ATOM 6256 N N . ALA B 1 405 ? 22.203 32.25 4.652 1 98.06 405 ALA B N 1
ATOM 6257 C CA . ALA B 1 405 ? 23.328 31.516 5.227 1 98.06 405 ALA B CA 1
ATOM 6258 C C . ALA B 1 405 ? 23.297 31.594 6.75 1 98.06 405 ALA B C 1
ATOM 6260 O O . ALA B 1 405 ? 23.625 30.609 7.43 1 98.06 405 ALA B O 1
ATOM 6261 N N . ALA B 1 406 ? 22.969 32.719 7.258 1 98.44 406 ALA B N 1
ATOM 6262 C CA . ALA B 1 406 ? 22.875 32.875 8.703 1 98.44 406 ALA B CA 1
ATOM 6263 C C . ALA B 1 406 ? 21.766 32 9.281 1 98.44 406 ALA B C 1
ATOM 6265 O O . ALA B 1 406 ? 21.906 31.438 10.367 1 98.44 406 ALA B O 1
ATOM 6266 N N . GLN B 1 407 ? 20.609 31.969 8.602 1 98.56 407 GLN B N 1
ATOM 6267 C CA . GLN B 1 407 ? 19.516 31.125 9.055 1 98.56 407 GLN B CA 1
ATOM 6268 C C . GLN B 1 407 ? 19.891 29.641 8.977 1 98.56 407 GLN B C 1
ATOM 6270 O O . GLN B 1 407 ? 19.547 28.859 9.867 1 98.56 407 GLN B O 1
ATOM 6275 N N . ARG B 1 408 ? 20.625 29.25 7.906 1 98.62 408 ARG B N 1
ATOM 6276 C CA . ARG B 1 408 ? 21.094 27.875 7.75 1 98.62 408 ARG B CA 1
ATOM 6277 C C . ARG B 1 408 ? 21.984 27.469 8.922 1 98.62 408 ARG B C 1
ATOM 6279 O O . ARG B 1 408 ? 21.891 26.328 9.398 1 98.62 408 ARG B O 1
ATOM 6286 N N . ALA B 1 409 ? 22.797 28.359 9.336 1 98.69 409 ALA B N 1
ATOM 6287 C CA . ALA B 1 409 ? 23.672 28.078 10.477 1 98.69 409 ALA B CA 1
ATOM 6288 C C . ALA B 1 409 ? 22.859 27.828 11.742 1 98.69 409 ALA B C 1
ATOM 6290 O O . ALA B 1 409 ? 23.203 26.953 12.547 1 98.69 409 ALA B O 1
ATOM 6291 N N . ARG B 1 410 ? 21.828 28.594 11.93 1 98.69 410 ARG B N 1
ATOM 6292 C CA . ARG B 1 410 ? 20.953 28.422 13.078 1 98.69 410 ARG B CA 1
ATOM 6293 C C . ARG B 1 410 ? 20.219 27.078 13.016 1 98.69 410 ARG B C 1
ATOM 6295 O O . ARG B 1 410 ? 20.062 26.391 14.031 1 98.69 410 ARG B O 1
ATOM 6302 N N . VAL B 1 411 ? 19.812 26.656 11.82 1 98.81 411 VAL B N 1
ATOM 6303 C CA . VAL B 1 411 ? 19.156 25.359 11.617 1 98.81 411 VAL B CA 1
ATOM 6304 C C . VAL B 1 411 ? 20.141 24.234 11.93 1 98.81 411 VAL B C 1
ATOM 6306 O O . VAL B 1 411 ? 19.781 23.25 12.586 1 98.81 411 VAL B O 1
ATOM 6309 N N . THR B 1 412 ? 21.375 24.375 11.445 1 98.75 412 THR B N 1
ATOM 6310 C CA . THR B 1 412 ? 22.406 23.375 11.695 1 98.75 412 THR B CA 1
ATOM 6311 C C . THR B 1 412 ? 22.625 23.172 13.195 1 98.75 412 THR B C 1
ATOM 6313 O O . THR B 1 412 ? 22.734 22.047 13.664 1 98.75 412 THR B O 1
ATOM 6316 N N . ALA B 1 413 ? 22.609 24.266 13.922 1 98.75 413 ALA B N 1
ATOM 6317 C CA . ALA B 1 413 ? 22.781 24.203 15.367 1 98.75 413 ALA B CA 1
ATOM 6318 C C . ALA B 1 413 ? 21.641 23.453 16.031 1 98.75 413 ALA B C 1
ATOM 6320 O O . ALA B 1 413 ? 21.844 22.688 16.969 1 98.75 413 ALA B O 1
ATOM 6321 N N . LEU B 1 414 ? 20.422 23.672 15.586 1 98.81 414 LEU B N 1
ATOM 6322 C CA . LEU B 1 414 ? 19.266 22.953 16.109 1 98.81 414 LEU B CA 1
ATOM 6323 C C . LEU B 1 414 ? 19.359 21.469 15.812 1 98.81 414 LEU B C 1
ATOM 6325 O O . LEU B 1 414 ? 19.047 20.641 16.672 1 98.81 414 LEU B O 1
ATOM 6329 N N . CYS B 1 415 ? 19.781 21.141 14.57 1 98.56 415 CYS B N 1
ATOM 6330 C CA . CYS B 1 415 ? 19.906 19.734 14.188 1 98.56 415 CYS B CA 1
ATOM 6331 C C . CYS B 1 415 ? 20.938 19.031 15.062 1 98.56 415 CYS B C 1
ATOM 6333 O O . CYS B 1 415 ? 20.766 17.859 15.422 1 98.56 415 CYS B O 1
ATOM 6335 N N . GLU B 1 416 ? 22.016 19.734 15.375 1 98.19 416 GLU B N 1
ATOM 6336 C CA . GLU B 1 416 ? 23.078 19.172 16.219 1 98.19 416 GLU B CA 1
ATOM 6337 C C . GLU B 1 416 ? 22.594 18.969 17.641 1 98.19 416 GLU B C 1
ATOM 6339 O O . GLU B 1 416 ? 22.922 17.969 18.297 1 98.19 416 GLU B O 1
ATOM 6344 N N . LYS B 1 417 ? 21.797 19.875 18.109 1 98.12 417 LYS B N 1
ATOM 6345 C CA . LYS B 1 417 ? 21.297 19.812 19.484 1 98.12 417 LYS B CA 1
ATOM 6346 C C . LYS B 1 417 ? 20.234 18.734 19.641 1 98.12 417 LYS B C 1
ATOM 6348 O O . LYS B 1 417 ? 20.109 18.141 20.703 1 98.12 417 LYS B O 1
ATOM 6353 N N . PHE B 1 418 ? 19.453 18.469 18.609 1 97.75 418 PHE B N 1
ATOM 6354 C CA . PHE B 1 418 ? 18.391 17.469 18.594 1 97.75 418 PHE B CA 1
ATOM 6355 C C . PHE B 1 418 ? 18.609 16.453 17.484 1 97.75 418 PHE B C 1
ATOM 6357 O O . PHE B 1 418 ? 17.859 16.422 16.5 1 97.75 418 PHE B O 1
ATOM 6364 N N . PRO B 1 419 ? 19.562 15.555 17.672 1 97.31 419 PRO B N 1
ATOM 6365 C CA . PRO B 1 419 ? 19.875 14.602 16.594 1 97.31 419 PRO B CA 1
ATOM 6366 C C . PRO B 1 419 ? 18.719 13.633 16.328 1 97.31 419 PRO B C 1
ATOM 6368 O O . PRO B 1 419 ? 18.016 13.211 17.25 1 97.31 419 PRO B O 1
ATOM 6371 N N . LEU B 1 420 ? 18.484 13.359 15.094 1 97.31 420 LEU B N 1
ATOM 6372 C CA . LEU B 1 420 ? 17.484 12.406 14.648 1 97.31 420 LEU B CA 1
ATOM 6373 C C . LEU B 1 420 ? 18.109 11.039 14.367 1 97.31 420 LEU B C 1
ATOM 6375 O O . LEU B 1 420 ? 19.141 10.953 13.68 1 97.31 420 LEU B O 1
ATOM 6379 N N . TYR B 1 421 ? 17.469 9.938 14.922 1 96.94 421 TYR B N 1
ATOM 6380 C CA . TYR B 1 421 ? 17.859 8.555 14.664 1 96.94 421 TYR B CA 1
ATOM 6381 C C . TYR B 1 421 ? 19.297 8.305 15.125 1 96.94 421 TYR B C 1
ATOM 6383 O O . TYR B 1 421 ? 20.109 7.781 14.367 1 96.94 421 TYR B O 1
ATOM 6391 N N . SER B 1 422 ? 19.547 8.664 16.328 1 94.69 422 SER B N 1
ATOM 6392 C CA . SER B 1 422 ? 20.859 8.43 16.891 1 94.69 422 SER B CA 1
ATOM 6393 C C . SER B 1 422 ? 21.219 6.945 16.859 1 94.69 422 SER B C 1
ATOM 6395 O O . SER B 1 422 ? 20.438 6.102 17.312 1 94.69 422 SER B O 1
ATOM 6397 N N . GLY B 1 423 ? 22.359 6.625 16.25 1 93.38 423 GLY B N 1
ATOM 6398 C CA . GLY B 1 423 ? 22.844 5.254 16.203 1 93.38 423 GLY B CA 1
ATOM 6399 C C . GLY B 1 423 ? 22.281 4.461 15.023 1 93.38 423 GLY B C 1
ATOM 6400 O O . GLY B 1 423 ? 22.422 3.238 14.977 1 93.38 423 GLY B O 1
ATOM 6401 N N . ILE B 1 424 ? 21.734 5.109 14.078 1 94.38 424 ILE B N 1
ATOM 6402 C CA . ILE B 1 424 ? 21.031 4.453 12.977 1 94.38 424 ILE B CA 1
ATOM 6403 C C . ILE B 1 424 ? 22 3.545 12.219 1 94.38 424 ILE B C 1
ATOM 6405 O O . ILE B 1 424 ? 21.594 2.516 11.672 1 94.38 424 ILE B O 1
ATOM 6409 N N . GLU B 1 425 ? 23.281 3.871 12.219 1 89.19 425 GLU B N 1
ATOM 6410 C CA . GLU B 1 425 ? 24.266 3.062 11.516 1 89.19 425 GLU B CA 1
ATOM 6411 C C . GLU B 1 425 ? 24.406 1.685 12.156 1 89.19 425 GLU B C 1
ATOM 6413 O O . GLU B 1 425 ? 24.969 0.767 11.547 1 89.19 425 GLU B O 1
ATOM 6418 N N . GLU B 1 426 ? 23.797 1.571 13.352 1 88.5 426 GLU B N 1
ATOM 6419 C CA . GLU B 1 426 ? 23.938 0.324 14.102 1 88.5 426 GLU B CA 1
ATOM 6420 C C . GLU B 1 426 ? 22.641 -0.465 14.125 1 88.5 426 GLU B C 1
ATOM 6422 O O . GLU B 1 426 ? 22.547 -1.518 14.758 1 88.5 426 GLU B O 1
ATOM 6427 N N . TRP B 1 427 ? 21.719 0.207 13.578 1 89.06 427 TRP B N 1
ATOM 6428 C CA . TRP B 1 427 ? 20.438 -0.498 13.594 1 89.06 427 TRP B CA 1
ATOM 6429 C C . TRP B 1 427 ? 20.531 -1.822 12.844 1 89.06 427 TRP B C 1
ATOM 6431 O O . TRP B 1 427 ? 21.25 -1.925 11.844 1 89.06 427 TRP B O 1
#

InterPro domains:
  IPR001085 Serine hydroxymethyltransferase [MF_00051] (12-422)
  IPR001085 Serine hydroxymethyltransferase [PIRSF000412] (12-409)
  IPR001085 Serine hydroxymethyltransferase [cd00378] (14-414)
  IPR015421 Pyridoxal phosphate-dependent transferase, major domain [G3DSA:3.40.640.10] (42-283)
  IPR015422 Pyridoxal phosphate-dependent transferase, small domain [G3DSA:3.90.1150.10] (16-421)
  IPR015424 Pyridoxal phosphate-dependent transferase [SSF53383] (10-422)
  IPR019798 Serine hydroxymethyltransferase, pyridoxal phosphate binding site [PS00096] (227-243)
  IPR039429 Serine hydroxymethyltransferase-like domain [PF00464] (13-394)
  IPR049943 Serine hydroxymethyltransferase-like [PTHR11680] (7-404)

pLDDT: mean 96.34, std 5.66, range [35.31, 98.94]

Organism: NCBI:txid85336